Protein AF-0000000085227042 (afdb_homodimer)

Radius of gyration: 48.26 Å; Cα contacts (8 Å, |Δi|>4): 3790; chains: 2; bounding box: 155×136×100 Å

pLDDT: mean 80.33, std 17.33, range [17.67, 96.94]

Secondary structure (DSSP, 8-state):
--------------------------------PPEEEEE-SS--TTEEEEEEEETTEEEEEB-TT--HHHHHHHHHHTTBS-EEEEE-TTTT----S-EEE-S-B--S--SSGGGSB-S-TT-----GGGB-EEEE-S-B-TT---TTBT-----TT----EEEEESSGGGGTSSS--EEEEEEEETTEEEEEB-TT--HHHHHHHHHHTT-SEE----EEEEEE---S--SSGGGS-EEEPPTT-----TT--B-EEEEE--GGG---HHHHHHS-----SEEEEE-SSTTEEEEEEEETTEEEEEB-TT--HHHHHHHHHHTT--SEEEEE-TTTT----S-EEEBS----S--SSGGGS--BPPPTTT--GGGB-EEEE------GGGGEEEEE-SSTTEEEEEEEEE-TTS-EEEEEEB-TT--HHHHHHHHHHHT--EEEEEES--TTS---S---EEE---B--S--SSGGGSB--SS---SS-SGGGB-EEEEES--B-EEE-HHHHHHH-EEEEEEGGG-HHHHHTT-S-GGGGGS-TTSSEEEEEE--EEEEE-SSS-B--SS-GGG-EEETTTTEEE-BS-SEEEEEE-TTS-EEEEEEE--B-----EE-TTPPP---SGGG----B-TTEEEEE-TTSTT-EEE-TTPPSEEEEEEEEESTT--S-BS-STTSEEEEEEEE-SS-EEEEEEEETTSB-HHHHHHHHS--TTS-----/--------------------------------PPEEEEESSS--TTEEEEEEEETTEEEEEB-TT--HHHHHHHHHHTTBS-EEEEE-TTTT----S-EEE-S-B--S--SSGGGSB-S-TT-----GGGB-EEEE-S-B-TT---TTBT-----TT----EEEEESSGGGGTSSS--EEEEEEEETTEEEEEB-TT--HHHHHHHHHHTT-SEE----EEEEEE---S--SSGGGS-EEEPPTT-----TT--B-EEEEE--GGG---HHHHHHS-----SEEEEE-SSTTEEEEEEEETTEEEEEB-TT--HHHHHHHHHHTT--SEEEEE-TTTT----S-EEEBS----S--SSGGGS--BPPPTTT--GGGB-EEEE------GGGGEEEEE-SSTTEEEEEEEEE-TTS-EEEEEEBSTT--HHHHHHHHHHHT--EEEEEES--TTS---S---EEE---B--S--SSGGGSB--SS---SS-SGGGB-EEEEES--B-EEE-HHHHHHH-EEEEEEGGG-HHHHHTT-S-GGGGGS-TTSSEEEEEE--EEEEE-SSS-B--SS-GGG-EEETTTTEEE-BS-SEEEEEE-TTS-EEEEEEE--B-----EE-TTPPP---SGGG----B-TTEEEEE-TTSTT-EEE-TTPPSEEEEEEEEESTT--S-BS-STTSEEEEEEEE-SS-EEEEEEEETTSB-HHHHHHHHS--TTS-----

Foldseek 3Di:
DDCCPDDPDDDDDPVVPPPPPPPPPPPVPPPPDKAWDFDAPPDDRQKHFIWIQDPRDIAFAFCACPDLLLQQLRSVLQFFNGFPWKDWQCPRHFDDDAHFFYPWDHPNPDNHSVPTDTPGGRDDPDHSSTTMMTGGDPHGHQQNCNVVRNSQHPDQFGFDDKDFDAPDPVCVVPPDRQDHFIWTDHDPDIDGDDFQQPFLVNVCVRCVRVPHNHRDFDFDQWQDWDDPQQDQDSVPTDTDGDDPPDSDGNGRGDDDDDDDDFFLVPDPPPVVSVVVPDPPQQWDAFQWLAVLWHFIWGDDPQFIAFEFCALPDQLLQQLRSVLVRFGGFPDKDWQCQSWFDDDDHAWANWDASRPDNHSVPTDTDGDDPVPGDRSGTIITHTHHDDPCQLVQWAADQDPDRQKHFIWGWDQDPVRDTDIAFEALVPWFLLLQSLNCRSNVQAGFFTKDQFAQPGDDDPHWFHDWYDWDHPNPDNHSVPTDTDPGDDHPDRGSRRTMMTGGHNWFWAKFKDQVQQQVFKKKDKAAQLVCPLVVVLVFADPCNVVDDPRGGIFIKIFGKIKMATGIDFWFAAPDDLVPWDQDVVVRFTFRAQFFKKKFKFDLVRDGPWIGTPRGDQAFFPDFPPPDDTDADGPPSTGGTAGHRTIDMDGRPDPRNTIGCRVPAFDKIKIKMFGCVRCRGIHSDRQQRMKIWIWGGHPHIIHTPPIDTGPRGHPVVVVVVSNPPPVPDPVVD/DDDDDDPDDPPDPPCPPPPPPPPPPPPVPPPPDKDWDFDFPPDDRQKHFIWIQDPRDIAFAFCALPDLLLQQLRSVLQFFNGFPWKDWQCPRHFDDDAHFFYNWDHPNPDNHSVPTDTPHTRDDPDHSSTTMMTGGDPHGHQQNCNVVRNSQHPDLFGFDDKDFDAPDPVCVVPPDRQDHFIWTDHDPDIDGDDFVQPFLVNVCVRCVRVPHNHRDFDFDQWQDWDDPQQDQDSVPTDTDGDPPPDSDGNGRGDPDDDDDDFFLVPDPDPVVSVVVPDPPQQWDAFQWLAVLWHFIWGDDPQFIAFEFCALPDQLLLQLRSVLVRFGGFPDKDWQCQSWFDDDDHAWANWDASRPDNHSVPTDTDGDDPVPGDRSGTIITHTHHDDPCQLVQWAADQDPDRQKHFIWGWDQDPVRDTDIAFEALPPWFLLLLSLNCRSNVQAGFFTKDQFAQPGPDDPHWFHDWYDWDHPNPDNHSVPTDTDPGDDHPDRGSRRTMMTGGHNWFWAKFKDQVQQQVFKKKDKAFQLVCPLVVVLVQADPCNVVDDPRGGIFIWIFGKIKMATGIDFWFAAPDDLVPWDDDVVVRFTFRAQFFKKKFKADLVRDGPWIGTPGGDFAFFPDFPPPDDTDADGPPSTGGTAGHRGIDMDGRPDPRNTIGCRVPAFDKIKIKMFGCVRCRGIHSDRQQRMKIWIWGGHPHIIGTDPIDTGPRGHPVVVVVVSNPPVVPDPVVD

Nearest PDB structures (foldseek):
  5ze3-assembly1_A  TM=9.577E-01  e=6.934E-66  Homo sapiens
  1by2-assembly1_A  TM=9.727E-01  e=3.853E-12  Homo sapiens
  7c00-assembly1_A  TM=9.719E-01  e=9.703E-12  Homo sapiens
  8h7j-assembly1_A  TM=2.364E-01  e=8.675E-30  Sus scrofa
  7bzz-assembly2_D  TM=9.547E-01  e=2.724E-11  Mus musculus

InterPro domains:
  IPR001190 SRCR domain [PF00530] (44-137)
  IPR001190 SRCR domain [PF00530] (178-260)
  IPR001190 SRCR domain [PF00530] (287-383)
  IPR001190 SRCR domain [PF00530] (397-501)
  IPR001190 SRCR domain [PR00258] (283-299)
  IPR001190 SRCR domain [PR00258] (302-313)
  IPR001190 SRCR domain [PR00258] (317-327)
  IPR001190 SRCR domain [PR00258] (348-362)
  IPR001190 SRCR domain [PR00258] (371-383)
  IPR001190 SRCR domain [PS00420] (288-325)
  IPR001190 SRCR domain [PS50287] (36-137)
  IPR001190 SRCR domain [PS50287] (162-261)
  IPR001190 SRCR domain [PS50287] (283-383)
  IPR001190 SRCR domain [PS50287] (393-501)
  IPR001190 SRCR domain [SM00202] (36-137)
  IPR001190 SRCR domain [SM00202] (162-261)
  IPR001190 SRCR domain [SM00202] (283-383)
  IPR001190 SRCR domain [SM00202] (393-501)
  IPR001695 Lysyl oxidase [PF01186] (506-703)
  IPR001695 Lysyl oxidase [PR00074] (514-538)

Organism: Amphiprion ocellaris (NCBI:txid80972)

Structure (mmCIF, N/CA/C/O backbone):
data_AF-0000000085227042-model_v1
#
loop_
_entity.id
_entity.type
_entity.pdbx_description
1 polymer 'Lysyl oxidase homolog'
#
loop_
_atom_site.group_PDB
_atom_site.id
_atom_site.type_symbol
_atom_site.label_atom_id
_atom_site.label_alt_id
_atom_site.label_comp_id
_atom_site.label_asym_id
_atom_site.label_entity_id
_atom_site.label_seq_id
_atom_site.pdbx_PDB_ins_code
_atom_site.Cartn_x
_atom_site.Cartn_y
_atom_site.Cartn_z
_atom_site.occupancy
_atom_site.B_iso_or_equiv
_atom_site.auth_seq_id
_atom_site.auth_comp_id
_atom_site.auth_asym_id
_atom_site.auth_atom_id
_atom_site.pdbx_PDB_model_num
ATOM 1 N N . MET A 1 1 ? 121.875 -23.156 -12.312 1 17.67 1 MET A N 1
ATOM 2 C CA . MET A 1 1 ? 121.312 -22.391 -11.203 1 17.67 1 MET A CA 1
ATOM 3 C C . MET A 1 1 ? 120.062 -21.609 -11.625 1 17.67 1 MET A C 1
ATOM 5 O O . MET A 1 1 ? 119.188 -21.422 -10.828 1 17.67 1 MET A O 1
ATOM 9 N N . GLU A 1 2 ? 120.125 -20.781 -12.586 1 20.62 2 GLU A N 1
ATOM 10 C CA . GLU A 1 2 ? 119.438 -19.562 -13.023 1 20.62 2 GLU A CA 1
ATOM 11 C C . GLU A 1 2 ? 117.938 -19.844 -13.375 1 20.62 2 GLU A C 1
ATOM 13 O O . GLU A 1 2 ? 117.625 -20.859 -14.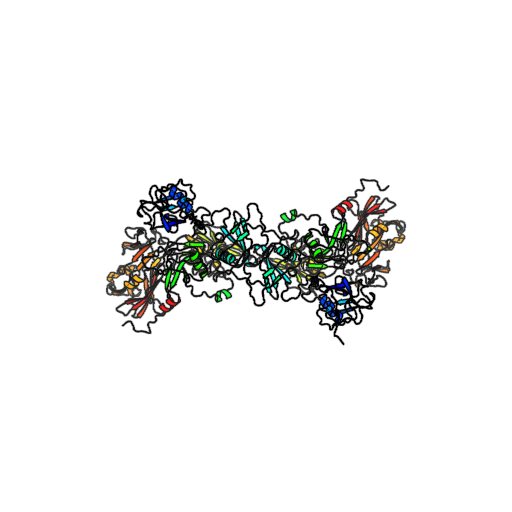008 1 20.62 2 GLU A O 1
ATOM 18 N N . LYS A 1 3 ? 116.938 -18.906 -12.852 1 21.81 3 LYS A N 1
ATOM 19 C CA . LYS A 1 3 ? 115.625 -18.875 -12.227 1 21.81 3 LYS A CA 1
ATOM 20 C C . LYS A 1 3 ? 114.5 -18.812 -13.273 1 21.81 3 LYS A C 1
ATOM 22 O O . LYS A 1 3 ? 113.938 -17.75 -13.508 1 21.81 3 LYS A O 1
ATOM 27 N N . SER A 1 4 ? 114.625 -19.344 -14.336 1 19.94 4 SER A N 1
ATOM 28 C CA . SER A 1 4 ? 113.938 -19.125 -15.594 1 19.94 4 SER A CA 1
ATOM 29 C C . SER A 1 4 ? 112.438 -19.516 -15.484 1 19.94 4 SER A C 1
ATOM 31 O O . SER A 1 4 ? 112.125 -20.688 -15.312 1 19.94 4 SER A O 1
ATOM 33 N N . ARG A 1 5 ? 111.688 -18.547 -14.727 1 24.38 5 ARG A N 1
ATOM 34 C CA . ARG A 1 5 ? 110.375 -18.438 -14.031 1 24.38 5 ARG A CA 1
ATOM 35 C C . ARG A 1 5 ? 109.188 -18.562 -15.008 1 24.38 5 ARG A C 1
ATOM 37 O O . ARG A 1 5 ? 109.062 -17.703 -15.875 1 24.38 5 ARG A O 1
ATOM 44 N N . ARG A 1 6 ? 108.75 -19.656 -15.25 1 20.62 6 ARG A N 1
ATOM 45 C CA . ARG A 1 6 ? 108.062 -20.422 -16.266 1 20.62 6 ARG A CA 1
ATOM 46 C C . ARG A 1 6 ? 106.625 -19.922 -16.406 1 20.62 6 ARG A C 1
ATOM 48 O O . ARG A 1 6 ? 106.062 -19.328 -15.469 1 20.62 6 ARG A O 1
ATOM 55 N N . PRO A 1 7 ? 105.75 -20.375 -17.375 1 21.08 7 PRO A N 1
ATOM 56 C CA . PRO A 1 7 ? 104.812 -19.906 -18.375 1 21.08 7 PRO A CA 1
ATOM 57 C C . PRO A 1 7 ? 103.375 -19.875 -17.844 1 21.08 7 PRO A C 1
ATOM 59 O O . PRO A 1 7 ? 102.438 -19.641 -18.609 1 21.08 7 PRO A O 1
ATOM 62 N N . GLN A 1 8 ? 103.125 -19.609 -16.469 1 20.16 8 GLN A N 1
ATOM 63 C CA . GLN A 1 8 ? 101.875 -20.25 -16.047 1 20.16 8 GLN A CA 1
ATOM 64 C C . GLN A 1 8 ? 100.688 -19.641 -16.75 1 20.16 8 GLN A C 1
ATOM 66 O O . GLN A 1 8 ? 100.375 -18.438 -16.641 1 20.16 8 GLN A O 1
ATOM 71 N N . GLN A 1 9 ? 100 -20.156 -17.797 1 18.94 9 GLN A N 1
ATOM 72 C CA . GLN A 1 9 ? 99.25 -20.031 -19.047 1 18.94 9 GLN A CA 1
ATOM 73 C C . GLN A 1 9 ? 97.812 -19.5 -18.797 1 18.94 9 GLN A C 1
ATOM 75 O O . GLN A 1 9 ? 97.375 -18.531 -19.438 1 18.94 9 GLN A O 1
ATOM 80 N N . LEU A 1 10 ? 96.75 -20.281 -18.344 1 20.2 10 LEU A N 1
ATOM 81 C CA . LEU A 1 10 ? 95.625 -20.703 -19.125 1 20.2 10 LEU A CA 1
ATOM 82 C C . LEU A 1 10 ? 94.438 -19.75 -18.906 1 20.2 10 LEU A C 1
ATOM 84 O O . LEU A 1 10 ? 94.188 -19.281 -17.797 1 20.2 10 LEU A O 1
ATOM 88 N N . ALA A 1 11 ? 93.5 -19.234 -19.922 1 21.64 11 ALA A N 1
ATOM 89 C CA . ALA A 1 11 ? 92.562 -18.359 -20.609 1 21.64 11 ALA A CA 1
ATOM 90 C C . ALA A 1 11 ? 91.188 -18.594 -20.125 1 21.64 11 ALA A C 1
ATOM 92 O O . ALA A 1 11 ? 90.188 -18.047 -20.688 1 21.64 11 ALA A O 1
ATOM 93 N N . PHE A 1 12 ? 90.75 -19.078 -19 1 20.05 12 PHE A N 1
ATOM 94 C CA . PHE A 1 12 ? 89.438 -19.641 -19.062 1 20.05 12 PHE A CA 1
ATOM 95 C C . PHE A 1 12 ? 88.375 -18.562 -19.391 1 20.05 12 PHE A C 1
ATOM 97 O O . PHE A 1 12 ? 88.5 -17.422 -18.953 1 20.05 12 PHE A O 1
ATOM 104 N N . ILE A 1 13 ? 87.5 -18.703 -20.469 1 18.42 13 ILE A N 1
ATOM 105 C CA . ILE A 1 13 ? 86.125 -18.828 -20.922 1 18.42 13 ILE A CA 1
ATOM 106 C C . ILE A 1 13 ? 85.188 -19.078 -19.719 1 18.42 13 ILE A C 1
ATOM 108 O O . ILE A 1 13 ? 85.312 -20.094 -19.031 1 18.42 13 ILE A O 1
ATOM 112 N N . LEU A 1 14 ? 84.75 -18.219 -19.016 1 21.25 14 LEU A N 1
ATOM 113 C CA . LEU A 1 14 ? 83.812 -17.328 -18.344 1 21.25 14 LEU A CA 1
ATOM 114 C C . LEU A 1 14 ? 82.438 -17.438 -18.969 1 21.25 14 LEU A C 1
ATOM 116 O O . LEU A 1 14 ? 82.125 -16.797 -19.984 1 21.25 14 LEU A O 1
ATOM 120 N N . LEU A 1 15 ? 81.875 -18.641 -19.328 1 22.03 15 LEU A N 1
ATOM 121 C CA . LEU A 1 15 ? 80.625 -18.672 -20.016 1 22.03 15 LEU A CA 1
ATOM 122 C C . LEU A 1 15 ? 79.5 -17.953 -19.219 1 22.03 15 LEU A C 1
ATOM 124 O O . LEU A 1 15 ? 79.25 -18.312 -18.078 1 22.03 15 LEU A O 1
ATOM 128 N N . PHE A 1 16 ? 79.438 -16.703 -19.297 1 23.75 16 PHE A N 1
ATOM 129 C CA . PHE A 1 16 ? 78.438 -15.844 -18.656 1 23.75 16 PHE A CA 1
ATOM 130 C C . PHE A 1 16 ? 77 -16.281 -19.047 1 23.75 16 PHE A C 1
ATOM 132 O O . PHE A 1 16 ? 76.625 -16.141 -20.203 1 23.75 16 PHE A O 1
ATOM 139 N N . GLY A 1 17 ? 76.5 -17.438 -18.703 1 22.03 17 GLY A N 1
ATOM 140 C CA . GLY A 1 17 ? 75.188 -17.969 -18.938 1 22.03 17 GLY A CA 1
ATOM 141 C C . GLY A 1 17 ? 74.125 -16.969 -18.594 1 22.03 17 GLY A C 1
ATOM 142 O O . GLY A 1 17 ? 74.188 -16.266 -17.594 1 22.03 17 GLY A O 1
ATOM 143 N N . LEU A 1 18 ? 73.5 -16.312 -19.656 1 25.7 18 LEU A N 1
ATOM 144 C CA . LEU A 1 18 ? 72.312 -15.461 -19.703 1 25.7 18 LEU A CA 1
ATOM 145 C C . LEU A 1 18 ? 71.188 -16.047 -18.875 1 25.7 18 LEU A C 1
ATOM 147 O O . LEU A 1 18 ? 70.688 -17.125 -19.203 1 25.7 18 LEU A O 1
ATOM 151 N N . TRP A 1 19 ? 71.188 -16 -17.578 1 24.97 19 TRP A N 1
ATOM 152 C CA . TRP A 1 19 ? 70.125 -16.453 -16.688 1 24.97 19 TRP A CA 1
ATOM 153 C C . TRP A 1 19 ? 68.812 -15.727 -16.984 1 24.97 19 TRP A C 1
ATOM 155 O O . TRP A 1 19 ? 68.75 -14.5 -16.828 1 24.97 19 TRP A O 1
ATOM 165 N N . LEU A 1 20 ? 68.25 -16.031 -18.203 1 27.14 20 LEU A N 1
ATOM 166 C CA . LEU A 1 20 ? 66.875 -15.5 -18.438 1 27.14 20 LEU A CA 1
ATOM 167 C C . LEU A 1 20 ? 66 -15.727 -17.234 1 27.14 20 LEU A C 1
ATOM 169 O O . LEU A 1 20 ? 65.938 -16.844 -16.719 1 27.14 20 LEU A O 1
ATOM 173 N N . PRO A 1 21 ? 65.75 -14.742 -16.422 1 28.08 21 PRO A N 1
ATOM 174 C CA . PRO A 1 21 ? 64.812 -14.93 -15.305 1 28.08 21 PRO A CA 1
ATOM 175 C C . PRO A 1 21 ? 63.5 -15.516 -15.742 1 28.08 21 PRO A C 1
ATOM 177 O O . PRO A 1 21 ? 62.906 -15.07 -16.734 1 28.08 21 PRO A O 1
ATOM 180 N N . CYS A 1 22 ? 63.344 -16.859 -15.781 1 26.69 22 CYS A N 1
ATOM 181 C CA . CYS A 1 22 ? 62.062 -17.547 -15.93 1 26.69 22 CYS A CA 1
ATOM 182 C C . CYS A 1 22 ? 61 -16.922 -15.031 1 26.69 22 CYS A C 1
ATOM 184 O O . CYS A 1 22 ? 61.125 -16.906 -13.812 1 26.69 22 CYS A O 1
ATOM 186 N N . CYS A 1 23 ? 60.5 -15.742 -15.383 1 29.08 23 CYS A N 1
ATOM 187 C CA . CYS A 1 23 ? 59.281 -15.242 -14.734 1 29.08 23 CYS A CA 1
ATOM 188 C C . CYS A 1 23 ? 58.25 -16.359 -14.547 1 29.08 23 CYS A C 1
ATOM 190 O O . CYS A 1 23 ? 57.688 -16.844 -15.523 1 29.08 23 CYS A O 1
ATOM 192 N N . LEU A 1 24 ? 58.594 -17.359 -13.727 1 27.72 24 LEU A N 1
ATOM 193 C CA . LEU A 1 24 ? 57.594 -18.328 -13.281 1 27.72 24 LEU A CA 1
ATOM 194 C C . LEU A 1 24 ? 56.281 -17.625 -12.906 1 27.72 24 LEU A C 1
ATOM 196 O O . LEU A 1 24 ? 56.25 -16.812 -11.984 1 27.72 24 LEU A O 1
ATOM 200 N N . THR A 1 25 ? 55.531 -17.172 -13.945 1 29.77 25 THR A N 1
ATOM 201 C CA . THR A 1 25 ? 54.125 -16.844 -13.664 1 29.77 25 THR A CA 1
ATOM 202 C C . THR A 1 25 ? 53.5 -17.828 -12.688 1 29.77 25 THR A C 1
ATOM 204 O O . THR A 1 25 ? 53.531 -19.047 -12.93 1 29.77 25 THR A O 1
ATOM 207 N N . GLN A 1 26 ? 53.75 -17.625 -11.391 1 28.27 26 GLN A N 1
ATOM 208 C CA . GLN A 1 26 ? 53 -18.375 -10.383 1 28.27 26 GLN A CA 1
ATOM 209 C C . GLN A 1 26 ? 51.5 -18.453 -10.742 1 28.27 26 GLN A C 1
ATOM 211 O O . GLN A 1 26 ? 50.812 -17.438 -10.812 1 28.27 26 GLN A O 1
ATOM 216 N N . THR A 1 27 ? 51.156 -19.344 -11.68 1 30.56 27 THR A N 1
ATOM 217 C CA . THR A 1 27 ? 49.75 -19.75 -11.758 1 30.56 27 THR A CA 1
ATOM 218 C C . THR A 1 27 ? 49.156 -19.922 -10.359 1 30.56 27 THR A C 1
ATOM 220 O O . THR A 1 27 ? 49.688 -20.719 -9.562 1 30.56 27 THR A O 1
ATOM 223 N N . THR A 1 28 ? 48.812 -18.875 -9.727 1 32.44 28 THR A N 1
ATOM 224 C CA . THR A 1 28 ? 48.031 -19.078 -8.516 1 32.44 28 THR A CA 1
ATOM 225 C C . THR A 1 28 ? 47.094 -20.25 -8.688 1 32.44 28 THR A C 1
ATOM 227 O O . THR A 1 28 ? 46.281 -20.297 -9.625 1 32.44 28 THR A O 1
ATOM 230 N N . PRO A 1 29 ? 47.531 -21.453 -8.258 1 33.75 29 PRO A N 1
ATOM 231 C CA . PRO A 1 29 ? 46.625 -22.578 -8.359 1 33.75 29 PRO A CA 1
ATOM 232 C C . PRO A 1 29 ? 45.188 -22.234 -7.941 1 33.75 29 PRO A C 1
ATOM 234 O O . PRO A 1 29 ? 45 -21.516 -6.953 1 33.75 29 PRO A O 1
ATOM 237 N N . SER A 1 30 ? 44.438 -21.891 -8.836 1 34.25 30 SER A N 1
ATOM 238 C CA . SER A 1 30 ? 43 -21.812 -8.594 1 34.25 30 SER A CA 1
ATOM 239 C C . SER A 1 30 ? 42.562 -22.891 -7.617 1 34.25 30 SER A C 1
ATOM 241 O O . SER A 1 30 ? 42.719 -24.094 -7.879 1 34.25 30 SER A O 1
ATOM 243 N N . ASN A 1 31 ? 42.812 -22.734 -6.352 1 38.19 31 ASN A N 1
ATOM 244 C CA . ASN A 1 31 ? 42.375 -23.641 -5.309 1 38.19 31 ASN A CA 1
ATOM 245 C C . ASN A 1 31 ? 40.969 -24.188 -5.602 1 38.19 31 ASN A C 1
ATOM 247 O O . ASN A 1 31 ? 39.969 -23.469 -5.48 1 38.19 31 ASN A O 1
ATOM 251 N N . SER A 1 32 ? 40.812 -24.906 -6.566 1 44.69 32 SER A N 1
ATOM 252 C CA . SER A 1 32 ? 39.594 -25.609 -6.953 1 44.69 32 SER A CA 1
ATOM 253 C C . SER A 1 32 ? 38.938 -26.297 -5.75 1 44.69 32 SER A C 1
ATOM 255 O O . SER A 1 32 ? 39.531 -27.188 -5.145 1 44.69 32 SER A O 1
ATOM 257 N N . LYS A 1 33 ? 38 -25.781 -5.031 1 59.06 33 LYS A N 1
ATOM 258 C CA . LYS A 1 33 ? 37.25 -26.281 -3.881 1 59.06 33 LYS A CA 1
ATOM 259 C C . LYS A 1 33 ? 36.688 -27.672 -4.152 1 59.06 33 LYS A C 1
ATOM 261 O O . LYS A 1 33 ? 36.125 -27.938 -5.227 1 59.06 33 LYS A O 1
ATOM 266 N N . LEU A 1 34 ? 36.969 -28.609 -3.26 1 72.31 34 LEU A N 1
ATOM 267 C CA . LEU A 1 34 ? 36.5 -29.984 -3.301 1 72.31 34 LEU A CA 1
ATOM 268 C C . LEU A 1 34 ? 34.969 -30.047 -3.336 1 72.31 34 LEU A C 1
ATOM 270 O O . LEU A 1 34 ? 34.312 -29.391 -2.531 1 72.31 34 LEU A O 1
ATOM 274 N N . LYS A 1 35 ? 34.469 -30.562 -4.395 1 76.5 35 LYS A N 1
ATOM 275 C CA . LYS A 1 35 ? 33.031 -30.797 -4.465 1 76.5 35 LYS A CA 1
ATOM 276 C C . LYS A 1 35 ? 32.688 -32.25 -4.141 1 76.5 35 LYS A C 1
ATOM 278 O O . LYS A 1 35 ? 33.469 -33.156 -4.473 1 76.5 35 LYS A O 1
ATOM 283 N N . VAL A 1 36 ? 31.672 -32.438 -3.338 1 81.62 36 VAL A N 1
ATOM 284 C CA . VAL A 1 36 ? 31.188 -33.75 -2.969 1 81.62 36 VAL A CA 1
ATOM 285 C C . VAL A 1 36 ? 29.781 -33.969 -3.527 1 81.62 36 VAL A C 1
ATOM 287 O O . VAL A 1 36 ? 28.953 -33.062 -3.494 1 81.62 36 VAL A O 1
ATOM 290 N N . ARG A 1 37 ? 29.578 -35.125 -4.184 1 80.06 37 ARG A N 1
ATOM 291 C CA . ARG A 1 37 ? 28.234 -35.469 -4.625 1 80.06 37 ARG A CA 1
ATOM 292 C C . ARG A 1 37 ? 27.891 -36.906 -4.355 1 80.06 37 ARG A C 1
ATOM 294 O O . ARG A 1 37 ? 28.797 -37.75 -4.16 1 80.06 37 ARG A O 1
ATOM 301 N N . LEU A 1 38 ? 26.641 -37.156 -4.242 1 80.19 38 LEU A N 1
ATOM 302 C CA . LEU A 1 38 ? 26.141 -38.531 -4.16 1 80.19 38 LEU A CA 1
ATOM 303 C C . LEU A 1 38 ? 25.781 -39.062 -5.543 1 80.19 38 LEU A C 1
ATOM 305 O O . LEU A 1 38 ? 25.25 -38.344 -6.375 1 80.19 38 LEU A O 1
ATOM 309 N N . ALA A 1 39 ? 26.328 -40.344 -5.824 1 74.75 39 ALA A N 1
ATOM 310 C CA . ALA A 1 39 ? 26.078 -40.969 -7.113 1 74.75 39 ALA A CA 1
ATOM 311 C C . ALA A 1 39 ? 25.688 -42.438 -6.938 1 74.75 39 ALA A C 1
ATOM 313 O O . ALA A 1 39 ? 25.812 -42.969 -5.84 1 74.75 39 ALA A O 1
ATOM 314 N N . GLY A 1 40 ? 25.125 -43.125 -7.914 1 68.06 40 GLY A N 1
ATOM 315 C CA . GLY A 1 40 ? 24.859 -44.562 -7.934 1 68.06 40 GLY A CA 1
ATOM 316 C C . GLY A 1 40 ? 23.375 -44.875 -7.961 1 68.06 40 GLY A C 1
ATOM 317 O 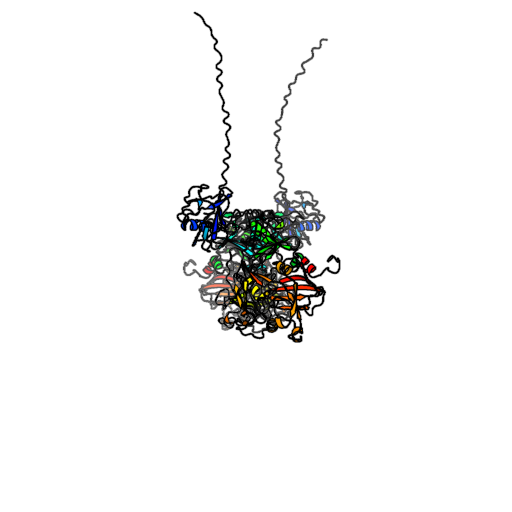O . GLY A 1 40 ? 22.547 -43.969 -7.965 1 68.06 40 GLY A O 1
ATOM 318 N N . TYR A 1 41 ? 22.906 -46.219 -8.25 1 55.44 41 TYR A N 1
ATOM 319 C CA . TYR A 1 41 ? 21.547 -46.688 -8.336 1 55.44 41 TYR A CA 1
ATOM 320 C C . TYR A 1 41 ? 21.312 -47.844 -7.352 1 55.44 41 TYR A C 1
ATOM 322 O O . TYR A 1 41 ? 22.219 -48.625 -7.082 1 55.44 41 TYR A O 1
ATOM 330 N N . PRO A 1 42 ? 19.875 -47.906 -6.664 1 52.34 42 PRO A N 1
ATOM 331 C CA . PRO A 1 42 ? 18.797 -46.906 -6.559 1 52.34 42 PRO A CA 1
ATOM 332 C C . PRO A 1 42 ? 19.094 -45.844 -5.5 1 52.34 42 PRO A C 1
ATOM 334 O O . PRO A 1 42 ? 19.688 -46.156 -4.461 1 52.34 42 PRO A O 1
ATOM 337 N N . ARG A 1 43 ? 19.359 -44.562 -5.746 1 54.06 43 ARG A N 1
ATOM 338 C CA . ARG A 1 43 ? 19.781 -43.531 -4.793 1 54.06 43 ARG A CA 1
ATOM 339 C C . ARG A 1 43 ? 18.594 -42.688 -4.348 1 54.06 43 ARG A C 1
ATOM 341 O O . ARG A 1 43 ? 17.703 -42.375 -5.152 1 54.06 43 ARG A O 1
ATOM 348 N N . LYS A 1 44 ? 18.312 -42.812 -2.992 1 61.47 44 LYS A N 1
ATOM 349 C CA . LYS A 1 44 ? 17.531 -41.719 -2.424 1 61.47 44 LYS A CA 1
ATOM 350 C C . LYS A 1 44 ? 18.344 -40.406 -2.375 1 61.47 44 LYS A C 1
ATOM 352 O O . LYS A 1 44 ? 19.578 -40.438 -2.473 1 61.47 44 LYS A O 1
ATOM 357 N N . HIS A 1 45 ? 17.641 -39.312 -2.271 1 62.19 45 HIS A N 1
ATOM 358 C CA . HIS A 1 45 ? 18.344 -38.031 -2.322 1 62.19 45 HIS A CA 1
ATOM 359 C C . HIS A 1 45 ? 19.344 -37.906 -1.181 1 62.19 45 HIS A C 1
ATOM 361 O O . HIS A 1 45 ? 20.281 -37.125 -1.263 1 62.19 45 HIS A O 1
ATOM 367 N N . ASN A 1 46 ? 19.156 -38.75 -0.293 1 72.44 46 ASN A N 1
ATOM 368 C CA . ASN A 1 46 ? 20.047 -38.625 0.853 1 72.44 46 ASN A CA 1
ATOM 369 C C . ASN A 1 46 ? 20.984 -39.812 0.983 1 72.44 46 ASN A C 1
ATOM 371 O O . ASN A 1 46 ? 21.609 -40 2.029 1 72.44 46 ASN A O 1
ATOM 375 N N . GLU A 1 47 ? 21 -40.656 -0.024 1 79.75 47 GLU A N 1
ATOM 376 C CA . GLU A 1 47 ? 21.938 -41.781 0.044 1 79.75 47 GLU A CA 1
ATOM 377 C C . GLU A 1 47 ? 22.547 -42.062 -1.325 1 79.75 47 GLU A C 1
ATOM 379 O O . GLU A 1 47 ? 21.938 -41.781 -2.355 1 79.75 47 GLU A O 1
ATOM 384 N N . GLY A 1 48 ? 23.75 -42.469 -1.368 1 82.06 48 GLY A N 1
ATOM 385 C CA . GLY A 1 48 ? 24.406 -42.812 -2.619 1 82.06 48 GLY A CA 1
ATOM 386 C C . GLY A 1 48 ? 25.891 -43.031 -2.469 1 82.06 48 GLY A C 1
ATOM 387 O O . GLY A 1 48 ? 26.438 -42.906 -1.366 1 82.06 48 GLY A O 1
ATOM 388 N N . ARG A 1 49 ? 26.453 -43.438 -3.613 1 86.5 49 ARG A N 1
ATOM 389 C CA . ARG A 1 49 ? 27.906 -43.531 -3.711 1 86.5 49 ARG A CA 1
ATOM 390 C C . ARG A 1 49 ? 28.562 -42.156 -3.666 1 86.5 49 ARG A C 1
ATOM 392 O O . ARG A 1 49 ? 28.062 -41.219 -4.301 1 86.5 49 ARG A O 1
ATOM 399 N N . ILE A 1 50 ? 29.609 -42 -2.869 1 88.75 50 ILE A N 1
ATOM 400 C CA . ILE A 1 50 ? 30.281 -40.719 -2.732 1 88.75 50 ILE A CA 1
ATOM 401 C C . ILE A 1 50 ? 31.25 -40.5 -3.898 1 88.75 50 ILE A C 1
ATOM 403 O O . ILE A 1 50 ? 32.062 -41.375 -4.199 1 88.75 50 ILE A O 1
ATOM 407 N N . GLU A 1 51 ? 31.094 -39.344 -4.52 1 87.06 51 GLU A N 1
ATOM 408 C CA . GLU A 1 51 ? 32.062 -38.906 -5.516 1 87.06 51 GLU A CA 1
ATOM 409 C C . GLU A 1 51 ? 32.625 -37.562 -5.164 1 87.06 51 GLU A C 1
ATOM 411 O O . GLU A 1 51 ? 31.922 -36.688 -4.672 1 87.06 51 GLU A O 1
ATOM 416 N N . LEU A 1 52 ? 34 -37.406 -5.375 1 86.25 52 LEU A N 1
ATOM 417 C CA . LEU A 1 52 ? 34.719 -36.188 -5.078 1 86.25 52 LEU A CA 1
ATOM 418 C C . LEU A 1 52 ? 35.281 -35.562 -6.352 1 86.25 52 LEU A C 1
ATOM 420 O O . LEU A 1 52 ? 35.812 -36.281 -7.207 1 86.25 52 LEU A O 1
ATOM 424 N N . PHE A 1 53 ? 35.062 -34.188 -6.492 1 79.81 53 PHE A N 1
ATOM 425 C CA . PHE A 1 53 ? 35.688 -33.438 -7.574 1 79.81 53 PHE A CA 1
ATOM 426 C C . PHE A 1 53 ? 37.031 -32.844 -7.113 1 79.81 53 PHE A C 1
ATOM 428 O O . PHE A 1 53 ? 37.062 -31.891 -6.352 1 79.81 53 PHE A O 1
ATOM 435 N N . TYR A 1 54 ? 38.094 -33.469 -7.516 1 80 54 TYR A N 1
ATOM 436 C CA . TYR A 1 54 ? 39.438 -33.062 -7.113 1 80 54 TYR A CA 1
ATOM 437 C C . TYR A 1 54 ? 40.344 -32.969 -8.328 1 80 54 TYR A C 1
ATOM 439 O O . TYR A 1 54 ? 40.406 -33.875 -9.164 1 80 54 TYR A O 1
ATOM 447 N N . LYS A 1 55 ? 40.969 -31.844 -8.508 1 71.81 55 LYS A N 1
ATOM 448 C CA . LYS A 1 55 ? 41.906 -31.531 -9.578 1 71.81 55 LYS A CA 1
ATOM 449 C C . LYS A 1 55 ? 41.25 -31.719 -10.945 1 71.81 55 LYS A C 1
ATOM 451 O O . LYS A 1 55 ? 41.875 -32.312 -11.844 1 71.81 55 LYS A O 1
ATOM 456 N N . GLY A 1 56 ? 39.875 -31.406 -11.055 1 70.81 56 GLY A N 1
ATOM 457 C CA . GLY A 1 56 ? 39.156 -31.312 -12.312 1 70.81 56 GLY A CA 1
ATOM 458 C C . GLY A 1 56 ? 38.5 -32.594 -12.727 1 70.81 56 GLY A C 1
ATOM 459 O O . GLY A 1 56 ? 37.969 -32.719 -13.828 1 70.81 56 GLY A O 1
ATOM 460 N N . GLU A 1 57 ? 38.562 -33.594 -11.945 1 79.81 57 GLU A N 1
ATOM 461 C CA . GLU A 1 57 ? 38 -34.875 -12.312 1 79.81 57 GLU A CA 1
ATOM 462 C C . GLU A 1 57 ? 37.188 -35.469 -11.156 1 79.81 57 GLU A C 1
ATOM 464 O O . GLU A 1 57 ? 37.625 -35.406 -10 1 79.81 57 GLU A O 1
ATOM 469 N N . TRP A 1 58 ? 36.062 -36.062 -11.602 1 80.62 58 TRP A N 1
ATOM 470 C CA . TRP A 1 58 ? 35.281 -36.781 -10.602 1 80.62 58 TRP A CA 1
ATOM 471 C C . TRP A 1 58 ? 35.906 -38.156 -10.328 1 80.62 58 TRP A C 1
ATOM 473 O O . TRP A 1 58 ? 36.344 -38.844 -11.25 1 80.62 58 TRP A O 1
ATOM 483 N N . GLY A 1 59 ? 35.875 -38.594 -9.07 1 88.38 59 GLY A N 1
ATOM 484 C CA . GLY A 1 59 ? 36.312 -39.906 -8.617 1 88.38 59 GLY A CA 1
ATOM 485 C C . GLY A 1 59 ? 35.594 -40.406 -7.379 1 88.38 59 GLY A C 1
ATOM 486 O O . GLY A 1 59 ? 34.719 -39.688 -6.836 1 88.38 59 GLY A O 1
ATOM 487 N N . THR A 1 60 ? 35.906 -41.594 -6.93 1 92.25 60 THR A N 1
ATOM 488 C CA . THR A 1 60 ? 35.188 -42.219 -5.828 1 92.25 60 THR A CA 1
ATOM 489 C C . THR A 1 60 ? 36.062 -42.312 -4.582 1 92.25 60 THR A C 1
ATOM 491 O O . THR A 1 60 ? 37.219 -41.906 -4.602 1 92.25 60 THR A O 1
ATOM 494 N N . ILE A 1 61 ? 35.406 -42.781 -3.436 1 93.12 61 ILE A N 1
ATOM 495 C CA . ILE A 1 61 ? 36.094 -43.062 -2.18 1 93.12 61 ILE A CA 1
ATOM 496 C C . ILE A 1 61 ? 36 -44.562 -1.874 1 93.12 61 ILE A C 1
ATOM 498 O O . ILE A 1 61 ? 34.906 -45.156 -1.997 1 93.12 61 ILE A O 1
ATOM 502 N N . CYS A 1 62 ? 37.125 -45.156 -1.559 1 92.31 62 CYS A N 1
ATOM 503 C CA . CYS A 1 62 ? 37.188 -46.562 -1.18 1 92.31 62 CYS A CA 1
ATOM 504 C C . CYS A 1 62 ? 36.531 -46.781 0.186 1 92.31 62 CYS A C 1
ATOM 506 O O . CYS A 1 62 ? 36.656 -45.938 1.074 1 92.31 62 CYS A O 1
ATOM 508 N N . ASP A 1 63 ? 35.969 -47.969 0.445 1 90.44 63 ASP A N 1
ATOM 509 C CA . ASP A 1 63 ? 35.25 -48.25 1.686 1 90.44 63 ASP A CA 1
ATOM 510 C C . ASP A 1 63 ? 36.156 -48.875 2.736 1 90.44 63 ASP A C 1
ATOM 512 O O . ASP A 1 63 ? 35.719 -49.188 3.838 1 90.44 63 ASP A O 1
ATOM 516 N N . ASP A 1 64 ? 37.438 -48.938 2.479 1 88.81 64 ASP A N 1
ATOM 517 C CA . ASP A 1 64 ? 38.406 -49.406 3.477 1 88.81 64 ASP A CA 1
ATOM 518 C C . ASP A 1 64 ? 38.438 -48.5 4.691 1 88.81 64 ASP A C 1
ATOM 520 O O . ASP A 1 64 ? 38.656 -47.281 4.555 1 88.81 64 ASP A O 1
ATOM 524 N N . ASP A 1 65 ? 38.219 -49 5.926 1 87.5 65 ASP A N 1
ATOM 525 C CA . ASP A 1 65 ? 38.25 -48.312 7.199 1 87.5 65 ASP A CA 1
ATOM 526 C C . ASP A 1 65 ? 37.219 -47.156 7.223 1 87.5 65 ASP A C 1
ATOM 528 O O . ASP A 1 65 ? 37.406 -46.156 7.926 1 87.5 65 ASP A O 1
ATOM 532 N N . PHE A 1 66 ? 36.25 -47.312 6.324 1 88.06 66 PHE A N 1
ATOM 533 C CA . PHE A 1 66 ? 35.188 -46.281 6.285 1 88.06 66 PHE A CA 1
ATOM 534 C C . PHE A 1 66 ? 34.25 -46.438 7.469 1 88.06 66 PHE A C 1
ATOM 536 O O . PHE A 1 66 ? 33.875 -47.562 7.836 1 88.06 66 PHE A O 1
ATOM 543 N N . SER A 1 67 ? 33.938 -45.438 8.164 1 86.25 67 SER A N 1
ATOM 544 C CA . SER A 1 67 ? 33.125 -45.469 9.375 1 86.25 67 SER A CA 1
ATOM 545 C C . SER A 1 67 ? 32 -44.438 9.312 1 86.25 67 SER A C 1
ATOM 547 O O . SER A 1 67 ? 31.922 -43.656 8.352 1 86.25 67 SER A O 1
ATOM 549 N N . LEU A 1 68 ? 31.234 -44.5 10.414 1 86.88 68 LEU A N 1
ATOM 550 C CA . LEU A 1 68 ? 30.125 -43.531 10.516 1 86.88 68 LEU A CA 1
ATOM 551 C C . LEU A 1 68 ? 30.656 -42.125 10.672 1 86.88 68 LEU A C 1
ATOM 553 O O . LEU A 1 68 ? 30.031 -41.156 10.219 1 86.88 68 LEU A O 1
ATOM 557 N N . ALA A 1 69 ? 31.797 -41.969 11.227 1 87.75 69 ALA A N 1
ATOM 558 C CA . ALA A 1 69 ? 32.406 -40.656 11.359 1 87.75 69 ALA A CA 1
ATOM 559 C C . ALA A 1 69 ? 32.75 -40.062 9.984 1 87.75 69 ALA A C 1
ATOM 561 O O . ALA A 1 69 ? 32.531 -38.875 9.75 1 87.75 69 ALA A O 1
ATOM 562 N N . ASN A 1 70 ? 33.281 -40.906 9.062 1 91.12 70 ASN A N 1
ATOM 563 C CA . ASN A 1 70 ? 33.5 -40.469 7.695 1 91.12 70 ASN A CA 1
ATOM 564 C C . ASN A 1 70 ? 32.219 -40 7.02 1 91.12 70 ASN A C 1
ATOM 566 O O . ASN A 1 70 ? 32.188 -38.938 6.395 1 91.12 70 ASN A O 1
ATOM 570 N N . ALA A 1 71 ? 31.203 -40.812 7.238 1 91 71 ALA A N 1
ATOM 571 C CA . ALA A 1 71 ? 29.922 -40.531 6.629 1 91 71 ALA A CA 1
ATOM 572 C C . ALA A 1 71 ? 29.344 -39.219 7.156 1 91 71 ALA A C 1
ATOM 574 O O . ALA A 1 71 ? 28.766 -38.438 6.398 1 91 71 ALA A O 1
ATOM 575 N N . ASN A 1 72 ? 29.516 -38.969 8.375 1 87.12 72 ASN A N 1
ATOM 576 C CA . ASN A 1 72 ? 29.031 -37.719 8.969 1 87.12 72 ASN A CA 1
ATOM 577 C C . ASN A 1 72 ? 29.656 -36.5 8.305 1 87.12 72 ASN A C 1
ATOM 579 O O . ASN A 1 72 ? 28.953 -35.531 7.996 1 87.12 72 ASN A O 1
ATOM 583 N N . VAL A 1 73 ? 30.938 -36.5 8.133 1 87.25 73 VAL A N 1
ATOM 584 C CA . VAL A 1 73 ? 31.625 -35.375 7.512 1 87.25 73 VAL A CA 1
ATOM 585 C C . VAL A 1 73 ? 31.125 -35.188 6.086 1 87.25 73 VAL A C 1
ATOM 587 O O . VAL A 1 73 ? 30.828 -34.062 5.672 1 87.25 73 VAL A O 1
ATOM 590 N N . LEU A 1 74 ? 30.969 -36.25 5.395 1 87.88 74 LEU A N 1
ATOM 591 C CA . LEU A 1 74 ? 30.531 -36.156 4.004 1 87.88 74 LEU A CA 1
ATOM 592 C C . LEU A 1 74 ? 29.078 -35.688 3.914 1 87.88 74 LEU A C 1
ATOM 594 O O . LEU A 1 74 ? 28.75 -34.844 3.066 1 87.88 74 LEU A O 1
ATOM 598 N N . CYS A 1 75 ? 28.219 -36.25 4.73 1 82.38 75 CYS A N 1
ATOM 599 C CA . CYS A 1 75 ? 26.828 -35.812 4.754 1 82.38 75 CYS A CA 1
ATOM 600 C C . CYS A 1 75 ? 26.734 -34.312 5.086 1 82.38 75 CYS A C 1
ATOM 602 O O . CYS A 1 75 ? 25.953 -33.594 4.48 1 82.38 75 CYS A O 1
ATOM 604 N N . ARG A 1 76 ? 27.547 -33.906 5.957 1 80.19 76 ARG A N 1
ATOM 605 C CA . ARG A 1 76 ? 27.547 -32.469 6.27 1 80.19 76 ARG A CA 1
ATOM 606 C C . ARG A 1 76 ? 28.016 -31.656 5.07 1 80.19 76 ARG A C 1
ATOM 608 O O . ARG A 1 76 ? 27.469 -30.594 4.781 1 80.19 76 ARG A O 1
ATOM 615 N N . GLN A 1 77 ? 29.031 -32.188 4.426 1 80.75 77 GLN A N 1
ATOM 616 C CA . GLN A 1 77 ? 29.516 -31.5 3.236 1 80.75 77 GLN A CA 1
ATOM 617 C C . GLN A 1 77 ? 28.453 -31.484 2.141 1 80.75 77 GLN A C 1
ATOM 619 O O . GLN A 1 77 ? 28.453 -30.609 1.278 1 80.75 77 GLN A O 1
ATOM 624 N N . LEU A 1 78 ? 27.656 -32.438 2.221 1 76.81 78 LEU A N 1
ATOM 625 C CA . LEU A 1 78 ? 26.562 -32.562 1.248 1 76.81 78 LEU A CA 1
ATOM 626 C C . LEU A 1 78 ? 25.344 -31.766 1.698 1 76.81 78 LEU A C 1
ATOM 628 O O . LEU A 1 78 ? 24.328 -31.75 1.01 1 76.81 78 LEU A O 1
ATOM 632 N N . GLY A 1 79 ? 25.453 -31.141 2.83 1 73.94 79 GLY A N 1
ATOM 633 C CA . GLY A 1 79 ? 24.406 -30.266 3.328 1 73.94 79 GLY A CA 1
ATOM 634 C C . GLY A 1 79 ? 23.438 -30.969 4.266 1 73.94 79 GLY A C 1
ATOM 635 O O . GLY A 1 79 ? 22.391 -30.422 4.602 1 73.94 79 GLY A O 1
ATOM 636 N N . PHE A 1 80 ? 23.688 -32.125 4.727 1 74.75 80 PHE A N 1
ATOM 637 C CA . PHE A 1 80 ? 22.859 -32.875 5.672 1 74.75 80 PHE A CA 1
ATOM 638 C C . PHE A 1 80 ? 23.406 -32.719 7.086 1 74.75 80 PHE A C 1
ATOM 640 O O . PHE A 1 80 ? 24.594 -32.5 7.281 1 74.75 80 PHE A O 1
ATOM 647 N N . VAL A 1 81 ? 22.453 -32.781 7.938 1 75.44 81 VAL A N 1
ATOM 648 C CA . VAL A 1 81 ? 22.828 -32.562 9.328 1 75.44 81 VAL A CA 1
ATOM 649 C C . VAL A 1 81 ? 23.781 -33.656 9.789 1 75.44 81 VAL A C 1
ATOM 651 O O . VAL A 1 81 ? 24.75 -33.375 10.508 1 75.44 81 VAL A O 1
ATOM 654 N N . SER A 1 82 ? 23.406 -34.938 9.508 1 79.75 82 SER A N 1
ATOM 655 C CA . SER A 1 82 ? 24.234 -36.031 9.945 1 79.75 82 SER A CA 1
ATOM 656 C C . SER A 1 82 ? 24.016 -37.281 9.062 1 79.75 82 SER A C 1
ATOM 658 O O . SER A 1 82 ? 23.109 -37.312 8.242 1 79.75 82 SER A O 1
ATOM 660 N N . ALA A 1 83 ? 24.938 -38.25 9.266 1 83.94 83 ALA A N 1
ATOM 661 C CA . ALA A 1 83 ? 24.797 -39.531 8.586 1 83.94 83 ALA A CA 1
ATOM 662 C C . ALA A 1 83 ? 24.062 -40.531 9.469 1 83.94 83 ALA A C 1
ATOM 664 O O . ALA A 1 83 ? 24.234 -40.531 10.688 1 83.94 83 ALA A O 1
ATOM 665 N N . THR A 1 84 ? 23.109 -41.156 8.859 1 80.12 84 THR A N 1
ATOM 666 C CA . THR A 1 84 ? 22.438 -42.25 9.578 1 80.12 84 THR A CA 1
ATOM 667 C C . THR A 1 84 ? 23.141 -43.594 9.312 1 80.12 84 THR A C 1
ATOM 669 O O . THR A 1 84 ? 22.922 -44.562 10.039 1 80.12 84 THR A O 1
ATOM 672 N N . GLY A 1 85 ? 23.875 -43.688 8.273 1 83.88 85 GLY A N 1
ATOM 673 C CA . GLY A 1 85 ? 24.609 -44.906 7.953 1 83.88 85 GLY A CA 1
ATOM 674 C C . GLY A 1 85 ? 25.578 -44.719 6.805 1 83.88 85 GLY A C 1
ATOM 675 O O . GLY A 1 85 ? 25.75 -43.625 6.281 1 83.88 85 GLY A O 1
ATOM 676 N N . TRP A 1 86 ? 26.469 -45.812 6.52 1 88.44 86 TRP A N 1
ATOM 677 C CA . TRP A 1 86 ? 27.359 -45.844 5.359 1 88.44 86 TRP A CA 1
ATOM 678 C C . TRP A 1 86 ? 27.297 -47.219 4.695 1 88.44 86 TRP A C 1
ATOM 680 O O . TRP A 1 86 ? 26.828 -48.188 5.297 1 88.44 86 TRP A O 1
ATOM 690 N N . THR A 1 87 ? 27.594 -47.219 3.438 1 85.75 87 THR A N 1
ATOM 691 C CA . THR A 1 87 ? 27.547 -48.5 2.711 1 85.75 87 THR A CA 1
ATOM 692 C C . THR A 1 87 ? 28.906 -48.812 2.109 1 85.75 87 THR A C 1
ATOM 694 O O . THR A 1 87 ? 29.734 -47.938 1.913 1 85.75 87 THR A O 1
ATOM 697 N N . HIS A 1 88 ? 29.062 -50.25 1.9 1 85 88 HIS A N 1
ATOM 698 C CA . HIS A 1 88 ? 30.312 -50.75 1.335 1 85 88 HIS A CA 1
ATOM 699 C C . HIS A 1 88 ? 30.062 -51.594 0.083 1 85 88 HIS A C 1
ATOM 701 O O . HIS A 1 88 ? 28.906 -51.781 -0.312 1 85 88 HIS A O 1
ATOM 707 N N . SER A 1 89 ? 31.062 -52 -0.599 1 82 89 SER A N 1
ATOM 708 C CA . SER A 1 89 ? 31.062 -52.969 -1.712 1 82 89 SER A CA 1
ATOM 709 C C . SER A 1 89 ? 30.234 -52.438 -2.877 1 82 89 SER A C 1
ATOM 711 O O . SER A 1 89 ? 29.453 -53.188 -3.486 1 82 89 SER A O 1
ATOM 713 N N . ALA A 1 90 ? 30.391 -51.156 -3.094 1 82.75 90 ALA A N 1
ATOM 714 C CA . ALA A 1 90 ? 29.719 -50.5 -4.223 1 82.75 90 ALA A CA 1
ATOM 715 C C . ALA A 1 90 ? 28.234 -50.844 -4.242 1 82.75 90 ALA A C 1
ATOM 717 O O . ALA A 1 90 ? 27.688 -51.188 -5.285 1 82.75 90 ALA A O 1
ATOM 718 N N . LYS A 1 91 ? 27.672 -50.75 -3.074 1 80.25 91 LYS A N 1
ATOM 719 C CA . LYS A 1 91 ? 26.25 -51.031 -2.924 1 80.25 91 LYS A CA 1
ATOM 720 C C . LYS A 1 91 ? 25.422 -50.25 -3.932 1 80.25 91 LYS A C 1
ATOM 722 O O . LYS A 1 91 ? 24.406 -50.75 -4.426 1 80.25 91 LYS A O 1
ATOM 727 N N . TYR A 1 92 ? 25.906 -49.062 -4.152 1 78.94 92 TYR A N 1
ATOM 728 C CA . TYR A 1 92 ? 25.141 -48.188 -5.055 1 78.94 92 TYR A CA 1
ATOM 729 C C . TYR A 1 92 ? 25.703 -48.25 -6.465 1 78.94 92 TYR A C 1
ATOM 731 O O . TYR A 1 92 ? 25.469 -47.344 -7.266 1 78.94 92 TYR A O 1
ATOM 739 N N . GLY A 1 93 ? 26.422 -49.188 -6.801 1 78.5 93 GLY A N 1
ATOM 740 C CA . GLY A 1 93 ? 27.062 -49.312 -8.102 1 78.5 93 GLY A CA 1
ATOM 741 C C . GLY A 1 93 ? 28.5 -48.875 -8.109 1 78.5 93 GLY A C 1
ATOM 742 O O . GLY A 1 93 ? 28.906 -48.062 -7.273 1 78.5 93 GLY A O 1
ATOM 743 N N . LYS A 1 94 ? 29.172 -49.406 -9.156 1 80.06 94 LYS A N 1
ATOM 744 C CA . LYS A 1 94 ? 30.578 -49.062 -9.305 1 80.06 94 LYS A CA 1
ATOM 745 C C . LYS A 1 94 ? 30.766 -47.688 -9.93 1 80.06 94 LYS A C 1
ATOM 747 O O . LYS A 1 94 ? 30.016 -47.312 -10.82 1 80.06 94 LYS A O 1
ATOM 752 N N . GLY A 1 95 ? 31.625 -46.875 -9.32 1 80.81 95 GLY A N 1
ATOM 753 C CA . GLY A 1 95 ? 31.969 -45.562 -9.891 1 80.81 95 GLY A CA 1
ATOM 754 C C . GLY A 1 95 ? 32.938 -45.656 -11.031 1 80.81 95 GLY A C 1
ATOM 755 O O . GLY A 1 95 ? 33.312 -46.75 -11.461 1 80.81 95 GLY A O 1
ATOM 756 N N . GLN A 1 96 ? 33.156 -44.5 -11.664 1 77.56 96 GLN A N 1
ATOM 757 C CA . GLN A 1 96 ? 34.156 -44.406 -12.719 1 77.56 96 GLN A CA 1
ATOM 758 C C . GLN A 1 96 ? 35.281 -43.438 -12.328 1 77.56 96 GLN A C 1
ATOM 760 O O . GLN A 1 96 ? 35.125 -42.688 -11.352 1 77.56 96 GLN A O 1
ATOM 765 N N . GLY A 1 97 ? 36.469 -43.562 -13.07 1 80.75 97 GLY A N 1
ATOM 766 C CA . GLY A 1 97 ? 37.562 -42.688 -12.812 1 80.75 97 GLY A CA 1
ATOM 767 C C . GLY A 1 97 ? 38.5 -43.156 -11.719 1 80.75 97 GLY A C 1
ATOM 768 O O . GLY A 1 97 ? 38.562 -44.375 -11.445 1 80.75 97 GLY A O 1
ATOM 769 N N . LYS A 1 98 ? 39.219 -42.219 -11.133 1 87.06 98 LYS A N 1
ATOM 770 C CA . LYS A 1 98 ? 40.188 -42.562 -10.109 1 87.06 98 LYS A CA 1
ATOM 771 C C . LYS A 1 98 ? 39.531 -42.688 -8.742 1 87.06 98 LYS A C 1
ATOM 773 O O . LYS A 1 98 ? 38.5 -42.094 -8.477 1 87.06 98 LYS A O 1
ATOM 778 N N . ILE A 1 99 ? 40 -43.562 -8.008 1 92.81 99 ILE A N 1
ATOM 779 C CA . ILE A 1 99 ? 39.625 -43.594 -6.594 1 92.81 99 ILE A CA 1
ATOM 780 C C . ILE A 1 99 ? 40.5 -42.594 -5.816 1 92.81 99 ILE A C 1
ATOM 782 O O . ILE A 1 99 ? 41.688 -42.844 -5.578 1 92.81 99 ILE A O 1
ATOM 786 N N . TRP A 1 100 ? 39.938 -41.469 -5.445 1 92.81 100 TRP A N 1
ATOM 787 C CA . TRP A 1 100 ? 40.688 -40.344 -4.914 1 92.81 100 TRP A CA 1
ATOM 788 C C . TRP A 1 100 ? 41.156 -40.594 -3.484 1 92.81 100 TRP A C 1
ATOM 790 O O . TRP A 1 100 ? 42.219 -40.156 -3.082 1 92.81 100 TRP A O 1
ATOM 800 N N . LEU A 1 101 ? 40.25 -41.188 -2.719 1 93.44 101 LEU A N 1
ATOM 801 C CA . LEU A 1 101 ? 40.625 -41.375 -1.312 1 93.44 101 LEU A CA 1
ATOM 802 C C . LEU A 1 101 ? 40.469 -42.812 -0.882 1 93.44 101 LEU A C 1
ATOM 804 O O . LEU A 1 101 ? 39.531 -43.5 -1.302 1 93.44 101 LEU A O 1
ATOM 808 N N . ASP A 1 102 ? 41.375 -43.219 -0.134 1 92.12 102 ASP A N 1
ATOM 809 C CA . ASP A 1 102 ? 41.469 -44.531 0.445 1 92.12 102 ASP A CA 1
ATOM 810 C C . ASP A 1 102 ? 41.938 -44.469 1.901 1 92.12 102 ASP A C 1
ATOM 812 O O . ASP A 1 102 ? 42.719 -43.625 2.273 1 92.12 102 ASP A O 1
ATOM 816 N N . ASN A 1 103 ? 41.406 -45.438 2.773 1 90.44 103 ASN A N 1
ATOM 817 C CA . ASN A 1 103 ? 41.75 -45.469 4.195 1 90.44 103 ASN A CA 1
ATOM 818 C C . ASN A 1 103 ? 41.531 -44.125 4.871 1 90.44 103 ASN A C 1
ATOM 820 O O . ASN A 1 103 ? 42.406 -43.656 5.598 1 90.44 103 ASN A O 1
ATOM 824 N N . VAL A 1 104 ? 40.344 -43.562 4.555 1 90.81 104 VAL A N 1
ATOM 825 C CA . VAL A 1 104 ? 40 -42.281 5.125 1 90.81 104 VAL A CA 1
ATOM 826 C C . VAL A 1 104 ? 39.531 -42.438 6.57 1 90.81 104 VAL A C 1
ATOM 828 O O . VAL A 1 104 ? 38.719 -43.312 6.859 1 90.81 104 VAL A O 1
ATOM 831 N N . GLN A 1 105 ? 40.125 -41.625 7.43 1 88.44 105 GLN A N 1
ATOM 832 C CA . GLN A 1 105 ? 39.75 -41.656 8.844 1 88.44 105 GLN A CA 1
ATOM 833 C C . GLN A 1 105 ? 39.438 -40.25 9.344 1 88.44 105 GLN A C 1
ATOM 835 O O . GLN A 1 105 ? 40.312 -39.438 9.539 1 88.44 105 GLN A O 1
ATOM 840 N N . CYS A 1 106 ? 38.156 -40.031 9.539 1 87 106 CYS A N 1
ATOM 841 C CA . CYS A 1 106 ? 37.688 -38.75 10.086 1 87 106 CYS A CA 1
ATOM 842 C C . CYS A 1 106 ? 37.312 -38.875 11.555 1 87 106 CYS A C 1
ATOM 844 O O . CYS A 1 106 ? 36.969 -39.969 12.008 1 87 106 CYS A O 1
ATOM 846 N N . GLY A 1 107 ? 37.375 -37.812 12.312 1 82.25 107 GLY A N 1
ATOM 847 C CA . GLY A 1 107 ? 36.906 -37.75 13.688 1 82.25 107 GLY A CA 1
ATOM 848 C C . GLY A 1 107 ? 35.438 -37.406 13.797 1 82.25 107 GLY A C 1
ATOM 849 O O . GLY A 1 107 ? 34.875 -37.438 14.883 1 82.25 107 GLY A O 1
ATOM 850 N N . GLY A 1 108 ? 34.781 -37 12.828 1 81.38 108 GLY A N 1
ATOM 851 C CA . GLY A 1 108 ? 33.344 -36.688 12.797 1 81.38 108 GLY A CA 1
ATOM 852 C C . GLY A 1 108 ? 33.094 -35.188 12.812 1 81.38 108 GLY A C 1
ATOM 853 O O . GLY A 1 108 ? 32 -34.75 12.391 1 81.38 108 GLY A O 1
ATOM 854 N N . GLY A 1 109 ? 34.062 -34.438 13.273 1 76.88 109 GLY A N 1
ATOM 855 C CA . GLY A 1 109 ? 33.812 -33 13.422 1 76.88 109 GLY A CA 1
ATOM 856 C C . GLY A 1 109 ? 34.5 -32.156 12.352 1 76.88 109 GLY A C 1
ATOM 857 O O . GLY A 1 109 ? 34.406 -30.938 12.336 1 76.88 109 GLY A O 1
ATOM 858 N N . GLU A 1 110 ? 35.188 -32.719 11.445 1 80 110 GLU A N 1
ATOM 859 C CA . GLU A 1 110 ? 35.906 -32 10.398 1 80 110 GLU A CA 1
ATOM 860 C C . GLU A 1 110 ? 34.938 -31.281 9.461 1 80 110 GLU A C 1
ATOM 862 O O . GLU A 1 110 ? 33.812 -31.781 9.211 1 80 110 GLU A O 1
ATOM 867 N N . LYS A 1 111 ? 35.375 -30.094 8.914 1 78.06 111 LYS A N 1
ATOM 868 C CA . LYS A 1 111 ? 34.531 -29.297 8.023 1 78.06 111 LYS A CA 1
ATOM 869 C C . LYS A 1 111 ? 34.5 -29.891 6.613 1 78.06 111 LYS A C 1
ATOM 871 O O . LYS A 1 111 ? 33.531 -29.688 5.875 1 78.06 111 LYS A O 1
ATOM 876 N N . SER A 1 112 ? 35.625 -30.453 6.367 1 84.44 112 SER A N 1
ATOM 877 C CA . SER A 1 112 ? 35.719 -31.031 5.035 1 84.44 112 SER A CA 1
ATOM 878 C C . SER A 1 112 ? 36.5 -32.344 5.066 1 84.44 112 SER A C 1
ATOM 880 O O . SER A 1 112 ? 37.344 -32.562 5.93 1 84.44 112 SER A O 1
ATOM 882 N N . ILE A 1 113 ? 36.188 -33.219 4.07 1 89.12 113 ILE A N 1
ATOM 883 C CA . ILE A 1 113 ? 36.844 -34.5 3.98 1 89.12 113 ILE A CA 1
ATOM 884 C C . ILE A 1 113 ? 38.344 -34.312 3.688 1 89.12 113 ILE A C 1
ATOM 886 O O . ILE A 1 113 ? 39.156 -35.188 3.971 1 89.12 113 ILE A O 1
ATOM 890 N N . GLU A 1 114 ? 38.656 -33.156 3.195 1 83.69 114 GLU A N 1
ATOM 891 C CA . GLU A 1 114 ? 40.031 -32.812 2.896 1 83.69 114 GLU A CA 1
ATOM 892 C C . GLU A 1 114 ? 40.875 -32.781 4.168 1 83.69 114 GLU A C 1
ATOM 894 O O . GLU A 1 114 ? 42.094 -32.969 4.117 1 83.69 114 GLU A O 1
ATOM 899 N N . LEU A 1 115 ? 40.219 -32.562 5.152 1 83.06 115 LEU A N 1
ATOM 900 C CA . LEU A 1 115 ? 40.906 -32.344 6.418 1 83.06 115 LEU A CA 1
ATOM 901 C C . LEU A 1 115 ? 41.031 -33.688 7.168 1 83.06 115 LEU A C 1
ATOM 903 O O . LEU A 1 115 ? 41.656 -33.719 8.234 1 83.06 115 LEU A O 1
ATOM 907 N N . CYS A 1 116 ? 40.469 -34.625 6.684 1 87.94 116 CYS A N 1
ATOM 908 C CA . CYS A 1 116 ? 40.562 -35.938 7.297 1 87.94 116 CYS A CA 1
ATOM 909 C C . CYS A 1 116 ? 41.875 -36.656 6.883 1 87.94 116 CYS A C 1
ATOM 911 O O . CYS A 1 116 ? 42.406 -36.375 5.809 1 87.94 116 CYS A O 1
ATOM 913 N N . LYS A 1 117 ? 42.344 -37.562 7.73 1 88.25 117 LYS A N 1
ATOM 914 C CA . LYS A 1 117 ? 43.531 -38.344 7.41 1 88.25 117 LYS A CA 1
ATOM 915 C C . LYS A 1 117 ? 43.219 -39.406 6.359 1 88.25 117 LYS A C 1
ATOM 917 O O . LYS A 1 117 ? 42.156 -40.031 6.395 1 88.25 117 LYS A O 1
ATOM 922 N N . SER A 1 118 ? 44 -39.531 5.371 1 89.25 118 SER A N 1
ATOM 923 C CA . SER A 1 118 ? 43.844 -40.562 4.336 1 89.25 118 SER A CA 1
ATOM 924 C C . SER A 1 118 ? 45.188 -41.031 3.814 1 89.25 118 SER A C 1
ATOM 926 O O . SER A 1 118 ? 46.25 -40.5 4.223 1 89.25 118 SER A O 1
ATOM 928 N N . ARG A 1 119 ? 45.25 -42.062 2.926 1 88.75 119 ARG A N 1
ATOM 929 C CA . ARG A 1 119 ? 46.469 -42.594 2.307 1 88.75 119 ARG A CA 1
ATOM 930 C C . ARG A 1 119 ? 47 -41.656 1.242 1 88.75 119 ARG A C 1
ATOM 932 O O . ARG A 1 119 ? 47.969 -41.938 0.577 1 88.75 119 ARG A O 1
ATOM 939 N N . GLY A 1 120 ? 46.438 -40.469 1.129 1 87.31 120 GLY A N 1
ATOM 940 C CA . GLY A 1 120 ? 46.812 -39.531 0.103 1 87.31 120 GLY A CA 1
ATOM 941 C C . GLY A 1 120 ? 45.875 -39.5 -1.087 1 87.31 120 GLY A C 1
ATOM 942 O O . GLY A 1 120 ? 45.312 -40.562 -1.442 1 87.31 120 GLY A O 1
ATOM 943 N N . TRP A 1 121 ? 45.781 -38.312 -1.731 1 86.81 121 TRP A N 1
ATOM 944 C CA . TRP A 1 121 ? 44.875 -38.156 -2.863 1 86.81 121 TRP A CA 1
ATOM 945 C C . TRP A 1 121 ? 45.406 -38.938 -4.082 1 86.81 121 TRP A C 1
ATOM 947 O O . TRP A 1 121 ? 46.562 -38.781 -4.477 1 86.81 121 TRP A O 1
ATOM 957 N N . GLY A 1 122 ? 44.562 -39.844 -4.609 1 88.44 122 GLY A N 1
ATOM 958 C CA . GLY A 1 122 ? 44.906 -40.562 -5.82 1 88.44 122 GLY A CA 1
ATOM 959 C C . GLY A 1 122 ? 45.656 -41.875 -5.547 1 88.44 122 GLY A C 1
ATOM 960 O O . GLY A 1 122 ? 45.938 -42.625 -6.469 1 88.44 122 GLY A O 1
ATOM 961 N N . ASN A 1 123 ? 45.969 -42.125 -4.375 1 86.62 123 ASN A N 1
ATOM 962 C CA . ASN A 1 123 ? 46.688 -43.344 -3.996 1 86.62 123 ASN A CA 1
ATOM 963 C C . ASN A 1 123 ? 45.75 -44.375 -3.348 1 86.62 123 ASN A C 1
ATOM 965 O O . ASN A 1 123 ? 45.344 -44.219 -2.195 1 86.62 123 ASN A O 1
ATOM 969 N N . SER A 1 124 ? 45.281 -45.438 -4.168 1 87.06 124 SER A N 1
ATOM 970 C CA . SER A 1 124 ? 44.375 -46.438 -3.641 1 87.06 124 SER A CA 1
ATOM 971 C C . SER A 1 124 ? 44.688 -47.812 -4.184 1 87.06 124 SER A C 1
ATOM 973 O O . SER A 1 124 ? 45.156 -47.969 -5.316 1 87.06 124 SER A O 1
ATOM 975 N N . ASP A 1 125 ? 44.594 -48.906 -3.443 1 85.94 125 ASP A N 1
ATOM 976 C CA . ASP A 1 125 ? 44.688 -50.281 -3.881 1 85.94 125 ASP A CA 1
ATOM 977 C C . ASP A 1 125 ? 43.312 -50.906 -4.07 1 85.94 125 ASP A C 1
ATOM 979 O O . ASP A 1 125 ? 43.188 -52.125 -4.219 1 85.94 125 ASP A O 1
ATOM 983 N N . CYS A 1 126 ? 42.281 -50.125 -4.016 1 89 126 CYS A N 1
ATOM 984 C CA . CYS A 1 126 ? 40.906 -50.594 -4.148 1 89 126 CYS A CA 1
ATOM 985 C C . CYS A 1 126 ? 40.469 -50.625 -5.613 1 89 126 CYS A C 1
ATOM 987 O O . CYS A 1 126 ? 41.125 -50.031 -6.473 1 89 126 CYS A O 1
ATOM 989 N N . THR A 1 127 ? 39.531 -51.531 -5.957 1 87.06 127 THR A N 1
ATOM 990 C CA . THR A 1 127 ? 38.781 -51.469 -7.211 1 87.06 127 THR A CA 1
ATOM 991 C C . THR A 1 127 ? 37.406 -50.875 -7.004 1 87.06 127 THR A C 1
ATOM 993 O O . THR A 1 127 ? 36.938 -50.719 -5.863 1 87.06 127 THR A O 1
ATOM 996 N N . HIS A 1 128 ? 36.781 -50.531 -8.109 1 89.12 128 HIS A N 1
ATOM 997 C CA . HIS A 1 128 ? 35.5 -49.875 -8.016 1 89.12 128 HIS A CA 1
ATOM 998 C C . HIS A 1 128 ? 34.438 -50.812 -7.457 1 89.12 128 HIS A C 1
ATOM 1000 O O . HIS A 1 128 ? 33.312 -50.406 -7.18 1 89.12 128 HIS A O 1
ATOM 1006 N N . ASP A 1 129 ? 34.781 -52.062 -7.211 1 81.56 129 ASP A N 1
ATOM 1007 C CA . ASP A 1 129 ? 33.938 -52.969 -6.477 1 81.56 129 ASP A CA 1
ATOM 1008 C C . ASP A 1 129 ? 33.844 -52.594 -5 1 81.56 129 ASP A C 1
ATOM 1010 O O . ASP A 1 129 ? 32.969 -53.062 -4.273 1 81.56 129 ASP A O 1
ATOM 1014 N N . GLU A 1 130 ? 34.688 -51.719 -4.559 1 89.69 130 GLU A N 1
ATOM 1015 C CA . GLU A 1 130 ? 34.781 -51.344 -3.15 1 89.69 130 GLU A CA 1
ATOM 1016 C C . GLU A 1 130 ? 34.469 -49.844 -2.953 1 89.69 130 GLU A C 1
ATOM 1018 O O . GLU A 1 130 ? 34.938 -49.25 -1.993 1 89.69 130 GLU A O 1
ATOM 1023 N N . ASP A 1 131 ? 33.719 -49.375 -3.775 1 91.25 131 ASP A N 1
ATOM 1024 C CA . ASP A 1 131 ? 33.344 -47.969 -3.621 1 91.25 131 ASP A CA 1
ATOM 1025 C C . ASP A 1 131 ? 32.438 -47.781 -2.408 1 91.25 131 ASP A C 1
ATOM 1027 O O . ASP A 1 131 ? 31.484 -48.562 -2.197 1 91.25 131 ASP A O 1
ATOM 1031 N N . ALA A 1 132 ? 32.656 -46.719 -1.613 1 92.25 132 ALA A N 1
ATOM 1032 C CA . ALA A 1 132 ? 31.875 -46.406 -0.413 1 92.25 132 ALA A CA 1
ATOM 1033 C C . ALA A 1 132 ? 30.625 -45.594 -0.755 1 92.25 132 ALA A C 1
ATOM 1035 O O . ALA A 1 132 ? 30.625 -44.844 -1.732 1 92.25 132 ALA A O 1
ATOM 1036 N N . GLY A 1 133 ? 29.562 -45.719 -0.031 1 89.81 133 GLY A N 1
ATOM 1037 C CA . GLY A 1 133 ? 28.359 -44.906 -0.062 1 89.81 133 GLY A CA 1
ATOM 1038 C C . GLY A 1 133 ? 27.922 -44.438 1.311 1 89.81 133 GLY A C 1
ATOM 1039 O O . GLY A 1 133 ? 28.391 -44.938 2.328 1 89.81 133 GLY A O 1
ATOM 1040 N N . VAL A 1 134 ? 27.094 -43.375 1.338 1 88.56 134 VAL A N 1
ATOM 1041 C CA . VAL A 1 134 ? 26.609 -42.844 2.613 1 88.56 134 VAL A CA 1
ATOM 1042 C C . VAL A 1 134 ? 25.078 -42.812 2.609 1 88.56 134 VAL A C 1
ATOM 1044 O O . VAL A 1 134 ? 24.453 -42.781 1.547 1 88.56 134 VAL A O 1
ATOM 1047 N N . VAL A 1 135 ? 24.516 -42.906 3.73 1 82.19 135 VAL A N 1
ATOM 1048 C CA . VAL A 1 135 ? 23.094 -42.688 4.012 1 82.19 135 VAL A CA 1
ATOM 1049 C C . VAL A 1 135 ? 22.938 -41.531 4.992 1 82.19 135 VAL A C 1
ATOM 1051 O O . VAL A 1 135 ? 23.266 -41.656 6.176 1 82.19 135 VAL A O 1
ATOM 1054 N N . CYS A 1 136 ? 22.562 -40.406 4.383 1 80.5 136 CYS A N 1
ATOM 1055 C CA . CYS A 1 136 ? 22.438 -39.188 5.203 1 80.5 136 CYS A CA 1
ATOM 1056 C C . CYS A 1 136 ? 21.047 -39.094 5.828 1 80.5 136 CYS A C 1
ATOM 1058 O O . CYS A 1 136 ? 20.078 -39.594 5.254 1 80.5 136 CYS A O 1
ATOM 1060 N N . LYS A 1 137 ? 21 -38.531 7.078 1 76.75 137 LYS A N 1
ATOM 1061 C CA . LYS A 1 137 ? 19.719 -38.188 7.656 1 76.75 137 LYS A CA 1
ATOM 1062 C C . LYS A 1 137 ? 19.016 -37.125 6.812 1 76.75 137 LYS A C 1
ATOM 1064 O O . LYS A 1 137 ? 19.609 -36.094 6.449 1 76.75 137 LYS A O 1
ATOM 1069 N N . ASP A 1 138 ? 17.812 -37.469 6.379 1 62.34 138 ASP A N 1
ATOM 1070 C CA . ASP A 1 138 ? 17.062 -36.594 5.488 1 62.34 138 ASP A CA 1
ATOM 1071 C C . ASP A 1 138 ? 16.688 -35.281 6.199 1 62.34 138 ASP A C 1
ATOM 1073 O O . ASP A 1 138 ? 15.5 -35 6.375 1 62.34 138 ASP A O 1
ATOM 1077 N N . GLU A 1 139 ? 17.719 -34.719 6.836 1 66.88 139 GLU A N 1
ATOM 1078 C CA . GLU A 1 139 ? 17.641 -33.406 7.473 1 66.88 139 GLU A CA 1
ATOM 1079 C C . GLU A 1 139 ? 18.797 -32.5 7.02 1 66.88 139 GLU A C 1
ATOM 1081 O O . GLU A 1 139 ? 19.969 -32.875 7.164 1 66.88 139 GLU A O 1
ATOM 1086 N N . ARG A 1 140 ? 18.547 -31.469 6.441 1 60.12 140 ARG A N 1
ATOM 1087 C CA . ARG A 1 140 ? 19.562 -30.594 5.863 1 60.12 140 ARG A CA 1
ATOM 1088 C C . ARG A 1 140 ? 20.078 -29.594 6.895 1 60.12 140 ARG A C 1
ATOM 1090 O O . ARG A 1 140 ? 19.344 -29.203 7.805 1 60.12 140 ARG A O 1
ATOM 1097 N N . ILE A 1 141 ? 21.406 -29.391 6.949 1 60.69 141 ILE A N 1
ATOM 1098 C CA . ILE A 1 141 ? 22 -28.344 7.777 1 60.69 141 ILE A CA 1
ATOM 1099 C C . ILE A 1 141 ? 21.438 -26.984 7.383 1 60.69 141 ILE A C 1
ATOM 1101 O O . ILE A 1 141 ? 21.484 -26.594 6.211 1 60.69 141 ILE A O 1
ATOM 1105 N N . PRO A 1 142 ? 20.969 -26.344 8.25 1 49.19 142 PRO A N 1
ATOM 1106 C CA . PRO A 1 142 ? 20.422 -25.031 7.91 1 49.19 142 PRO A CA 1
ATOM 1107 C C . PRO A 1 142 ? 21.453 -24.109 7.289 1 49.19 142 PRO A C 1
ATOM 1109 O O . PRO A 1 142 ? 22.578 -24 7.793 1 49.19 142 PRO A O 1
ATOM 1112 N N . GLY A 1 143 ? 21.406 -23.641 6.02 1 47.38 143 GLY A N 1
ATOM 1113 C CA . GLY A 1 143 ? 22.328 -22.734 5.336 1 47.38 143 GLY A CA 1
ATOM 1114 C C . GLY A 1 143 ? 23.234 -23.438 4.344 1 47.38 143 GLY A C 1
ATOM 1115 O O . GLY A 1 143 ? 24.094 -22.812 3.725 1 47.38 143 GLY A O 1
ATOM 1116 N N . PHE A 1 144 ? 23.375 -24.766 4.344 1 49.22 144 PHE A N 1
ATOM 1117 C CA . PHE A 1 144 ? 24.219 -25.469 3.385 1 49.22 144 PHE A CA 1
ATOM 1118 C C . PHE A 1 144 ? 23.734 -25.219 1.959 1 49.22 144 PHE A C 1
ATOM 1120 O O . PHE A 1 144 ? 22.547 -25.375 1.665 1 49.22 144 PHE A O 1
ATOM 1127 N N . VAL A 1 145 ? 24.625 -24.656 1.14 1 46.09 145 VAL A N 1
ATOM 1128 C CA . VAL A 1 145 ? 24.297 -24.281 -0.229 1 46.09 145 VAL A CA 1
ATOM 1129 C C . VAL A 1 145 ? 24.562 -25.453 -1.169 1 46.09 145 VAL A C 1
ATOM 1131 O O . VAL A 1 145 ? 25.703 -25.844 -1.368 1 46.09 145 VAL A O 1
ATOM 1134 N N . ASP A 1 146 ? 23.891 -26.547 -1.287 1 48.47 146 ASP A N 1
ATOM 1135 C CA . ASP A 1 146 ? 23.875 -27.484 -2.412 1 48.47 146 ASP A CA 1
ATOM 1136 C C . ASP A 1 146 ? 23.672 -26.75 -3.732 1 48.47 146 ASP A C 1
ATOM 1138 O O . ASP A 1 146 ? 22.797 -25.875 -3.832 1 48.47 146 ASP A O 1
ATOM 1142 N N . SER A 1 147 ? 24.656 -26.781 -4.645 1 48.38 147 SER A N 1
ATOM 1143 C CA . SER A 1 147 ? 24.5 -26.062 -5.902 1 48.38 147 SER A CA 1
ATOM 1144 C C . SER A 1 147 ? 23.109 -26.234 -6.48 1 48.38 147 SER A C 1
ATOM 1146 O O . SER A 1 147 ? 22.641 -25.391 -7.25 1 48.38 147 SER A O 1
ATOM 1148 N N . ASN A 1 148 ? 22.469 -27.344 -6.332 1 50.84 148 ASN A N 1
ATOM 1149 C CA . ASN A 1 148 ? 21.109 -27.578 -6.812 1 50.84 148 ASN A CA 1
ATOM 1150 C C . ASN A 1 148 ? 20.078 -27.047 -5.832 1 50.84 148 ASN A C 1
ATOM 1152 O O . ASN A 1 148 ? 18.875 -27.141 -6.082 1 50.84 148 ASN A O 1
ATOM 1156 N N . VAL A 1 149 ? 20.391 -26.812 -4.676 1 46.81 149 VAL A N 1
ATOM 1157 C CA . VAL A 1 149 ? 19.562 -26.125 -3.697 1 46.81 149 VAL A CA 1
ATOM 1158 C C . VAL A 1 149 ? 20.203 -24.797 -3.32 1 46.81 149 VAL A C 1
ATOM 1160 O O . VAL A 1 149 ? 21.422 -24.703 -3.166 1 46.81 149 VAL A O 1
ATOM 1163 N N . ILE A 1 150 ? 19.594 -23.719 -3.602 1 45.16 150 ILE A N 1
ATOM 1164 C CA . ILE A 1 150 ? 20.109 -22.422 -3.178 1 45.16 150 ILE A CA 1
ATOM 1165 C C . ILE A 1 150 ? 20.516 -22.484 -1.704 1 45.16 150 ILE A C 1
ATOM 1167 O O . ILE A 1 150 ? 19.656 -22.531 -0.823 1 45.16 150 ILE A O 1
ATOM 1171 N N . ASP A 1 151 ? 21.344 -23.406 -1.305 1 39.88 151 ASP A N 1
ATOM 1172 C CA . ASP A 1 151 ? 21.719 -23.359 0.102 1 39.88 151 ASP A CA 1
ATOM 1173 C C . ASP A 1 151 ? 22.438 -22.047 0.432 1 39.88 151 ASP A C 1
ATOM 1175 O O . ASP A 1 151 ? 23.484 -21.75 -0.142 1 39.88 151 ASP A O 1
ATOM 1179 N N . ALA A 1 152 ? 21.719 -20.953 0.79 1 39.56 152 ALA A N 1
ATOM 1180 C CA . ALA A 1 152 ? 22.359 -19.797 1.385 1 39.56 152 ALA A CA 1
ATOM 1181 C C . ALA A 1 152 ? 23.422 -20.219 2.402 1 39.56 152 ALA A C 1
ATOM 1183 O O . ALA A 1 152 ? 23.109 -20.906 3.371 1 39.56 152 ALA A O 1
ATOM 1184 N N . HIS A 1 153 ? 24.531 -20.5 2.129 1 36 153 HIS A N 1
ATOM 1185 C CA . HIS A 1 153 ? 25.625 -20.703 3.072 1 36 153 HIS A CA 1
ATOM 1186 C C . HIS A 1 153 ? 25.391 -19.922 4.355 1 36 153 HIS A C 1
ATOM 1188 O O . HIS A 1 153 ? 24.844 -18.812 4.32 1 36 153 HIS A O 1
ATOM 1194 N N . VAL A 1 154 ? 25.312 -20.547 5.434 1 36.56 154 VAL A N 1
ATOM 1195 C CA . VAL A 1 154 ? 25.266 -20.125 6.828 1 36.56 154 VAL A CA 1
ATOM 1196 C C . VAL A 1 154 ? 26.219 -18.953 7.039 1 36.56 154 VAL A C 1
ATOM 1198 O O . VAL A 1 154 ? 26.969 -18.938 8.016 1 36.56 154 VAL A O 1
ATOM 1201 N N . ASP A 1 155 ? 26.953 -18.531 6.137 1 42.72 155 ASP A N 1
ATOM 1202 C CA . ASP A 1 155 ? 27.703 -17.406 6.707 1 42.72 155 ASP A CA 1
ATOM 1203 C C . ASP A 1 155 ? 26.781 -16.375 7.312 1 42.72 155 ASP A C 1
ATOM 1205 O O . ASP A 1 155 ? 25.625 -16.25 6.898 1 42.72 155 ASP A O 1
ATOM 1209 N N . GLU A 1 156 ? 27.172 -15.867 8.438 1 50.25 156 GLU A N 1
ATOM 1210 C CA . GLU A 1 156 ? 26.547 -14.852 9.273 1 50.25 156 GLU A CA 1
ATOM 1211 C C . GLU A 1 156 ? 25.734 -13.867 8.422 1 50.25 156 GLU A C 1
ATOM 1213 O O . GLU A 1 156 ? 24.703 -13.367 8.859 1 50.25 156 GLU A O 1
ATOM 1218 N N . ASN A 1 157 ? 26.234 -13.656 7.238 1 55.72 157 ASN A N 1
ATOM 1219 C CA . ASN A 1 157 ? 25.578 -12.648 6.414 1 55.72 157 ASN A CA 1
ATOM 1220 C C . ASN A 1 157 ? 24.766 -13.281 5.289 1 55.72 157 ASN A C 1
ATOM 1222 O O . ASN A 1 157 ? 24.859 -12.859 4.137 1 55.72 157 ASN A O 1
ATOM 1226 N N . LYS A 1 158 ? 23.984 -14.367 5.59 1 63.41 158 LYS A N 1
ATOM 1227 C CA . LYS A 1 158 ? 23.25 -15.07 4.543 1 63.41 158 LYS A CA 1
ATOM 1228 C C . LYS A 1 158 ? 21.859 -14.461 4.332 1 63.41 158 LYS A C 1
ATOM 1230 O O . LYS A 1 158 ? 21.156 -14.18 5.297 1 63.41 158 LYS A O 1
ATOM 1235 N N . ILE A 1 159 ? 21.594 -14.055 2.959 1 74.38 159 ILE A N 1
ATOM 1236 C CA . ILE A 1 159 ? 20.25 -13.625 2.557 1 74.38 159 ILE A CA 1
ATOM 1237 C C . ILE A 1 159 ? 19.359 -14.844 2.33 1 74.38 159 ILE A C 1
ATOM 1239 O O . ILE A 1 159 ? 19.656 -15.68 1.467 1 74.38 159 ILE A O 1
ATOM 1243 N N . GLU A 1 160 ? 18.422 -15.078 3.273 1 68.81 160 GLU A N 1
ATOM 1244 C CA . GLU A 1 160 ? 17.562 -16.25 3.199 1 68.81 160 GLU A CA 1
ATOM 1245 C C . GLU A 1 160 ? 16.328 -15.969 2.361 1 68.81 160 GLU A C 1
ATOM 1247 O O . GLU A 1 160 ? 15.906 -16.812 1.555 1 68.81 160 GLU A O 1
ATOM 1252 N N . GLU A 1 161 ? 15.75 -14.82 2.613 1 83.44 161 GLU A N 1
ATOM 1253 C CA . GLU A 1 161 ? 14.461 -14.5 2.01 1 83.44 161 GLU A CA 1
ATOM 1254 C C . GLU A 1 161 ? 14.438 -13.062 1.492 1 83.44 161 GLU A C 1
ATOM 1256 O O . GLU A 1 161 ? 15.125 -12.188 2.035 1 83.44 161 GLU A O 1
ATOM 1261 N N . VAL A 1 162 ? 13.766 -12.992 0.364 1 86.88 162 VAL A N 1
ATOM 1262 C CA . VAL A 1 162 ? 13.578 -11.664 -0.212 1 86.88 162 VAL A CA 1
ATOM 1263 C C . VAL A 1 162 ? 12.094 -11.352 -0.334 1 86.88 162 VAL A C 1
ATOM 1265 O O . VAL A 1 162 ? 11.289 -12.234 -0.639 1 86.88 162 VAL A O 1
ATOM 1268 N N . ARG A 1 163 ? 11.688 -10.211 0.001 1 87.31 163 ARG A N 1
ATOM 1269 C CA . ARG A 1 163 ? 10.312 -9.781 -0.22 1 87.31 163 ARG A CA 1
ATOM 1270 C C . ARG A 1 163 ? 10.258 -8.344 -0.724 1 87.31 163 ARG A C 1
ATOM 1272 O O . ARG A 1 163 ? 11.25 -7.617 -0.654 1 87.31 163 ARG A O 1
ATOM 1279 N N . LEU A 1 164 ? 9.086 -8.094 -1.369 1 84.5 164 LEU A N 1
ATOM 1280 C CA . LEU A 1 164 ? 8.844 -6.727 -1.807 1 84.5 164 LEU A CA 1
ATOM 1281 C C . LEU A 1 164 ? 7.883 -6.016 -0.86 1 84.5 164 LEU A C 1
ATOM 1283 O O . LEU A 1 164 ? 6.777 -6.504 -0.603 1 84.5 164 LEU A O 1
ATOM 1287 N N . ARG A 1 165 ? 8.367 -5.074 -0.28 1 81 165 ARG A N 1
ATOM 1288 C CA . ARG A 1 165 ? 7.453 -4.188 0.437 1 81 165 ARG A CA 1
ATOM 1289 C C . ARG A 1 165 ? 6.766 -3.221 -0.52 1 81 165 ARG A C 1
ATOM 1291 O O . ARG A 1 165 ? 7.422 -2.387 -1.146 1 81 165 ARG A O 1
ATOM 1298 N N . PRO A 1 166 ? 5.391 -3.506 -0.835 1 73.88 166 PRO A N 1
ATOM 1299 C CA . PRO A 1 166 ? 4.695 -2.74 -1.873 1 73.88 166 PRO A CA 1
ATOM 1300 C C . PRO A 1 166 ? 4.809 -1.231 -1.67 1 73.88 166 PRO A C 1
ATOM 1302 O O . PRO A 1 166 ? 4.828 -0.758 -0.531 1 73.88 166 PRO A O 1
ATOM 1305 N N . VAL A 1 167 ? 4.934 -0.536 -2.811 1 59.75 167 VAL A N 1
ATOM 1306 C CA . VAL A 1 167 ? 5.023 0.918 -2.893 1 59.75 167 VAL A CA 1
ATOM 1307 C C . VAL A 1 167 ? 3.621 1.523 -2.832 1 59.75 167 VAL A C 1
ATOM 1309 O O . VAL A 1 167 ? 3.426 2.596 -2.254 1 59.75 167 VAL A O 1
ATOM 1312 N N . VAL A 1 168 ? 2.572 0.922 -3.668 1 51.66 168 VAL A N 1
ATOM 1313 C CA . VAL A 1 168 ? 1.253 1.542 -3.727 1 51.66 168 VAL A CA 1
ATOM 1314 C C . VAL A 1 168 ? 0.293 0.806 -2.795 1 51.66 168 VAL A C 1
ATOM 1316 O O . VAL A 1 168 ? 0.298 -0.426 -2.734 1 51.66 168 VAL A O 1
ATOM 1319 N N . ALA A 1 169 ? -0.471 1.422 -2.006 1 47.28 169 ALA A N 1
ATOM 1320 C CA . ALA A 1 169 ? -1.439 0.941 -1.024 1 47.28 169 ALA A CA 1
ATOM 1321 C C . ALA A 1 169 ? -2.465 0.017 -1.673 1 47.28 169 ALA A C 1
ATOM 1323 O O . ALA A 1 169 ? -2.834 -1.012 -1.101 1 47.28 169 ALA A O 1
ATOM 1324 N N . MET A 1 170 ? -3.104 0.459 -2.684 1 47.91 170 MET A N 1
ATOM 1325 C CA . MET A 1 170 ? -4.168 -0.318 -3.312 1 47.91 170 MET A CA 1
ATOM 1326 C C . MET A 1 170 ? -3.639 -1.656 -3.816 1 47.91 170 MET A C 1
ATOM 1328 O O . MET A 1 170 ? -4.418 -2.557 -4.137 1 47.91 170 MET A O 1
ATOM 1332 N N . ALA A 1 171 ? -2.443 -1.672 -3.912 1 46.78 171 ALA A N 1
ATOM 1333 C CA . ALA A 1 171 ? -1.815 -2.838 -4.527 1 46.78 171 ALA A CA 1
ATOM 1334 C C . ALA A 1 171 ? -1.822 -4.031 -3.572 1 46.78 171 ALA A C 1
ATOM 1336 O O . ALA A 1 171 ? -1.664 -5.176 -4 1 46.78 171 ALA A O 1
ATOM 1337 N N . LYS A 1 172 ? -1.948 -3.799 -2.234 1 48.28 172 LYS A N 1
ATOM 1338 C CA . LYS A 1 172 ? -2.012 -4.91 -1.288 1 48.28 172 LYS A CA 1
ATOM 1339 C C . LYS A 1 172 ? -3.203 -5.816 -1.584 1 48.28 172 LYS A C 1
ATOM 1341 O O . LYS A 1 172 ? -3.15 -7.02 -1.329 1 48.28 172 LYS A O 1
ATOM 1346 N N . LYS A 1 173 ? -4.211 -5.047 -2.123 1 55.84 173 LYS A N 1
ATOM 1347 C CA . LYS A 1 173 ? -5.387 -5.891 -2.301 1 55.84 173 LYS A CA 1
ATOM 1348 C C . LYS A 1 173 ? -5.246 -6.781 -3.533 1 55.84 173 LYS A C 1
ATOM 1350 O O . LYS A 1 173 ? -5.875 -7.836 -3.621 1 55.84 173 LYS A O 1
ATOM 1355 N N . LYS A 1 174 ? -4.207 -6.18 -4.285 1 65.12 174 LYS A N 1
ATOM 1356 C CA . LYS A 1 174 ? -4.141 -6.973 -5.508 1 65.12 174 LYS A CA 1
ATOM 1357 C C . LYS A 1 174 ? -2.904 -7.871 -5.516 1 65.12 174 LYS A C 1
ATOM 1359 O O . LYS A 1 174 ? -1.777 -7.383 -5.402 1 65.12 174 LYS A O 1
ATOM 1364 N N . MET A 1 175 ? -3.098 -8.93 -5.188 1 75.94 175 MET A N 1
ATOM 1365 C CA . MET A 1 175 ? -2.037 -9.93 -5.301 1 75.94 175 MET A CA 1
ATOM 1366 C C . MET A 1 175 ? -1.88 -10.391 -6.746 1 75.94 175 MET A C 1
ATOM 1368 O O . MET A 1 175 ? -2.861 -10.469 -7.488 1 75.94 175 MET A O 1
ATOM 1372 N N . PRO A 1 176 ? -0.5 -10.461 -7.203 1 82.56 176 PRO A N 1
ATOM 1373 C CA . PRO A 1 176 ? 0.759 -10.406 -6.453 1 82.56 176 PRO A CA 1
ATOM 1374 C C . PRO A 1 176 ? 1.367 -9.008 -6.418 1 82.56 176 PRO A C 1
ATOM 1376 O O . PRO A 1 176 ? 1.038 -8.164 -7.258 1 82.56 176 PRO A O 1
ATOM 1379 N N . ILE A 1 177 ? 2.195 -8.727 -5.441 1 80.56 177 ILE A N 1
ATOM 1380 C CA . ILE A 1 177 ? 2.947 -7.477 -5.379 1 80.56 177 ILE A CA 1
ATOM 1381 C C . ILE A 1 177 ? 4.035 -7.477 -6.453 1 80.56 177 ILE A C 1
ATOM 1383 O O . ILE A 1 177 ? 4.973 -8.273 -6.395 1 80.56 177 ILE A O 1
ATOM 1387 N N . THR A 1 178 ? 3.889 -6.609 -7.445 1 84.88 178 THR A N 1
ATOM 1388 C CA . THR A 1 178 ? 4.805 -6.629 -8.578 1 84.88 178 THR A CA 1
ATOM 1389 C C . THR A 1 178 ? 5.844 -5.516 -8.461 1 84.88 178 THR A C 1
ATOM 1391 O O . THR A 1 178 ? 6.805 -5.473 -9.227 1 84.88 178 THR A O 1
ATOM 1394 N N . GLU A 1 179 ? 5.605 -4.641 -7.527 1 82.88 179 GLU A N 1
ATOM 1395 C CA . GLU A 1 179 ? 6.539 -3.531 -7.367 1 82.88 179 GLU A CA 1
ATOM 1396 C C . GLU A 1 179 ? 6.684 -3.137 -5.898 1 82.88 179 GLU A C 1
ATOM 1398 O O . GLU A 1 179 ? 5.695 -3.082 -5.164 1 82.88 179 GLU A O 1
ATOM 1403 N N . GLY A 1 180 ? 7.996 -2.943 -5.441 1 83.12 180 GLY A N 1
ATOM 1404 C CA . GLY A 1 180 ? 8.219 -2.537 -4.062 1 83.12 180 GLY A CA 1
ATOM 1405 C C . GLY A 1 180 ? 9.695 -2.471 -3.693 1 83.12 180 GLY A C 1
ATOM 1406 O O . GLY A 1 180 ? 10.562 -2.74 -4.527 1 83.12 180 GLY A O 1
ATOM 1407 N N . VAL A 1 181 ? 9.969 -1.973 -2.463 1 85.19 181 VAL A N 1
ATOM 1408 C CA . VAL A 1 181 ? 11.32 -1.926 -1.906 1 85.19 181 VAL A CA 1
ATOM 1409 C C . VAL A 1 181 ? 11.789 -3.34 -1.575 1 85.19 181 VAL A C 1
ATOM 1411 O O . VAL A 1 181 ? 11.039 -4.133 -1 1 85.19 181 VAL A O 1
ATOM 1414 N N . VAL A 1 182 ? 13.016 -3.6 -2.016 1 88.06 182 VAL A N 1
ATOM 1415 C CA . VAL A 1 182 ? 13.562 -4.938 -1.8 1 88.06 182 VAL A CA 1
ATOM 1416 C C . VAL A 1 182 ? 14.016 -5.082 -0.35 1 88.06 182 VAL A C 1
ATOM 1418 O O . VAL A 1 182 ? 14.844 -4.297 0.129 1 88.06 182 VAL A O 1
ATOM 1421 N N . GLU A 1 183 ? 13.461 -5.984 0.321 1 87.94 183 GLU A N 1
ATOM 1422 C CA . GLU A 1 183 ? 13.891 -6.328 1.675 1 87.94 183 GLU A CA 1
ATOM 1423 C C . GLU A 1 183 ? 14.391 -7.766 1.748 1 87.94 183 GLU A C 1
ATOM 1425 O O . GLU A 1 183 ? 13.875 -8.648 1.059 1 87.94 183 GLU A O 1
ATOM 1430 N N . VAL A 1 184 ? 15.508 -7.93 2.527 1 87.62 184 VAL A N 1
ATOM 1431 C CA . VAL A 1 184 ? 16.078 -9.258 2.691 1 87.62 184 VAL A CA 1
ATOM 1432 C C . VAL A 1 184 ? 16.094 -9.633 4.172 1 87.62 184 VAL A C 1
ATOM 1434 O O . VAL A 1 184 ? 16.312 -8.781 5.031 1 87.62 184 VAL A O 1
ATOM 1437 N N . LYS A 1 185 ? 15.75 -10.867 4.387 1 82.88 185 LYS A N 1
ATOM 1438 C CA . LYS A 1 185 ? 15.836 -11.359 5.758 1 82.88 185 LYS A CA 1
ATOM 1439 C C . LYS A 1 185 ? 17.297 -11.586 6.172 1 82.88 185 LYS A C 1
ATOM 1441 O O . LYS A 1 185 ? 18.016 -12.344 5.527 1 82.88 185 LYS A O 1
ATOM 1446 N N . TYR A 1 186 ? 17.75 -10.781 7.078 1 74.5 186 TYR A N 1
ATOM 1447 C CA . TYR A 1 186 ? 19.109 -10.859 7.613 1 74.5 186 TYR A CA 1
ATOM 1448 C C . TYR A 1 186 ? 19.078 -11.047 9.125 1 74.5 186 TYR A C 1
ATOM 1450 O O . TYR A 1 186 ? 18.594 -10.18 9.859 1 74.5 186 TYR A O 1
ATOM 1458 N N . LYS A 1 187 ? 19.484 -12.25 9.586 1 70 187 LYS A N 1
ATOM 1459 C CA . LYS A 1 187 ? 19.438 -12.633 10.992 1 70 187 LYS A CA 1
ATOM 1460 C C . LYS A 1 187 ? 18 -12.633 11.508 1 70 187 LYS A C 1
ATOM 1462 O O . LYS A 1 187 ? 17.141 -13.367 11.008 1 70 187 LYS A O 1
ATOM 1467 N N . ASP A 1 188 ? 17.641 -11.875 12.383 1 71.56 188 ASP A N 1
ATOM 1468 C CA . ASP A 1 188 ? 16.297 -11.953 12.969 1 71.56 188 ASP A CA 1
ATOM 1469 C C . ASP A 1 188 ? 15.422 -10.797 12.492 1 71.56 188 ASP A C 1
ATOM 1471 O O . ASP A 1 188 ? 14.398 -10.492 13.102 1 71.56 188 ASP A O 1
ATOM 1475 N N . GLY A 1 189 ? 15.844 -10.156 11.414 1 77.56 189 GLY A N 1
ATOM 1476 C CA . GLY A 1 189 ? 15.023 -9.047 10.961 1 77.56 189 GLY A CA 1
ATOM 1477 C C . GLY A 1 189 ? 15.133 -8.789 9.469 1 77.56 189 GLY A C 1
ATOM 1478 O O . GLY A 1 189 ? 15.906 -9.461 8.781 1 77.56 189 GLY A O 1
ATOM 1479 N N . TRP A 1 190 ? 14.211 -7.984 9.008 1 83 190 TRP A N 1
ATOM 1480 C CA . TRP A 1 190 ? 14.219 -7.598 7.602 1 83 190 TRP A CA 1
ATOM 1481 C C . TRP A 1 190 ? 15.055 -6.34 7.387 1 83 190 TRP A C 1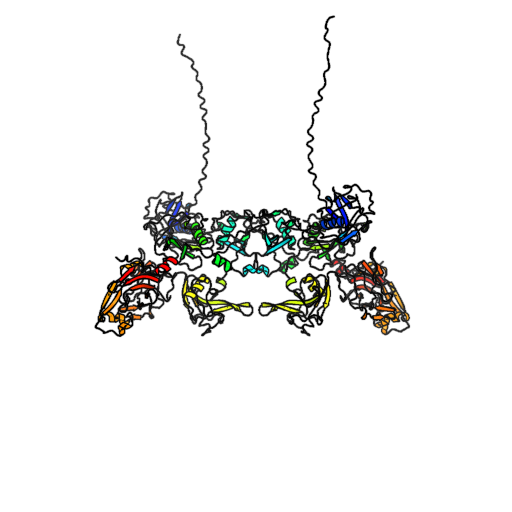
ATOM 1483 O O . TRP A 1 190 ? 14.992 -5.406 8.188 1 83 190 TRP A O 1
ATOM 1493 N N . ALA A 1 191 ? 15.914 -6.34 6.391 1 82.81 191 ALA A N 1
ATOM 1494 C CA . ALA A 1 191 ? 16.766 -5.203 6.07 1 82.81 191 ALA A CA 1
ATOM 1495 C C . ALA A 1 191 ? 16.578 -4.766 4.617 1 82.81 191 ALA A C 1
ATOM 1497 O O . ALA A 1 191 ? 16.281 -5.59 3.752 1 82.81 191 ALA A O 1
ATOM 1498 N N . GLN A 1 192 ? 16.781 -3.525 4.379 1 84.88 192 GLN A N 1
ATOM 1499 C CA . GLN A 1 192 ? 16.688 -2.988 3.025 1 84.88 192 GLN A CA 1
ATOM 1500 C C . GLN A 1 192 ? 18.031 -3.051 2.316 1 84.88 192 GLN A C 1
ATOM 1502 O O . GLN A 1 192 ? 19.078 -3.201 2.961 1 84.88 192 GLN A O 1
ATOM 1507 N N . ILE A 1 193 ? 18.031 -3.047 1.037 1 86.94 193 ILE A N 1
ATOM 1508 C CA . ILE A 1 193 ? 19.234 -3.08 0.213 1 86.94 193 ILE A CA 1
ATOM 1509 C C . ILE A 1 193 ? 19.469 -1.707 -0.41 1 86.94 193 ILE A C 1
ATOM 1511 O O . ILE A 1 193 ? 18.531 -1.086 -0.932 1 86.94 193 ILE A O 1
ATOM 1515 N N . CYS A 1 194 ? 20.797 -1.274 -0.263 1 85.69 194 CYS A N 1
ATOM 1516 C CA . CYS A 1 194 ? 21.188 -0.019 -0.889 1 85.69 194 CYS A CA 1
ATOM 1517 C C . CYS A 1 194 ? 21.219 -0.15 -2.406 1 85.69 194 CYS A C 1
ATOM 1519 O O . CYS A 1 194 ? 21.656 -1.171 -2.938 1 85.69 194 CYS A O 1
ATOM 1521 N N . ASP A 1 195 ? 20.859 0.892 -3.199 1 83.12 195 ASP A N 1
ATOM 1522 C CA . ASP A 1 195 ? 20.734 0.814 -4.652 1 83.12 195 ASP A CA 1
ATOM 1523 C C . ASP A 1 195 ? 22.016 1.263 -5.344 1 83.12 195 ASP A C 1
ATOM 1525 O O . ASP A 1 195 ? 22.031 1.458 -6.562 1 83.12 195 ASP A O 1
ATOM 1529 N N . ILE A 1 196 ? 23.047 1.483 -4.57 1 78.5 196 ILE A N 1
ATOM 1530 C CA . ILE A 1 196 ? 24.297 1.877 -5.207 1 78.5 196 ILE A CA 1
ATOM 1531 C C . ILE A 1 196 ? 24.781 0.754 -6.121 1 78.5 196 ILE A C 1
ATOM 1533 O O . ILE A 1 196 ? 25.078 -0.349 -5.652 1 78.5 196 ILE A O 1
ATOM 1537 N N . GLY A 1 197 ? 24.922 1.031 -7.391 1 79.12 197 GLY A N 1
ATOM 1538 C CA . GLY A 1 197 ? 25.406 0.047 -8.344 1 79.12 197 GLY A CA 1
ATOM 1539 C C . GLY A 1 197 ? 24.344 -0.933 -8.789 1 79.12 197 GLY A C 1
ATOM 1540 O O . GLY A 1 197 ? 24.641 -1.954 -9.406 1 79.12 197 GLY A O 1
ATOM 1541 N N . TRP A 1 198 ? 23.094 -0.594 -8.383 1 86.62 198 TRP A N 1
ATOM 1542 C CA . TRP A 1 198 ? 22 -1.493 -8.742 1 86.62 198 TRP A CA 1
ATOM 1543 C C . TRP A 1 198 ? 21.688 -1.404 -10.227 1 86.62 198 TRP A C 1
ATOM 1545 O O . TRP A 1 198 ? 21.578 -0.307 -10.781 1 86.62 198 TRP A O 1
ATOM 1555 N N . THR A 1 199 ? 21.656 -2.486 -10.93 1 83.69 199 THR A N 1
ATOM 1556 C CA . THR A 1 199 ? 21.375 -2.547 -12.359 1 83.69 199 THR A CA 1
ATOM 1557 C C . THR A 1 199 ? 20.125 -3.381 -12.633 1 83.69 199 THR A C 1
ATOM 1559 O O . THR A 1 199 ? 19.562 -3.988 -11.719 1 83.69 199 THR A O 1
ATOM 1562 N N . ILE A 1 200 ? 19.688 -3.379 -13.891 1 85.75 200 ILE A N 1
ATOM 1563 C CA . ILE A 1 200 ? 18.531 -4.164 -14.297 1 85.75 200 ILE A CA 1
ATOM 1564 C C . ILE A 1 200 ? 18.797 -5.648 -14.086 1 85.75 200 ILE A C 1
ATOM 1566 O O . ILE A 1 200 ? 17.875 -6.441 -13.906 1 85.75 200 ILE A O 1
ATOM 1570 N N . LYS A 1 201 ? 20.125 -6.027 -14.078 1 88.19 201 LYS A N 1
ATOM 1571 C CA . LYS A 1 201 ? 20.5 -7.418 -13.836 1 88.19 201 LYS A CA 1
ATOM 1572 C C . LYS A 1 201 ? 20.172 -7.836 -12.406 1 88.19 201 LYS A C 1
ATOM 1574 O O . LYS A 1 201 ? 19.734 -8.961 -12.172 1 88.19 201 LYS A O 1
ATOM 1579 N N . ASN A 1 202 ? 20.359 -6.883 -11.445 1 89.56 202 ASN A N 1
ATOM 1580 C CA . ASN A 1 202 ? 19.938 -7.152 -10.07 1 89.56 202 ASN A CA 1
ATOM 1581 C C . ASN A 1 202 ? 18.422 -7.375 -9.977 1 89.56 202 ASN A C 1
ATOM 1583 O O . ASN A 1 202 ? 17.969 -8.305 -9.305 1 89.56 202 ASN A O 1
ATOM 1587 N N . THR A 1 203 ? 17.656 -6.547 -10.758 1 89.19 203 THR A N 1
ATOM 1588 C CA . THR A 1 203 ? 16.203 -6.637 -10.766 1 89.19 203 THR A CA 1
ATOM 1589 C C . THR A 1 203 ? 15.75 -7.984 -11.32 1 89.19 203 THR A C 1
ATOM 1591 O O . THR A 1 203 ? 14.828 -8.602 -10.789 1 89.19 203 THR A O 1
ATOM 1594 N N . ARG A 1 204 ? 16.422 -8.375 -12.344 1 90.06 204 ARG A N 1
ATOM 1595 C CA . ARG A 1 204 ? 16.078 -9.656 -12.945 1 90.06 204 ARG A CA 1
ATOM 1596 C C . ARG A 1 204 ? 16.203 -10.789 -11.938 1 90.06 204 ARG A C 1
ATOM 1598 O O . ARG A 1 204 ? 15.344 -11.664 -11.867 1 90.06 204 ARG A O 1
ATOM 1605 N N . VAL A 1 205 ? 17.266 -10.828 -11.156 1 90.69 205 VAL A N 1
ATOM 1606 C CA . VAL A 1 205 ? 17.516 -11.875 -10.18 1 90.69 205 VAL A CA 1
ATOM 1607 C C . VAL A 1 205 ? 16.438 -11.828 -9.094 1 90.69 205 VAL A C 1
ATOM 1609 O O . VAL A 1 205 ? 15.844 -12.859 -8.758 1 90.69 205 VAL A O 1
ATOM 1612 N N . VAL A 1 206 ? 16.141 -10.664 -8.555 1 91.56 206 VAL A N 1
ATOM 1613 C CA . VAL A 1 206 ? 15.164 -10.531 -7.48 1 91.56 206 VAL A CA 1
ATOM 1614 C C . VAL A 1 206 ? 13.781 -10.922 -7.992 1 91.56 206 VAL A C 1
ATOM 1616 O O . VAL A 1 206 ? 13.039 -11.633 -7.309 1 91.56 206 VAL A O 1
ATOM 1619 N N . CYS A 1 207 ? 13.352 -10.414 -9.203 1 91.62 207 CYS A N 1
ATOM 1620 C CA . CYS A 1 207 ? 12.07 -10.789 -9.781 1 91.62 207 CYS A CA 1
ATOM 1621 C C . CYS A 1 207 ? 11.969 -12.305 -9.945 1 91.62 207 CYS A C 1
ATOM 1623 O O . CYS A 1 207 ? 10.914 -12.891 -9.68 1 91.62 207 CYS A O 1
ATOM 1625 N N . GLY A 1 208 ? 13.086 -12.867 -10.398 1 92.62 208 GLY A N 1
ATOM 1626 C CA . GLY A 1 208 ? 13.102 -14.32 -10.508 1 92.62 208 GLY A CA 1
ATOM 1627 C C . GLY A 1 208 ? 12.859 -15.016 -9.18 1 92.62 208 GLY A C 1
ATOM 1628 O O . GLY A 1 208 ? 12.094 -15.977 -9.109 1 92.62 208 GLY A O 1
ATOM 1629 N N . MET A 1 209 ? 13.484 -14.516 -8.109 1 90.31 209 MET A N 1
ATOM 1630 C CA . MET A 1 209 ? 13.328 -15.094 -6.773 1 90.31 209 MET A CA 1
ATOM 1631 C C . MET A 1 209 ? 11.883 -14.953 -6.293 1 90.31 209 MET A C 1
ATOM 1633 O O . MET A 1 209 ? 11.398 -15.797 -5.531 1 90.31 209 MET A O 1
ATOM 1637 N N . LEU A 1 210 ? 11.211 -13.945 -6.809 1 91.31 210 LEU A N 1
ATOM 1638 C CA . LEU A 1 210 ? 9.867 -13.641 -6.32 1 91.31 210 LEU A CA 1
ATOM 1639 C C . LEU A 1 210 ? 8.805 -14.289 -7.207 1 91.31 210 LEU A C 1
ATOM 1641 O O . LEU A 1 210 ? 7.609 -14.086 -6.992 1 91.31 210 LEU A O 1
ATOM 1645 N N . GLY A 1 211 ? 9.188 -14.961 -8.234 1 92.06 211 GLY A N 1
ATOM 1646 C CA . GLY A 1 211 ? 8.266 -15.742 -9.039 1 92.06 211 GLY A CA 1
ATOM 1647 C C . GLY A 1 211 ? 7.883 -15.07 -10.344 1 92.06 211 GLY A C 1
ATOM 1648 O O . GLY A 1 211 ? 6.973 -15.531 -11.039 1 92.06 211 GLY A O 1
ATOM 1649 N N . PHE A 1 212 ? 8.562 -13.961 -10.672 1 91.62 212 PHE A N 1
ATOM 1650 C CA . PHE A 1 212 ? 8.258 -13.242 -11.898 1 91.62 212 PHE A CA 1
ATOM 1651 C C . PHE A 1 212 ? 9.289 -13.547 -12.984 1 91.62 212 PHE A C 1
ATOM 1653 O O . PHE A 1 212 ? 10.492 -13.57 -12.711 1 91.62 212 PHE A O 1
ATOM 1660 N N . PRO A 1 213 ? 8.773 -13.742 -14.195 1 89.56 213 PRO A N 1
ATOM 1661 C CA . PRO A 1 213 ? 9.711 -14.141 -15.25 1 89.56 213 PRO A CA 1
ATOM 1662 C C . PRO A 1 213 ? 10.586 -12.984 -15.734 1 89.56 213 PRO A C 1
ATOM 1664 O O . PRO A 1 213 ? 11.711 -13.203 -16.172 1 89.56 213 PRO A O 1
ATOM 1667 N N . HIS A 1 214 ? 9.922 -11.789 -15.656 1 87 214 HIS A N 1
ATOM 1668 C CA . HIS A 1 214 ? 10.648 -10.664 -16.234 1 87 214 HIS A CA 1
ATOM 1669 C C . HIS A 1 214 ? 10.539 -9.43 -15.344 1 87 214 HIS A C 1
ATOM 1671 O O . HIS A 1 214 ? 9.695 -9.375 -14.445 1 87 214 HIS A O 1
ATOM 1677 N N . GLU A 1 215 ? 11.578 -8.688 -15.492 1 85.12 215 GLU A N 1
ATOM 1678 C CA . GLU A 1 215 ? 11.539 -7.371 -14.852 1 85.12 215 GLU A CA 1
ATOM 1679 C C . GLU A 1 215 ? 10.734 -6.379 -15.695 1 85.12 215 GLU A C 1
ATOM 1681 O O . GLU A 1 215 ? 10.594 -6.555 -16.906 1 85.12 215 GLU A O 1
ATOM 1686 N N . ARG A 1 216 ? 10.047 -5.543 -15.086 1 79.62 216 ARG A N 1
ATOM 1687 C CA . ARG A 1 216 ? 9.336 -4.465 -15.758 1 79.62 216 ARG A CA 1
ATOM 1688 C C . ARG A 1 216 ? 10.258 -3.275 -16.016 1 79.62 216 ARG A C 1
ATOM 1690 O O . ARG A 1 216 ? 11.016 -2.871 -15.133 1 79.62 216 ARG A O 1
ATOM 1697 N N . LYS A 1 217 ? 10.289 -2.939 -17.266 1 73.06 217 LYS A N 1
ATOM 1698 C CA . LYS A 1 217 ? 11.078 -1.762 -17.609 1 73.06 217 LYS A CA 1
ATOM 1699 C C . LYS A 1 217 ? 10.32 -0.477 -17.297 1 73.06 217 LYS A C 1
ATOM 1701 O O . LYS A 1 217 ? 9.195 -0.293 -17.766 1 73.06 217 LYS A O 1
ATOM 1706 N N . ASN A 1 218 ? 10.844 0.22 -16.281 1 71.31 218 ASN A N 1
ATOM 1707 C CA . ASN A 1 218 ? 10.242 1.507 -15.953 1 71.31 218 ASN A CA 1
ATOM 1708 C C . ASN A 1 218 ? 10.836 2.635 -16.797 1 71.31 218 ASN A C 1
ATOM 1710 O O . ASN A 1 218 ? 12.023 2.605 -17.125 1 71.31 218 ASN A O 1
ATOM 1714 N N . TYR A 1 219 ? 9.984 3.387 -17.344 1 73.31 219 TYR A N 1
ATOM 1715 C CA . TYR A 1 219 ? 10.438 4.547 -18.109 1 73.31 219 TYR A CA 1
ATOM 1716 C C . TYR A 1 219 ? 10.609 5.758 -17.203 1 73.31 219 TYR A C 1
ATOM 1718 O O . TYR A 1 219 ? 9.797 5.992 -16.297 1 73.31 219 TYR A O 1
ATOM 1726 N N . PHE A 1 220 ? 11.836 6.309 -17.359 1 80.69 220 PHE A N 1
ATOM 1727 C CA . PHE A 1 220 ? 12.219 7.434 -16.516 1 80.69 220 PHE A CA 1
ATOM 1728 C C . PHE A 1 220 ? 12.391 8.695 -17.359 1 80.69 220 PHE A C 1
ATOM 1730 O O . PHE A 1 220 ? 13.055 8.68 -18.391 1 80.69 220 PHE A O 1
ATOM 1737 N N . HIS A 1 221 ? 11.633 9.695 -17.016 1 78.62 221 HIS A N 1
ATOM 1738 C CA . HIS A 1 221 ? 11.766 10.969 -17.703 1 78.62 221 HIS A CA 1
ATOM 1739 C C . HIS A 1 221 ? 12.922 11.789 -17.141 1 78.62 221 HIS A C 1
ATOM 1741 O O . HIS A 1 221 ? 13.461 12.656 -17.828 1 78.62 221 HIS A O 1
ATOM 1747 N N . ILE A 1 222 ? 13.227 11.586 -15.922 1 82.06 222 ILE A N 1
ATOM 1748 C CA . ILE A 1 222 ? 14.352 12.258 -15.273 1 82.06 222 ILE A CA 1
ATOM 1749 C C . ILE A 1 222 ? 15.438 11.242 -14.938 1 82.06 222 ILE A C 1
ATOM 1751 O O . ILE A 1 222 ? 15.211 10.305 -14.172 1 82.06 222 ILE A O 1
ATOM 1755 N N . HIS A 1 223 ? 16.609 11.414 -15.57 1 80.88 223 HIS A N 1
ATOM 1756 C CA . HIS A 1 223 ? 17.656 10.398 -15.484 1 80.88 223 HIS A CA 1
ATOM 1757 C C . HIS A 1 223 ? 18.594 10.664 -14.312 1 80.88 223 HIS A C 1
ATOM 1759 O O . HIS A 1 223 ? 19.266 9.758 -13.836 1 80.88 223 HIS A O 1
ATOM 1765 N N . SER A 1 224 ? 18.703 11.961 -13.992 1 83.38 224 SER A N 1
ATOM 1766 C CA . SER A 1 224 ? 19.578 12.258 -12.859 1 83.38 224 SER A CA 1
ATOM 1767 C C . SER A 1 224 ? 19.141 13.539 -12.156 1 83.38 224 SER A C 1
ATOM 1769 O O . SER A 1 224 ? 18.641 14.469 -12.797 1 83.38 224 SER A O 1
ATOM 1771 N N . VAL A 1 225 ? 19.203 13.523 -10.852 1 84.56 225 VAL A N 1
ATOM 1772 C CA . VAL A 1 225 ? 18.922 14.672 -10 1 84.56 225 VAL A CA 1
ATOM 1773 C C . VAL A 1 225 ? 20.062 14.875 -9.008 1 84.56 225 VAL A C 1
ATOM 1775 O O . VAL A 1 225 ? 20.5 13.922 -8.359 1 84.56 225 VAL A O 1
ATOM 1778 N N . ALA A 1 226 ? 20.641 16.047 -9.062 1 87 226 ALA A N 1
ATOM 1779 C CA . ALA A 1 226 ? 21.75 16.328 -8.148 1 87 226 ALA A CA 1
ATOM 1780 C C . ALA A 1 226 ? 21.453 17.562 -7.297 1 87 226 ALA A C 1
ATOM 1782 O O . ALA A 1 226 ? 21.875 18.656 -7.621 1 87 226 ALA A O 1
ATOM 1783 N N . CYS A 1 227 ? 20.828 17.328 -6.148 1 85.19 227 CYS A N 1
ATOM 1784 C CA . CYS A 1 227 ? 20.5 18.406 -5.23 1 85.19 227 CYS A CA 1
ATOM 1785 C C . CYS A 1 227 ? 21.641 18.625 -4.238 1 85.19 227 CYS A C 1
ATOM 1787 O O . CYS A 1 227 ? 22.391 17.703 -3.939 1 85.19 227 CYS A O 1
ATOM 1789 N N . LEU A 1 228 ? 21.812 19.766 -3.738 1 81.06 228 LEU A N 1
ATOM 1790 C CA . LEU A 1 228 ? 22.766 20.094 -2.678 1 81.06 228 LEU A CA 1
ATOM 1791 C C . LEU A 1 228 ? 22.109 19.953 -1.305 1 81.06 228 LEU A C 1
ATOM 1793 O O . LEU A 1 228 ? 22.797 19.984 -0.282 1 81.06 228 LEU A O 1
ATOM 1797 N N . GLY A 1 229 ? 20.781 19.719 -1.273 1 84.19 229 GLY A N 1
ATOM 1798 C CA . GLY A 1 229 ? 20.078 19.547 -0.013 1 84.19 229 GLY A CA 1
ATOM 1799 C C . GLY A 1 229 ? 19.438 20.828 0.483 1 84.19 229 GLY A C 1
ATOM 1800 O O . GLY A 1 229 ? 18.594 20.797 1.385 1 84.19 229 GLY A O 1
ATOM 1801 N N . THR A 1 230 ? 19.812 21.969 -0.095 1 81 230 THR A N 1
ATOM 1802 C CA . THR A 1 230 ? 19.297 23.25 0.358 1 81 230 THR A CA 1
ATOM 1803 C C . THR A 1 230 ? 18.172 23.734 -0.56 1 81 230 THR A C 1
ATOM 1805 O O . THR A 1 230 ? 17.422 24.656 -0.209 1 81 230 THR A O 1
ATOM 1808 N N . GLU A 1 231 ? 18.016 23.078 -1.735 1 82.31 231 GLU A N 1
ATOM 1809 C CA . GLU A 1 231 ? 16.938 23.453 -2.646 1 82.31 231 GLU A CA 1
ATOM 1810 C C . GLU A 1 231 ? 15.57 23.25 -2.006 1 82.31 231 GLU A C 1
ATOM 1812 O O . GLU A 1 231 ? 15.383 22.312 -1.23 1 82.31 231 GLU A O 1
ATOM 1817 N N . VAL A 1 232 ? 14.648 24.094 -2.25 1 81.31 232 VAL A N 1
ATOM 1818 C CA . VAL A 1 232 ? 13.312 24.031 -1.655 1 81.31 232 VAL A CA 1
ATOM 1819 C C . VAL A 1 232 ? 12.383 23.219 -2.557 1 81.31 232 VAL A C 1
ATOM 1821 O O . VAL A 1 232 ? 11.312 22.781 -2.129 1 81.31 232 VAL A O 1
ATOM 1824 N N . HIS A 1 233 ? 12.805 23.031 -3.77 1 82.44 233 HIS A N 1
ATOM 1825 C CA . HIS A 1 233 ? 12.016 22.312 -4.773 1 82.44 233 HIS A CA 1
ATOM 1826 C C . HIS A 1 233 ? 12.914 21.5 -5.703 1 82.44 233 HIS A C 1
ATOM 1828 O O . HIS A 1 233 ? 14.016 21.938 -6.039 1 82.44 233 HIS A O 1
ATOM 1834 N N . LEU A 1 234 ? 12.375 20.422 -6.105 1 82.75 234 LEU A N 1
ATOM 1835 C CA . LEU A 1 234 ? 13.133 19.531 -6.961 1 82.75 234 LEU A CA 1
ATOM 1836 C C . LEU A 1 234 ? 13.508 20.203 -8.273 1 82.75 234 LEU A C 1
ATOM 1838 O O . LEU A 1 234 ? 14.562 19.922 -8.844 1 82.75 234 LEU A O 1
ATOM 1842 N N . ALA A 1 235 ? 12.672 21.188 -8.766 1 77.88 235 ALA A N 1
ATOM 1843 C CA . ALA A 1 235 ? 12.898 21.891 -10.023 1 77.88 235 ALA A CA 1
ATOM 1844 C C . ALA A 1 235 ? 14.125 22.797 -9.93 1 77.88 235 ALA A C 1
ATOM 1846 O O . ALA A 1 235 ? 14.672 23.219 -10.945 1 77.88 235 ALA A O 1
ATOM 1847 N N . ALA A 1 236 ? 14.508 23.125 -8.688 1 77.06 236 ALA A N 1
ATOM 1848 C CA . ALA A 1 236 ? 15.672 23.984 -8.477 1 77.06 236 ALA A CA 1
ATOM 1849 C C . ALA A 1 236 ? 16.969 23.172 -8.469 1 77.06 236 ALA A C 1
ATOM 1851 O O . ALA A 1 236 ? 18.062 23.734 -8.422 1 77.06 236 ALA A O 1
ATOM 1852 N N . CYS A 1 237 ? 16.859 21.875 -8.508 1 82.31 237 CYS A N 1
ATOM 1853 C CA . CYS A 1 237 ? 18.016 21 -8.578 1 82.31 237 CYS A CA 1
ATOM 1854 C C . CYS A 1 237 ? 18.469 20.797 -10.023 1 82.31 237 CYS A C 1
ATOM 1856 O O . CYS A 1 237 ? 17.656 20.875 -10.945 1 82.31 237 CYS A O 1
ATOM 1858 N N . PRO A 1 238 ? 19.844 20.656 -10.203 1 80.62 238 PRO A N 1
ATOM 1859 C CA . PRO A 1 238 ? 20.266 20.25 -11.547 1 80.62 238 PRO A CA 1
ATOM 1860 C C . PRO A 1 238 ? 19.625 18.938 -11.984 1 80.62 238 PRO A C 1
ATOM 1862 O O . PRO A 1 238 ? 19.766 17.922 -11.305 1 80.62 238 PRO A O 1
ATOM 1865 N N . LEU A 1 239 ? 18.828 19.078 -13.094 1 80.69 239 LEU A N 1
ATOM 1866 C CA . LEU A 1 239 ? 18.109 17.922 -13.602 1 80.69 239 LEU A CA 1
ATOM 1867 C C . LEU A 1 239 ? 18.594 17.547 -14.992 1 80.69 239 LEU A C 1
ATOM 1869 O O . LEU A 1 239 ? 18.922 18.422 -15.797 1 80.69 239 LEU A O 1
ATOM 1873 N N . GLU A 1 240 ? 18.766 16.297 -15.203 1 82.81 240 GLU A N 1
ATOM 1874 C CA . GLU A 1 240 ? 19 15.773 -16.547 1 82.81 240 GLU A CA 1
ATOM 1875 C C . GLU A 1 240 ? 17.797 14.984 -17.062 1 82.81 240 GLU A C 1
ATOM 1877 O O . GLU A 1 240 ? 17.391 14 -16.438 1 82.81 240 GLU A O 1
ATOM 1882 N N . PHE A 1 241 ? 17.203 15.539 -18.125 1 76.56 241 PHE A N 1
ATOM 1883 C CA . PHE A 1 241 ? 16.031 14.883 -18.703 1 76.56 241 PHE A CA 1
ATOM 1884 C C . PHE A 1 241 ? 16.422 13.945 -19.828 1 76.56 241 PHE A C 1
ATOM 1886 O O . PHE A 1 241 ? 17.484 14.117 -20.453 1 76.56 241 PHE A O 1
ATOM 1893 N N . SER A 1 242 ? 15.562 12.867 -19.891 1 72.69 242 SER A N 1
ATOM 1894 C CA . SER A 1 242 ? 15.758 11.969 -21.031 1 72.69 242 SER A CA 1
ATOM 1895 C C . SER A 1 242 ? 15.508 12.68 -22.359 1 72.69 242 SER A C 1
ATOM 1897 O O . SER A 1 242 ? 14.734 13.633 -22.406 1 72.69 242 SER A O 1
ATOM 1899 N N . LYS A 1 243 ? 16.312 12.25 -23.359 1 66.06 243 LYS A N 1
ATOM 1900 C CA . LYS A 1 243 ? 16.125 12.828 -24.688 1 66.06 243 LYS A CA 1
ATOM 1901 C C . LYS A 1 243 ? 14.719 12.562 -25.203 1 66.06 243 LYS A C 1
ATOM 1903 O O . LYS A 1 243 ? 14.102 11.562 -24.844 1 66.06 243 LYS A O 1
ATOM 1908 N N . PRO A 1 244 ? 14.227 13.648 -25.859 1 56.66 244 PRO A N 1
ATOM 1909 C CA . PRO A 1 244 ? 12.891 13.453 -26.422 1 56.66 244 PRO A CA 1
ATOM 1910 C C . PRO A 1 244 ? 12.773 12.156 -27.219 1 56.66 244 PRO A C 1
ATOM 1912 O O . PRO A 1 244 ? 13.719 11.758 -27.906 1 56.66 244 PRO A O 1
ATOM 1915 N N . ASN A 1 245 ? 11.625 11.461 -27.172 1 56.22 245 ASN A N 1
ATOM 1916 C CA . ASN A 1 245 ? 11.289 10.234 -27.891 1 56.22 245 ASN A CA 1
ATOM 1917 C C . ASN A 1 245 ? 12.117 9.055 -27.406 1 56.22 245 ASN A C 1
ATOM 1919 O O . ASN A 1 245 ? 12.133 7.992 -28.031 1 56.22 245 ASN A O 1
ATOM 1923 N N . ALA A 1 246 ? 13.031 9.414 -26.438 1 56.56 246 ALA A N 1
ATOM 1924 C CA . ALA A 1 246 ? 13.805 8.281 -25.938 1 56.56 246 ALA A CA 1
ATOM 1925 C C . ALA A 1 246 ? 13.117 7.641 -24.734 1 56.56 246 ALA A C 1
ATOM 1927 O O . ALA A 1 246 ? 12.57 8.336 -23.875 1 56.56 246 ALA A O 1
ATOM 1928 N N . THR A 1 247 ? 12.492 6.578 -24.891 1 59.41 247 THR A N 1
ATOM 1929 C CA . THR A 1 247 ? 12.078 5.785 -23.734 1 59.41 247 THR A CA 1
ATOM 1930 C C . THR A 1 247 ? 13.289 5.246 -22.984 1 59.41 247 THR A C 1
ATOM 1932 O O . THR A 1 247 ? 13.93 4.289 -23.422 1 59.41 247 THR A O 1
ATOM 1935 N N . SER A 1 248 ? 13.898 6.238 -22.203 1 63.53 248 SER A N 1
ATOM 1936 C CA . SER A 1 248 ? 15.172 5.82 -21.609 1 63.53 248 SER A CA 1
ATOM 1937 C C . SER A 1 248 ? 14.953 5.012 -20.344 1 63.53 248 SER A C 1
ATOM 1939 O O . SER A 1 248 ? 14.172 5.41 -19.469 1 63.53 248 SER A O 1
ATOM 1941 N N . ALA A 1 249 ? 15.43 3.799 -20.359 1 72.44 249 ALA A N 1
ATOM 1942 C CA . ALA A 1 249 ? 15.555 2.951 -19.172 1 72.44 249 ALA A CA 1
ATOM 1943 C C . ALA A 1 249 ? 16.578 3.527 -18.188 1 72.44 249 ALA A C 1
ATOM 1945 O O . ALA A 1 249 ? 17.359 4.414 -18.547 1 72.44 249 ALA A O 1
ATOM 1946 N N . CYS A 1 250 ? 16.312 3.539 -16.953 1 78.5 250 CYS A N 1
ATOM 1947 C CA . CYS A 1 250 ? 17.281 3.896 -15.922 1 78.5 250 CYS A CA 1
ATOM 1948 C C . CYS A 1 250 ? 18.453 2.916 -15.906 1 78.5 250 CYS A C 1
ATOM 1950 O O . CYS A 1 250 ? 18.531 2.053 -15.031 1 78.5 250 CYS A O 1
ATOM 1952 N N . THR A 1 251 ? 19.328 3.039 -17.047 1 72.62 251 THR A N 1
ATOM 1953 C CA . THR A 1 251 ? 20.422 2.084 -17.172 1 72.62 251 THR A CA 1
ATOM 1954 C C . THR A 1 251 ? 21.344 2.154 -15.953 1 72.62 251 THR A C 1
ATOM 1956 O O . THR A 1 251 ? 21.938 3.199 -15.68 1 72.62 251 THR A O 1
ATOM 1959 N N . GLY A 1 252 ? 21.484 1.159 -15.266 1 71.44 252 GLY A N 1
ATOM 1960 C CA . GLY A 1 252 ? 22.328 1.091 -14.086 1 71.44 252 GLY A CA 1
ATOM 1961 C C . GLY A 1 252 ? 21.672 1.647 -12.844 1 71.44 252 GLY A C 1
ATOM 1962 O O . GLY A 1 252 ? 22.344 1.861 -11.828 1 71.44 252 GLY A O 1
ATOM 1963 N N . GLY A 1 253 ? 20.406 1.932 -13.016 1 76.69 253 GLY A N 1
ATOM 1964 C CA . GLY A 1 253 ? 19.734 2.5 -11.859 1 76.69 253 GLY A CA 1
ATOM 1965 C C . GLY A 1 253 ? 18.328 1.971 -11.664 1 76.69 253 GLY A C 1
ATOM 1966 O O . GLY A 1 253 ? 17.938 0.997 -12.312 1 76.69 253 GLY A O 1
ATOM 1967 N N . MET A 1 254 ? 17.641 2.441 -10.555 1 80.5 254 MET A N 1
ATOM 1968 C CA . MET A 1 254 ? 16.266 2.111 -10.195 1 80.5 254 MET A CA 1
ATOM 1969 C C . MET A 1 254 ? 15.461 3.375 -9.898 1 80.5 254 MET A C 1
ATOM 1971 O O . MET A 1 254 ? 16.016 4.477 -9.867 1 80.5 254 MET A O 1
ATOM 1975 N N . PRO A 1 255 ? 14.141 3.104 -9.859 1 79.62 255 PRO A N 1
ATOM 1976 C CA . PRO A 1 255 ? 13.375 4.273 -9.414 1 79.62 255 PRO A CA 1
ATOM 1977 C C . PRO A 1 255 ? 13.812 4.773 -8.047 1 79.62 255 PRO A C 1
ATOM 1979 O O . PRO A 1 255 ? 14.117 3.973 -7.156 1 79.62 255 PRO A O 1
ATOM 1982 N N . ALA A 1 256 ? 13.859 6.023 -7.879 1 84.38 256 ALA A N 1
ATOM 1983 C CA . ALA A 1 256 ? 14.258 6.625 -6.609 1 84.38 256 ALA A CA 1
ATOM 1984 C C . ALA A 1 256 ? 13.195 6.398 -5.535 1 84.38 256 ALA A C 1
ATOM 1986 O O . ALA A 1 256 ? 12 6.578 -5.789 1 84.38 256 ALA A O 1
ATOM 1987 N N . VAL A 1 257 ? 13.609 5.93 -4.355 1 83.44 257 VAL A N 1
ATOM 1988 C CA . VAL A 1 257 ? 12.734 5.73 -3.205 1 83.44 257 VAL A CA 1
ATOM 1989 C C . VAL A 1 257 ? 13.156 6.648 -2.061 1 83.44 257 VAL A C 1
ATOM 1991 O O . VAL A 1 257 ? 14.352 6.781 -1.777 1 83.44 257 VAL A O 1
ATOM 1994 N N . VAL A 1 258 ? 12.156 7.301 -1.498 1 85.12 258 VAL A N 1
ATOM 1995 C CA . VAL A 1 258 ? 12.5 8.195 -0.396 1 85.12 258 VAL A CA 1
ATOM 1996 C C . VAL A 1 258 ? 11.742 7.785 0.861 1 85.12 258 VAL A C 1
ATOM 1998 O O . VAL A 1 258 ? 10.695 7.133 0.776 1 85.12 258 VAL A O 1
ATOM 2001 N N . SER A 1 259 ? 12.375 7.957 2.02 1 83.06 259 SER A N 1
ATOM 2002 C CA . SER A 1 259 ? 11.773 7.805 3.342 1 83.06 259 SER A CA 1
ATOM 2003 C C . SER A 1 259 ? 11.867 9.102 4.145 1 83.06 259 SER A C 1
ATOM 2005 O O . SER A 1 259 ? 12.953 9.648 4.316 1 83.06 259 SER A O 1
ATOM 2007 N N . CYS A 1 260 ? 10.727 9.562 4.5 1 86.19 260 CYS A N 1
ATOM 2008 C CA . CYS A 1 260 ? 10.656 10.844 5.199 1 86.19 260 CYS A CA 1
ATOM 2009 C C . CYS A 1 260 ? 10.258 10.648 6.656 1 86.19 260 CYS A C 1
ATOM 2011 O O . CYS A 1 260 ? 9.57 9.68 6.988 1 86.19 260 CYS A O 1
ATOM 2013 N N . MET A 1 261 ? 10.789 11.406 7.504 1 84.44 261 MET A N 1
ATOM 2014 C CA . MET A 1 261 ? 10.422 11.414 8.914 1 84.44 261 MET A CA 1
ATOM 2015 C C . MET A 1 261 ? 9.367 12.484 9.195 1 84.44 261 MET A C 1
ATOM 2017 O O . MET A 1 261 ? 9.633 13.672 9.031 1 84.44 261 MET A O 1
ATOM 2021 N N . PRO A 1 262 ? 8.188 12.008 9.609 1 85.44 262 PRO A N 1
ATOM 2022 C CA . PRO A 1 262 ? 7.148 13.008 9.883 1 85.44 262 PRO A CA 1
ATOM 2023 C C . PRO A 1 262 ? 7.461 13.859 11.109 1 85.44 262 PRO A C 1
ATOM 2025 O O . PRO A 1 262 ? 8.148 13.406 12.023 1 85.44 262 PRO A O 1
ATOM 2028 N N . GLY A 1 263 ? 7.047 15.062 11.094 1 84.38 263 GLY A N 1
ATOM 2029 C CA . GLY A 1 263 ? 7.125 15.906 12.281 1 84.38 263 GLY A CA 1
ATOM 2030 C C . GLY A 1 263 ? 6.227 15.438 13.406 1 84.38 263 GLY A C 1
ATOM 2031 O O . GLY A 1 263 ? 5.348 14.594 13.195 1 84.38 263 GLY A O 1
ATOM 2032 N N . PRO A 1 264 ? 6.41 15.938 14.555 1 80.62 264 PRO A N 1
ATOM 2033 C CA . PRO A 1 264 ? 5.684 15.477 15.742 1 80.62 264 PRO A CA 1
ATOM 2034 C C . PRO A 1 264 ? 4.168 15.531 15.562 1 80.62 264 PRO A C 1
ATOM 2036 O O . PRO A 1 264 ? 3.459 14.641 16.031 1 80.62 264 PRO A O 1
ATOM 2039 N N . LEU A 1 265 ? 3.727 16.578 14.828 1 81.94 265 LEU A N 1
ATOM 2040 C CA . LEU A 1 265 ? 2.289 16.766 14.656 1 81.94 265 LEU A CA 1
ATOM 2041 C C . LEU A 1 265 ? 1.705 15.648 13.797 1 81.94 265 LEU A C 1
ATOM 2043 O O . LEU A 1 265 ? 0.502 15.383 13.852 1 81.94 265 LEU A O 1
ATOM 2047 N N . PHE A 1 266 ? 2.525 14.984 13.016 1 83.75 266 PHE A N 1
ATOM 2048 C CA . PHE A 1 266 ? 2.027 14.031 12.023 1 83.75 266 PHE A CA 1
ATOM 2049 C C . PHE A 1 266 ? 2.439 12.609 12.383 1 83.75 266 PHE A C 1
ATOM 2051 O O . PHE A 1 266 ? 2.209 11.68 11.609 1 83.75 266 PHE A O 1
ATOM 2058 N N . MET A 1 267 ? 3.008 12.453 13.531 1 79.31 267 MET A N 1
ATOM 2059 C CA . MET A 1 267 ? 3.43 11.125 13.969 1 79.31 267 MET A CA 1
ATOM 2060 C C . MET A 1 267 ? 2.248 10.336 14.523 1 79.31 267 MET A C 1
ATOM 2062 O O . MET A 1 267 ? 1.407 10.883 15.234 1 79.31 267 MET A O 1
ATOM 2066 N N . GLN A 1 268 ? 1.996 9.102 14.18 1 65.19 268 GLN A N 1
ATOM 2067 C CA . GLN A 1 268 ? 0.881 8.258 14.594 1 65.19 268 GLN A CA 1
ATOM 2068 C C . GLN A 1 268 ? 1.142 7.637 15.969 1 65.19 268 GLN A C 1
ATOM 2070 O O . GLN A 1 268 ? 0.211 7.438 16.75 1 65.19 268 GLN A O 1
ATOM 2075 N N . ASN A 1 269 ? 2.393 7.207 16.172 1 59.06 269 ASN A N 1
ATOM 2076 C CA . ASN A 1 269 ? 2.709 6.543 17.438 1 59.06 269 ASN A CA 1
ATOM 2077 C C . ASN A 1 269 ? 2.76 7.535 18.594 1 59.06 269 ASN A C 1
ATOM 2079 O O . ASN A 1 269 ? 3.596 8.438 18.594 1 59.06 269 ASN A O 1
ATOM 2083 N N . SER A 1 270 ? 1.764 7.469 19.422 1 59.19 270 SER A N 1
ATOM 2084 C CA . SER A 1 270 ? 1.611 8.344 20.578 1 59.19 270 SER A CA 1
ATOM 2085 C C . SER A 1 270 ? 2.846 8.297 21.484 1 59.19 270 SER A C 1
ATOM 2087 O O . SER A 1 270 ? 3.215 9.305 22.094 1 59.19 270 SER A O 1
ATOM 2089 N N . GLY A 1 271 ? 3.502 7.145 21.484 1 52.5 271 GLY A N 1
ATOM 2090 C CA . GLY A 1 271 ? 4.664 7.055 22.344 1 52.5 271 GLY A CA 1
ATOM 2091 C C . GLY A 1 271 ? 5.832 7.898 21.875 1 52.5 271 GLY A C 1
ATOM 2092 O O . GLY A 1 271 ? 6.477 8.586 22.672 1 52.5 271 GLY A O 1
ATOM 2093 N N . LEU A 1 272 ? 6.02 7.84 20.641 1 55.84 272 LEU A N 1
ATOM 2094 C CA . LEU A 1 272 ? 7.121 8.625 20.094 1 55.84 272 LEU A CA 1
ATOM 2095 C C . LEU A 1 272 ? 6.785 10.109 20.109 1 55.84 272 LEU A C 1
ATOM 2097 O O . LEU A 1 272 ? 7.676 10.953 20.266 1 55.84 272 LEU A O 1
ATOM 2101 N N . LYS A 1 273 ? 5.504 10.398 20.016 1 58.41 273 LYS A N 1
ATOM 2102 C CA . LYS A 1 273 ? 5.059 11.789 20.062 1 58.41 273 LYS A CA 1
ATOM 2103 C C . LYS A 1 273 ? 5.41 12.438 21.391 1 58.41 273 LYS A C 1
ATOM 2105 O O . LYS A 1 273 ? 5.84 13.594 21.438 1 58.41 273 LYS A O 1
ATOM 2110 N N . LYS A 1 274 ? 5.234 11.633 22.469 1 54.5 274 LYS A N 1
ATOM 2111 C CA . LYS A 1 274 ? 5.508 12.164 23.797 1 54.5 274 LYS A CA 1
ATOM 2112 C C . LYS A 1 274 ? 6.992 12.453 23.984 1 54.5 274 LYS A C 1
ATOM 2114 O O . LYS A 1 274 ? 7.363 13.43 24.641 1 54.5 274 LYS A O 1
ATOM 2119 N N . LYS A 1 275 ? 7.715 11.531 23.438 1 52.16 275 LYS A N 1
ATOM 2120 C CA . LYS A 1 275 ? 9.148 11.727 23.625 1 52.16 275 LYS A CA 1
ATOM 2121 C C . LYS A 1 275 ? 9.641 12.969 22.875 1 52.1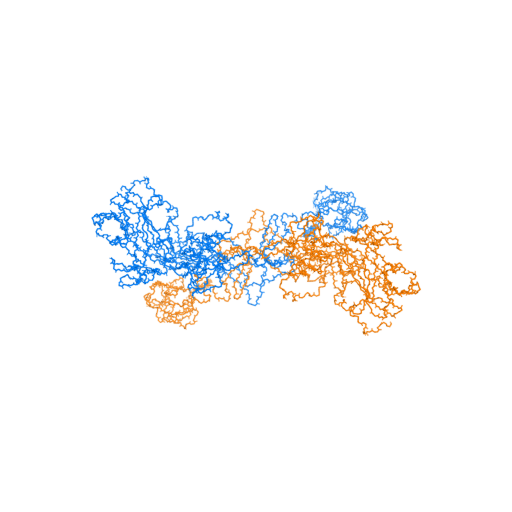6 275 LYS A C 1
ATOM 2123 O O . LYS A 1 275 ? 10.57 13.641 23.328 1 52.16 275 LYS A O 1
ATOM 2128 N N . LEU A 1 276 ? 9.109 13.008 21.766 1 53.5 276 LEU A N 1
ATOM 2129 C CA . LEU A 1 276 ? 9.555 14.164 21 1 53.5 276 LEU A CA 1
ATOM 2130 C C . LEU A 1 276 ? 8.914 15.445 21.516 1 53.5 276 LEU A C 1
ATOM 2132 O O . LEU A 1 276 ? 7.938 15.93 20.938 1 53.5 276 LEU A O 1
ATOM 2136 N N . LYS A 1 277 ? 8.578 15.281 22.891 1 50.38 277 LYS A N 1
ATOM 2137 C CA . LYS A 1 277 ? 8.078 16.484 23.562 1 50.38 277 LYS A CA 1
ATOM 2138 C C . LYS A 1 277 ? 8.672 17.734 22.922 1 50.38 277 LYS A C 1
ATOM 2140 O O . LYS A 1 277 ? 9.883 17.812 22.688 1 50.38 277 LYS A O 1
ATOM 2145 N N . ILE A 1 278 ? 7.875 18.406 22.359 1 49.66 278 ILE A N 1
ATOM 2146 C CA . ILE A 1 278 ? 7.973 19.719 21.75 1 49.66 278 ILE A CA 1
ATOM 2147 C C . ILE A 1 278 ? 8.859 20.625 22.594 1 49.66 278 ILE A C 1
ATOM 2149 O O . ILE A 1 278 ? 8.508 20.969 23.719 1 49.66 278 ILE A O 1
ATOM 2153 N N . SER A 1 279 ? 10.055 20.453 22.641 1 50.22 279 SER A N 1
ATOM 2154 C CA . SER A 1 279 ? 10.906 21.547 23.094 1 50.22 279 SER A CA 1
ATOM 2155 C C . SER A 1 279 ? 10.242 22.906 22.844 1 50.22 279 SER A C 1
ATOM 2157 O O . SER A 1 279 ? 9.367 23.016 21.984 1 50.22 279 SER A O 1
ATOM 2159 N N . VAL A 1 280 ? 10.445 23.812 23.75 1 56.38 280 VAL A N 1
ATOM 2160 C CA . VAL A 1 280 ? 10.109 25.234 23.734 1 56.38 280 VAL A CA 1
ATOM 2161 C C . VAL A 1 280 ? 10.391 25.812 22.344 1 56.38 280 VAL A C 1
ATOM 2163 O O . VAL A 1 280 ? 11.547 25.859 21.922 1 56.38 280 VAL A O 1
ATOM 2166 N N . ASN A 1 281 ? 9.344 25.828 21.422 1 73.56 281 ASN A N 1
ATOM 2167 C CA . ASN A 1 281 ? 9.555 26.406 20.094 1 73.56 281 ASN A CA 1
ATOM 2168 C C . ASN A 1 281 ? 9.852 27.906 20.156 1 73.56 281 ASN A C 1
ATOM 2170 O O . ASN A 1 281 ? 9.086 28.656 20.766 1 73.56 281 ASN A O 1
ATOM 2174 N N . ASN A 1 282 ? 11.047 28.281 19.828 1 88.88 282 ASN A N 1
ATOM 2175 C CA . ASN A 1 282 ? 11.461 29.672 19.766 1 88.88 282 ASN A CA 1
ATOM 2176 C C . ASN A 1 282 ? 10.875 30.375 18.547 1 88.88 282 ASN A C 1
ATOM 2178 O O . ASN A 1 282 ? 11.219 31.531 18.266 1 88.88 282 ASN A O 1
ATOM 2182 N N . VAL A 1 283 ? 10.055 29.594 17.828 1 94.19 283 VAL A N 1
ATOM 2183 C CA . VAL A 1 283 ? 9.391 30.172 16.672 1 94.19 283 VAL A CA 1
ATOM 2184 C C . VAL A 1 283 ? 7.945 29.688 16.609 1 94.19 283 VAL A C 1
ATOM 2186 O O . VAL A 1 283 ? 7.641 28.547 16.969 1 94.19 283 VAL A O 1
ATOM 2189 N N . ARG A 1 284 ? 7.074 30.562 16.203 1 93.5 284 ARG A N 1
ATOM 2190 C CA . ARG A 1 284 ? 5.676 30.188 16.016 1 93.5 284 ARG A CA 1
ATOM 2191 C C . ARG A 1 284 ? 5.051 30.953 14.852 1 93.5 284 ARG A C 1
ATOM 2193 O O . ARG A 1 284 ? 5.629 31.906 14.352 1 93.5 284 ARG A O 1
ATOM 2200 N N . LEU A 1 285 ? 3.926 30.422 14.398 1 93.5 285 LEU A N 1
ATOM 2201 C CA . LEU A 1 285 ? 3.176 31.062 13.312 1 93.5 285 LEU A CA 1
ATOM 2202 C C . LEU A 1 285 ? 1.818 31.547 13.805 1 93.5 285 LEU A C 1
ATOM 2204 O O . LEU A 1 285 ? 1.156 30.859 14.594 1 93.5 285 LEU A O 1
ATOM 2208 N N . LYS A 1 286 ? 1.487 32.781 13.367 1 92.31 286 LYS A N 1
ATOM 2209 C CA . LYS A 1 286 ? 0.203 33.375 13.758 1 92.31 286 LYS A CA 1
ATOM 2210 C C . LYS A 1 286 ? -0.523 33.938 12.547 1 92.31 286 LYS A C 1
ATOM 2212 O O . LYS A 1 286 ? 0.112 34.438 11.609 1 92.31 286 LYS A O 1
ATOM 2217 N N . GLY A 1 287 ? -1.845 33.875 12.602 1 90.5 287 GLY A N 1
ATOM 2218 C CA . GLY A 1 287 ? -2.654 34.594 11.633 1 90.5 287 GLY A CA 1
ATOM 2219 C C . GLY A 1 287 ? -2.953 33.781 10.391 1 90.5 287 GLY A C 1
ATOM 2220 O O . GLY A 1 287 ? -3.633 34.25 9.477 1 90.5 287 GLY A O 1
ATOM 2221 N N . GLY A 1 288 ? -2.475 32.625 10.32 1 91 288 GLY A N 1
ATOM 2222 C CA . GLY A 1 288 ? -2.736 31.781 9.164 1 91 288 GLY A CA 1
ATOM 2223 C C . GLY A 1 288 ? -4.035 31 9.281 1 91 288 GLY A C 1
ATOM 2224 O O . GLY A 1 288 ? -4.539 30.781 10.383 1 91 288 GLY A O 1
ATOM 2225 N N . SER A 1 289 ? -4.543 30.609 8.07 1 90 289 SER A N 1
ATOM 2226 C CA . SER A 1 289 ? -5.801 29.875 8.055 1 90 289 SER A CA 1
ATOM 2227 C C . SER A 1 289 ? -5.555 28.359 7.965 1 90 289 SER A C 1
ATOM 2229 O O . SER A 1 289 ? -6.461 27.562 8.227 1 90 289 SER A O 1
ATOM 2231 N N . ARG A 1 290 ? -4.355 28.031 7.594 1 89.75 290 ARG A N 1
ATOM 2232 C CA . ARG A 1 290 ? -4.027 26.625 7.441 1 89.75 290 ARG A CA 1
ATOM 2233 C C . ARG A 1 290 ? -2.879 26.219 8.359 1 89.75 290 ARG A C 1
ATOM 2235 O O . ARG A 1 290 ? -2.131 27.078 8.836 1 89.75 290 ARG A O 1
ATOM 2242 N N . VAL A 1 291 ? -2.832 24.859 8.523 1 90.94 291 VAL A N 1
ATOM 2243 C CA . VAL A 1 291 ? -1.714 24.344 9.305 1 90.94 291 VAL A CA 1
ATOM 2244 C C . VAL A 1 291 ? -0.399 24.656 8.594 1 90.94 291 VAL A C 1
ATOM 2246 O O . VAL A 1 291 ? -0.28 24.469 7.383 1 90.94 291 VAL A O 1
ATOM 2249 N N . GLY A 1 292 ? 0.516 25.266 9.305 1 93.75 292 GLY A N 1
ATOM 2250 C CA . GLY A 1 292 ? 1.824 25.578 8.758 1 93.75 292 GLY A CA 1
ATOM 2251 C C . GLY A 1 292 ? 1.87 26.906 8.047 1 93.75 292 GLY A C 1
ATOM 2252 O O . GLY A 1 292 ? 2.814 27.203 7.309 1 93.75 292 GLY A O 1
ATOM 2253 N N . GLU A 1 293 ? 0.866 27.641 8.172 1 94.25 293 GLU A N 1
ATOM 2254 C CA . GLU A 1 293 ? 0.786 28.969 7.57 1 94.25 293 GLU A CA 1
ATOM 2255 C C . GLU A 1 293 ? 0.651 30.047 8.641 1 94.25 293 GLU A C 1
ATOM 2257 O O . GLU A 1 293 ? -0.062 29.859 9.625 1 94.25 293 GLU A O 1
ATOM 2262 N N . GLY A 1 294 ? 1.484 31.234 8.43 1 95.06 294 GLY A N 1
ATOM 2263 C CA . GLY A 1 294 ? 1.281 32.344 9.359 1 95.06 294 GLY A CA 1
ATOM 2264 C C . GLY A 1 294 ? 2.436 33.312 9.375 1 95.06 294 GLY A C 1
ATOM 2265 O O . GLY A 1 294 ? 3.453 33.094 8.719 1 95.06 294 GLY A O 1
ATOM 2266 N N . ARG A 1 295 ? 2.199 34.406 10.008 1 95.06 295 ARG A N 1
ATOM 2267 C CA . ARG A 1 295 ? 3.252 35.375 10.297 1 95.06 295 ARG A CA 1
ATOM 2268 C C . ARG A 1 295 ? 4.309 34.781 11.219 1 95.06 295 ARG A C 1
ATOM 2270 O O . ARG A 1 295 ? 3.979 34.062 12.18 1 95.06 295 ARG A O 1
ATOM 2277 N N . VAL A 1 296 ? 5.559 35.094 10.93 1 96.94 296 VAL A N 1
ATOM 2278 C CA . VAL A 1 296 ? 6.656 34.5 11.68 1 96.94 296 VAL A CA 1
ATOM 2279 C C . VAL A 1 296 ? 6.926 35.312 12.938 1 96.94 296 VAL A C 1
ATOM 2281 O O . VAL A 1 296 ? 7.184 36.531 12.867 1 96.94 296 VAL A O 1
ATOM 2284 N N . GLU A 1 297 ? 6.855 34.656 14.102 1 95.5 297 GLU A N 1
ATOM 2285 C CA . GLU A 1 297 ? 7.219 35.25 15.383 1 95.5 297 GLU A CA 1
ATOM 2286 C C . GLU A 1 297 ? 8.297 34.469 16.094 1 95.5 297 GLU A C 1
ATOM 2288 O O . GLU A 1 297 ? 8.32 33.219 16 1 95.5 297 GLU A O 1
ATOM 2293 N N . VAL A 1 298 ? 9.164 35.188 16.719 1 95.81 298 VAL A N 1
ATOM 2294 C CA . VAL A 1 298 ? 10.273 34.531 17.406 1 95.81 298 VAL A CA 1
ATOM 2295 C C . VAL A 1 298 ? 10.289 34.969 18.875 1 95.81 298 VAL A C 1
ATOM 2297 O O . VAL A 1 298 ? 9.828 36.062 19.219 1 95.81 298 VAL A O 1
ATOM 2300 N N . LEU A 1 299 ? 10.812 34.031 19.703 1 93.12 299 LEU A N 1
ATOM 2301 C CA . LEU A 1 299 ? 10.844 34.281 21.156 1 93.12 299 LEU A CA 1
ATOM 2302 C C . LEU A 1 299 ? 12.219 34.75 21.594 1 93.12 299 LEU A C 1
ATOM 2304 O O . LEU A 1 299 ? 13.234 34.125 21.281 1 93.12 299 LEU A O 1
ATOM 2308 N N . LYS A 1 300 ? 12.289 35.969 22.156 1 90.88 300 LYS A N 1
ATOM 2309 C CA . LYS A 1 300 ? 13.508 36.5 22.75 1 90.88 300 LYS A CA 1
ATOM 2310 C C . LYS A 1 300 ? 13.25 37 24.172 1 90.88 300 LYS A C 1
ATOM 2312 O O . LYS A 1 300 ? 12.359 37.812 24.391 1 90.88 300 LYS A O 1
ATOM 2317 N N . ASP A 1 301 ? 13.984 36.5 25.188 1 88.88 301 ASP A N 1
ATOM 2318 C CA . ASP A 1 301 ? 13.867 36.906 26.578 1 88.88 301 ASP A CA 1
ATOM 2319 C C . ASP A 1 301 ? 12.422 36.812 27.062 1 88.88 301 ASP A C 1
ATOM 2321 O O . ASP A 1 301 ? 11.883 37.75 27.625 1 88.88 301 ASP A O 1
ATOM 2325 N N . ASN A 1 302 ? 11.703 35.781 26.688 1 87.81 302 ASN A N 1
ATOM 2326 C CA . ASN A 1 302 ? 10.375 35.406 27.125 1 87.81 302 ASN A CA 1
ATOM 2327 C C . ASN A 1 302 ? 9.289 36.281 26.531 1 87.81 302 ASN A C 1
ATOM 2329 O O . ASN A 1 302 ? 8.164 36.312 27.016 1 87.81 302 ASN A O 1
ATOM 2333 N N . GLU A 1 303 ? 9.648 37.031 25.562 1 89.56 303 GLU A N 1
ATOM 2334 C CA . GLU A 1 303 ? 8.68 37.875 24.859 1 89.56 303 GLU A CA 1
ATOM 2335 C C . GLU A 1 303 ? 8.68 37.562 23.359 1 89.56 303 GLU A C 1
ATOM 2337 O O . GLU A 1 303 ? 9.742 37.438 22.75 1 89.56 303 GLU A O 1
ATOM 2342 N N . TRP A 1 304 ? 7.496 37.469 22.859 1 91.19 304 TRP A N 1
ATOM 2343 C CA . TRP A 1 304 ? 7.371 37.156 21.438 1 91.19 304 TRP A CA 1
ATOM 2344 C C . TRP A 1 304 ? 7.477 38.438 20.609 1 91.19 304 TRP A C 1
ATOM 2346 O O . TRP A 1 304 ? 6.992 39.5 21.016 1 91.19 304 TRP A O 1
ATOM 2356 N N . GLY A 1 305 ? 8.078 38.375 19.438 1 92.31 305 GLY A N 1
ATOM 2357 C CA . GLY A 1 305 ? 8.195 39.469 18.469 1 92.31 305 GLY A CA 1
ATOM 2358 C C . GLY A 1 305 ? 8.195 38.969 17.031 1 92.31 305 GLY A C 1
ATOM 2359 O O . GLY A 1 305 ? 8.188 37.75 16.781 1 92.31 305 GLY A O 1
ATOM 2360 N N . THR A 1 306 ? 8.203 39.969 16.062 1 94.19 306 THR A N 1
ATOM 2361 C CA . THR A 1 306 ? 8.062 39.594 14.656 1 94.19 306 THR A CA 1
ATOM 2362 C C . THR A 1 306 ? 9.406 39.656 13.938 1 94.19 306 THR A C 1
ATOM 2364 O O . THR A 1 306 ? 10.422 40.031 14.539 1 94.19 306 THR A O 1
ATOM 2367 N N . VAL A 1 307 ? 9.445 39.188 12.664 1 95.25 307 VAL A N 1
ATOM 2368 C CA . VAL A 1 307 ? 10.594 39.219 11.766 1 95.25 307 VAL A CA 1
ATOM 2369 C C . VAL A 1 307 ? 10.273 40.125 10.57 1 95.25 307 VAL A C 1
ATOM 2371 O O . VAL A 1 307 ? 9.211 40 9.953 1 95.25 307 VAL A O 1
ATOM 2374 N N . CYS A 1 308 ? 11.234 41.094 10.305 1 92.62 308 CYS A N 1
ATOM 2375 C CA . CYS A 1 308 ? 11.078 42 9.164 1 92.62 308 CYS A CA 1
ATOM 2376 C C . CYS A 1 308 ? 11.266 41.25 7.855 1 92.62 308 CYS A C 1
ATOM 2378 O O . CYS A 1 308 ? 12.094 40.344 7.766 1 92.62 308 CYS A O 1
ATOM 2380 N N . ASP A 1 309 ? 10.555 41.656 6.777 1 89.5 309 ASP A N 1
ATOM 2381 C CA . ASP A 1 309 ? 10.578 40.906 5.531 1 89.5 309 ASP A CA 1
ATOM 2382 C C . ASP A 1 309 ? 11.68 41.406 4.605 1 89.5 309 ASP A C 1
ATOM 2384 O O . ASP A 1 309 ? 11.75 41 3.439 1 89.5 309 ASP A O 1
ATOM 2388 N N . ASP A 1 310 ? 12.586 42.344 5.109 1 83.5 310 ASP A N 1
ATOM 2389 C CA . ASP A 1 310 ? 13.719 42.75 4.293 1 83.5 310 ASP A CA 1
ATOM 2390 C C . ASP A 1 310 ? 14.586 41.531 3.908 1 83.5 310 ASP A C 1
ATOM 2392 O O . ASP A 1 310 ? 15.117 40.844 4.781 1 83.5 310 ASP A O 1
ATOM 2396 N N . ARG A 1 311 ? 14.711 41.219 2.617 1 80.12 311 ARG A N 1
ATOM 2397 C CA . ARG A 1 311 ? 15.516 40.156 2.053 1 80.12 311 ARG A CA 1
ATOM 2398 C C . ARG A 1 311 ? 14.938 38.781 2.406 1 80.12 311 ARG A C 1
ATOM 2400 O O . ARG A 1 311 ? 15.656 37.781 2.412 1 80.12 311 ARG A O 1
ATOM 2407 N N . TRP A 1 312 ? 13.609 38.812 2.84 1 88.31 312 TRP A N 1
ATOM 2408 C CA . TRP A 1 312 ? 12.914 37.562 3.162 1 88.31 312 TRP A CA 1
ATOM 2409 C C . TRP A 1 312 ? 12.719 36.719 1.913 1 88.31 312 TRP A C 1
ATOM 2411 O O . TRP A 1 312 ? 12.258 37.188 0.881 1 88.31 312 TRP A O 1
ATOM 2421 N N . ASN A 1 313 ? 13.164 35.438 1.971 1 84.94 313 ASN A N 1
ATOM 2422 C CA . ASN A 1 313 ? 13.102 34.594 0.789 1 84.94 313 ASN A CA 1
ATOM 2423 C C . ASN A 1 313 ? 12.727 33.156 1.151 1 84.94 313 ASN A C 1
ATOM 2425 O O . ASN A 1 313 ? 12.484 32.844 2.32 1 84.94 313 ASN A O 1
ATOM 2429 N N . LEU A 1 314 ? 12.695 32.25 0.174 1 86.88 314 LEU A N 1
ATOM 2430 C CA . LEU A 1 314 ? 12.242 30.875 0.351 1 86.88 314 LEU A CA 1
ATOM 2431 C C . LEU A 1 314 ? 13.219 30.094 1.216 1 86.88 314 LEU A C 1
ATOM 2433 O O . LEU A 1 314 ? 12.812 29.203 1.975 1 86.88 314 LEU A O 1
ATOM 2437 N N . GLN A 1 315 ? 14.477 30.422 1.167 1 87.81 315 GLN A N 1
ATOM 2438 C CA . GLN A 1 315 ? 15.477 29.703 1.951 1 87.81 315 GLN A CA 1
ATOM 2439 C C . GLN A 1 315 ? 15.281 29.953 3.445 1 87.81 315 GLN A C 1
ATOM 2441 O O . GLN A 1 315 ? 15.242 29 4.234 1 87.81 315 GLN A O 1
ATOM 2446 N N . SER A 1 316 ? 15.148 31.203 3.75 1 93.62 316 SER A N 1
ATOM 2447 C CA . SER A 1 316 ? 14.93 31.547 5.152 1 93.62 316 SER A CA 1
ATOM 2448 C C . SER A 1 316 ? 13.586 31.016 5.648 1 93.62 316 SER A C 1
ATOM 2450 O O . SER A 1 316 ? 13.492 30.484 6.758 1 93.62 316 SER A O 1
ATOM 2452 N N . ALA A 1 317 ? 12.578 31.125 4.777 1 95.56 317 ALA A N 1
ATOM 2453 C CA . ALA A 1 317 ? 11.258 30.609 5.121 1 95.56 317 ALA A CA 1
ATOM 2454 C C . ALA A 1 317 ? 11.305 29.109 5.359 1 95.56 317 ALA A C 1
ATOM 2456 O O . ALA A 1 317 ? 10.625 28.594 6.254 1 95.56 317 ALA A O 1
ATOM 2457 N N . SER A 1 318 ? 12.086 28.375 4.578 1 93.62 318 SER A N 1
ATOM 2458 C CA . SER A 1 318 ? 12.18 26.938 4.707 1 93.62 318 SER A CA 1
ATOM 2459 C C . SER A 1 318 ? 12.812 26.531 6.031 1 93.62 318 SER A C 1
ATOM 2461 O O . SER A 1 318 ? 12.453 25.516 6.617 1 93.62 318 SER A O 1
ATOM 2463 N N . VAL A 1 319 ? 13.789 27.281 6.492 1 94.81 319 VAL A N 1
ATOM 2464 C CA . VAL A 1 319 ? 14.398 27.016 7.793 1 94.81 319 VAL A CA 1
ATOM 2465 C C . VAL A 1 319 ? 13.336 27.109 8.891 1 94.81 319 VAL A C 1
ATOM 2467 O O . VAL A 1 319 ? 13.273 26.25 9.773 1 94.81 319 VAL A O 1
ATOM 2470 N N . VAL A 1 320 ? 12.461 28.078 8.789 1 96.25 320 VAL A N 1
ATOM 2471 C CA . VAL A 1 320 ? 11.391 28.25 9.766 1 96.25 320 VAL A CA 1
ATOM 2472 C C . VAL A 1 320 ? 10.43 27.078 9.703 1 96.25 320 VAL A C 1
ATOM 2474 O O . VAL A 1 320 ? 10.062 26.516 10.734 1 96.25 320 VAL A O 1
ATOM 2477 N N . CYS A 1 321 ? 9.977 26.688 8.484 1 95.62 321 CYS A N 1
ATOM 2478 C CA . CYS A 1 321 ? 9.047 25.578 8.305 1 95.62 321 CYS A CA 1
ATOM 2479 C C . CYS A 1 321 ? 9.609 24.297 8.914 1 95.62 321 CYS A C 1
ATOM 2481 O O . CYS A 1 321 ? 8.922 23.609 9.672 1 95.62 321 CYS A O 1
ATOM 2483 N N . ARG A 1 322 ? 10.844 23.953 8.648 1 93.62 322 ARG A N 1
ATOM 2484 C CA . ARG A 1 322 ? 11.453 22.734 9.156 1 93.62 322 ARG A CA 1
ATOM 2485 C C . ARG A 1 322 ? 11.586 22.766 10.672 1 93.62 322 ARG A C 1
ATOM 2487 O O . ARG A 1 322 ? 11.406 21.75 11.352 1 93.62 322 ARG A O 1
ATOM 2494 N N . GLU A 1 323 ? 12 23.953 11.211 1 92.88 323 GLU A N 1
ATOM 2495 C CA . GLU A 1 323 ? 12.102 24.109 12.656 1 92.88 323 GLU A CA 1
ATOM 2496 C C . GLU A 1 323 ? 10.781 23.781 13.344 1 92.88 323 GLU A C 1
ATOM 2498 O O . GLU A 1 323 ? 10.773 23.266 14.461 1 92.88 323 GLU A O 1
ATOM 2503 N N . LEU A 1 324 ? 9.703 24.031 12.68 1 93.69 324 LEU A N 1
ATOM 2504 C CA . LEU A 1 324 ? 8.375 23.828 13.25 1 93.69 324 LEU A CA 1
ATOM 2505 C C . LEU A 1 324 ? 7.898 22.406 12.992 1 93.69 324 LEU A C 1
ATOM 2507 O O . LEU A 1 324 ? 6.781 22.031 13.367 1 93.69 324 LEU A O 1
ATOM 2511 N N . GLY A 1 325 ? 8.672 21.609 12.281 1 90.25 325 GLY A N 1
ATOM 2512 C CA . GLY A 1 325 ? 8.344 20.219 12.062 1 90.25 325 GLY A CA 1
ATOM 2513 C C . GLY A 1 325 ? 7.656 19.969 10.734 1 90.25 325 GLY A C 1
ATOM 2514 O O . GLY A 1 325 ? 7.074 18.891 10.523 1 90.25 325 GLY A O 1
ATOM 2515 N N . PHE A 1 326 ? 7.609 20.938 9.828 1 94.06 326 PHE A N 1
ATOM 2516 C CA . PHE A 1 326 ? 7.027 20.797 8.5 1 94.06 326 PHE A CA 1
ATOM 2517 C C . PHE A 1 326 ? 8.109 20.625 7.445 1 94.06 326 PHE A C 1
ATOM 2519 O O . PHE A 1 326 ? 9.289 20.453 7.777 1 94.06 326 PHE A O 1
ATOM 2526 N N . GLY A 1 327 ? 7.676 20.547 6.156 1 93.31 327 GLY A N 1
ATOM 2527 C CA . GLY A 1 327 ? 8.625 20.453 5.062 1 93.31 327 GLY A CA 1
ATOM 2528 C C . GLY A 1 327 ? 9.219 21.797 4.672 1 93.31 327 GLY A C 1
ATOM 2529 O O . GLY A 1 327 ? 9.391 22.672 5.516 1 93.31 327 GLY A O 1
ATOM 2530 N N . SER A 1 328 ? 9.641 21.953 3.455 1 91.12 328 SER A N 1
ATOM 2531 C CA . SER A 1 328 ? 10.148 23.219 2.955 1 91.12 328 SER A CA 1
ATOM 2532 C C . SER A 1 328 ? 9.016 24.234 2.768 1 91.12 328 SER A C 1
ATOM 2534 O O . SER A 1 328 ? 7.84 23.891 2.877 1 91.12 328 SER A O 1
ATOM 2536 N N . ALA A 1 329 ? 9.391 25.453 2.559 1 93.44 329 ALA A N 1
ATOM 2537 C CA . ALA A 1 329 ? 8.398 26.5 2.375 1 93.44 329 ALA A CA 1
ATOM 2538 C C . ALA A 1 329 ? 7.828 26.484 0.958 1 93.44 329 ALA A C 1
ATOM 2540 O O . ALA A 1 329 ? 8.578 26.406 -0.017 1 93.44 329 ALA A O 1
ATOM 2541 N N . LYS A 1 330 ? 6.566 26.469 0.926 1 87 330 LYS A N 1
ATOM 2542 C CA . LYS A 1 330 ? 5.898 26.625 -0.364 1 87 330 LYS A CA 1
ATOM 2543 C C . LYS A 1 330 ? 5.969 28.078 -0.848 1 87 330 LYS A C 1
ATOM 2545 O O . LYS A 1 330 ? 6.152 28.328 -2.041 1 87 330 LYS A O 1
ATOM 2550 N N . GLU A 1 331 ? 5.773 29.016 0.132 1 86.44 331 GLU A N 1
ATOM 2551 C CA . GLU A 1 331 ? 5.809 30.453 -0.158 1 86.44 331 GLU A CA 1
ATOM 2552 C C . GLU A 1 331 ? 6.449 31.234 0.986 1 86.44 331 GLU A C 1
ATOM 2554 O O . GLU A 1 331 ? 6.277 30.875 2.154 1 86.44 331 GLU A O 1
ATOM 2559 N N . ALA A 1 332 ? 7.227 32.281 0.609 1 90.62 332 ALA A N 1
ATOM 2560 C CA . ALA A 1 332 ? 7.699 33.312 1.528 1 90.62 332 ALA A CA 1
ATOM 2561 C C . ALA A 1 332 ? 6.957 34.625 1.298 1 90.62 332 ALA A C 1
ATOM 2563 O O . ALA A 1 332 ? 7.184 35.312 0.293 1 90.62 332 ALA A O 1
ATOM 2564 N N . LEU A 1 333 ? 6.125 34.938 2.285 1 87.25 333 LEU A N 1
ATOM 2565 C CA . LEU A 1 333 ? 5.242 36.062 2.094 1 87.25 333 LEU A CA 1
ATOM 2566 C C . LEU A 1 333 ? 5.828 37.312 2.74 1 87.25 333 LEU A C 1
ATOM 2568 O O . LEU A 1 333 ? 6.426 37.25 3.814 1 87.25 333 LEU A O 1
ATOM 2572 N N . THR A 1 334 ? 5.625 38.469 2.08 1 82.25 334 THR A N 1
ATOM 2573 C CA . THR A 1 334 ? 6.109 39.75 2.564 1 82.25 334 THR A CA 1
ATOM 2574 C C . THR A 1 334 ? 4.957 40.75 2.699 1 82.25 334 THR A C 1
ATOM 2576 O O . THR A 1 334 ? 3.828 40.438 2.307 1 82.25 334 THR A O 1
ATOM 2579 N N . GLY A 1 335 ? 5.211 41.812 3.412 1 77.5 335 GLY A N 1
ATOM 2580 C CA . GLY A 1 335 ? 4.246 42.906 3.471 1 77.5 335 GLY A CA 1
ATOM 2581 C C . GLY A 1 335 ? 3.143 42.656 4.484 1 77.5 335 GLY A C 1
ATOM 2582 O O . GLY A 1 335 ? 2.006 43.094 4.285 1 77.5 335 GLY A O 1
ATOM 2583 N N . GLY A 1 336 ? 3.416 41.875 5.422 1 83.75 336 GLY A N 1
ATOM 2584 C CA . GLY A 1 336 ? 2.395 41.625 6.422 1 83.75 336 GLY A CA 1
ATOM 2585 C C . GLY A 1 336 ? 1.139 41 5.848 1 83.75 336 GLY A C 1
ATOM 2586 O O . GLY A 1 336 ? 0.029 41.281 6.301 1 83.75 336 GLY A O 1
ATOM 2587 N N . ARG A 1 337 ? 1.266 40.125 4.906 1 80.56 337 ARG A N 1
ATOM 2588 C CA . ARG A 1 337 ? 0.158 39.562 4.133 1 80.56 337 ARG A CA 1
ATOM 2589 C C . ARG A 1 337 ? -0.725 38.688 5.004 1 80.56 337 ARG A C 1
ATOM 2591 O O . ARG A 1 337 ? -1.86 38.375 4.633 1 80.56 337 ARG A O 1
ATOM 2598 N N . LEU A 1 338 ? -0.181 38.25 6.082 1 87.5 338 LEU A N 1
ATOM 2599 C CA . LEU A 1 338 ? -1 37.406 6.965 1 87.5 338 LEU A CA 1
ATOM 2600 C C . LEU A 1 338 ? -1.265 38.125 8.289 1 87.5 338 LEU A C 1
ATOM 2602 O O . LEU A 1 338 ? -1.373 37.5 9.336 1 87.5 338 LEU A O 1
ATOM 2606 N N . GLY A 1 339 ? -1.295 39.469 8.195 1 84.38 339 GLY A N 1
ATOM 2607 C CA . GLY A 1 339 ? -1.575 40.25 9.367 1 84.38 339 GLY A CA 1
ATOM 2608 C C . GLY A 1 339 ? -0.332 40.875 9.977 1 84.38 339 GLY A C 1
ATOM 2609 O O . GLY A 1 339 ? 0.757 40.312 9.898 1 84.38 339 GLY A O 1
ATOM 2610 N N . GLN A 1 340 ? -0.598 41.969 10.648 1 85.62 340 GLN A N 1
ATOM 2611 C CA . GLN A 1 340 ? 0.49 42.656 11.312 1 85.62 340 GLN A CA 1
ATOM 2612 C C . GLN A 1 340 ? 0.667 42.188 12.75 1 85.62 340 GLN A C 1
ATOM 2614 O O . GLN A 1 340 ? -0.299 41.75 13.391 1 85.62 340 GLN A O 1
ATOM 2619 N N . GLY A 1 341 ? 1.938 42.188 13.109 1 84.81 341 GLY A N 1
ATOM 2620 C CA . GLY A 1 341 ? 2.182 41.844 14.5 1 84.81 341 GLY A CA 1
ATOM 2621 C C . GLY A 1 341 ? 2.186 43.031 15.445 1 84.81 341 GLY A C 1
ATOM 2622 O O . GLY A 1 341 ? 1.834 44.125 15.047 1 84.81 341 GLY A O 1
ATOM 2623 N N . MET A 1 342 ? 2.322 42.625 16.688 1 76.94 342 MET A N 1
ATOM 2624 C CA . MET A 1 342 ? 2.475 43.625 17.75 1 76.94 342 MET A CA 1
ATOM 2625 C C . MET A 1 342 ? 3.754 43.375 18.547 1 76.94 342 MET A C 1
ATOM 2627 O O . MET A 1 342 ? 4.336 42.281 18.484 1 76.94 342 MET A O 1
ATOM 2631 N N . GLY A 1 343 ? 4.137 44.438 19.172 1 80.44 343 GLY A N 1
ATOM 2632 C CA . GLY A 1 343 ? 5.344 44.281 19.969 1 80.44 343 GLY A CA 1
ATOM 2633 C C . GLY A 1 343 ? 6.613 44.594 19.203 1 80.44 343 GLY A C 1
ATOM 2634 O O . GLY A 1 343 ? 6.574 45.281 18.188 1 80.44 343 GLY A O 1
ATOM 2635 N N . PRO A 1 344 ? 7.648 44.031 19.672 1 88.12 344 PRO A N 1
ATOM 2636 C CA . PRO A 1 344 ? 8.922 44.375 19.047 1 88.12 344 PRO A CA 1
ATOM 2637 C C . PRO A 1 344 ? 9.172 43.594 17.766 1 88.12 344 PRO A C 1
ATOM 2639 O O . PRO A 1 344 ? 8.562 42.531 17.562 1 88.12 344 PRO A O 1
ATOM 2642 N N . ILE A 1 345 ? 9.953 44.188 16.875 1 92.69 345 ILE A N 1
ATOM 2643 C CA . ILE A 1 345 ? 10.531 43.469 15.734 1 92.69 345 ILE A CA 1
ATOM 2644 C C . ILE A 1 345 ? 11.977 43.062 16.062 1 92.69 345 ILE A C 1
ATOM 2646 O O . ILE A 1 345 ? 12.828 43.938 16.281 1 92.69 345 ILE A O 1
ATOM 2650 N N . TYR A 1 346 ? 12.336 41.844 16.047 1 93.19 346 TYR A N 1
ATOM 2651 C CA . TYR A 1 346 ? 13.602 41.375 16.609 1 93.19 346 TYR A CA 1
ATOM 2652 C C . TYR A 1 346 ? 14.641 41.188 15.516 1 93.19 346 TYR A C 1
ATOM 2654 O O . TYR A 1 346 ? 15.844 41.281 15.766 1 93.19 346 TYR A O 1
ATOM 2662 N N . MET A 1 347 ? 14.203 40.812 14.305 1 94.56 347 MET A N 1
ATOM 2663 C CA . MET A 1 347 ? 15.164 40.438 13.273 1 94.56 347 MET A CA 1
ATOM 2664 C C . MET A 1 347 ? 14.914 41.219 11.984 1 94.56 347 MET A C 1
ATOM 2666 O O . MET A 1 347 ? 13.766 41.438 11.602 1 94.56 347 MET A O 1
ATOM 2670 N N . ASN A 1 348 ? 16.016 41.656 11.391 1 92.06 348 ASN A N 1
ATOM 2671 C CA . ASN A 1 348 ? 16.016 42.312 10.086 1 92.06 348 ASN A CA 1
ATOM 2672 C C . ASN A 1 348 ? 17.062 41.719 9.148 1 92.06 348 ASN A C 1
ATOM 2674 O O . ASN A 1 348 ? 18.109 41.281 9.602 1 92.06 348 ASN A O 1
ATOM 2678 N N . GLU A 1 349 ? 16.719 41.594 7.848 1 88.19 349 GLU A N 1
ATOM 2679 C CA . GLU A 1 349 ? 17.625 41.125 6.805 1 88.19 349 GLU A CA 1
ATOM 2680 C C . GLU A 1 349 ? 18.141 39.719 7.129 1 88.19 349 GLU A C 1
ATOM 2682 O O . GLU A 1 349 ? 19.359 39.5 7.125 1 88.19 349 GLU A O 1
ATOM 2687 N N . VAL A 1 350 ? 17.188 38.875 7.395 1 93.5 350 VAL A N 1
ATOM 2688 C CA . VAL A 1 350 ? 17.547 37.5 7.691 1 93.5 350 VAL A CA 1
ATOM 2689 C C . VAL A 1 350 ? 18.016 36.781 6.414 1 93.5 350 VAL A C 1
ATOM 2691 O O . VAL A 1 350 ? 17.328 36.844 5.391 1 93.5 350 VAL A O 1
ATOM 2694 N N . LYS A 1 351 ? 19.172 36.188 6.5 1 89.81 351 LYS A N 1
ATOM 2695 C CA . LYS A 1 351 ? 19.734 35.5 5.352 1 89.81 351 LYS A CA 1
ATOM 2696 C C . LYS A 1 351 ? 20.234 34.094 5.742 1 89.81 351 LYS A C 1
ATOM 2698 O O . LYS A 1 351 ? 21.422 33.906 6.055 1 89.81 351 LYS A O 1
ATOM 2703 N N . CYS A 1 352 ? 19.375 33.094 5.547 1 92.25 352 CYS A N 1
ATOM 2704 C CA . CYS A 1 352 ? 19.75 31.734 5.855 1 92.25 352 CYS A CA 1
ATOM 2705 C C . CYS A 1 352 ? 20.328 31.031 4.629 1 92.25 352 CYS A C 1
ATOM 2707 O O . CYS A 1 352 ? 20 31.391 3.496 1 92.25 352 CYS A O 1
ATOM 2709 N N . VAL A 1 353 ? 21.141 30 4.836 1 86.19 353 VAL A N 1
ATOM 2710 C CA . VAL A 1 353 ? 21.688 29.172 3.77 1 86.19 353 VAL A CA 1
ATOM 2711 C C . VAL A 1 353 ? 20.75 28 3.49 1 86.19 353 VAL A C 1
ATOM 2713 O O . VAL A 1 353 ? 20.703 27.484 2.365 1 86.19 353 VAL A O 1
ATOM 2716 N N . GLY A 1 354 ? 20 27.594 4.434 1 87.25 354 GLY A N 1
ATOM 2717 C CA . GLY A 1 354 ? 19.031 26.531 4.219 1 87.25 354 GLY A CA 1
ATOM 2718 C C . GLY A 1 354 ? 19.297 25.312 5.074 1 87.25 354 GLY A C 1
ATOM 2719 O O . GLY A 1 354 ? 18.453 24.406 5.156 1 87.25 354 GLY A O 1
ATOM 2720 N N . GLN A 1 355 ? 20.391 25.203 5.816 1 88.56 355 GLN A N 1
ATOM 2721 C CA . GLN A 1 355 ? 20.734 24.016 6.598 1 88.56 355 GLN A CA 1
ATOM 2722 C C . GLN A 1 355 ? 20.625 24.297 8.094 1 88.56 355 GLN A C 1
ATOM 2724 O O . GLN A 1 355 ? 20.75 23.391 8.914 1 88.56 355 GLN A O 1
ATOM 2729 N N . GLU A 1 356 ? 20.391 25.516 8.469 1 91.5 356 GLU A N 1
ATOM 2730 C CA . GLU A 1 356 ? 20.281 25.875 9.875 1 91.5 356 GLU A CA 1
ATOM 2731 C C . GLU A 1 356 ? 19.125 25.156 10.555 1 91.5 356 GLU A C 1
ATOM 2733 O O . GLU A 1 356 ? 18.094 24.906 9.93 1 91.5 356 GLU A O 1
ATOM 2738 N N . ARG A 1 357 ? 19.297 24.859 11.883 1 87.5 357 ARG A N 1
ATOM 2739 C CA . ARG A 1 357 ? 18.281 24.156 12.648 1 87.5 357 ARG A CA 1
ATOM 2740 C C . ARG A 1 357 ? 17.219 25.125 13.18 1 87.5 357 ARG A C 1
ATOM 2742 O O . ARG A 1 357 ? 16.094 24.719 13.477 1 87.5 357 ARG A O 1
ATOM 2749 N N . SER A 1 358 ? 17.734 26.344 13.312 1 93 358 SER A N 1
ATOM 2750 C CA . SER A 1 358 ? 16.828 27.375 13.82 1 93 358 SER A CA 1
ATOM 2751 C C . SER A 1 358 ? 17.078 28.719 13.125 1 93 358 SER A C 1
ATOM 2753 O O . SER A 1 358 ? 18.203 28.984 12.688 1 93 358 SER A O 1
ATOM 2755 N N . ILE A 1 359 ? 16.062 29.5 13.031 1 95.81 359 ILE A N 1
ATOM 2756 C CA . ILE A 1 359 ? 16.188 30.828 12.43 1 95.81 359 ILE A CA 1
ATOM 2757 C C . ILE A 1 359 ? 17.172 31.672 13.234 1 95.81 359 ILE A C 1
ATOM 2759 O O . ILE A 1 359 ? 17.828 32.562 12.695 1 95.81 359 ILE A O 1
ATOM 2763 N N . TRP A 1 360 ? 17.375 31.359 14.516 1 94.88 360 TRP A N 1
ATOM 2764 C CA . TRP A 1 360 ? 18.297 32.094 15.391 1 94.88 360 TRP A CA 1
ATOM 2765 C C . TRP A 1 360 ? 19.75 31.781 15.016 1 94.88 360 TRP A C 1
ATOM 2767 O O . TRP A 1 360 ? 20.672 32.5 15.438 1 94.88 360 TRP A O 1
ATOM 2777 N N . ASN A 1 361 ? 19.953 30.766 14.234 1 93.69 361 ASN A N 1
ATOM 2778 C CA . ASN A 1 361 ? 21.297 30.391 13.797 1 93.69 361 ASN A CA 1
ATOM 2779 C C . ASN A 1 361 ? 21.625 31.016 12.445 1 93.69 361 ASN A C 1
ATOM 2781 O O . ASN A 1 361 ? 22.734 30.844 11.93 1 93.69 361 ASN A O 1
ATOM 2785 N N . CYS A 1 362 ? 20.688 31.781 11.875 1 94.75 362 CYS A N 1
ATOM 2786 C CA . CYS A 1 362 ? 20.906 32.469 10.617 1 94.75 362 CYS A CA 1
ATOM 2787 C C . CYS A 1 362 ? 21.484 33.875 10.852 1 94.75 362 CYS A C 1
ATOM 2789 O O . CYS A 1 362 ? 21.219 34.5 11.883 1 94.75 362 CYS A O 1
ATOM 2791 N N . PRO A 1 363 ? 22.344 34.375 9.875 1 93.25 363 PRO A N 1
ATOM 2792 C CA . PRO A 1 363 ? 22.766 35.781 9.977 1 93.25 363 PRO A CA 1
ATOM 2793 C C . PRO A 1 363 ? 21.609 36.75 9.844 1 93.25 363 PRO A C 1
ATOM 2795 O O . PRO A 1 363 ? 20.75 36.594 8.969 1 93.25 363 PRO A O 1
ATOM 2798 N N . PHE A 1 364 ? 21.547 37.656 10.789 1 93.38 364 PHE A N 1
ATOM 2799 C CA . PHE A 1 364 ? 20.531 38.719 10.711 1 93.38 364 PHE A CA 1
ATOM 2800 C C . PHE A 1 364 ? 21.047 40 11.32 1 93.38 364 PHE A C 1
ATOM 2802 O O . PHE A 1 364 ? 22.062 40 12.016 1 93.38 364 PHE A O 1
ATOM 2809 N N . LYS A 1 365 ? 20.375 41.156 10.992 1 89.81 365 LYS A N 1
ATOM 2810 C CA . LYS A 1 365 ? 20.719 42.469 11.547 1 89.81 365 LYS A CA 1
ATOM 2811 C C . LYS A 1 365 ? 19.719 42.875 12.617 1 89.81 365 LYS A C 1
ATOM 2813 O O . LYS A 1 365 ? 18.531 42.625 12.492 1 89.81 365 LYS A O 1
ATOM 2818 N N . ASN A 1 366 ? 20.297 43.531 13.633 1 83.56 366 ASN A N 1
ATOM 2819 C CA . ASN A 1 366 ? 19.406 44.094 14.641 1 83.56 366 ASN A CA 1
ATOM 2820 C C . ASN A 1 366 ? 18.641 45.312 14.117 1 83.56 366 ASN A C 1
ATOM 2822 O O . ASN A 1 366 ? 19.156 46.031 13.25 1 83.56 366 ASN A O 1
ATOM 2826 N N . ILE A 1 367 ? 17.406 45.438 14.555 1 76.06 367 ILE A N 1
ATOM 2827 C CA . ILE A 1 367 ? 16.516 46.438 13.992 1 76.06 367 ILE A CA 1
ATOM 2828 C C . ILE A 1 367 ? 16.641 47.75 14.797 1 76.06 367 ILE A C 1
ATOM 2830 O O . ILE A 1 367 ? 16.844 47.719 16.016 1 76.06 367 ILE A O 1
ATOM 2834 N N . THR A 1 368 ? 16.812 48.844 14.062 1 65.38 368 THR A N 1
ATOM 2835 C CA . THR A 1 368 ? 16.438 50.125 14.625 1 65.38 368 THR A CA 1
ATOM 2836 C C . THR A 1 368 ? 15.055 50.562 14.141 1 65.38 368 THR A C 1
ATOM 2838 O O . THR A 1 368 ? 14.555 50.031 13.133 1 65.38 368 THR A O 1
ATOM 2841 N N . MET A 1 369 ? 14.109 51.156 14.992 1 58.62 369 MET A N 1
ATOM 2842 C CA . MET A 1 369 ? 12.734 51.531 14.688 1 58.62 369 MET A CA 1
ATOM 2843 C C . MET A 1 369 ? 12.625 52.094 13.281 1 58.62 369 MET A C 1
ATOM 2845 O O . MET A 1 369 ? 11.602 51.938 12.617 1 58.62 369 MET A O 1
ATOM 2849 N N . GLU A 1 370 ? 13.617 52.75 12.766 1 61.34 370 GLU A N 1
ATOM 2850 C CA . GLU A 1 370 ? 13.547 53.438 11.492 1 61.34 370 GLU A CA 1
ATOM 2851 C C . GLU A 1 370 ? 13.68 52.469 10.312 1 61.34 370 GLU A C 1
ATOM 2853 O O . GLU A 1 370 ? 13.227 52.781 9.203 1 61.34 370 GLU A O 1
ATOM 2858 N N . ASP A 1 371 ? 13.93 51.219 10.625 1 73.81 371 ASP A N 1
ATOM 2859 C CA . ASP A 1 371 ? 14.336 50.375 9.523 1 73.81 371 ASP A CA 1
ATOM 2860 C C . ASP A 1 371 ? 13.188 49.469 9.07 1 73.81 371 ASP A C 1
ATOM 2862 O O . ASP A 1 371 ? 13.102 49.125 7.891 1 73.81 371 ASP A O 1
ATOM 2866 N N . CYS A 1 372 ? 12.219 49.125 9.93 1 81.06 372 CYS A N 1
ATOM 2867 C CA . CYS A 1 372 ? 11.188 48.156 9.594 1 81.06 372 CYS A CA 1
ATOM 2868 C C . CYS A 1 372 ? 9.922 48.406 10.398 1 81.06 372 CYS A C 1
ATOM 2870 O O . CYS A 1 372 ? 9.992 48.688 11.602 1 81.06 372 CYS A O 1
ATOM 2872 N N . GLN A 1 373 ? 8.727 48.406 9.742 1 80.5 373 GLN A N 1
ATOM 2873 C CA . GLN A 1 373 ? 7.434 48.5 10.414 1 80.5 373 GLN A CA 1
ATOM 2874 C C . GLN A 1 373 ? 6.641 47.219 10.297 1 80.5 373 GLN A C 1
ATOM 2876 O O . GLN A 1 373 ? 6.988 46.344 9.5 1 80.5 373 GLN A O 1
ATOM 2881 N N . HIS A 1 374 ? 5.629 47.094 11.102 1 85.56 374 HIS A N 1
ATOM 2882 C CA . HIS A 1 374 ? 4.852 45.844 11.148 1 85.56 374 HIS A CA 1
ATOM 2883 C C . HIS A 1 374 ? 4.125 45.594 9.828 1 85.56 374 HIS A C 1
ATOM 2885 O O . HIS A 1 374 ? 3.703 44.5 9.547 1 85.56 374 HIS A O 1
ATOM 2891 N N . MET A 1 375 ? 3.988 46.562 9.039 1 78 375 MET A N 1
ATOM 2892 C CA . MET A 1 375 ? 3.441 46.375 7.699 1 78 375 MET A CA 1
ATOM 2893 C C . MET A 1 375 ? 4.383 45.562 6.832 1 78 375 MET A C 1
ATOM 2895 O O . MET A 1 375 ? 3.998 45.094 5.762 1 78 375 MET A O 1
ATOM 2899 N N . GLU A 1 376 ? 5.629 45.375 7.375 1 83.75 376 GLU A N 1
ATOM 2900 C CA . GLU A 1 376 ? 6.648 44.594 6.672 1 83.75 376 GLU A CA 1
ATOM 2901 C C . GLU A 1 376 ? 6.965 43.312 7.41 1 83.75 376 GLU A C 1
ATOM 2903 O O . GLU A 1 376 ? 8.102 42.844 7.387 1 83.75 376 GLU A O 1
ATOM 2908 N N . ASP A 1 377 ? 6.02 42.812 8.062 1 91.38 377 ASP A N 1
ATOM 2909 C CA . ASP A 1 377 ? 6.238 41.562 8.773 1 91.38 377 ASP A CA 1
ATOM 2910 C C . ASP A 1 377 ? 6.328 40.406 7.805 1 91.38 377 ASP A C 1
ATOM 2912 O O . ASP A 1 377 ? 5.547 40.312 6.855 1 91.38 377 ASP A O 1
ATOM 2916 N N . ALA A 1 378 ? 7.238 39.469 8.055 1 94.44 378 ALA A N 1
ATOM 2917 C CA . ALA A 1 378 ? 7.43 38.281 7.23 1 94.44 378 ALA A CA 1
ATOM 2918 C C . ALA A 1 378 ? 6.43 37.188 7.598 1 94.44 378 ALA A C 1
ATOM 2920 O O . ALA A 1 378 ? 6.016 37.062 8.75 1 94.44 378 ALA A O 1
ATOM 2921 N N . ALA A 1 379 ? 6.023 36.375 6.578 1 94.75 379 ALA A N 1
ATOM 2922 C CA . ALA A 1 379 ? 5.141 35.219 6.777 1 94.75 379 ALA A CA 1
ATOM 2923 C C . ALA A 1 379 ? 5.555 34.031 5.898 1 94.75 379 ALA A C 1
ATOM 2925 O O . ALA A 1 379 ? 6.391 34.188 5 1 94.75 379 ALA A O 1
ATOM 2926 N N . VAL A 1 380 ? 4.996 32.812 6.281 1 95.5 380 VAL A N 1
ATOM 2927 C CA . VAL A 1 380 ? 5.375 31.625 5.52 1 95.5 380 VAL A CA 1
ATOM 2928 C C . VAL A 1 380 ? 4.148 30.75 5.281 1 95.5 380 VAL A C 1
ATOM 2930 O O . VAL A 1 380 ? 3.172 30.828 6.031 1 95.5 380 VAL A O 1
ATOM 2933 N N . ARG A 1 381 ? 4.172 30.031 4.148 1 92.94 381 ARG A N 1
ATOM 2934 C CA . ARG A 1 381 ? 3.348 28.859 3.889 1 92.94 381 ARG A CA 1
ATOM 2935 C C . ARG A 1 381 ? 4.207 27.625 3.703 1 92.94 381 ARG A C 1
ATOM 2937 O O . ARG A 1 381 ? 4.965 27.516 2.734 1 92.94 381 ARG A O 1
ATOM 2944 N N . CYS A 1 382 ? 4.047 26.656 4.633 1 94.5 382 CYS A N 1
ATOM 2945 C CA . CYS A 1 382 ? 4.895 25.469 4.625 1 94.5 382 CYS A CA 1
ATOM 2946 C C . CYS A 1 382 ? 4.238 24.328 3.846 1 94.5 382 CYS A C 1
ATOM 2948 O O . CYS A 1 382 ? 3.01 24.266 3.758 1 94.5 382 CYS A O 1
ATOM 2950 N N . ASN A 1 383 ? 5.105 23.484 3.225 1 90.81 383 ASN A N 1
ATOM 2951 C CA . ASN A 1 383 ? 4.629 22.188 2.758 1 90.81 383 ASN A CA 1
ATOM 2952 C C . ASN A 1 383 ? 4.297 21.266 3.922 1 90.81 383 ASN A C 1
ATOM 2954 O O . ASN A 1 383 ? 5.113 21.078 4.828 1 90.81 383 ASN A O 1
ATOM 2958 N N . ILE A 1 384 ? 3.1 20.75 3.926 1 91.31 384 ILE A N 1
ATOM 2959 C CA . ILE A 1 384 ? 2.674 19.797 4.953 1 91.31 384 ILE A CA 1
ATOM 2960 C C . ILE A 1 384 ? 2.357 18.453 4.32 1 91.31 384 ILE A C 1
ATOM 2962 O O . ILE A 1 384 ? 1.946 18.391 3.158 1 91.31 384 ILE A O 1
ATOM 2966 N N . PRO A 1 385 ? 2.615 17.406 5.113 1 89.06 385 PRO A N 1
ATOM 2967 C CA . PRO A 1 385 ? 2.273 16.109 4.551 1 89.06 385 PRO A CA 1
ATOM 2968 C C . PRO A 1 385 ? 0.79 15.977 4.207 1 89.06 385 PRO A C 1
ATOM 2970 O O . PRO A 1 385 ? -0.06 16.516 4.926 1 89.06 385 PRO A O 1
ATOM 2973 N N . TYR A 1 386 ? 0.527 15.336 3.098 1 85.06 386 TYR A N 1
ATOM 2974 C CA . TYR A 1 386 ? -0.86 15.094 2.719 1 85.06 386 TYR A CA 1
ATOM 2975 C C . TYR A 1 386 ? -1.52 14.102 3.662 1 85.06 386 TYR A C 1
ATOM 2977 O O . TYR A 1 386 ? -1.075 12.953 3.775 1 85.06 386 TYR A O 1
ATOM 2985 N N . MET A 1 387 ? -2.541 14.414 4.32 1 82.44 387 MET A N 1
ATOM 2986 C CA . MET A 1 387 ? -3.234 13.555 5.277 1 82.44 387 MET A CA 1
ATOM 2987 C C . MET A 1 387 ? -4.594 13.125 4.738 1 82.44 387 MET A C 1
ATOM 2989 O O . MET A 1 387 ? -5.227 12.219 5.289 1 82.44 387 MET A O 1
ATOM 2993 N N . GLY A 1 388 ? -5.113 13.766 3.645 1 80.88 388 GLY A N 1
ATOM 2994 C CA . GLY A 1 388 ? -6.41 13.469 3.051 1 80.88 388 GLY A CA 1
ATOM 2995 C C . GLY A 1 388 ? -7.574 13.875 3.932 1 80.88 388 GLY A C 1
ATOM 2996 O O . GLY A 1 388 ? -8.68 13.336 3.795 1 80.88 388 GLY A O 1
ATOM 2997 N N . LEU A 1 389 ? -7.348 14.695 4.859 1 85.88 389 LEU A N 1
ATOM 2998 C CA . LEU A 1 389 ? -8.383 15.109 5.801 1 85.88 389 LEU A CA 1
ATOM 2999 C C . LEU A 1 389 ? -9.469 15.914 5.094 1 85.88 389 LEU A C 1
ATOM 3001 O O . LEU A 1 389 ? -10.617 15.938 5.535 1 85.88 389 LEU A O 1
ATOM 3005 N N . GLU A 1 390 ? -9.109 16.562 3.988 1 88.31 390 GLU A N 1
ATOM 3006 C CA . GLU A 1 390 ? -10.055 17.391 3.24 1 88.31 390 GLU A CA 1
ATOM 3007 C C . GLU A 1 390 ? -11.117 16.531 2.561 1 88.31 390 GLU A C 1
ATOM 3009 O O . GLU A 1 390 ? -12.195 17.031 2.232 1 88.31 390 GLU A O 1
ATOM 3014 N N . ASN A 1 391 ? -10.797 15.258 2.4 1 84.88 391 ASN A N 1
ATOM 3015 C CA . ASN A 1 391 ? -11.727 14.375 1.708 1 84.88 391 ASN A CA 1
ATOM 3016 C C . ASN A 1 391 ? -12.727 13.742 2.676 1 84.88 391 ASN A C 1
ATOM 3018 O O . ASN A 1 391 ? -13.656 13.055 2.252 1 84.88 391 ASN A O 1
ATOM 3022 N N . THR A 1 392 ? -12.523 14.016 3.945 1 89.94 392 THR A N 1
ATOM 3023 C CA . THR A 1 392 ? -13.375 13.375 4.938 1 89.94 392 THR A CA 1
ATOM 3024 C C . THR A 1 392 ? -14.586 14.242 5.254 1 89.94 392 THR A C 1
ATOM 3026 O O . THR A 1 392 ? -15.516 13.805 5.945 1 89.94 392 THR A O 1
ATOM 3029 N N . ILE A 1 393 ? -14.594 15.484 4.797 1 94.31 393 ILE A N 1
ATOM 3030 C CA . ILE A 1 393 ? -15.75 16.359 4.992 1 94.31 393 ILE A CA 1
ATOM 3031 C C . ILE A 1 393 ? -16.047 17.125 3.705 1 94.31 393 ILE A C 1
ATOM 3033 O O . ILE A 1 393 ? -15.195 17.188 2.811 1 94.31 393 ILE A O 1
ATOM 3037 N N . ARG A 1 394 ? -17.188 17.594 3.541 1 93.31 394 ARG A N 1
ATOM 3038 C CA . ARG A 1 394 ? -17.578 18.484 2.441 1 93.31 394 ARG A CA 1
ATOM 3039 C C . ARG A 1 394 ? -18.734 19.391 2.842 1 93.31 394 ARG A C 1
ATOM 3041 O O . ARG A 1 394 ? -19.359 19.172 3.881 1 93.31 394 ARG A O 1
ATOM 3048 N N . ILE A 1 395 ? -18.891 20.469 2.111 1 92.75 395 ILE A N 1
ATOM 3049 C CA . ILE A 1 395 ? -20.016 21.359 2.381 1 92.75 395 ILE A CA 1
ATOM 3050 C C . ILE A 1 395 ? -20.938 21.406 1.169 1 92.75 395 ILE A C 1
ATOM 3052 O O . ILE A 1 395 ? -20.469 21.438 0.026 1 92.75 395 ILE A O 1
ATOM 3056 N N . THR A 1 396 ? -22.141 21.281 1.498 1 90.38 396 THR A N 1
ATOM 3057 C CA . THR A 1 396 ? -23.125 21.25 0.425 1 90.38 396 THR A CA 1
ATOM 3058 C C . THR A 1 396 ? -24.297 22.188 0.732 1 90.38 396 THR A C 1
ATOM 3060 O O . THR A 1 396 ? -24.531 22.531 1.891 1 90.38 396 THR A O 1
ATOM 3063 N N . GLY A 1 397 ? -25 22.672 -0.39 1 86.31 397 GLY A N 1
ATOM 3064 C CA . GLY A 1 397 ? -26.234 23.406 -0.231 1 86.31 397 GLY A CA 1
ATOM 3065 C C . GLY A 1 397 ? -26.031 24.922 -0.238 1 86.31 397 GLY A C 1
ATOM 3066 O O . GLY A 1 397 ? -27 25.672 -0.353 1 86.31 397 GLY A O 1
ATOM 3067 N N . GLY A 1 398 ? -24.766 25.312 -0.098 1 84.31 398 GLY A N 1
ATOM 3068 C CA . GLY A 1 398 ? -24.516 26.734 -0.052 1 84.31 398 GLY A CA 1
ATOM 3069 C C . GLY A 1 398 ? -24.625 27.406 -1.409 1 84.31 398 GLY A C 1
ATOM 3070 O O . GLY A 1 398 ? -24.688 26.734 -2.438 1 84.31 398 GLY A O 1
ATOM 3071 N N . ARG A 1 399 ? -24.688 28.75 -1.396 1 79.31 399 ARG A N 1
ATOM 3072 C CA . ARG A 1 399 ? -24.812 29.547 -2.615 1 79.31 399 ARG A CA 1
ATOM 3073 C C . ARG A 1 399 ? -23.469 29.641 -3.334 1 79.31 399 ARG A C 1
ATOM 3075 O O . ARG A 1 399 ? -23.422 29.812 -4.555 1 79.31 399 ARG A O 1
ATOM 3082 N N . THR A 1 400 ? -22.453 29.562 -2.484 1 82.38 400 THR A N 1
ATOM 3083 C CA . THR A 1 400 ? -21.078 29.578 -2.996 1 82.38 400 THR A CA 1
ATOM 3084 C C . THR A 1 400 ? -20.281 28.391 -2.463 1 82.38 400 THR A C 1
ATOM 3086 O O . THR A 1 400 ? -20.781 27.641 -1.607 1 82.38 400 THR A O 1
ATOM 3089 N N . ARG A 1 401 ? -19.062 28.297 -2.951 1 86.31 401 ARG A N 1
ATOM 3090 C CA . ARG A 1 401 ? -18.219 27.188 -2.504 1 86.31 401 ARG A CA 1
ATOM 3091 C C . ARG A 1 401 ? -17.734 27.422 -1.074 1 86.31 401 ARG A C 1
ATOM 3093 O O . ARG A 1 401 ? -17.219 26.5 -0.438 1 86.31 401 ARG A O 1
ATOM 3100 N N . TYR A 1 402 ? -18.031 28.625 -0.567 1 90.06 402 TYR A N 1
ATOM 3101 C CA . TYR A 1 402 ? -17.5 28.969 0.746 1 90.06 402 TYR A CA 1
ATOM 3102 C C . TYR A 1 402 ? -18.547 28.766 1.831 1 90.06 402 TYR A C 1
ATOM 3104 O O . TYR A 1 402 ? -18.312 29.094 2.996 1 90.06 402 TYR A O 1
ATOM 3112 N N . GLU A 1 403 ? -19.75 28.344 1.426 1 93.5 403 GLU A N 1
ATOM 3113 C CA . GLU A 1 403 ? -20.781 28.172 2.447 1 93.5 403 GLU A CA 1
ATOM 3114 C C . GLU A 1 403 ? -21.625 26.938 2.172 1 93.5 403 GLU A C 1
ATOM 3116 O O . GLU A 1 403 ? -21.797 26.531 1.02 1 93.5 403 GLU A O 1
ATOM 3121 N N . GLY A 1 404 ? -22.078 26.281 3.338 1 93.44 404 GLY A N 1
ATOM 3122 C CA . GLY A 1 404 ? -22.953 25.141 3.211 1 93.44 404 GLY A CA 1
ATOM 3123 C C . GLY A 1 404 ? -23.047 24.312 4.48 1 93.44 404 GLY A C 1
ATOM 3124 O O . GLY A 1 404 ? -22.453 24.672 5.5 1 93.44 404 GLY A O 1
ATOM 3125 N N . ARG A 1 405 ? -23.891 23.25 4.367 1 93.94 405 ARG A N 1
ATOM 3126 C CA . ARG A 1 405 ? -24 22.281 5.445 1 93.94 405 ARG A CA 1
ATOM 3127 C C . ARG A 1 405 ? -22.781 21.359 5.492 1 93.94 405 ARG A C 1
ATOM 3129 O O . ARG A 1 405 ? -22.297 20.922 4.453 1 93.94 405 ARG A O 1
ATOM 3136 N N . VAL A 1 406 ? -22.359 21.109 6.699 1 95.38 406 VAL A N 1
ATOM 3137 C CA . VAL A 1 406 ? -21.172 20.281 6.844 1 95.38 406 VAL A CA 1
ATOM 3138 C C . VAL A 1 406 ? -21.562 18.812 6.84 1 95.38 406 VAL A C 1
ATOM 3140 O O . VAL A 1 406 ? -22.391 18.375 7.637 1 95.38 406 VAL A O 1
ATOM 3143 N N . GLU A 1 407 ? -21.016 18.109 5.949 1 94.75 407 GLU A N 1
ATOM 3144 C CA . GLU A 1 407 ? -21.188 16.672 5.875 1 94.75 407 GLU A CA 1
ATOM 3145 C C . GLU A 1 407 ? -19.891 15.938 6.176 1 94.75 407 GLU A C 1
ATOM 3147 O O . GLU A 1 407 ? -18.812 16.375 5.762 1 94.75 407 GLU A O 1
ATOM 3152 N N . VAL A 1 408 ? -20.016 14.82 6.867 1 94.56 408 VAL A N 1
ATOM 3153 C CA . VAL A 1 408 ? -18.828 14.047 7.25 1 94.56 408 VAL A CA 1
ATOM 3154 C C . VAL A 1 408 ? -18.969 12.609 6.754 1 94.56 408 VAL A C 1
ATOM 3156 O O . VAL A 1 408 ? -20.078 12.07 6.715 1 94.56 408 VAL A O 1
ATOM 3159 N N . LEU A 1 409 ? -17.812 12.117 6.324 1 89.69 409 LEU A N 1
ATOM 3160 C CA . LEU A 1 409 ? -17.766 10.727 5.895 1 89.69 409 LEU A CA 1
ATOM 3161 C C . LEU A 1 409 ? -17.75 9.789 7.098 1 89.69 409 LEU A C 1
ATOM 3163 O O . LEU A 1 409 ? -16.906 9.938 7.984 1 89.69 409 LEU A O 1
ATOM 3167 N N . SER A 1 410 ? -18.719 8.883 7.172 1 85.38 410 SER A N 1
ATOM 3168 C CA . SER A 1 410 ? -18.812 7.945 8.289 1 85.38 410 SER A CA 1
ATOM 3169 C C . SER A 1 410 ? -18.891 6.504 7.801 1 85.38 410 SER A C 1
ATOM 3171 O O . SER A 1 410 ? -19.359 6.246 6.688 1 85.38 410 SER A O 1
ATOM 3173 N N . LEU A 1 411 ? -18.203 5.691 8.547 1 76.38 411 LEU A N 1
ATOM 3174 C CA . LEU A 1 411 ? -18.297 4.262 8.273 1 76.38 411 LEU A CA 1
ATOM 3175 C C . LEU A 1 411 ? -19.562 3.672 8.891 1 76.38 411 LEU A C 1
ATOM 3177 O O . LEU A 1 411 ? -19.812 3.84 10.086 1 76.38 411 LEU A O 1
ATOM 3181 N N . ASP A 1 412 ? -20.406 3.191 8.008 1 71.12 412 ASP A N 1
ATOM 3182 C CA . ASP A 1 412 ? -21.609 2.561 8.539 1 71.12 412 ASP A CA 1
ATOM 3183 C C . ASP A 1 412 ? -21.297 1.205 9.164 1 71.12 412 ASP A C 1
ATOM 3185 O O . ASP A 1 412 ? -20.141 0.763 9.148 1 71.12 412 ASP A O 1
ATOM 3189 N N . SER A 1 413 ? -22.266 0.665 9.859 1 65.5 413 SER A N 1
ATOM 3190 C CA . SER A 1 413 ? -22.125 -0.618 10.539 1 65.5 413 SER A CA 1
ATOM 3191 C C . SER A 1 413 ? -21.641 -1.701 9.586 1 65.5 413 SER A C 1
ATOM 3193 O O . SER A 1 413 ? -20.953 -2.643 10 1 65.5 413 SER A O 1
ATOM 3195 N N . ASN A 1 414 ? -21.859 -1.507 8.328 1 64.94 414 ASN A N 1
ATOM 3196 C CA . ASN A 1 414 ? -21.484 -2.5 7.324 1 64.94 414 ASN A CA 1
ATOM 3197 C C . ASN A 1 414 ? -20.125 -2.188 6.711 1 64.94 414 ASN A C 1
ATOM 3199 O O . ASN A 1 414 ? -19.672 -2.885 5.801 1 64.94 414 ASN A O 1
ATOM 3203 N N . GLY A 1 415 ? -19.438 -1.1 7.242 1 66.81 415 GLY A N 1
ATOM 3204 C CA . GLY A 1 415 ? -18.125 -0.717 6.754 1 66.81 415 GLY A CA 1
ATOM 3205 C C . GLY A 1 415 ? -18.172 0.154 5.516 1 66.81 415 GLY A C 1
ATOM 3206 O O . GLY A 1 415 ? -17.156 0.418 4.891 1 66.81 415 GLY A O 1
ATOM 3207 N N . THR A 1 416 ? -19.312 0.395 5.016 1 73.69 416 THR A N 1
ATOM 3208 C CA . THR A 1 416 ? -19.469 1.264 3.852 1 73.69 416 THR A CA 1
ATOM 3209 C C . THR A 1 416 ? -19.391 2.732 4.262 1 73.69 416 THR A C 1
ATOM 3211 O O . THR A 1 416 ? -19.984 3.137 5.262 1 73.69 416 THR A O 1
ATOM 3214 N N . GLN A 1 417 ? -18.562 3.457 3.422 1 80.62 417 GLN A N 1
ATOM 3215 C CA . GLN A 1 417 ? -18.422 4.883 3.693 1 80.62 417 GLN A CA 1
ATOM 3216 C C . GLN A 1 417 ? -19.609 5.668 3.154 1 80.62 417 GLN A C 1
ATOM 3218 O O . GLN A 1 417 ? -20.031 5.449 2.018 1 80.62 417 GLN A O 1
ATOM 3223 N N . SER A 1 418 ? -20.344 6.363 4.055 1 86.06 418 SER A N 1
ATOM 3224 C CA . SER A 1 418 ? -21.453 7.215 3.633 1 86.06 418 SER A CA 1
ATOM 3225 C C . SER A 1 418 ? -21.328 8.609 4.242 1 86.06 418 SER A C 1
ATOM 3227 O O . SER A 1 418 ? -20.734 8.781 5.309 1 86.06 418 SER A O 1
ATOM 3229 N N . TRP A 1 419 ? -21.906 9.57 3.469 1 90.06 419 TRP A N 1
ATOM 3230 C CA . TRP A 1 419 ? -21.906 10.945 3.947 1 90.06 419 TRP A CA 1
ATOM 3231 C C . TRP A 1 419 ? -23.062 11.188 4.918 1 90.06 419 TRP A C 1
ATOM 3233 O O . TRP A 1 419 ? -24.172 10.688 4.707 1 90.06 419 TRP A O 1
ATOM 3243 N N . GLY A 1 420 ? -22.828 11.883 5.98 1 92.44 420 GLY A N 1
ATOM 3244 C CA . GLY A 1 420 ? -23.828 12.25 6.969 1 92.44 420 GLY A CA 1
ATOM 3245 C C . GLY A 1 420 ? -23.672 13.672 7.477 1 92.44 420 GLY A C 1
ATOM 3246 O O . GLY A 1 420 ? -22.688 14.344 7.156 1 92.44 420 GLY A O 1
ATOM 3247 N N . LEU A 1 421 ? -24.719 14.109 8.258 1 93.31 421 LEU A N 1
ATOM 3248 C CA . LEU A 1 421 ? -24.75 15.484 8.75 1 93.31 421 LEU A CA 1
ATOM 3249 C C . LEU A 1 421 ? -24.297 15.555 10.203 1 93.31 421 LEU A C 1
ATOM 3251 O O . LEU A 1 421 ? -24.188 14.523 10.875 1 93.31 421 LEU A O 1
ATOM 3255 N N . ILE A 1 422 ? -23.953 16.734 10.664 1 95.12 422 ILE A N 1
ATOM 3256 C CA . ILE A 1 422 ? -23.594 17.016 12.055 1 95.12 422 ILE A CA 1
ATOM 3257 C C . ILE A 1 422 ? -24.703 17.812 12.734 1 95.12 422 ILE A C 1
ATOM 3259 O O . ILE A 1 422 ? -25.219 18.781 12.172 1 95.12 422 ILE A O 1
ATOM 3263 N N . CYS A 1 423 ? -24.969 17.375 14.008 1 94.56 423 CYS A N 1
ATOM 3264 C CA . CYS A 1 423 ? -25.984 18.094 14.758 1 94.56 423 CYS A CA 1
ATOM 3265 C C . CYS A 1 423 ? -25.562 19.531 15.023 1 94.56 423 CYS A C 1
ATOM 3267 O O . CYS A 1 423 ? -24.438 19.766 15.453 1 94.56 423 CYS A O 1
ATOM 3269 N N . GLY A 1 424 ? -26.453 20.438 14.828 1 93.81 424 GLY A N 1
ATOM 3270 C CA . GLY A 1 424 ? -26.141 21.844 14.977 1 93.81 424 GLY A CA 1
ATOM 3271 C C . GLY A 1 424 ? -26.172 22.312 16.422 1 93.81 424 GLY A C 1
ATOM 3272 O O . GLY A 1 424 ? -25.703 23.422 16.734 1 93.81 424 GLY A O 1
ATOM 3273 N N . GLU A 1 425 ? -26.531 21.281 17.234 1 87.44 425 GLU A N 1
ATOM 3274 C CA . GLU A 1 425 ? -26.594 21.641 18.641 1 87.44 425 GLU A CA 1
ATOM 3275 C C . GLU A 1 425 ? -25.203 21.906 19.203 1 87.44 425 GLU A C 1
ATOM 3277 O O . GLU A 1 425 ? -24.266 21.156 18.938 1 87.44 425 GLU A O 1
ATOM 3282 N N . SER A 1 426 ? -24.75 23 19.719 1 87.5 426 SER A N 1
ATOM 3283 C CA . SER A 1 426 ? -23.516 23.391 20.391 1 87.5 426 SER A CA 1
ATOM 3284 C C . SER A 1 426 ? -22.469 23.859 19.391 1 87.5 426 SER A C 1
ATOM 3286 O O . SER A 1 426 ? -21.328 24.125 19.766 1 87.5 426 SER A O 1
ATOM 3288 N N . TRP A 1 427 ? -22.875 23.75 18.109 1 93.56 427 TRP A N 1
ATOM 3289 C CA . TRP A 1 427 ? -21.984 24.188 17.047 1 93.56 427 TRP A CA 1
ATOM 3290 C C . TRP A 1 427 ? -21.672 25.672 17.156 1 93.56 427 TRP A C 1
ATOM 3292 O O . TRP A 1 427 ? -22.578 26.5 17.234 1 93.56 427 TRP A O 1
ATOM 3302 N N . THR A 1 428 ? -20.328 26 17.312 1 92.44 428 THR A N 1
ATOM 3303 C CA . THR A 1 428 ? -19.906 27.391 17.484 1 92.44 428 THR A CA 1
ATOM 3304 C C . THR A 1 428 ? -18.891 27.781 16.422 1 92.44 428 THR A C 1
ATOM 3306 O O . THR A 1 428 ? -18.641 27.016 15.477 1 92.44 428 THR A O 1
ATOM 3309 N N . THR A 1 429 ? -18.297 28.938 16.578 1 91.81 429 THR A N 1
ATOM 3310 C CA . THR A 1 429 ? -17.281 29.469 15.664 1 91.81 429 THR A CA 1
ATOM 3311 C C . THR A 1 429 ? -16.016 28.625 15.719 1 91.81 429 THR A C 1
ATOM 3313 O O . THR A 1 429 ? -15.336 28.469 14.703 1 91.81 429 THR A O 1
ATOM 3316 N N . LYS A 1 430 ? -15.719 28.047 16.828 1 91.56 430 LYS A N 1
ATOM 3317 C CA . LYS A 1 430 ? -14.508 27.234 16.969 1 91.56 430 LYS A CA 1
ATOM 3318 C C . LYS A 1 430 ? -14.562 26 16.062 1 91.56 430 LYS A C 1
ATOM 3320 O O . LYS A 1 430 ? -13.586 25.672 15.398 1 91.56 430 LYS A O 1
ATOM 3325 N N . GLU A 1 431 ? -15.766 25.375 16.078 1 95.62 431 GLU A N 1
ATOM 3326 C CA . GLU A 1 431 ? -15.938 24.219 15.188 1 95.62 431 GLU A CA 1
ATOM 3327 C C . GLU A 1 431 ? -15.883 24.641 13.727 1 95.62 431 GLU A C 1
ATOM 3329 O O . GLU A 1 431 ? -15.312 23.938 12.891 1 95.62 431 GLU A O 1
ATOM 3334 N N . ALA A 1 432 ? -16.469 25.781 13.469 1 96.12 432 ALA A N 1
ATOM 3335 C CA . ALA A 1 432 ? -16.453 26.297 12.109 1 96.12 432 ALA A CA 1
ATOM 3336 C C . ALA A 1 432 ? -15.023 26.578 11.641 1 96.12 432 ALA A C 1
ATOM 3338 O O . ALA A 1 432 ? -14.688 26.359 10.477 1 96.12 432 ALA A O 1
ATOM 3339 N N . MET A 1 433 ? -14.203 27.078 12.555 1 94.75 433 MET A N 1
ATOM 3340 C CA . MET A 1 433 ? -12.797 27.344 12.234 1 94.75 433 MET A CA 1
ATOM 3341 C C . MET A 1 433 ? -12.102 26.062 11.789 1 94.75 433 MET A C 1
ATOM 3343 O O . MET A 1 433 ? -11.383 26.047 10.789 1 94.75 433 MET A O 1
ATOM 3347 N N . VAL A 1 434 ? -12.352 25 12.492 1 95.25 434 VAL A N 1
ATOM 3348 C CA . VAL A 1 434 ? -11.727 23.719 12.18 1 95.25 434 VAL A CA 1
ATOM 3349 C C . VAL A 1 434 ? -12.234 23.219 10.836 1 95.25 434 VAL A C 1
ATOM 3351 O O . VAL A 1 434 ? -11.445 22.75 10 1 95.25 434 VAL A O 1
ATOM 3354 N N . ALA A 1 435 ? -13.492 23.344 10.562 1 96.69 435 ALA A N 1
ATOM 3355 C CA . ALA A 1 435 ? -14.086 22.859 9.312 1 96.69 435 ALA A CA 1
ATOM 3356 C C . ALA A 1 435 ? -13.531 23.641 8.117 1 96.69 435 ALA A C 1
ATOM 3358 O O . ALA A 1 435 ? -13.133 23.047 7.113 1 96.69 435 ALA A O 1
ATOM 3359 N N . CYS A 1 436 ? -13.492 24.969 8.211 1 96.06 436 CYS A N 1
ATOM 3360 C CA . CYS A 1 436 ? -13 25.812 7.117 1 96.06 436 CYS A CA 1
ATOM 3361 C C . CYS A 1 436 ? -11.523 25.531 6.848 1 96.06 436 CYS A C 1
ATOM 3363 O O . CYS A 1 436 ? -11.109 25.453 5.691 1 96.06 436 CYS A O 1
ATOM 3365 N N . ARG A 1 437 ? -10.812 25.391 7.934 1 93.88 437 ARG A N 1
ATOM 3366 C CA . ARG A 1 437 ? -9.398 25.078 7.801 1 93.88 437 ARG A CA 1
ATOM 3367 C C . ARG A 1 437 ? -9.211 23.719 7.133 1 93.88 437 ARG A C 1
ATOM 3369 O O . ARG A 1 437 ? -8.398 23.578 6.211 1 93.88 437 ARG A O 1
ATOM 3376 N N . GLN A 1 438 ? -9.961 22.734 7.594 1 93.94 438 GLN A N 1
ATOM 3377 C CA . GLN A 1 438 ? -9.867 21.375 7.059 1 93.94 438 GLN A CA 1
ATOM 3378 C C . GLN A 1 438 ? -10.211 21.344 5.574 1 93.94 438 GLN A C 1
ATOM 3380 O O . GLN A 1 438 ? -9.594 20.594 4.805 1 93.94 438 GLN A O 1
ATOM 3385 N N . LEU A 1 439 ? -11.094 22.188 5.129 1 93.31 439 LEU A N 1
ATOM 3386 C CA . LEU A 1 439 ? -11.539 22.219 3.74 1 93.31 439 LEU A CA 1
ATOM 3387 C C . LEU A 1 439 ? -10.633 23.109 2.9 1 93.31 439 LEU A C 1
ATOM 3389 O O . LEU A 1 439 ? -10.75 23.141 1.674 1 93.31 439 LEU A O 1
ATOM 3393 N N . GLY A 1 440 ? -9.789 23.859 3.564 1 90.06 440 GLY A N 1
ATOM 3394 C CA . GLY A 1 440 ? -8.93 24.797 2.854 1 90.06 440 GLY A CA 1
ATOM 3395 C C . GLY A 1 440 ? -9.656 26.016 2.33 1 90.06 440 GLY A C 1
ATOM 3396 O O . GLY A 1 440 ? -9.328 26.531 1.261 1 90.06 440 GLY A O 1
ATOM 3397 N N . LEU A 1 441 ? -10.656 26.422 3.061 1 91.88 441 LEU A N 1
ATOM 3398 C CA . LEU A 1 441 ? -11.484 27.531 2.596 1 91.88 441 LEU A CA 1
ATOM 3399 C C . LEU A 1 441 ? -11.227 28.781 3.42 1 91.88 441 LEU A C 1
ATOM 3401 O O . LEU A 1 441 ? -12.086 29.656 3.51 1 91.88 441 LEU A O 1
ATOM 3405 N N . GLY A 1 442 ? -10.109 28.828 4.117 1 91.62 442 GLY A N 1
ATOM 3406 C CA . GLY A 1 442 ? -9.711 30.047 4.816 1 91.62 442 GLY A CA 1
ATOM 3407 C C . GLY A 1 442 ? -10.203 30.094 6.25 1 91.62 442 GLY A C 1
ATOM 3408 O O . GLY A 1 442 ? -10.031 29.125 7.004 1 91.62 442 GLY A O 1
ATOM 3409 N N . TYR A 1 443 ? -10.742 31.281 6.656 1 92.44 443 TYR A N 1
ATOM 3410 C CA . TYR A 1 443 ? -11.18 31.516 8.023 1 92.44 443 TYR A CA 1
ATOM 3411 C C . TYR A 1 443 ? -12.672 31.281 8.172 1 92.44 443 TYR A C 1
ATOM 3413 O O . TYR A 1 443 ? -13.406 31.25 7.18 1 92.44 443 TYR A O 1
ATOM 3421 N N . ALA A 1 444 ? -13.047 31.031 9.461 1 93.81 444 ALA A N 1
ATOM 3422 C CA . ALA A 1 444 ? -14.477 30.891 9.727 1 93.81 444 ALA A CA 1
ATOM 3423 C C . ALA A 1 444 ? -15.141 32.25 9.898 1 93.81 444 ALA A C 1
ATOM 3425 O O . ALA A 1 444 ? -14.758 33.031 10.773 1 93.81 444 ALA A O 1
ATOM 3426 N N . ASN A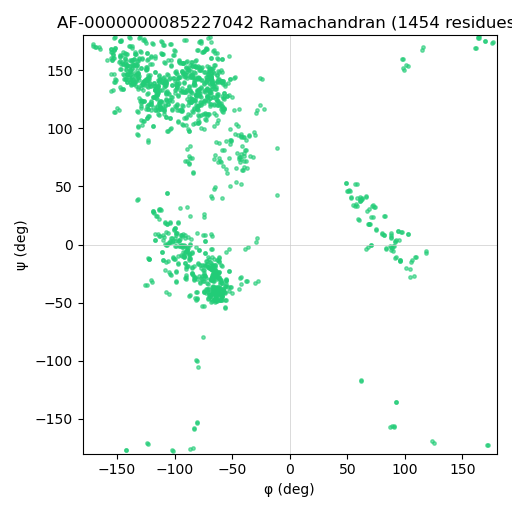 1 445 ? -16.031 32.5 8.977 1 91.88 445 ASN A N 1
ATOM 3427 C CA . ASN A 1 445 ? -16.828 33.719 9.125 1 91.88 445 ASN A CA 1
ATOM 3428 C C . ASN A 1 445 ? -17.984 33.531 10.109 1 91.88 445 ASN A C 1
ATOM 3430 O O . ASN A 1 445 ? -18.188 34.344 11.008 1 91.88 445 ASN A O 1
ATOM 3434 N N . GLN A 1 446 ? -18.688 32.375 9.891 1 90.69 446 GLN A N 1
ATOM 3435 C CA . GLN A 1 446 ? -19.797 32.094 10.789 1 90.69 446 GLN A CA 1
ATOM 3436 C C . GLN A 1 446 ? -20.031 30.594 10.914 1 90.69 446 GLN A C 1
ATOM 3438 O O . GLN A 1 446 ? -19.844 29.859 9.945 1 90.69 446 GLN A O 1
ATOM 3443 N N . GLY A 1 447 ? -20.375 30.234 12.172 1 92.56 447 GLY A N 1
ATOM 3444 C CA . GLY A 1 447 ? -20.906 28.906 12.422 1 92.56 447 GLY A CA 1
ATOM 3445 C C . GLY A 1 447 ? -22.422 28.906 12.609 1 92.56 447 GLY A C 1
ATOM 3446 O O . GLY A 1 447 ? -22.953 29.688 13.406 1 92.56 447 GLY A O 1
ATOM 3447 N N . LEU A 1 448 ? -23.094 28.031 11.797 1 92.75 448 LEU A N 1
ATOM 3448 C CA . LEU A 1 448 ? -24.547 28.047 11.797 1 92.75 448 LEU A CA 1
ATOM 3449 C C . LEU A 1 448 ? -25.109 26.812 12.5 1 92.75 448 LEU A C 1
ATOM 3451 O O . LEU A 1 448 ? -24.703 25.688 12.203 1 92.75 448 LEU A O 1
ATOM 3455 N N . GLN A 1 449 ? -26 27.094 13.398 1 92.81 449 GLN A N 1
ATOM 3456 C CA . GLN A 1 449 ? -26.625 25.984 14.125 1 92.81 449 GLN A CA 1
ATOM 3457 C C . GLN A 1 449 ? -27.859 25.469 13.406 1 92.81 449 GLN A C 1
ATOM 3459 O O . GLN A 1 449 ? -28.344 24.375 13.688 1 92.81 449 GLN A O 1
ATOM 3464 N N . GLU A 1 450 ? -28.375 26.312 12.5 1 90.25 450 GLU A N 1
ATOM 3465 C CA . GLU A 1 450 ? -29.516 25.938 11.672 1 90.25 450 GLU A CA 1
ATOM 3466 C C . GLU A 1 450 ? -29.281 26.297 10.211 1 90.25 450 GLU A C 1
ATOM 3468 O O . GLU A 1 450 ? -28.656 27.328 9.906 1 90.25 450 GLU A O 1
ATOM 3473 N N . THR A 1 451 ? -29.781 25.359 9.297 1 89.38 451 THR A N 1
ATOM 3474 C CA . THR A 1 451 ? -29.484 25.562 7.883 1 89.38 451 THR A CA 1
ATOM 3475 C C . THR A 1 451 ? -30.75 25.406 7.043 1 89.38 451 THR A C 1
ATOM 3477 O O . THR A 1 451 ? -30.703 24.844 5.945 1 89.38 451 THR A O 1
ATOM 3480 N N . TRP A 1 452 ? -31.859 25.875 7.523 1 80.44 452 TRP A N 1
ATOM 3481 C CA . TRP A 1 452 ? -33.156 25.688 6.871 1 80.44 452 TRP A CA 1
ATOM 3482 C C . TRP A 1 452 ? -33.219 26.453 5.547 1 80.44 452 TRP A C 1
ATOM 3484 O O . TRP A 1 452 ? -34 26.094 4.656 1 80.44 452 TRP A O 1
ATOM 3494 N N . TYR A 1 453 ? -32.438 27.422 5.336 1 79 453 TYR A N 1
ATOM 3495 C CA . TYR A 1 453 ? -32.531 28.281 4.16 1 79 453 TYR A CA 1
ATOM 3496 C C . TYR A 1 453 ? -31.719 27.688 2.996 1 79 453 TYR A C 1
ATOM 3498 O O . TYR A 1 453 ? -31.75 28.234 1.888 1 79 453 TYR A O 1
ATOM 3506 N N . TRP A 1 454 ? -30.984 26.688 3.205 1 81.31 454 TRP A N 1
ATOM 3507 C CA . TRP A 1 454 ? -30.281 26.031 2.113 1 81.31 454 TRP A CA 1
ATOM 3508 C C . TRP A 1 454 ? -31.062 24.828 1.602 1 81.31 454 TRP A C 1
ATOM 3510 O O . TRP A 1 454 ? -31.812 24.203 2.355 1 81.31 454 TRP A O 1
ATOM 3520 N N . ASP A 1 455 ? -30.953 24.641 0.165 1 67.38 455 ASP A N 1
ATOM 3521 C CA . ASP A 1 455 ? -31.719 23.578 -0.51 1 67.38 455 ASP A CA 1
ATOM 3522 C C . ASP A 1 455 ? -31.375 22.203 0.051 1 67.38 455 ASP A C 1
ATOM 3524 O O . ASP A 1 455 ? -30.25 21.984 0.527 1 67.38 455 ASP A O 1
ATOM 3528 N N . SER A 1 456 ? -32.406 21.422 0.194 1 62.25 456 SER A N 1
ATOM 3529 C CA . SER A 1 456 ? -32.344 20.109 0.837 1 62.25 456 SER A CA 1
ATOM 3530 C C . SER A 1 456 ? -31.422 19.156 0.062 1 62.25 456 SER A C 1
ATOM 3532 O O . SER A 1 456 ? -31.516 19.062 -1.164 1 62.25 456 SER A O 1
ATOM 3534 N N . SER A 1 457 ? -30.203 18.844 0.608 1 65.44 457 SER A N 1
ATOM 3535 C CA . SER A 1 457 ? -29.297 17.812 0.108 1 65.44 457 SER A CA 1
ATOM 3536 C C . SER A 1 457 ? -29.875 16.422 0.339 1 65.44 457 SER A C 1
ATOM 3538 O O . SER A 1 457 ? -30.766 16.25 1.158 1 65.44 457 SER A O 1
ATOM 3540 N N . ASN A 1 458 ? -29.516 15.445 -0.527 1 74.69 458 ASN A N 1
ATOM 3541 C CA . ASN A 1 458 ? -29.906 14.039 -0.416 1 74.69 458 ASN A CA 1
ATOM 3542 C C . ASN A 1 458 ? -29.375 13.422 0.878 1 74.69 458 ASN A C 1
ATOM 3544 O O . ASN A 1 458 ? -29.812 12.344 1.273 1 74.69 458 ASN A O 1
ATOM 3548 N N . VAL A 1 459 ? -28.516 14.109 1.528 1 78.06 459 VAL A N 1
ATOM 3549 C CA . VAL A 1 459 ? -28 13.594 2.793 1 78.06 459 VAL A CA 1
ATOM 3550 C C . VAL A 1 459 ? -28.828 14.141 3.951 1 78.06 459 VAL A C 1
ATOM 3552 O O . VAL A 1 459 ? -28.891 15.352 4.156 1 78.06 459 VAL A O 1
ATOM 3555 N N . THR A 1 460 ? -29.562 13.211 4.711 1 80.75 460 THR A N 1
ATOM 3556 C CA . THR A 1 460 ? -30.469 13.688 5.75 1 80.75 460 THR A CA 1
ATOM 3557 C C . THR A 1 460 ? -30.094 13.094 7.105 1 80.75 460 THR A C 1
ATOM 3559 O O . THR A 1 460 ? -30.516 13.594 8.148 1 80.75 460 THR A O 1
ATOM 3562 N N . GLU A 1 461 ? -29.219 12.086 7.117 1 87.56 461 GLU A N 1
ATOM 3563 C CA . GLU A 1 461 ? -28.938 11.391 8.367 1 87.56 461 GLU A CA 1
ATOM 3564 C C . GLU A 1 461 ? -27.844 12.078 9.156 1 87.56 461 GLU A C 1
ATOM 3566 O O . GLU A 1 461 ? -26.828 12.484 8.594 1 87.56 461 GLU A O 1
ATOM 3571 N N . MET A 1 462 ? -28.188 12.242 10.539 1 91.75 462 MET A N 1
ATOM 3572 C CA . MET A 1 462 ? -27.156 12.766 11.445 1 91.75 462 MET A CA 1
ATOM 3573 C C . MET A 1 462 ? -26.203 11.664 11.891 1 91.75 462 MET A C 1
ATOM 3575 O O . MET A 1 462 ? -26.641 10.625 12.383 1 91.75 462 MET A O 1
ATOM 3579 N N . VAL A 1 463 ? -24.875 11.961 11.742 1 92.19 463 VAL A N 1
ATOM 3580 C CA . VAL A 1 463 ? -23.938 10.891 12.062 1 92.19 463 VAL A CA 1
ATOM 3581 C C . VAL A 1 463 ? -22.984 11.359 13.156 1 92.19 463 VAL A C 1
ATOM 3583 O O . VAL A 1 463 ? -22.234 10.547 13.727 1 92.19 463 VAL A O 1
ATOM 3586 N N . MET A 1 464 ? -22.922 12.594 13.484 1 92.69 464 MET A N 1
ATOM 3587 C CA . MET A 1 464 ? -22.047 13.141 14.523 1 92.69 464 MET A CA 1
ATOM 3588 C C . MET A 1 464 ? -22.797 14.164 15.375 1 92.69 464 MET A C 1
ATOM 3590 O O . MET A 1 464 ? -23.609 14.938 14.859 1 92.69 464 MET A O 1
ATOM 3594 N N . SER A 1 465 ? -22.562 14.117 16.719 1 93.88 465 SER A N 1
ATOM 3595 C CA . SER A 1 465 ? -23.203 15.055 17.641 1 93.88 465 SER A CA 1
ATOM 3596 C C . SER A 1 465 ? -22.281 15.422 18.781 1 93.88 465 SER A C 1
ATOM 3598 O O . SER A 1 465 ? -21.281 14.75 19.016 1 93.88 465 SER A O 1
ATOM 3600 N N . GLY A 1 466 ? -22.578 16.641 19.359 1 94 466 GLY A N 1
ATOM 3601 C CA . GLY A 1 466 ? -21.797 17.078 20.516 1 94 466 GLY A CA 1
ATOM 3602 C C . GLY A 1 466 ? -20.375 17.484 20.172 1 94 466 GLY A C 1
ATOM 3603 O O . GLY A 1 466 ? -19.453 17.25 20.953 1 94 466 GLY A O 1
ATOM 3604 N N . VAL A 1 467 ? -20.188 18.016 19.031 1 94.44 467 VAL A N 1
ATOM 3605 C CA . VAL A 1 467 ? -18.844 18.359 18.594 1 94.44 467 VAL A CA 1
ATOM 3606 C C . VAL A 1 467 ? -18.359 19.609 19.344 1 94.44 467 VAL A C 1
ATOM 3608 O O . VAL A 1 467 ? -19.047 20.625 19.344 1 94.44 467 VAL A O 1
ATOM 3611 N N . LYS A 1 468 ? -17.203 19.5 20.031 1 94.31 468 LYS A N 1
ATOM 3612 C CA . LYS A 1 468 ? -16.578 20.609 20.734 1 94.31 468 LYS A CA 1
ATOM 3613 C C . LYS A 1 468 ? -15.086 20.688 20.406 1 94.31 468 LYS A C 1
ATOM 3615 O O . LYS A 1 468 ? -14.312 19.812 20.781 1 94.31 468 LYS A O 1
ATOM 3620 N N . CYS A 1 469 ? -14.805 21.797 19.75 1 93.44 469 CYS A N 1
ATOM 3621 C CA . CYS A 1 469 ? -13.422 22 19.344 1 93.44 469 CYS A CA 1
ATOM 3622 C C . CYS A 1 469 ? -12.766 23.094 20.172 1 93.44 469 CYS A C 1
ATOM 3624 O O . CYS A 1 469 ? -13.453 23.953 20.734 1 93.44 469 CYS A O 1
ATOM 3626 N N . THR A 1 470 ? -11.406 23.078 20.281 1 88.12 470 THR A N 1
ATOM 3627 C CA . THR A 1 470 ? -10.625 24.172 20.828 1 88.12 470 THR A CA 1
ATOM 3628 C C . THR A 1 470 ? -10.328 25.234 19.766 1 88.12 470 THR A C 1
ATOM 3630 O O . THR A 1 470 ? -10.023 26.375 20.078 1 88.12 470 THR A O 1
ATOM 3633 N N . GLY A 1 471 ? -10.352 24.766 18.516 1 89.44 471 GLY A N 1
ATOM 3634 C CA . GLY A 1 471 ? -10.109 25.672 17.406 1 89.44 471 GLY A CA 1
ATOM 3635 C C . GLY A 1 471 ? -8.773 25.438 16.719 1 89.44 471 GLY A C 1
ATOM 3636 O O . GLY A 1 471 ? -8.516 25.953 15.641 1 89.44 471 GLY A O 1
ATOM 3637 N N . SER A 1 472 ? -7.918 24.594 17.359 1 86.62 472 SER A N 1
ATOM 3638 C CA . SER A 1 472 ? -6.578 24.391 16.812 1 86.62 472 SER A CA 1
ATOM 3639 C C . SER A 1 472 ? -6.438 23.016 16.172 1 86.62 472 SER A C 1
ATOM 3641 O O . SER A 1 472 ? -5.406 22.703 15.578 1 86.62 472 SER A O 1
ATOM 3643 N N . GLU A 1 473 ? -7.555 22.188 16.203 1 90.12 473 GLU A N 1
ATOM 3644 C CA . GLU A 1 473 ? -7.5 20.844 15.625 1 90.12 473 GLU A CA 1
ATOM 3645 C C . GLU A 1 473 ? -7.297 20.906 14.117 1 90.12 473 GLU A C 1
ATOM 3647 O O . GLU A 1 473 ? -7.715 21.859 13.461 1 90.12 473 GLU A O 1
ATOM 3652 N N . MET A 1 474 ? -6.727 19.875 13.57 1 88.19 474 MET A N 1
ATOM 3653 C CA . MET A 1 474 ? -6.512 19.797 12.133 1 88.19 474 MET A CA 1
ATOM 3654 C C . MET A 1 474 ? -7.766 19.297 11.422 1 88.19 474 MET A C 1
ATOM 3656 O O . MET A 1 474 ? -7.961 19.562 10.234 1 88.19 474 MET A O 1
ATOM 3660 N N . SER A 1 475 ? -8.508 18.484 12.148 1 92.12 475 SER A N 1
ATOM 3661 C CA . SER A 1 475 ? -9.719 17.922 11.57 1 92.12 475 SER A CA 1
ATOM 3662 C C . SER A 1 475 ? -10.836 17.812 12.609 1 92.12 475 SER A C 1
ATOM 3664 O O . SER A 1 475 ? -10.57 17.781 13.812 1 92.12 475 SER A O 1
ATOM 3666 N N . LEU A 1 476 ? -12.062 17.703 12.117 1 94.31 476 LEU A N 1
ATOM 3667 C CA . LEU A 1 476 ? -13.219 17.594 13 1 94.31 476 LEU A CA 1
ATOM 3668 C C . LEU A 1 476 ? -13.18 16.281 13.789 1 94.31 476 LEU A C 1
ATOM 3670 O O . LEU A 1 476 ? -13.68 16.219 14.914 1 94.31 476 LEU A O 1
ATOM 3674 N N . SER A 1 477 ? -12.516 15.359 13.266 1 89.31 477 SER A N 1
ATOM 3675 C CA . SER A 1 477 ? -12.438 14.062 13.938 1 89.31 477 SER A CA 1
ATOM 3676 C C . SER A 1 477 ? -11.594 14.141 15.195 1 89.31 477 SER A C 1
ATOM 3678 O O . SER A 1 477 ? -11.688 13.273 16.078 1 89.31 477 SER A O 1
ATOM 3680 N N . GLN A 1 478 ? -10.773 15.141 15.305 1 88.19 478 GLN A N 1
ATOM 3681 C CA . GLN A 1 478 ? -9.883 15.312 16.453 1 88.19 478 GLN A CA 1
ATOM 3682 C C . GLN A 1 478 ? -10.57 16.094 17.562 1 88.19 478 GLN A C 1
ATOM 3684 O O . GLN A 1 478 ? -10.023 16.25 18.656 1 88.19 478 GLN A O 1
ATOM 3689 N N . CYS A 1 479 ? -11.75 16.578 17.234 1 93.12 479 CYS A N 1
ATOM 3690 C CA . CYS A 1 479 ? -12.523 17.297 18.234 1 93.12 479 CYS A CA 1
ATOM 3691 C C . CYS A 1 479 ? -13.273 16.328 19.156 1 93.12 479 CYS A C 1
ATOM 3693 O O . CYS A 1 479 ? -13.516 15.18 18.781 1 93.12 479 CYS A O 1
ATOM 3695 N N . GLN A 1 480 ? -13.617 16.859 20.328 1 93.25 480 GLN A N 1
ATOM 3696 C CA . GLN A 1 480 ? -14.477 16.062 21.203 1 93.25 480 GLN A CA 1
ATOM 3697 C C . GLN A 1 480 ? -15.867 15.898 20.594 1 93.25 480 GLN A C 1
ATOM 3699 O O . GLN A 1 480 ? -16.406 16.828 19.984 1 93.25 480 GLN A O 1
ATOM 3704 N N . HIS A 1 481 ? -16.375 14.609 20.688 1 92 481 HIS A N 1
ATOM 3705 C CA . HIS A 1 481 ? -17.734 14.367 20.203 1 92 481 HIS A CA 1
ATOM 3706 C C . HIS A 1 481 ? -18.359 13.172 20.906 1 92 481 HIS A C 1
ATOM 3708 O O . HIS A 1 481 ? -17.672 12.398 21.578 1 92 481 HIS A O 1
ATOM 3714 N N . HIS A 1 482 ? -19.609 13.086 20.75 1 91.94 482 HIS A N 1
ATOM 3715 C CA . HIS A 1 482 ? -20.328 11.984 21.391 1 91.94 482 HIS A CA 1
ATOM 3716 C C . HIS A 1 482 ? -19.969 10.648 20.75 1 91.94 482 HIS A C 1
ATOM 3718 O O . HIS A 1 482 ? -19.797 10.562 19.531 1 91.94 482 HIS A O 1
ATOM 3724 N N . LYS A 1 483 ? -19.906 9.688 21.578 1 86 483 LYS A N 1
ATOM 3725 C CA . LYS A 1 483 ? -19.656 8.344 21.062 1 86 483 LYS A CA 1
ATOM 3726 C C . LYS A 1 483 ? -20.844 7.824 20.266 1 86 483 LYS A C 1
ATOM 3728 O O . LYS A 1 483 ? -20.672 7.23 19.188 1 86 483 LYS A O 1
ATOM 3733 N N . THR A 1 484 ? -22 8.062 20.844 1 87.06 484 THR A N 1
ATOM 3734 C CA . THR A 1 484 ? -23.234 7.758 20.125 1 87.06 484 THR A CA 1
ATOM 3735 C C . THR A 1 484 ? -23.969 9.039 19.75 1 87.06 484 THR A C 1
ATOM 3737 O O . THR A 1 484 ? -24.062 9.977 20.547 1 87.06 484 THR A O 1
ATOM 3740 N N . VAL A 1 485 ? -24.469 8.969 18.562 1 89.25 485 VAL A N 1
ATOM 3741 C CA . VAL A 1 485 ? -25.109 10.164 18.016 1 89.25 485 VAL A CA 1
ATOM 3742 C C . VAL A 1 485 ? -26.359 10.5 18.828 1 89.25 485 VAL A C 1
ATOM 3744 O O . VAL A 1 485 ? -27.219 9.641 19.047 1 89.25 485 VAL A O 1
ATOM 3747 N N . SER A 1 486 ? -26.422 11.68 19.438 1 90.81 486 SER A N 1
ATOM 3748 C CA . SER A 1 486 ? -27.547 12.18 20.203 1 90.81 486 SER A CA 1
ATOM 3749 C C . SER A 1 486 ? -27.906 13.609 19.797 1 90.81 486 SER A C 1
ATOM 3751 O O . SER A 1 486 ? -27.25 14.562 20.219 1 90.81 486 SER A O 1
ATOM 3753 N N . CYS A 1 487 ? -28.969 13.719 18.969 1 90.69 487 CYS A N 1
ATOM 3754 C CA . CYS A 1 487 ? -29.422 15.023 18.516 1 90.69 487 CYS A CA 1
ATOM 3755 C C . CYS A 1 487 ? -30.828 15.328 19.047 1 90.69 487 CYS A C 1
ATOM 3757 O O . CYS A 1 487 ? -31.734 14.516 18.906 1 90.69 487 CYS A O 1
ATOM 3759 N N . GLN A 1 488 ? -31.031 16.375 19.688 1 86.88 488 GLN A N 1
ATOM 3760 C CA . GLN A 1 488 ? -32.375 16.781 20.141 1 86.88 488 GLN A CA 1
ATOM 3761 C C . GLN A 1 488 ? -33.281 17.047 18.953 1 86.88 488 GLN A C 1
ATOM 3763 O O . GLN A 1 488 ? -34.438 16.641 18.953 1 86.88 488 GLN A O 1
ATOM 3768 N N . LYS A 1 489 ? -32.75 17.75 18 1 87.44 489 LYS A N 1
ATOM 3769 C CA . LYS A 1 489 ? -33.406 18 16.719 1 87.44 489 LYS A CA 1
ATOM 3770 C C . LYS A 1 489 ? -32.656 17.328 15.57 1 87.44 489 LYS A C 1
ATOM 3772 O O . LYS A 1 489 ? -31.578 17.781 15.172 1 87.44 489 LYS A O 1
ATOM 3777 N N . ALA A 1 490 ? -33.25 16.312 14.961 1 86.12 490 ALA A N 1
ATOM 3778 C CA . ALA A 1 490 ? -32.5 15.477 14.047 1 86.12 490 ALA A CA 1
ATOM 3779 C C . ALA A 1 490 ? -32.844 15.797 12.594 1 86.12 490 ALA A C 1
ATOM 3781 O O . ALA A 1 490 ? -32.281 15.203 11.672 1 86.12 490 ALA A O 1
ATOM 3782 N N . ALA A 1 491 ? -33.688 16.75 12.406 1 86.12 491 ALA A N 1
ATOM 3783 C CA . ALA A 1 491 ? -34.031 17.109 11.023 1 86.12 491 ALA A CA 1
ATOM 3784 C C . ALA A 1 491 ? -32.844 17.797 10.336 1 86.12 491 ALA A C 1
ATOM 3786 O O . ALA A 1 491 ? -32.062 18.484 10.984 1 86.12 491 ALA A O 1
ATOM 3787 N N . ALA A 1 492 ? -32.75 17.703 9.023 1 87.38 492 ALA A N 1
ATOM 3788 C CA . ALA A 1 492 ? -31.656 18.234 8.227 1 87.38 492 ALA A CA 1
ATOM 3789 C C . ALA A 1 492 ? -31.562 19.75 8.367 1 87.38 492 ALA A C 1
ATOM 3791 O O . ALA A 1 492 ? -30.469 20.312 8.281 1 87.38 492 ALA A O 1
ATOM 3792 N N . LYS A 1 493 ? -32.656 20.359 8.625 1 88.75 493 LYS A N 1
ATOM 3793 C CA . LYS A 1 493 ? -32.688 21.812 8.742 1 88.75 493 LYS A CA 1
ATOM 3794 C C . LYS A 1 493 ? -31.922 22.281 9.984 1 88.75 493 LYS A C 1
ATOM 3796 O O . LYS A 1 493 ? -31.531 23.438 10.086 1 88.75 493 LYS A O 1
ATOM 3801 N N . PHE A 1 494 ? -31.672 21.344 10.938 1 91.31 494 PHE A N 1
ATOM 3802 C CA . PHE A 1 494 ? -30.969 21.672 12.172 1 91.31 494 PHE A CA 1
ATOM 3803 C C . PHE A 1 494 ? -29.531 21.172 12.125 1 91.31 494 PHE A C 1
ATOM 3805 O O . PHE A 1 494 ? -28.875 21.031 13.164 1 91.31 494 PHE A O 1
ATOM 3812 N N . ALA A 1 495 ? -29.062 20.906 10.938 1 93.56 495 ALA A N 1
ATOM 3813 C CA . ALA A 1 495 ? -27.672 20.453 10.773 1 93.56 495 ALA A CA 1
ATOM 3814 C C . ALA A 1 495 ? -26.703 21.625 10.852 1 93.56 495 ALA A C 1
ATOM 3816 O O . ALA A 1 495 ? -27.062 22.766 10.555 1 93.56 495 ALA A O 1
ATOM 3817 N N . ALA A 1 496 ? -25.484 21.297 11.273 1 95.5 496 ALA A N 1
ATOM 3818 C CA . ALA A 1 496 ? -24.422 22.312 11.367 1 95.5 496 ALA A CA 1
ATOM 3819 C C . ALA A 1 496 ? -24.016 22.812 9.977 1 95.5 496 ALA A C 1
ATOM 3821 O O . ALA A 1 496 ? -23.969 22.031 9.023 1 95.5 496 ALA A O 1
ATOM 3822 N N . GLY A 1 497 ? -23.766 24.109 9.891 1 95.44 497 GLY A N 1
ATOM 3823 C CA . GLY A 1 497 ? -23.297 24.75 8.672 1 95.44 497 GLY A CA 1
ATOM 3824 C C . GLY A 1 497 ? -22.156 25.719 8.898 1 95.44 497 GLY A C 1
ATOM 3825 O O . GLY A 1 497 ? -21.859 26.078 10.039 1 95.44 497 GLY A O 1
ATOM 3826 N N . VAL A 1 498 ? -21.5 26.062 7.797 1 96.38 498 VAL A N 1
ATOM 3827 C CA . VAL A 1 498 ? -20.375 27 7.934 1 96.38 498 VAL A CA 1
ATOM 3828 C C . VAL A 1 498 ? -20.406 28 6.781 1 96.38 498 VAL A C 1
ATOM 3830 O O . VAL A 1 498 ? -20.938 27.719 5.711 1 96.38 498 VAL A O 1
ATOM 3833 N N . ILE A 1 499 ? -19.953 29.188 7.027 1 93.38 499 ILE A N 1
ATOM 3834 C CA . ILE A 1 499 ? -19.578 30.188 6.043 1 93.38 499 ILE A CA 1
ATOM 3835 C C . ILE A 1 499 ? -18.094 30.531 6.195 1 93.38 499 ILE A C 1
ATOM 3837 O O . ILE A 1 499 ? -17.672 31 7.254 1 93.38 499 ILE A O 1
ATOM 3841 N N . CYS A 1 500 ? -17.344 30.281 5.199 1 93.62 500 CYS A N 1
ATOM 3842 C CA . CYS A 1 500 ? -15.891 30.5 5.234 1 93.62 500 CYS A CA 1
ATOM 3843 C C . CYS A 1 500 ? -15.5 31.734 4.438 1 93.62 500 CYS A C 1
ATOM 3845 O O . CYS A 1 500 ? -16.281 32.219 3.629 1 93.62 500 CYS A O 1
ATOM 3847 N N . SER A 1 501 ? -14.328 32.25 4.773 1 89.44 501 SER A N 1
ATOM 3848 C CA . SER A 1 501 ? -13.812 33.438 4.082 1 89.44 501 SER A CA 1
ATOM 3849 C C . SER A 1 501 ? -12.297 33.344 3.9 1 89.44 501 SER A C 1
ATOM 3851 O O . SER A 1 501 ? -11.602 32.719 4.711 1 89.44 501 SER A O 1
ATOM 3853 N N . GLU A 1 502 ? -11.844 34.062 2.926 1 81.44 502 GLU A N 1
ATOM 3854 C CA . GLU A 1 502 ? -10.414 34.062 2.629 1 81.44 502 GLU A CA 1
ATOM 3855 C C . GLU A 1 502 ? -9.648 34.969 3.561 1 81.44 502 GLU A C 1
ATOM 3857 O O . GLU A 1 502 ? -8.453 34.781 3.807 1 81.44 502 GLU A O 1
ATOM 3862 N N . THR A 1 503 ? -10.312 36 4.008 1 84.38 503 THR A N 1
ATOM 3863 C CA . THR A 1 503 ? -9.688 36.969 4.91 1 84.38 503 THR A CA 1
ATOM 3864 C C . THR A 1 503 ? -10.555 37.188 6.145 1 84.38 503 THR A C 1
ATOM 3866 O O . THR A 1 503 ? -11.75 36.875 6.133 1 84.38 503 THR A O 1
ATOM 3869 N N . ALA A 1 504 ? -9.906 37.688 7.188 1 89.62 504 ALA A N 1
ATOM 3870 C CA . ALA A 1 504 ? -10.617 37.969 8.43 1 89.62 504 ALA A CA 1
ATOM 3871 C C . ALA A 1 504 ? -10.008 39.156 9.156 1 89.62 504 ALA A C 1
ATOM 3873 O O . ALA A 1 504 ? -8.852 39.531 8.906 1 89.62 504 ALA A O 1
ATOM 3874 N N . SER A 1 505 ? -10.828 39.75 9.977 1 91.81 505 SER A N 1
ATOM 3875 C CA . SER A 1 505 ? -10.312 40.812 10.859 1 91.81 505 SER A CA 1
ATOM 3876 C C . SER A 1 505 ? -9.5 40.219 12 1 91.81 505 SER A C 1
ATOM 3878 O O . SER A 1 505 ? -9.445 39 12.172 1 91.81 505 SER A O 1
ATOM 3880 N N . ASP A 1 506 ? -8.781 41.094 12.672 1 92.94 506 ASP A N 1
ATOM 3881 C CA . ASP A 1 506 ? -8.023 40.75 13.875 1 92.94 506 ASP A CA 1
ATOM 3882 C C . ASP A 1 506 ? -7.875 41.969 14.789 1 92.94 506 ASP A C 1
ATOM 3884 O O . ASP A 1 506 ? -7.141 42.906 14.477 1 92.94 506 ASP A O 1
ATOM 3888 N N . LEU A 1 507 ? -8.508 41.844 15.93 1 94.12 507 LEU A N 1
ATOM 3889 C CA . LEU A 1 507 ? -8.516 43 16.828 1 94.12 507 LEU A CA 1
ATOM 3890 C C . LEU A 1 507 ? -7.492 42.812 17.938 1 94.12 507 LEU A C 1
ATOM 3892 O O . LEU A 1 507 ? -7.316 41.719 18.453 1 94.12 507 LEU A O 1
ATOM 3896 N N . VAL A 1 508 ? -6.891 43.938 18.281 1 92.44 508 VAL A N 1
ATOM 3897 C CA . VAL A 1 508 ? -5.93 43.969 19.375 1 92.44 508 VAL A CA 1
ATOM 3898 C C . VAL A 1 508 ? -6.09 45.25 20.188 1 92.44 508 VAL A C 1
ATOM 3900 O O . VAL A 1 508 ? -6.293 46.312 19.625 1 92.44 508 VAL A O 1
ATOM 3903 N N . LEU A 1 509 ? -5.973 45.062 21.531 1 93.75 509 LEU A N 1
ATOM 3904 C CA . LEU A 1 509 ? -6.074 46.219 22.422 1 93.75 509 LEU A CA 1
ATOM 3905 C C . LEU A 1 509 ? -4.699 46.812 22.703 1 93.75 509 LEU A C 1
ATOM 3907 O O . LEU A 1 509 ? -3.721 46.094 22.859 1 93.75 509 LEU A O 1
ATOM 3911 N N . ASN A 1 510 ? -4.652 48.125 22.734 1 89.94 510 ASN A N 1
ATOM 3912 C CA . ASN A 1 510 ? -3.428 48.812 23.125 1 89.94 510 ASN A CA 1
ATOM 3913 C C . ASN A 1 510 ? -3.213 48.781 24.625 1 89.94 510 ASN A C 1
ATOM 3915 O O . ASN A 1 510 ? -3.695 49.625 25.359 1 89.94 510 ASN A O 1
ATOM 3919 N N . ALA A 1 511 ? -2.381 47.906 25.078 1 91.31 511 ALA A N 1
ATOM 3920 C CA . ALA A 1 511 ? -2.191 47.656 26.5 1 91.31 511 ALA A CA 1
ATOM 3921 C C . ALA A 1 511 ? -1.486 48.844 27.188 1 91.31 511 ALA A C 1
ATOM 3923 O O . ALA A 1 511 ? -1.794 49.188 28.328 1 91.31 511 ALA A O 1
ATOM 3924 N N . SER A 1 512 ? -0.571 49.438 26.547 1 87.81 512 SER A N 1
ATOM 3925 C CA . SER A 1 512 ? 0.18 50.562 27.125 1 87.81 512 SER A CA 1
ATOM 3926 C C . SER A 1 512 ? -0.734 51.75 27.438 1 87.81 512 SER A C 1
ATOM 3928 O O . SER A 1 512 ? -0.538 52.438 28.438 1 87.81 512 SER A O 1
ATOM 3930 N N . LEU A 1 513 ? -1.606 51.969 26.547 1 91.38 513 LEU A N 1
ATOM 3931 C CA . LEU A 1 513 ? -2.531 53.062 26.75 1 91.38 513 LEU A CA 1
ATOM 3932 C C . LEU A 1 513 ? -3.4 52.812 27.984 1 91.38 513 LEU A C 1
ATOM 3934 O O . LEU A 1 513 ? -3.689 53.75 28.734 1 91.38 513 LEU A O 1
ATOM 3938 N N . VAL A 1 514 ? -3.83 51.625 28.219 1 93.75 514 VAL A N 1
ATOM 3939 C CA . VAL A 1 514 ? -4.625 51.25 29.391 1 93.75 514 VAL A CA 1
ATOM 3940 C C . VAL A 1 514 ? -3.822 51.531 30.656 1 93.75 514 VAL A C 1
ATOM 3942 O O . VAL A 1 514 ? -4.328 52.156 31.594 1 93.75 514 VAL A O 1
ATOM 3945 N N . GLN A 1 515 ? -2.672 51.125 30.641 1 91.94 515 GLN A N 1
ATOM 3946 C CA . GLN A 1 515 ? -1.79 51.281 31.781 1 91.94 515 GLN A CA 1
ATOM 3947 C C . GLN A 1 515 ? -1.575 52.75 32.125 1 91.94 515 GLN A C 1
ATOM 3949 O O . GLN A 1 515 ? -1.561 53.156 33.281 1 91.94 515 GLN A O 1
ATOM 3954 N N . GLN A 1 516 ? -1.484 53.594 31.156 1 91.12 516 GLN A N 1
ATOM 3955 C CA . GLN A 1 516 ? -1.11 55 31.328 1 91.12 516 GLN A CA 1
ATOM 3956 C C . GLN A 1 516 ? -2.32 55.844 31.688 1 91.12 516 GLN A C 1
ATOM 3958 O O . GLN A 1 516 ? -2.172 56.938 32.25 1 91.12 516 GLN A O 1
ATOM 3963 N N . THR A 1 517 ? -3.449 55.375 31.422 1 92.56 517 THR A N 1
ATOM 3964 C CA . THR A 1 517 ? -4.605 56.25 31.547 1 92.56 517 THR A CA 1
ATOM 3965 C C . THR A 1 517 ? -5.477 55.844 32.719 1 92.56 517 THR A C 1
ATOM 3967 O O . THR A 1 517 ? -6.516 56.469 32.969 1 92.56 517 THR A O 1
ATOM 3970 N N . VAL A 1 518 ? -5.105 54.969 33.531 1 94.56 518 VAL A N 1
ATOM 3971 C CA . VAL A 1 518 ? -5.949 54.438 34.594 1 94.56 518 VAL A CA 1
ATOM 3972 C C . VAL A 1 518 ? -6.035 55.438 35.75 1 94.56 518 VAL A C 1
ATOM 3974 O O . VAL A 1 518 ? -5.055 56.094 36.094 1 94.56 518 VAL A O 1
ATOM 3977 N N . TYR A 1 519 ? -7.262 55.562 36.375 1 93.69 519 TYR A N 1
ATOM 3978 C CA . TYR A 1 519 ? -7.445 56.312 37.594 1 93.69 519 TYR A CA 1
ATOM 3979 C C . TYR A 1 519 ? -8.781 56 38.25 1 93.69 519 TYR A C 1
ATOM 3981 O O . TYR A 1 519 ? -9.617 55.312 37.656 1 93.69 519 TYR A O 1
ATOM 3989 N N . ILE A 1 520 ? -8.945 56.5 39.5 1 94.62 520 ILE A N 1
ATOM 3990 C CA . ILE A 1 520 ? -10.188 56.281 40.25 1 94.62 520 ILE A CA 1
ATOM 3991 C C . ILE A 1 520 ? -10.969 57.594 40.344 1 94.62 520 ILE A C 1
ATOM 3993 O O . ILE A 1 520 ? -10.375 58.656 40.531 1 94.62 520 ILE A O 1
ATOM 3997 N N . GLU A 1 521 ? -12.266 57.438 40.094 1 93.62 521 GLU A N 1
ATOM 3998 C CA . GLU A 1 521 ? -13.141 58.594 40.219 1 93.62 521 GLU A CA 1
ATOM 3999 C C . GLU A 1 521 ? -14.383 58.25 41.031 1 93.62 521 GLU A C 1
ATOM 4001 O O . GLU A 1 521 ? -15 57.219 40.844 1 93.62 521 GLU A O 1
ATOM 4006 N N . ASP A 1 522 ? -14.688 59.188 41.938 1 93.06 522 ASP A N 1
ATOM 4007 C CA . ASP A 1 522 ? -15.969 59.125 42.625 1 93.06 522 ASP A CA 1
ATOM 4008 C C . ASP A 1 522 ? -17.031 59.969 41.938 1 93.06 522 ASP A C 1
ATOM 4010 O O . ASP A 1 522 ? -16.875 61.188 41.844 1 93.06 522 ASP A O 1
ATOM 4014 N N . ARG A 1 523 ? -18.016 59.344 41.469 1 93.75 523 ARG A N 1
ATOM 4015 C CA . ARG A 1 523 ? -19.062 60.031 40.688 1 93.75 523 ARG A CA 1
ATOM 4016 C C . ARG A 1 523 ? -20.391 60 41.438 1 93.75 523 ARG A C 1
ATOM 4018 O O . ARG A 1 523 ? -20.812 58.938 41.906 1 93.75 523 ARG A O 1
ATOM 4025 N N . PRO A 1 524 ? -21.016 61.188 41.469 1 93.44 524 PRO A N 1
ATOM 4026 C CA . PRO A 1 524 ? -22.328 61.219 42.125 1 93.44 524 PRO A CA 1
ATOM 4027 C C . PRO A 1 524 ? -23.375 60.406 41.344 1 93.44 524 PRO A C 1
ATOM 4029 O O . PRO A 1 524 ? -23.391 60.438 40.125 1 93.44 524 PRO A O 1
ATOM 4032 N N . LEU A 1 525 ? -24.328 59.906 42.031 1 93.38 525 LEU A N 1
ATOM 4033 C CA . LEU A 1 525 ? -25.359 59.031 41.469 1 93.38 525 LEU A CA 1
ATOM 4034 C C . LEU A 1 525 ? -26.234 59.781 40.469 1 93.38 525 LEU A C 1
ATOM 4036 O O . LEU A 1 525 ? -26.703 59.219 39.5 1 93.38 525 LEU A O 1
ATOM 4040 N N . HIS A 1 526 ? -26.406 61 40.688 1 90.25 526 HIS A N 1
ATOM 4041 C CA . HIS A 1 526 ? -27.312 61.781 39.812 1 90.25 526 HIS A CA 1
ATOM 4042 C C . HIS A 1 526 ? -26.719 61.938 38.438 1 90.25 526 HIS A C 1
ATOM 4044 O O . HIS A 1 526 ? -27.438 62.25 37.469 1 90.25 526 HIS A O 1
ATOM 4050 N N . MET A 1 527 ? -25.484 61.688 38.281 1 91.31 527 MET A N 1
ATOM 4051 C CA . MET A 1 527 ? -24.812 61.781 36.969 1 91.31 527 MET A CA 1
ATOM 4052 C C . MET A 1 527 ? -24.734 60.438 36.312 1 91.31 527 MET A C 1
ATOM 4054 O O . MET A 1 527 ? -24.172 60.312 35.219 1 91.31 527 MET A O 1
ATOM 4058 N N . LEU A 1 528 ? -25.297 59.375 36.906 1 91.69 528 LEU A N 1
ATOM 4059 C CA . LEU A 1 528 ? -25.078 58 36.438 1 91.69 528 LEU A CA 1
ATOM 4060 C C . LEU A 1 528 ? -26.391 57.375 36 1 91.69 528 LEU A C 1
ATOM 4062 O O . LEU A 1 528 ? -26.531 56.156 36.031 1 91.69 528 LEU A O 1
ATOM 4066 N N . TYR A 1 529 ? -27.281 58.188 35.594 1 86.94 529 TYR A N 1
ATOM 4067 C CA . TYR A 1 529 ? -28.594 57.656 35.219 1 86.94 529 TYR A CA 1
ATOM 4068 C C . TYR A 1 529 ? -28.5 56.844 33.938 1 86.94 529 TYR A C 1
ATOM 4070 O O . TYR A 1 529 ? -29.109 55.781 33.812 1 86.94 529 TYR A O 1
ATOM 4078 N N . CYS A 1 530 ? -27.797 57.312 32.938 1 83.69 530 CYS A N 1
ATOM 4079 C CA . CYS A 1 530 ? -27.641 56.594 31.688 1 83.69 530 CYS A CA 1
ATOM 4080 C C . CYS A 1 530 ? -26.938 55.25 31.922 1 83.69 530 CYS A C 1
ATOM 4082 O O . CYS A 1 530 ? -27.281 54.25 31.297 1 83.69 530 CYS A O 1
ATOM 4084 N N . ALA A 1 531 ? -25.938 55.281 32.75 1 87.31 531 ALA A N 1
ATOM 4085 C CA . ALA A 1 531 ? -25.188 54.062 33.062 1 87.31 531 ALA A CA 1
ATOM 4086 C C . ALA A 1 531 ? -26.062 53.031 33.75 1 87.31 531 ALA A C 1
ATOM 4088 O O . ALA A 1 531 ? -25.891 51.812 33.562 1 87.31 531 ALA A O 1
ATOM 4089 N N . ALA A 1 532 ? -26.875 53.5 34.531 1 85.69 532 ALA A N 1
ATOM 4090 C CA . ALA A 1 532 ? -27.812 52.594 35.219 1 85.69 532 ALA A CA 1
ATOM 4091 C C . ALA A 1 532 ? -28.781 51.969 34.25 1 85.69 532 ALA A C 1
ATOM 4093 O O . ALA A 1 532 ? -29.109 50.781 34.375 1 85.69 532 ALA A O 1
ATOM 4094 N N . GLU A 1 533 ? -29.141 52.75 33.281 1 79 533 GLU A N 1
ATOM 4095 C CA . GLU A 1 533 ? -30.062 52.25 32.281 1 79 533 GLU A CA 1
ATOM 4096 C C . GLU A 1 533 ? -29.391 51.156 31.422 1 79 533 GLU A C 1
ATOM 4098 O O . GLU A 1 533 ? -30.047 50.219 30.984 1 79 533 GLU A O 1
ATOM 4103 N N . GLU A 1 534 ? -28.141 51.25 31.25 1 79.12 534 GLU A N 1
ATOM 4104 C CA . GLU A 1 534 ? -27.391 50.344 30.406 1 79.12 534 GLU A CA 1
ATOM 4105 C C . GLU A 1 534 ? -26.828 49.188 31.219 1 79.12 534 GLU A C 1
ATOM 4107 O O . GLU A 1 534 ? -26.109 48.344 30.688 1 79.12 534 GLU A O 1
ATOM 4112 N N . ASP A 1 535 ? -27.078 49.25 32.5 1 81.38 535 ASP A N 1
ATOM 4113 C CA . ASP A 1 535 ? -26.688 48.156 33.438 1 81.38 535 ASP A CA 1
ATOM 4114 C C . ASP A 1 535 ? -25.156 48.062 33.531 1 81.38 535 ASP A C 1
ATOM 4116 O O . ASP A 1 535 ? -24.609 46.938 33.5 1 81.38 535 ASP A O 1
ATOM 4120 N N . CYS A 1 536 ? -24.469 49.156 33.594 1 85.31 536 CYS A N 1
ATOM 4121 C CA . CYS A 1 536 ? -23.016 49.156 33.719 1 85.31 536 CYS A CA 1
ATOM 4122 C C . CYS A 1 536 ? -22.578 49.188 35.156 1 85.31 536 CYS A C 1
ATOM 4124 O O . CYS A 1 536 ? -21.406 48.969 35.469 1 85.31 536 CYS A O 1
ATOM 4126 N N . LEU A 1 537 ? -23.547 49.406 36 1 89.5 537 LEU A N 1
ATOM 4127 C CA . LEU A 1 537 ? -23.219 49.531 37.406 1 89.5 537 LEU A CA 1
ATOM 4128 C C . LEU A 1 537 ? -23.328 48.188 38.125 1 89.5 537 LEU A C 1
ATOM 4130 O O . LEU A 1 537 ? -23.984 47.25 37.625 1 89.5 537 LEU A O 1
ATOM 4134 N N . SER A 1 538 ? -22.594 48.094 39.25 1 88.38 538 SER A N 1
ATOM 4135 C CA . SER A 1 538 ? -22.688 46.875 40.062 1 88.38 538 SER A CA 1
ATOM 4136 C C . SER A 1 538 ? -24.094 46.688 40.625 1 88.38 538 SER A C 1
ATOM 4138 O O . SER A 1 538 ? -24.891 47.625 40.625 1 88.38 538 SER A O 1
ATOM 4140 N N . LYS A 1 539 ? -24.297 45.5 41.062 1 86.25 539 LYS A N 1
ATOM 4141 C CA . LYS A 1 539 ? -25.625 45.156 41.562 1 86.25 539 LYS A CA 1
ATOM 4142 C C . LYS A 1 539 ? -25.969 46 42.781 1 86.25 539 LYS A C 1
ATOM 4144 O O . LYS A 1 539 ? -27.141 46.312 43 1 86.25 539 LYS A O 1
ATOM 4149 N N . SER A 1 540 ? -25.047 46.406 43.531 1 89.06 540 SER A N 1
ATOM 4150 C CA . SER A 1 540 ? -25.281 47.125 44.781 1 89.06 540 SER A CA 1
ATOM 4151 C C . SER A 1 540 ? -25.766 48.531 44.5 1 89.06 540 SER A C 1
ATOM 4153 O O . SER A 1 540 ? -26.328 49.188 45.375 1 89.06 540 SER A O 1
ATOM 4155 N N . ALA A 1 541 ? -25.578 48.969 43.281 1 90.38 541 ALA A N 1
ATOM 4156 C CA . ALA A 1 541 ? -26 50.312 42.938 1 90.38 541 ALA A CA 1
ATOM 4157 C C . ALA A 1 541 ? -27.516 50.469 42.969 1 90.38 541 ALA A C 1
ATOM 4159 O O . ALA A 1 541 ? -28.047 51.531 43.188 1 90.38 541 ALA A O 1
ATOM 4160 N N . ALA A 1 542 ? -28.188 49.375 42.719 1 87.5 542 ALA A N 1
ATOM 4161 C CA . ALA A 1 542 ? -29.656 49.406 42.688 1 87.5 542 ALA A CA 1
ATOM 4162 C C . ALA A 1 542 ? -30.203 49.781 44.062 1 87.5 542 ALA A C 1
ATOM 4164 O O . ALA A 1 542 ? -31.281 50.375 44.156 1 87.5 542 ALA A O 1
ATOM 4165 N N . LYS A 1 543 ? -29.5 49.5 45.125 1 89.12 543 LYS A N 1
ATOM 4166 C CA . LYS A 1 543 ? -29.953 49.75 46.469 1 89.12 543 LYS A CA 1
ATOM 4167 C C . LYS A 1 543 ? -29.328 51.031 47.031 1 89.12 543 LYS A C 1
ATOM 4169 O O . LYS A 1 543 ? -29.453 51.312 48.219 1 89.12 543 LYS A O 1
ATOM 4174 N N . ALA A 1 544 ? -28.781 51.719 46.219 1 90.56 544 ALA A N 1
ATOM 4175 C CA . ALA A 1 544 ? -28.109 52.938 46.688 1 90.56 544 ALA A CA 1
ATOM 4176 C C . ALA A 1 544 ? -29.125 54.062 46.906 1 90.56 544 ALA A C 1
ATOM 4178 O O . ALA A 1 544 ? -30.297 53.906 46.562 1 90.56 544 ALA A O 1
ATOM 4179 N N . ASN A 1 545 ? -28.625 55.125 47.594 1 89.69 545 ASN A N 1
ATOM 4180 C CA . ASN A 1 545 ? -29.5 56.219 47.938 1 89.69 545 ASN A CA 1
ATOM 4181 C C . ASN A 1 545 ? -29.594 57.25 46.812 1 89.69 545 ASN A C 1
ATOM 4183 O O . ASN A 1 545 ? -29.078 58.344 46.906 1 89.69 545 ASN A O 1
ATOM 4187 N N . TRP A 1 546 ? -30.328 56.812 45.812 1 90.06 546 TRP A N 1
ATOM 4188 C CA . TRP A 1 546 ? -30.5 57.688 44.656 1 90.06 546 TRP A CA 1
ATOM 4189 C C . TRP A 1 546 ? -31.344 58.906 45.031 1 90.06 546 TRP A C 1
ATOM 4191 O O . TRP A 1 546 ? -32.312 58.812 45.781 1 90.06 546 TRP A O 1
ATOM 4201 N N . PRO A 1 547 ? -31.109 60.094 44.5 1 86.94 547 PRO A N 1
ATOM 4202 C CA . PRO A 1 547 ? -29.984 60.406 43.625 1 86.94 547 PRO A CA 1
ATOM 4203 C C . PRO A 1 547 ? -28.734 60.844 44.375 1 86.94 547 PRO A C 1
ATOM 4205 O O . PRO A 1 547 ? -27.844 61.469 43.781 1 86.94 547 PRO A O 1
ATOM 4208 N N . TYR A 1 548 ? -28.969 60.688 45.844 1 86.25 548 TYR A N 1
ATOM 4209 C CA . TYR A 1 548 ? -27.906 61.156 46.719 1 86.25 548 TYR A CA 1
ATOM 4210 C C . TYR A 1 548 ? -26.828 60.062 46.875 1 86.25 548 TYR A C 1
ATOM 4212 O O . TYR A 1 548 ? -27.078 58.906 46.562 1 86.25 548 TYR A O 1
ATOM 4220 N N . GLY A 1 549 ? -25.516 60.375 46.844 1 90.88 549 GLY A N 1
ATOM 4221 C CA . GLY A 1 549 ? -24.406 59.438 47.031 1 90.88 549 GLY A CA 1
ATOM 4222 C C . GLY A 1 549 ? -23.422 59.469 45.875 1 90.88 549 GLY A C 1
ATOM 4223 O O . GLY A 1 549 ? -23.469 60.375 45.031 1 90.88 549 GLY A O 1
ATOM 4224 N N . HIS A 1 550 ? -22.516 58.438 46 1 92.75 550 HIS A N 1
ATOM 4225 C CA . HIS A 1 550 ? -21.484 58.375 45 1 92.75 550 HIS A CA 1
ATOM 4226 C C . HIS A 1 550 ? -21.078 56.938 44.688 1 92.75 550 HIS A C 1
ATOM 4228 O O . HIS A 1 550 ? -21.344 56.031 45.5 1 92.75 550 HIS A O 1
ATOM 4234 N N . ARG A 1 551 ? -20.656 56.719 43.531 1 94.62 551 ARG A N 1
ATOM 4235 C CA . ARG A 1 551 ? -20.031 55.438 43.156 1 94.62 551 ARG A CA 1
ATOM 4236 C C . ARG A 1 551 ? -18.547 55.656 42.812 1 94.62 551 ARG A C 1
ATOM 4238 O O . ARG A 1 551 ? -18.172 56.688 42.25 1 94.62 551 ARG A O 1
ATOM 4245 N N . ARG A 1 552 ? -17.672 54.594 43.281 1 95.38 552 ARG A N 1
ATOM 4246 C CA . ARG A 1 552 ? -16.25 54.625 42.938 1 95.38 552 ARG A CA 1
ATOM 4247 C C . ARG A 1 552 ? -15.969 53.844 41.656 1 95.38 552 ARG A C 1
ATOM 4249 O O . ARG A 1 552 ? -16.172 52.625 41.594 1 95.38 552 ARG A O 1
ATOM 4256 N N . LEU A 1 553 ? -15.438 54.594 40.656 1 94.69 553 LEU A N 1
ATOM 4257 C CA . LEU A 1 553 ? -15.258 54.031 39.344 1 94.69 553 LEU A CA 1
ATOM 4258 C C . LEU A 1 553 ? -13.773 53.938 39 1 94.69 553 LEU A C 1
ATOM 4260 O O . LEU A 1 553 ? -13.016 54.875 39.219 1 94.69 553 LEU A O 1
ATOM 4264 N N . LEU A 1 554 ? -13.383 52.719 38.531 1 95.25 554 LEU A N 1
ATOM 4265 C CA . LEU A 1 554 ? -12.062 52.562 37.938 1 95.25 554 LEU A CA 1
ATOM 4266 C C . LEU A 1 554 ? -12.102 52.875 36.438 1 95.25 554 LEU A C 1
ATOM 4268 O O . LEU A 1 554 ? -12.648 52.094 35.656 1 95.25 554 LEU A O 1
ATOM 4272 N N . ARG A 1 555 ? -11.445 53.969 36.031 1 94.06 555 ARG A N 1
ATOM 4273 C CA . ARG A 1 555 ? -11.531 54.469 34.688 1 94.06 555 ARG A CA 1
ATOM 4274 C C . ARG A 1 555 ? -10.234 54.219 33.906 1 94.06 555 ARG A C 1
ATOM 4276 O O . ARG A 1 555 ? -9.148 54.281 34.5 1 94.06 555 ARG A O 1
ATOM 4283 N N . PHE A 1 556 ? -10.328 53.875 32.656 1 94.38 556 PHE A N 1
ATOM 4284 C CA . PHE A 1 556 ? -9.195 53.719 31.75 1 94.38 556 PHE A CA 1
ATOM 4285 C C . PHE A 1 556 ? -9.641 53.906 30.297 1 94.38 556 PHE A C 1
ATOM 4287 O O . PHE A 1 556 ? -10.828 53.812 29.984 1 94.38 556 PHE A O 1
ATOM 4294 N N . SER A 1 557 ? -8.703 54.188 29.375 1 93.19 557 SER A N 1
ATOM 4295 C CA . SER A 1 557 ? -8.992 54.281 27.938 1 93.19 557 SER A CA 1
ATOM 4296 C C . SER A 1 557 ? -8.758 52.938 27.234 1 93.19 557 SER A C 1
ATOM 4298 O O . SER A 1 557 ? -7.914 52.156 27.672 1 93.19 557 SER A O 1
ATOM 4300 N N . SER A 1 558 ? -9.562 52.719 26.234 1 92.69 558 SER A N 1
ATOM 4301 C CA . SER A 1 558 ? -9.398 51.531 25.391 1 92.69 558 SER A CA 1
ATOM 4302 C C . SER A 1 558 ? -9.227 51.906 23.922 1 92.69 558 SER A C 1
ATOM 4304 O O . SER A 1 558 ? -10.062 52.625 23.359 1 92.69 558 SER A O 1
ATOM 4306 N N . GLN A 1 559 ? -8.117 51.594 23.375 1 93.38 559 GLN A N 1
ATOM 4307 C CA . GLN A 1 559 ? -7.844 51.75 21.938 1 93.38 559 GLN A CA 1
ATOM 4308 C C . GLN A 1 559 ? -7.762 50.375 21.234 1 93.38 559 GLN A C 1
ATOM 4310 O O . GLN A 1 559 ? -6.84 49.594 21.484 1 93.38 559 GLN A O 1
ATOM 4315 N N . ILE A 1 560 ? -8.648 50.094 20.312 1 93.81 560 ILE A N 1
ATOM 4316 C CA . ILE A 1 560 ? -8.766 48.812 19.672 1 93.81 560 ILE A CA 1
ATOM 4317 C C . ILE A 1 560 ? -8.352 48.906 18.203 1 93.81 560 ILE A C 1
ATOM 4319 O O . ILE A 1 560 ? -9.016 49.562 17.422 1 93.81 560 ILE A O 1
ATOM 4323 N N . HIS A 1 561 ? -7.312 48.188 17.828 1 91.81 561 HIS A N 1
ATOM 4324 C CA . HIS A 1 561 ? -6.762 48.188 16.484 1 91.81 561 HIS A CA 1
ATOM 4325 C C . HIS A 1 561 ? -7.258 47 15.664 1 91.81 561 HIS A C 1
ATOM 4327 O O . HIS A 1 561 ? -7.367 45.906 16.188 1 91.81 561 HIS A O 1
ATOM 4333 N N . ASN A 1 562 ? -7.547 47.219 14.398 1 92.81 562 ASN A N 1
ATOM 4334 C CA . ASN A 1 562 ? -7.75 46.156 13.453 1 92.81 562 ASN A CA 1
ATOM 4335 C C . ASN A 1 562 ? -6.488 45.875 12.641 1 92.81 562 ASN A C 1
ATOM 4337 O O . ASN A 1 562 ? -6.199 46.562 11.672 1 92.81 562 ASN A O 1
ATOM 4341 N N . ILE A 1 563 ? -5.828 44.781 12.945 1 88.88 563 ILE A N 1
ATOM 4342 C CA . ILE A 1 563 ? -4.559 44.469 12.297 1 88.88 563 ILE A CA 1
ATOM 4343 C C . ILE A 1 563 ? -4.746 43.312 11.32 1 88.88 563 ILE A C 1
ATOM 4345 O O . ILE A 1 563 ? -3.771 42.719 10.852 1 88.88 563 ILE A O 1
ATOM 4349 N N . GLY A 1 564 ? -5.953 42.938 11.055 1 88.38 564 GLY A N 1
ATOM 4350 C CA . GLY A 1 564 ? -6.254 41.844 10.141 1 88.38 564 GLY A CA 1
ATOM 4351 C C . GLY A 1 564 ? -6.262 42.281 8.68 1 88.38 564 GLY A C 1
ATOM 4352 O O . GLY A 1 564 ? -5.543 43.188 8.297 1 88.38 564 GLY A O 1
ATOM 4353 N N . ARG A 1 565 ? -6.973 41.438 7.891 1 80.62 565 ARG A N 1
ATOM 4354 C CA . ARG A 1 565 ? -7 41.688 6.457 1 80.62 565 ARG A CA 1
ATOM 4355 C C . ARG A 1 565 ? -8.414 42 5.98 1 80.62 565 ARG A C 1
ATOM 4357 O O . ARG A 1 565 ? -8.672 42.062 4.773 1 80.62 565 ARG A O 1
ATOM 4364 N N . ALA A 1 566 ? -9.281 42.062 6.895 1 83.38 566 ALA A N 1
ATOM 4365 C CA . ALA A 1 566 ? -10.656 42.438 6.594 1 83.38 566 ALA A CA 1
ATOM 4366 C C . ALA A 1 566 ? -11.18 43.438 7.613 1 83.38 566 ALA A C 1
ATOM 4368 O O . ALA A 1 566 ? -10.719 43.469 8.758 1 83.38 566 ALA A O 1
ATOM 4369 N N . ASP A 1 567 ? -12.125 44.188 7.168 1 88.56 567 ASP A N 1
ATOM 4370 C CA . ASP A 1 567 ? -12.75 45.094 8.102 1 88.56 567 ASP A CA 1
ATOM 4371 C C . ASP A 1 567 ? -13.57 44.344 9.156 1 88.56 567 ASP A C 1
ATOM 4373 O O . ASP A 1 567 ? -14.148 43.312 8.859 1 88.56 567 ASP A O 1
ATOM 4377 N N . PHE A 1 568 ? -13.516 44.875 10.367 1 93.81 568 PHE A N 1
ATOM 4378 C CA . PHE A 1 568 ? -14.367 44.375 11.43 1 93.81 568 PHE A CA 1
ATOM 4379 C C . PHE A 1 568 ? -15.75 45 11.383 1 93.81 568 PHE A C 1
ATOM 4381 O O . PHE A 1 568 ? -15.891 46.188 11.641 1 93.81 568 PHE A O 1
ATOM 4388 N N . LYS A 1 569 ? -16.766 44.219 11.102 1 88.56 569 LYS A N 1
ATOM 4389 C CA . LYS A 1 569 ? -18.141 44.688 11 1 88.56 569 LYS A CA 1
ATOM 4390 C C . LYS A 1 569 ? -19.047 43.906 11.961 1 88.56 569 LYS A C 1
ATOM 4392 O O . LYS A 1 569 ? -18.891 42.719 12.133 1 88.56 569 LYS A O 1
ATOM 4397 N N . PRO A 1 570 ? -19.953 44.656 12.531 1 87.06 570 PRO A N 1
ATOM 4398 C CA . PRO A 1 570 ? -20.875 43.969 13.43 1 87.06 570 PRO A CA 1
ATOM 4399 C C . PRO A 1 570 ? -21.656 42.875 12.727 1 87.06 570 PRO A C 1
ATOM 4401 O O . PRO A 1 570 ? -21.969 43 11.539 1 87.06 570 PRO A O 1
ATOM 4404 N N . LYS A 1 571 ? -21.984 41.875 13.523 1 81 571 LYS A N 1
ATOM 4405 C CA . LYS A 1 571 ? -22.734 40.719 13.016 1 81 571 LYS A CA 1
ATOM 4406 C C . LYS A 1 571 ? -24.141 41.125 12.602 1 81 571 LYS A C 1
ATOM 4408 O O . LYS A 1 571 ? -24.641 40.688 11.562 1 81 571 LYS A O 1
ATOM 4413 N N . ALA A 1 572 ? -24.703 41.969 13.43 1 77.69 572 ALA A N 1
ATOM 4414 C CA . ALA A 1 572 ? -26.078 42.406 13.188 1 77.69 572 ALA A CA 1
ATOM 4415 C C . ALA A 1 572 ? -26.141 43.469 12.125 1 77.69 572 ALA A C 1
ATOM 4417 O O . ALA A 1 572 ? -25.281 44.344 12.07 1 77.69 572 ALA A O 1
ATOM 4418 N N . GLY A 1 573 ? -27.203 43.406 11.32 1 77.88 573 GLY A N 1
ATOM 4419 C CA . GLY A 1 573 ? -27.406 44.438 10.336 1 77.88 573 GLY A CA 1
ATOM 4420 C C . GLY A 1 573 ? -27.984 45.719 10.938 1 77.88 573 GLY A C 1
ATOM 4421 O O . GLY A 1 573 ? -28.406 45.719 12.094 1 77.88 573 GLY A O 1
ATOM 4422 N N . ARG A 1 574 ? -28.094 46.719 10.125 1 78.38 574 ARG A N 1
ATOM 4423 C CA . ARG A 1 574 ? -28.531 48.031 10.547 1 78.38 574 ARG A CA 1
ATOM 4424 C C . ARG A 1 574 ? -29.922 47.969 11.164 1 78.38 574 ARG A C 1
ATOM 4426 O O . ARG A 1 574 ? -30.203 48.688 12.125 1 78.38 574 ARG A O 1
ATOM 4433 N N . HIS A 1 575 ? -30.703 47.125 10.695 1 74.69 575 HIS A N 1
ATOM 4434 C CA . HIS A 1 575 ? -32.094 47.031 11.148 1 74.69 575 HIS A CA 1
ATOM 4435 C C . HIS A 1 575 ? -32.156 46.531 12.578 1 74.69 575 HIS A C 1
ATOM 4437 O O . HIS A 1 575 ? -33.156 46.719 13.258 1 74.69 575 HIS A O 1
ATOM 4443 N N . SER A 1 576 ? -31.141 45.906 13.039 1 79.88 576 SER A N 1
ATOM 4444 C CA . SER A 1 576 ? -31.156 45.312 14.367 1 79.88 576 SER A CA 1
ATOM 4445 C C . SER A 1 576 ? -30.406 46.156 15.383 1 79.88 576 SER A C 1
ATOM 4447 O O . SER A 1 576 ? -30.234 45.75 16.531 1 79.88 576 SER A O 1
ATOM 4449 N N . TRP A 1 577 ? -30.031 47.25 14.852 1 82.69 577 TRP A N 1
ATOM 4450 C CA . TRP A 1 577 ? -29.297 48.125 15.766 1 82.69 577 TRP A CA 1
ATOM 4451 C C . TRP A 1 577 ? -30.25 48.75 16.766 1 82.69 577 TRP A C 1
ATOM 4453 O O . TRP A 1 577 ? -31.438 48.938 16.484 1 82.69 577 TRP A O 1
ATOM 4463 N N . VAL A 1 578 ? -29.75 49 17.953 1 79.25 578 VAL A N 1
ATOM 4464 C CA . VAL A 1 578 ? -30.594 49.531 19.031 1 79.25 578 VAL A CA 1
ATOM 4465 C C . VAL A 1 578 ? -30.266 51 19.281 1 79.25 578 VAL A C 1
ATOM 4467 O O . VAL A 1 578 ? -29.094 51.344 19.5 1 79.25 578 VAL A O 1
ATOM 4470 N N . TRP A 1 579 ? -31.344 51.781 19.203 1 79.75 579 TRP A N 1
ATOM 4471 C CA . TRP A 1 579 ? -31.172 53.219 19.484 1 79.75 579 TRP A CA 1
ATOM 4472 C C . TRP A 1 579 ? -31.078 53.469 20.984 1 79.75 579 TRP A C 1
ATOM 4474 O O . TRP A 1 579 ? -31.906 52.969 21.75 1 79.75 579 TRP A O 1
ATOM 4484 N N . HIS A 1 580 ? -30.047 54.156 21.344 1 76.94 580 HIS A N 1
ATOM 4485 C CA . HIS A 1 580 ? -29.906 54.562 22.734 1 76.94 580 HIS A CA 1
ATOM 4486 C C . HIS A 1 580 ? -30.031 56.094 22.875 1 76.94 580 HIS A C 1
ATOM 4488 O O . HIS A 1 580 ? -29.109 56.812 22.5 1 76.94 580 HIS A O 1
ATOM 4494 N N . ALA A 1 581 ? -30.953 56.531 23.562 1 77.81 581 ALA A N 1
ATOM 4495 C CA . ALA A 1 581 ? -31.297 57.938 23.656 1 77.81 581 ALA A CA 1
ATOM 4496 C C . ALA A 1 581 ? -30.25 58.719 24.453 1 77.81 581 ALA A C 1
ATOM 4498 O O . ALA A 1 581 ? -29.922 59.844 24.109 1 77.81 581 ALA A O 1
ATOM 4499 N N . CYS A 1 582 ? -29.734 58.062 25.359 1 76.69 582 CYS A N 1
ATOM 4500 C CA . CYS A 1 582 ? -28.781 58.75 26.219 1 76.69 582 CYS A CA 1
ATOM 4501 C C . CYS A 1 582 ? -27.516 59.125 25.453 1 76.69 582 CYS A C 1
ATOM 4503 O O . CYS A 1 582 ? -26.859 60.125 25.781 1 76.69 582 CYS A O 1
ATOM 4505 N N . HIS A 1 583 ? -27.25 58.375 24.5 1 75 583 HIS A N 1
ATOM 4506 C CA . HIS A 1 583 ? -26.031 58.625 23.75 1 75 583 HIS A CA 1
ATOM 4507 C C . HIS A 1 583 ? -26.328 59.25 22.391 1 75 583 HIS A C 1
ATOM 4509 O O . HIS A 1 583 ? -25.453 59.844 21.766 1 75 583 HIS A O 1
ATOM 4515 N N . GLY A 1 584 ? -27.625 59.156 22.062 1 75.38 584 GLY A N 1
ATOM 4516 C CA . GLY A 1 584 ? -28.062 59.781 20.828 1 75.38 584 GLY A CA 1
ATOM 4517 C C . GLY A 1 584 ? -27.562 59.062 19.594 1 75.38 584 GLY A C 1
ATOM 4518 O O . GLY A 1 584 ? -27.219 59.719 18.594 1 75.38 584 GLY A O 1
ATOM 4519 N N . HIS A 1 585 ? -27.234 57.812 19.656 1 77.81 585 HIS A N 1
ATOM 4520 C CA . HIS A 1 585 ? -26.828 57.062 18.469 1 77.81 585 HIS A CA 1
ATOM 4521 C C . HIS A 1 585 ? -27.172 55.562 18.625 1 77.81 585 HIS A C 1
ATOM 4523 O O . HIS A 1 585 ? -27.625 55.156 19.688 1 77.81 585 HIS A O 1
ATOM 4529 N N . TYR A 1 586 ? -27.031 54.844 17.438 1 80 586 TYR A N 1
ATOM 4530 C CA . TYR A 1 586 ? -27.344 53.438 17.391 1 80 586 TYR A CA 1
ATOM 4531 C C . TYR A 1 586 ? -26.172 52.594 17.906 1 80 586 TYR A C 1
ATOM 4533 O O . TYR A 1 586 ? -25.016 52.906 17.625 1 80 586 TYR A O 1
ATOM 4541 N N . HIS A 1 587 ? -26.531 51.5 18.656 1 77.75 587 HIS A N 1
ATOM 4542 C CA . HIS A 1 587 ? -25.562 50.5 19.047 1 77.75 587 HIS A CA 1
ATOM 4543 C C . HIS A 1 587 ? -25.719 49.219 18.234 1 77.75 587 HIS A C 1
ATOM 4545 O O . HIS A 1 587 ? -26.828 48.75 18.047 1 77.75 587 HIS A O 1
ATOM 4551 N N . SER A 1 588 ? -24.562 48.844 17.75 1 80.75 588 SER A N 1
ATOM 4552 C CA . SER A 1 588 ? -24.625 47.719 16.812 1 80.75 588 SER A CA 1
ATOM 4553 C C . SER A 1 588 ? -24.281 46.406 17.5 1 80.75 588 SER A C 1
ATOM 4555 O O . SER A 1 588 ? -24.578 45.344 16.984 1 80.75 588 SER A O 1
ATOM 4557 N N . MET A 1 589 ? -23.578 46.406 18.594 1 81.12 589 MET A N 1
ATOM 4558 C CA . MET A 1 589 ? -23.203 45.188 19.281 1 81.12 589 MET A CA 1
ATOM 4559 C C . MET A 1 589 ? -23.609 45.25 20.75 1 81.12 589 MET A C 1
ATOM 4561 O O . MET A 1 589 ? -23.422 46.25 21.422 1 81.12 589 MET A O 1
ATOM 4565 N N . ASP A 1 590 ? -24.094 44.156 21.234 1 74.19 590 ASP A N 1
ATOM 4566 C CA . ASP A 1 590 ? -24.516 44.062 22.641 1 74.19 590 ASP A CA 1
ATOM 4567 C C . ASP A 1 590 ? -23.312 43.938 23.562 1 74.19 590 ASP A C 1
ATOM 4569 O O . ASP A 1 590 ? -23.219 44.625 24.578 1 74.19 590 ASP A O 1
ATOM 4573 N N . ILE A 1 591 ? -22.5 42.969 23.219 1 77.88 591 ILE A N 1
ATOM 4574 C CA . ILE A 1 591 ? -21.312 42.75 24.031 1 77.88 591 ILE A CA 1
ATOM 4575 C C . ILE A 1 591 ? -20.062 42.812 23.141 1 77.88 591 ILE A C 1
ATOM 4577 O O . ILE A 1 591 ? -19.828 41.875 22.359 1 77.88 591 ILE A O 1
ATOM 4581 N N . PHE A 1 592 ? -19.359 43.812 23.297 1 86.5 592 PHE A N 1
ATOM 4582 C CA . PHE A 1 592 ? -18.141 43.969 22.516 1 86.5 592 PHE A CA 1
ATOM 4583 C C . PHE A 1 592 ? -16.906 43.688 23.359 1 86.5 592 PHE A C 1
ATOM 4585 O O . PHE A 1 592 ? -15.922 43.125 22.891 1 86.5 592 PHE A O 1
ATOM 4592 N N . THR A 1 593 ? -16.969 44.219 24.578 1 90 593 THR A N 1
ATOM 4593 C CA . THR A 1 593 ? -15.836 44.031 25.484 1 90 593 THR A CA 1
ATOM 4594 C C . THR A 1 593 ? -16.312 43.625 26.875 1 90 593 THR A C 1
ATOM 4596 O O . THR A 1 593 ? -17.406 44 27.297 1 90 593 THR A O 1
ATOM 4599 N N . HIS A 1 594 ? -15.531 42.812 27.516 1 87.81 594 HIS A N 1
ATOM 4600 C CA . HIS A 1 594 ? -15.672 42.5 28.938 1 87.81 594 HIS A CA 1
ATOM 4601 C C . HIS A 1 594 ? -14.516 43.094 29.734 1 87.81 594 HIS A C 1
ATOM 4603 O O . HIS A 1 594 ? -13.359 43.062 29.297 1 87.81 594 HIS A O 1
ATOM 4609 N N . TYR A 1 595 ? -14.891 43.781 30.875 1 91.44 595 TYR A N 1
ATOM 4610 C CA . TYR A 1 595 ? -13.914 44.25 31.844 1 91.44 595 TYR A CA 1
ATOM 4611 C C . TYR A 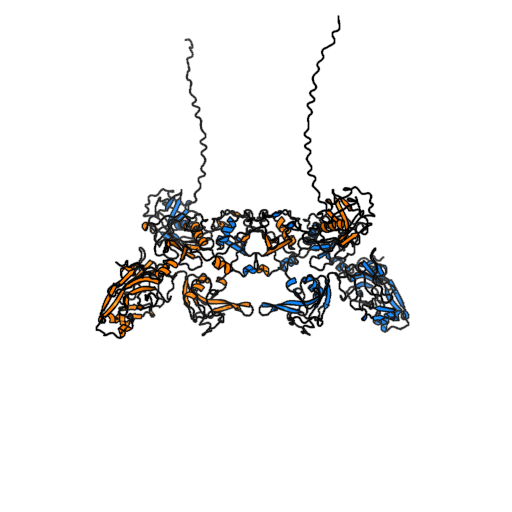1 595 ? -14.031 43.5 33.156 1 91.44 595 TYR A C 1
ATOM 4613 O O . TYR A 1 595 ? -15.086 43.5 33.812 1 91.44 595 TYR A O 1
ATOM 4621 N N . ASP A 1 596 ? -12.898 42.906 33.531 1 90.44 596 ASP A N 1
ATOM 4622 C CA . ASP A 1 596 ? -12.945 42.094 34.75 1 90.44 596 ASP A CA 1
ATOM 4623 C C . ASP A 1 596 ? -11.812 42.5 35.719 1 90.44 596 ASP A C 1
ATOM 4625 O O . ASP A 1 596 ? -10.711 42.812 35.25 1 90.44 596 ASP A O 1
ATOM 4629 N N . LEU A 1 597 ? -12.203 42.562 36.906 1 92.69 597 LEU A N 1
ATOM 4630 C CA . LEU A 1 597 ? -11.211 42.625 37.969 1 92.69 597 LEU A CA 1
ATOM 4631 C C . LEU A 1 597 ? -11.164 41.312 38.75 1 92.69 597 LEU A C 1
ATOM 4633 O O . LEU A 1 597 ? -12.156 40.938 39.375 1 92.69 597 LEU A O 1
ATOM 4637 N N . LEU A 1 598 ? -9.977 40.719 38.719 1 90.44 598 LEU A N 1
ATOM 4638 C CA . LEU A 1 598 ? -9.836 39.406 39.312 1 90.44 598 LEU A CA 1
ATOM 4639 C C . LEU A 1 598 ? -8.93 39.438 40.531 1 90.44 598 LEU A C 1
ATOM 4641 O O . LEU A 1 598 ? -7.949 40.188 40.562 1 90.44 598 LEU A O 1
ATOM 4645 N N . ASN A 1 599 ? -9.258 38.625 41.438 1 87.62 599 ASN A N 1
ATOM 4646 C CA . ASN A 1 599 ? -8.352 38.469 42.594 1 87.62 599 ASN A CA 1
ATOM 4647 C C . ASN A 1 599 ? -7.27 37.438 42.312 1 87.62 599 ASN A C 1
ATOM 4649 O O . ASN A 1 599 ? -7.164 36.938 41.188 1 87.62 599 ASN A O 1
ATOM 4653 N N . ALA A 1 600 ? -6.496 37.188 43.312 1 78.25 600 ALA A N 1
ATOM 4654 C CA . ALA A 1 600 ? -5.34 36.312 43.125 1 78.25 600 ALA A CA 1
ATOM 4655 C C . ALA A 1 600 ? -5.773 34.906 42.781 1 78.25 600 ALA A C 1
ATOM 4657 O O . ALA A 1 600 ? -5.043 34.156 42.094 1 78.25 600 ALA A O 1
ATOM 4658 N N . ASN A 1 601 ? -7 34.562 43.125 1 77.69 601 ASN A N 1
ATOM 4659 C CA . ASN A 1 601 ? -7.5 33.25 42.844 1 77.69 601 ASN A CA 1
ATOM 4660 C C . ASN A 1 601 ? -8.203 33.156 41.5 1 77.69 601 ASN A C 1
ATOM 4662 O O . ASN A 1 601 ? -8.648 32.094 41.062 1 77.69 601 ASN A O 1
ATOM 4666 N N . GLY A 1 602 ? -8.258 34.25 40.844 1 81.69 602 GLY A N 1
ATOM 4667 C CA . GLY A 1 602 ? -8.891 34.25 39.531 1 81.69 602 GLY A CA 1
ATOM 4668 C C . GLY A 1 602 ? -10.383 34.5 39.594 1 81.69 602 GLY A C 1
ATOM 4669 O O . GLY A 1 602 ? -11.078 34.438 38.594 1 81.69 602 GLY A O 1
ATOM 4670 N N . THR A 1 603 ? -10.766 34.781 40.75 1 81.88 603 THR A N 1
ATOM 4671 C CA . THR A 1 603 ? -12.195 35.062 40.906 1 81.88 603 THR A CA 1
ATOM 4672 C C . THR A 1 603 ? -12.523 36.5 40.562 1 81.88 603 THR A C 1
ATOM 4674 O O . THR A 1 603 ? -11.789 37.406 40.938 1 81.88 603 THR A O 1
ATOM 4677 N N . LYS A 1 604 ? -13.609 36.625 39.906 1 86.62 604 LYS A N 1
ATOM 4678 C CA . LYS A 1 604 ? -14.062 37.969 39.531 1 86.62 604 LYS A CA 1
ATOM 4679 C C . LYS A 1 604 ? -14.609 38.719 40.75 1 86.62 604 LYS A C 1
ATOM 4681 O O . LYS A 1 604 ? -15.523 38.25 41.438 1 86.62 604 LYS A O 1
ATOM 4686 N N . VAL A 1 605 ? -14.125 39.844 41.062 1 86.56 605 VAL A N 1
ATOM 4687 C CA . VAL A 1 605 ? -14.57 40.625 42.219 1 86.56 605 VAL A CA 1
ATOM 4688 C C . VAL A 1 605 ? -15.375 41.844 41.75 1 86.56 605 VAL A C 1
ATOM 4690 O O . VAL A 1 605 ? -16.125 42.438 42.531 1 86.56 605 VAL A O 1
ATOM 4693 N N . ALA A 1 606 ? -15.125 42.156 40.562 1 85.25 606 ALA A N 1
ATOM 4694 C CA . ALA A 1 606 ? -15.898 43.219 39.938 1 85.25 606 ALA A CA 1
ATOM 4695 C C . ALA A 1 606 ? -15.922 43.062 38.406 1 85.25 606 ALA A C 1
ATOM 4697 O O . ALA A 1 606 ? -15.031 42.406 37.844 1 85.25 606 ALA A O 1
ATOM 4698 N N . GLU A 1 607 ? -17.062 43.469 37.875 1 79.19 607 GLU A N 1
ATOM 4699 C CA . GLU A 1 607 ? -17.188 43.312 36.438 1 79.19 607 GLU A CA 1
ATOM 4700 C C . GLU A 1 607 ? -17.828 44.562 35.781 1 79.19 607 GLU A C 1
ATOM 4702 O O . GLU A 1 607 ? -18.594 45.281 36.438 1 79.19 607 GLU A O 1
ATOM 4707 N N . GLY A 1 608 ? -17.312 44.844 34.781 1 76.75 608 GLY A N 1
ATOM 4708 C CA . GLY A 1 608 ? -17.906 45.875 33.938 1 76.75 608 GLY A CA 1
ATOM 4709 C C . GLY A 1 608 ? -18 45.469 32.469 1 76.75 608 GLY A C 1
ATOM 4710 O O . GLY A 1 608 ? -17.422 44.438 32.062 1 76.75 608 GLY A O 1
ATOM 4711 N N . HIS A 1 609 ? -18.969 46 31.891 1 72.56 609 HIS A N 1
ATOM 4712 C CA . HIS A 1 609 ? -19.047 45.844 30.453 1 72.56 609 HIS A CA 1
ATOM 4713 C C . HIS A 1 609 ? -19.484 47.125 29.75 1 72.56 609 HIS A C 1
ATOM 4715 O O . HIS A 1 609 ? -20.109 47.969 30.375 1 72.56 609 HIS A O 1
ATOM 4721 N N . LYS A 1 610 ? -18.781 47.219 28.688 1 63.75 610 LYS A N 1
ATOM 4722 C CA . LYS A 1 610 ? -19.344 48.281 27.844 1 63.75 610 LYS A CA 1
ATOM 4723 C C . LYS A 1 610 ? -20.406 47.719 26.906 1 63.75 610 LYS A C 1
ATOM 4725 O O . LYS A 1 610 ? -20.094 46.906 26.031 1 63.75 610 LYS A O 1
ATOM 4730 N N . ALA A 1 611 ? -21.688 47.531 27.359 1 56.72 611 ALA A N 1
ATOM 4731 C CA . ALA A 1 611 ? -22.812 46.875 26.703 1 56.72 611 ALA A CA 1
ATOM 4732 C C . ALA A 1 611 ? -23.016 47.406 25.281 1 56.72 611 ALA A C 1
ATOM 4734 O O . ALA A 1 611 ? -23.359 46.625 24.375 1 56.72 611 ALA A O 1
ATOM 4735 N N . SER A 1 612 ? -22.906 48.812 24.953 1 61.38 612 SER A N 1
ATOM 4736 C CA . SER A 1 612 ? -23.406 49.281 23.656 1 61.38 612 SER A CA 1
ATOM 4737 C C . SER A 1 612 ? -22.344 50.094 22.922 1 61.38 612 SER A C 1
ATOM 4739 O O . SER A 1 612 ? -21.938 51.156 23.391 1 61.38 612 SER A O 1
ATOM 4741 N N . PHE A 1 613 ? -21.734 49.312 21.875 1 73.62 613 PHE A N 1
ATOM 4742 C CA . PHE A 1 613 ? -20.625 49.938 21.172 1 73.62 613 PHE A CA 1
ATOM 4743 C C . PHE A 1 613 ? -21.078 50.469 19.812 1 73.62 613 PHE A C 1
ATOM 4745 O O . PHE A 1 613 ? -21.828 49.781 19.094 1 73.62 613 PHE A O 1
ATOM 4752 N N . CYS A 1 614 ? -20.859 51.75 19.625 1 83.94 614 CYS A N 1
ATOM 4753 C CA . CYS A 1 614 ? -20.812 52.25 18.25 1 83.94 614 CYS A CA 1
ATOM 4754 C C . CYS A 1 614 ? -19.391 52.188 17.703 1 83.94 614 CYS A C 1
ATOM 4756 O O . CYS A 1 614 ? -18.531 52.969 18.125 1 83.94 614 CYS A O 1
ATOM 4758 N N . LEU A 1 615 ? -19.125 51.312 16.781 1 89.94 615 LEU A N 1
ATOM 4759 C CA . LEU A 1 615 ? -17.781 51.094 16.25 1 89.94 615 LEU A CA 1
ATOM 4760 C C . LEU A 1 615 ? -17.453 52.125 15.164 1 89.94 615 LEU A C 1
ATOM 4762 O O . LEU A 1 615 ? -18.25 52.312 14.234 1 89.94 615 LEU A O 1
ATOM 4766 N N . GLU A 1 616 ? -16.391 52.844 15.32 1 90.69 616 GLU A N 1
ATOM 4767 C CA . GLU A 1 616 ? -15.992 53.844 14.328 1 90.69 616 GLU A CA 1
ATOM 4768 C C . GLU A 1 616 ? -14.477 53.906 14.172 1 90.69 616 GLU A C 1
ATOM 4770 O O . GLU A 1 616 ? -13.742 53.406 15.023 1 90.69 616 GLU A O 1
ATOM 4775 N N . ASP A 1 617 ? -14.008 54.562 13.07 1 92.38 617 ASP A N 1
ATOM 4776 C CA . ASP A 1 617 ? -12.594 54.844 12.859 1 92.38 617 ASP A CA 1
ATOM 4777 C C . ASP A 1 617 ? -12.195 56.156 13.508 1 92.38 617 ASP A C 1
ATOM 4779 O O . ASP A 1 617 ? -12.359 57.219 12.906 1 92.38 617 ASP A O 1
ATOM 4783 N N . THR A 1 618 ? -11.625 56.031 14.703 1 93.38 618 THR A N 1
ATOM 4784 C CA . THR A 1 618 ? -11.172 57.25 15.359 1 93.38 618 THR A CA 1
ATOM 4785 C C . THR A 1 618 ? -9.953 57.812 14.648 1 93.38 618 THR A C 1
ATOM 4787 O O . THR A 1 618 ? -9.859 59.031 14.43 1 93.38 618 THR A O 1
ATOM 4790 N N . ASP A 1 619 ? -9.039 57 14.367 1 93.19 619 ASP A N 1
ATOM 4791 C CA . ASP A 1 619 ? -7.84 57.375 13.617 1 93.19 619 ASP A CA 1
ATOM 4792 C C . ASP A 1 619 ? -7.281 56.156 12.883 1 93.19 619 ASP A C 1
ATOM 4794 O O . ASP A 1 619 ? -7.73 55.031 13.102 1 93.19 619 ASP A O 1
ATOM 4798 N N . CYS A 1 620 ? -6.422 56.438 11.938 1 87.38 620 CYS A N 1
ATOM 4799 C CA . CYS A 1 620 ? -5.848 55.406 11.109 1 87.38 620 CYS A CA 1
ATOM 4800 C C . CYS A 1 620 ? -4.348 55.594 10.938 1 87.38 620 CYS A C 1
ATOM 4802 O O . CYS A 1 620 ? -3.818 56.656 11.242 1 87.38 620 CYS A O 1
ATOM 4804 N N . GLN A 1 621 ? -3.719 54.562 10.594 1 78.56 621 GLN A N 1
ATOM 4805 C CA . GLN A 1 621 ? -2.316 54.656 10.203 1 78.56 621 GLN A CA 1
ATOM 4806 C C . GLN A 1 621 ? -2.133 55.594 9.016 1 78.56 621 GLN A C 1
ATOM 4808 O O . GLN A 1 621 ? -3.088 55.875 8.289 1 78.56 621 GLN A O 1
ATOM 4813 N N . GLU A 1 622 ? -0.93 56.031 8.914 1 73.62 622 GLU A N 1
ATOM 4814 C CA . GLU A 1 622 ? -0.636 56.938 7.816 1 73.62 622 GLU A CA 1
ATOM 4815 C C . GLU A 1 622 ? -0.979 56.312 6.465 1 73.62 622 GLU A C 1
ATOM 4817 O O . GLU A 1 622 ? -0.623 55.156 6.199 1 73.62 622 GLU A O 1
ATOM 4822 N N . GLY A 1 623 ? -1.679 57 5.664 1 63.5 623 GLY A N 1
ATOM 4823 C CA . GLY A 1 623 ? -2.012 56.562 4.324 1 63.5 623 GLY A CA 1
ATOM 4824 C C . GLY A 1 623 ? -3.33 55.812 4.254 1 63.5 623 GLY A C 1
ATOM 4825 O O . GLY A 1 623 ? -3.793 55.438 3.168 1 63.5 623 GLY A O 1
ATOM 4826 N N . VAL A 1 624 ? -3.877 55.469 5.387 1 74.19 624 VAL A N 1
ATOM 4827 C CA . VAL A 1 624 ? -5.16 54.75 5.414 1 74.19 624 VAL A CA 1
ATOM 4828 C C . VAL A 1 624 ? -6.281 55.75 5.688 1 74.19 624 VAL A C 1
ATOM 4830 O O . VAL A 1 624 ? -6.156 56.625 6.562 1 74.19 624 VAL A O 1
ATOM 4833 N N . SER A 1 625 ? -7.406 55.625 4.961 1 76.19 625 SER A N 1
ATOM 4834 C CA . SER A 1 625 ? -8.523 56.562 5.117 1 76.19 625 SER A CA 1
ATOM 4835 C C . SER A 1 625 ? -9.602 55.969 6.023 1 76.19 625 SER A C 1
ATOM 4837 O O . SER A 1 625 ? -9.891 54.781 5.961 1 76.19 625 SER A O 1
ATOM 4839 N N . LYS A 1 626 ? -10.227 56.812 6.719 1 86.88 626 LYS A N 1
ATOM 4840 C CA . LYS A 1 626 ? -11.352 56.438 7.562 1 86.88 626 LYS A CA 1
ATOM 4841 C C . LYS A 1 626 ? -12.586 56.094 6.723 1 86.88 626 LYS A C 1
ATOM 4843 O O . LYS A 1 626 ? -12.844 56.75 5.711 1 86.88 626 LYS A O 1
ATOM 4848 N N . ARG A 1 627 ? -13.305 55.094 7.191 1 82.12 627 ARG A N 1
ATOM 4849 C CA . ARG A 1 627 ? -14.492 54.688 6.434 1 82.12 627 ARG A CA 1
ATOM 4850 C C . ARG A 1 627 ? -15.734 54.688 7.316 1 82.12 627 ARG A C 1
ATOM 4852 O O . ARG A 1 627 ? -16.844 54.938 6.84 1 82.12 627 ARG A O 1
ATOM 4859 N N . TYR A 1 628 ? -15.617 54.344 8.562 1 89.44 628 TYR A N 1
ATOM 4860 C CA . TYR A 1 628 ? -16.766 54.156 9.43 1 89.44 628 TYR A CA 1
ATOM 4861 C C . TYR A 1 628 ? -16.906 55.281 10.438 1 89.44 628 TYR A C 1
ATOM 4863 O O . TYR A 1 628 ? -15.914 55.719 11.016 1 89.44 628 TYR A O 1
ATOM 4871 N N . GLU A 1 629 ? -18.156 55.688 10.625 1 86.69 629 GLU A N 1
ATOM 4872 C CA . GLU A 1 629 ? -18.469 56.781 11.547 1 86.69 629 GLU A CA 1
ATOM 4873 C C . GLU A 1 629 ? -19.828 56.562 12.219 1 86.69 629 GLU A C 1
ATOM 4875 O O . GLU A 1 629 ? -20.781 56.156 11.57 1 86.69 629 GLU A O 1
ATOM 4880 N N . CYS A 1 630 ? -19.891 56.75 13.539 1 82.81 630 CYS A N 1
ATOM 4881 C CA . CYS A 1 630 ? -21.125 56.562 14.305 1 82.81 630 CYS A CA 1
ATOM 4882 C C . CYS A 1 630 ? -22.078 57.75 14.102 1 82.81 630 CYS A C 1
ATOM 4884 O O . CYS A 1 630 ? -23.297 57.594 14.117 1 82.81 630 CYS A O 1
ATOM 4886 N N . ALA A 1 631 ? -21.469 58.844 13.812 1 75.5 631 ALA A N 1
ATOM 4887 C CA . ALA A 1 631 ? -22.281 60.062 13.688 1 75.5 631 ALA A CA 1
ATOM 4888 C C . ALA A 1 631 ? -23.156 60 12.438 1 75.5 631 ALA A C 1
ATOM 4890 O O . ALA A 1 631 ? -22.766 59.438 11.422 1 75.5 631 ALA A O 1
ATOM 4891 N N . ASN A 1 632 ? -24.312 60.656 12.539 1 69.56 632 ASN A N 1
ATOM 4892 C CA . ASN A 1 632 ? -25.234 60.875 11.43 1 69.56 632 ASN A CA 1
ATOM 4893 C C . ASN A 1 632 ? -25.656 59.562 10.797 1 69.56 632 ASN A C 1
ATOM 4895 O O . ASN A 1 632 ? -25.734 59.438 9.57 1 69.56 632 ASN A O 1
ATOM 4899 N N . PHE A 1 633 ? -25.75 58.562 11.539 1 68.94 633 PHE A N 1
ATOM 4900 C CA . PHE A 1 633 ? -26.312 57.281 11.125 1 68.94 633 PHE A CA 1
ATOM 4901 C C . PHE A 1 633 ? -25.391 56.625 10.109 1 68.94 633 PHE A C 1
ATOM 4903 O O . PHE A 1 633 ? -25.875 56 9.141 1 68.94 633 PHE A O 1
ATOM 4910 N N . GLY A 1 634 ? -24.188 56.875 10.219 1 74.44 634 GLY A N 1
ATOM 4911 C CA . GLY A 1 634 ? -23.266 56.219 9.305 1 74.44 634 GLY A CA 1
ATOM 4912 C C . GLY A 1 634 ? -23.125 54.719 9.594 1 74.44 634 GLY A C 1
ATOM 4913 O O . GLY A 1 634 ? -23.766 54.219 10.5 1 74.44 634 GLY A O 1
ATOM 4914 N N . ASP A 1 635 ? -22.281 54 8.727 1 83.25 635 ASP A N 1
ATOM 4915 C CA . ASP A 1 635 ? -22.016 52.594 8.922 1 83.25 635 ASP A CA 1
ATOM 4916 C C . ASP A 1 635 ? -20.984 52.375 10.031 1 83.25 635 ASP A C 1
ATOM 4918 O O . ASP A 1 635 ? -20.203 53.281 10.344 1 83.25 635 ASP A O 1
ATOM 4922 N N . GLN A 1 636 ? -21.094 51.25 10.695 1 89 636 GLN A N 1
ATOM 4923 C CA . GLN A 1 636 ? -20.234 50.969 11.852 1 89 636 GLN A CA 1
ATOM 4924 C C . GLN A 1 636 ? -19.297 49.812 11.578 1 89 636 GLN A C 1
ATOM 4926 O O . GLN A 1 636 ? -19.672 48.844 10.922 1 89 636 GLN A O 1
ATOM 4931 N N . GLY A 1 637 ? -18.094 50 12.047 1 91.44 637 GLY A N 1
ATOM 4932 C CA . GLY A 1 637 ? -17.016 49.031 11.883 1 91.44 637 GLY A CA 1
ATOM 4933 C C . GLY A 1 637 ? -15.648 49.594 12.156 1 91.44 637 GLY A C 1
ATOM 4934 O O . GLY A 1 637 ? -15.531 50.75 12.609 1 91.44 637 GLY A O 1
ATOM 4935 N N . ILE A 1 638 ? -14.625 48.75 12.062 1 93 638 ILE A N 1
ATOM 4936 C CA . ILE A 1 638 ? -13.234 49.188 12.18 1 93 638 ILE A CA 1
ATOM 4937 C C . ILE A 1 638 ? -12.461 48.781 10.93 1 93 638 ILE A C 1
ATOM 4939 O O . ILE A 1 638 ? -12.273 47.562 10.688 1 93 638 ILE A O 1
ATOM 4943 N N . THR A 1 639 ? -11.977 49.781 10.195 1 89.56 639 THR A N 1
ATOM 4944 C CA . THR A 1 639 ? -11.25 49.562 8.961 1 89.56 639 THR A CA 1
ATOM 4945 C C . THR A 1 639 ? -9.875 48.969 9.25 1 89.56 639 THR A C 1
ATOM 4947 O O . THR A 1 639 ? -9.25 49.281 10.266 1 89.56 639 THR A O 1
ATOM 4950 N N . VAL A 1 640 ? -9.43 48.094 8.289 1 85.5 640 VAL A N 1
ATOM 4951 C CA . VAL A 1 640 ? -8.07 47.562 8.398 1 85.5 640 VAL A CA 1
ATOM 4952 C C . VAL A 1 640 ? -7.074 48.688 8.5 1 85.5 640 VAL A C 1
ATOM 4954 O O . VAL A 1 640 ? -7.102 49.625 7.691 1 85.5 640 VAL A O 1
ATOM 4957 N N . GLY A 1 641 ? -6.176 48.656 9.539 1 84 641 GLY A N 1
ATOM 4958 C CA . GLY A 1 641 ? -5.172 49.688 9.703 1 84 641 GLY A CA 1
ATOM 4959 C C . GLY A 1 641 ? -5.668 50.875 10.516 1 84 641 GLY A C 1
ATOM 4960 O O . GLY A 1 641 ? -4.926 51.844 10.742 1 84 641 GLY A O 1
ATOM 4961 N N . CYS A 1 642 ? -6.906 50.844 10.914 1 90.25 642 CYS A N 1
ATOM 4962 C CA . CYS A 1 642 ? -7.469 51.906 11.766 1 90.25 642 CYS A CA 1
ATOM 4963 C C . CYS A 1 642 ? -7.723 51.375 13.172 1 90.25 642 CYS A C 1
ATOM 4965 O O . CYS A 1 642 ? -7.434 50.219 13.477 1 90.25 642 CYS A O 1
ATOM 4967 N N . TRP A 1 643 ? -8.078 52.281 14.102 1 94 643 TRP A N 1
ATOM 4968 C CA . TRP A 1 643 ? -8.445 51.875 15.445 1 94 643 TRP A CA 1
ATOM 4969 C C . TRP A 1 643 ? -9.617 52.719 15.977 1 94 643 TRP A C 1
ATOM 4971 O O . TRP A 1 643 ? -9.898 53.781 15.453 1 94 643 TRP A O 1
ATOM 4981 N N . ASP A 1 644 ? -10.305 52.094 16.875 1 93.5 644 ASP A N 1
ATOM 4982 C CA . ASP A 1 644 ? -11.383 52.75 17.609 1 93.5 644 ASP A CA 1
ATOM 4983 C C . ASP A 1 644 ? -10.945 53.094 19.031 1 93.5 644 ASP A C 1
ATOM 4985 O O . ASP A 1 644 ? -10.539 52.188 19.797 1 93.5 644 ASP A O 1
ATOM 4989 N N . LEU A 1 645 ? -11.062 54.312 19.375 1 92.81 645 LEU A N 1
ATOM 4990 C CA . LEU A 1 645 ? -10.625 54.812 20.688 1 92.81 645 LEU A CA 1
ATOM 4991 C C . LEU A 1 645 ? -11.828 55.094 21.594 1 92.81 645 LEU A C 1
ATOM 4993 O O . LEU A 1 645 ? -12.703 55.875 21.219 1 92.81 645 LEU A O 1
ATOM 4997 N N . TYR A 1 646 ? -11.93 54.469 22.719 1 89.94 646 TYR A N 1
ATOM 4998 C CA . TYR A 1 646 ? -12.844 54.781 23.812 1 89.94 646 TYR A CA 1
ATOM 4999 C C . TYR A 1 646 ? -12.102 55.469 24.953 1 89.94 646 TYR A C 1
ATOM 5001 O O . TYR A 1 646 ? -11.438 54.812 25.75 1 89.94 646 TYR A O 1
ATOM 5009 N N . ARG A 1 647 ? -12.367 56.719 25.094 1 90.38 647 ARG A N 1
ATOM 5010 C CA . ARG A 1 647 ? -11.633 57.5 26.062 1 90.38 647 ARG A CA 1
ATOM 5011 C C . ARG A 1 647 ? -12.125 57.25 27.484 1 90.38 647 ARG A C 1
ATOM 5013 O O . ARG A 1 647 ? -13.305 56.969 27.688 1 90.38 647 ARG A O 1
ATOM 5020 N N . HIS A 1 648 ? -11.297 57.406 28.453 1 90.44 648 HIS A N 1
ATOM 5021 C CA . HIS A 1 648 ? -11.531 57.094 29.875 1 90.44 648 HIS A CA 1
ATOM 5022 C C . HIS A 1 648 ? -12.672 57.938 30.422 1 90.44 648 HIS A C 1
ATOM 5024 O O . HIS A 1 648 ? -13.242 57.625 31.469 1 90.44 648 HIS A O 1
ATOM 5030 N N . ASP A 1 649 ? -13.117 58.969 29.766 1 86.62 649 ASP A N 1
ATOM 5031 C CA . ASP A 1 649 ? -14.117 59.844 30.344 1 86.62 649 ASP A CA 1
ATOM 5032 C C . ASP A 1 649 ? -15.5 59.562 29.781 1 86.62 649 ASP A C 1
ATOM 5034 O O . ASP A 1 649 ? -16.469 60.281 30.062 1 86.62 649 ASP A O 1
ATOM 5038 N N . ILE A 1 650 ? -15.617 58.594 28.953 1 83.38 650 ILE A N 1
ATOM 5039 C CA . ILE A 1 650 ? -16.906 58.219 28.375 1 83.38 650 ILE A CA 1
ATOM 5040 C C . ILE A 1 650 ? -17.656 57.312 29.344 1 83.38 650 ILE A C 1
ATOM 5042 O O . ILE A 1 650 ? -17.047 56.594 30.125 1 83.38 650 ILE A O 1
ATOM 5046 N N . ASP A 1 651 ? -18.953 57.375 29.203 1 81.88 651 ASP A N 1
ATOM 5047 C CA . ASP A 1 651 ? -19.781 56.594 30.094 1 81.88 651 ASP A CA 1
ATOM 5048 C C . ASP A 1 651 ? -19.609 55.094 29.812 1 81.88 651 ASP A C 1
ATOM 5050 O O . ASP A 1 651 ? -19.516 54.688 28.656 1 81.88 651 ASP A O 1
ATOM 5054 N N . CYS A 1 652 ? -19.594 54.312 30.844 1 86.38 652 CYS A N 1
ATOM 5055 C CA . CYS A 1 652 ? -19.484 52.844 30.891 1 86.38 652 CYS A CA 1
ATOM 5056 C C . CYS A 1 652 ? -18.094 52.375 30.5 1 86.38 652 CYS A C 1
ATOM 5058 O O . CYS A 1 652 ? -17.844 51.188 30.375 1 86.38 652 CYS A O 1
ATOM 5060 N N . GLN A 1 653 ? -17.203 53.219 30.172 1 88.81 653 GLN A N 1
ATOM 5061 C CA . GLN A 1 653 ? -15.789 52.875 30.016 1 88.81 653 GLN A CA 1
ATOM 5062 C C . GLN A 1 653 ? -15.062 52.906 31.359 1 88.81 653 GLN A C 1
ATOM 5064 O O . GLN A 1 653 ? -14.156 53.688 31.562 1 88.81 653 GLN A O 1
ATOM 5069 N N . TRP A 1 654 ? -15.57 52 32.25 1 91.75 654 TRP A N 1
ATOM 5070 C CA . TRP A 1 654 ? -15.055 51.906 33.594 1 91.75 654 TRP A CA 1
ATOM 5071 C C . TRP A 1 654 ? -15.594 50.625 34.281 1 91.75 654 TRP A C 1
ATOM 5073 O O . TRP A 1 654 ? -16.469 49.969 33.75 1 91.75 654 TRP A O 1
ATOM 5083 N N . ILE A 1 655 ? -15 50.344 35.469 1 93.38 655 ILE A N 1
ATOM 5084 C CA . ILE A 1 655 ? -15.492 49.281 36.344 1 93.38 655 ILE A CA 1
ATOM 5085 C C . ILE A 1 655 ? -15.938 49.906 37.688 1 93.38 655 ILE A C 1
ATOM 5087 O O . ILE A 1 655 ? -15.195 50.688 38.281 1 93.38 655 ILE A O 1
ATOM 5091 N N . ASP A 1 656 ? -17.188 49.562 38 1 94.12 656 ASP A N 1
ATOM 5092 C CA . ASP A 1 656 ? -17.656 50 39.312 1 94.12 656 ASP A CA 1
ATOM 5093 C C . ASP A 1 656 ? -16.984 49.188 40.406 1 94.12 656 ASP A C 1
ATOM 5095 O O . ASP A 1 656 ? -17.312 48 40.625 1 94.12 656 ASP A O 1
ATOM 5099 N N . ILE A 1 657 ? -16.094 49.875 41.219 1 94.38 657 ILE A N 1
ATOM 5100 C CA . ILE A 1 657 ? -15.336 49.125 42.219 1 94.38 657 ILE A CA 1
ATOM 5101 C C . ILE A 1 657 ? -15.727 49.594 43.625 1 94.38 657 ILE A C 1
ATOM 5103 O O . ILE A 1 657 ? -14.914 49.562 44.531 1 94.38 657 ILE A O 1
ATOM 5107 N N . THR A 1 658 ? -16.844 50.094 43.719 1 93.44 658 THR A N 1
ATOM 5108 C CA . THR A 1 658 ? -17.328 50.625 45 1 93.44 658 THR A CA 1
ATOM 5109 C C . THR A 1 658 ? -17.25 49.562 46.094 1 93.44 658 THR A C 1
ATOM 5111 O O . THR A 1 658 ? -16.953 49.875 47.25 1 93.44 658 THR A O 1
ATOM 5114 N N . ASP A 1 659 ? -17.469 48.344 45.719 1 91.62 659 ASP A N 1
ATOM 5115 C CA . ASP A 1 659 ? -17.547 47.281 46.719 1 91.62 659 ASP A CA 1
ATOM 5116 C C . ASP A 1 659 ? -16.219 46.531 46.812 1 91.62 659 ASP A C 1
ATOM 5118 O O . ASP A 1 659 ? -16.141 45.469 47.469 1 91.62 659 ASP A O 1
ATOM 5122 N N . VAL A 1 660 ? -15.219 47.031 46.156 1 93.69 660 VAL A N 1
ATOM 5123 C CA . VAL A 1 660 ? -13.945 46.312 46.125 1 93.69 660 VAL A CA 1
ATOM 5124 C C . VAL A 1 660 ? -13.031 46.812 47.25 1 93.69 660 VAL A C 1
ATOM 5126 O O . VAL A 1 660 ? -12.883 48 47.438 1 93.69 660 VAL A O 1
ATOM 5129 N N . LYS A 1 661 ? -12.406 45.906 47.969 1 92.75 661 LYS A N 1
ATOM 5130 C CA . LYS A 1 661 ? -11.484 46.25 49.031 1 92.75 661 LYS A CA 1
ATOM 5131 C C . LYS A 1 661 ? -10.07 46.469 48.5 1 92.75 661 LYS A C 1
ATOM 5133 O O . LYS A 1 661 ? -9.719 46 47.438 1 92.75 661 LYS A O 1
ATOM 5138 N N . PRO A 1 662 ? -9.336 47.312 49.312 1 92.19 662 PRO A N 1
ATOM 5139 C CA . PRO A 1 662 ? -7.945 47.469 48.875 1 92.19 662 PRO A CA 1
ATOM 5140 C C . PRO A 1 662 ? -7.199 46.125 48.812 1 92.19 662 PRO A C 1
ATOM 5142 O O . PRO A 1 662 ? -7.414 45.25 49.656 1 92.19 662 PRO A O 1
ATOM 5145 N N . GLY A 1 663 ? -6.441 46 47.75 1 90.94 663 GLY A N 1
ATOM 5146 C CA . GLY A 1 663 ? -5.695 44.781 47.562 1 90.94 663 GLY A CA 1
ATOM 5147 C C . GLY A 1 663 ? -5.027 44.688 46.188 1 90.94 663 GLY A C 1
ATOM 5148 O O . GLY A 1 663 ? -4.871 45.719 45.531 1 90.94 663 GLY A O 1
ATOM 5149 N N . ASN A 1 664 ? -4.469 43.5 45.969 1 88.75 664 ASN A N 1
ATOM 5150 C CA . ASN A 1 664 ? -3.855 43.188 44.656 1 88.75 664 ASN A CA 1
ATOM 5151 C C . ASN A 1 664 ? -4.801 42.406 43.75 1 88.75 664 ASN A C 1
ATOM 5153 O O . ASN A 1 664 ? -5.398 41.438 44.188 1 88.75 664 ASN A O 1
ATOM 5157 N N . TYR A 1 665 ? -4.938 42.938 42.531 1 92.38 665 TYR A N 1
ATOM 5158 C CA . TYR A 1 665 ? -5.879 42.344 41.594 1 92.38 665 TYR A CA 1
ATOM 5159 C C . TYR A 1 665 ? -5.266 42.25 40.188 1 92.38 665 TYR A C 1
ATOM 5161 O O . TYR A 1 665 ? -4.141 42.688 39.969 1 92.38 665 TYR A O 1
ATOM 5169 N N . ILE A 1 666 ? -6 41.531 39.312 1 90.75 666 ILE A N 1
ATOM 5170 C CA . ILE A 1 666 ? -5.688 41.469 37.875 1 90.75 666 ILE A CA 1
ATOM 5171 C C . ILE A 1 666 ? -6.816 42.094 37.062 1 90.75 666 ILE A C 1
ATOM 5173 O O . ILE A 1 666 ? -7.973 41.688 37.188 1 90.75 666 ILE A O 1
ATOM 5177 N N . LEU A 1 667 ? -6.422 43.094 36.406 1 93.25 667 LEU A N 1
ATOM 5178 C CA . LEU A 1 667 ? -7.383 43.656 35.438 1 93.25 667 LEU A CA 1
ATOM 5179 C C . LEU A 1 667 ? -7.332 42.938 34.125 1 93.25 667 LEU A C 1
ATOM 5181 O O . LEU A 1 667 ? -6.258 42.781 33.531 1 93.25 667 LEU A O 1
ATOM 5185 N N . GLN A 1 668 ? -8.445 42.438 33.656 1 92.62 668 GLN A N 1
ATOM 5186 C CA . GLN A 1 668 ? -8.539 41.75 32.375 1 92.62 668 GLN A CA 1
ATOM 5187 C C . GLN A 1 668 ? -9.578 42.406 31.469 1 92.62 668 GLN A C 1
ATOM 5189 O O . GLN A 1 668 ? -10.68 42.719 31.906 1 92.62 668 GLN A O 1
ATOM 5194 N N . VAL A 1 669 ? -9.156 42.656 30.297 1 93 669 VAL A N 1
ATOM 5195 C CA . VAL A 1 669 ? -10.062 43.156 29.266 1 93 669 VAL A CA 1
ATOM 5196 C C . VAL A 1 669 ? -10.117 42.156 28.109 1 93 669 VAL A C 1
ATOM 5198 O O . VAL A 1 669 ? -9.078 41.75 27.578 1 93 669 VAL A O 1
ATOM 5201 N N . VAL A 1 670 ? -11.32 41.719 27.703 1 92.75 670 VAL A N 1
ATOM 5202 C CA . VAL A 1 670 ? -11.469 40.781 26.609 1 92.75 670 VAL A CA 1
ATOM 5203 C C . VAL A 1 670 ? -12.367 41.375 25.531 1 92.75 670 VAL A C 1
ATOM 5205 O O . VAL A 1 670 ? -13.5 41.781 25.797 1 92.75 670 VAL A O 1
ATOM 5208 N N . ILE A 1 671 ? -11.781 41.5 24.344 1 92.44 671 ILE A N 1
ATOM 5209 C CA . ILE A 1 671 ? -12.531 42 23.188 1 92.44 671 ILE A CA 1
ATOM 5210 C C . ILE A 1 671 ? -13.195 40.844 22.453 1 92.44 671 ILE A C 1
ATOM 5212 O O . ILE A 1 671 ? -12.602 39.781 22.297 1 92.44 671 ILE A O 1
ATOM 5216 N N . ASN A 1 672 ? -14.414 41 21.906 1 90.25 672 ASN A N 1
ATOM 5217 C CA . ASN A 1 672 ? -15.148 39.969 21.172 1 90.25 672 ASN A CA 1
ATOM 5218 C C . ASN A 1 672 ? -15.18 38.656 21.938 1 90.25 672 ASN A C 1
ATOM 5220 O O . ASN A 1 672 ? -14.789 37.625 21.391 1 90.25 672 ASN A O 1
ATOM 5224 N N . PRO A 1 673 ? -15.602 38.688 23.172 1 88.62 673 PRO A N 1
ATOM 5225 C CA . PRO A 1 673 ? -15.477 37.531 24.062 1 88.62 673 PRO A CA 1
ATOM 5226 C C . PRO A 1 673 ? -16.312 36.344 23.609 1 88.62 673 PRO A C 1
ATOM 5228 O O . PRO A 1 673 ? -15.969 35.188 23.906 1 88.62 673 PRO A O 1
ATOM 5231 N N . ASN A 1 674 ? -17.328 36.562 22.875 1 82.94 674 ASN A N 1
ATOM 5232 C CA . ASN A 1 674 ? -18.203 35.469 22.469 1 82.94 674 ASN A CA 1
ATOM 5233 C C . ASN A 1 674 ? -17.891 35 21.047 1 82.94 674 ASN A C 1
ATOM 5235 O O . ASN A 1 674 ? -18.672 34.25 20.453 1 82.94 674 ASN A O 1
ATOM 5239 N N . TYR A 1 675 ? -16.922 35.531 20.438 1 87.25 675 TYR A N 1
ATOM 5240 C CA . TYR A 1 675 ? -16.484 35.125 19.109 1 87.25 675 TYR A CA 1
ATOM 5241 C C . TYR A 1 675 ? -17.578 35.375 18.078 1 87.25 675 TYR A C 1
ATOM 5243 O O . TYR A 1 675 ? -17.812 34.531 17.203 1 87.25 675 TYR A O 1
ATOM 5251 N N . GLU A 1 676 ? -18.234 36.469 18.25 1 84.38 676 GLU A N 1
ATOM 5252 C CA . GLU A 1 676 ? -19.359 36.781 17.375 1 84.38 676 GLU A CA 1
ATOM 5253 C C . GLU A 1 676 ? -18.906 37.156 15.977 1 84.38 676 GLU A C 1
ATOM 5255 O O . GLU A 1 676 ? -19.594 36.906 14.992 1 84.38 676 GLU A O 1
ATOM 5260 N N . VAL A 1 677 ? -17.812 37.875 15.93 1 89.25 677 VAL A N 1
ATOM 5261 C CA . VAL A 1 677 ? -17.25 38.312 14.641 1 89.25 677 VAL A CA 1
ATOM 5262 C C . VAL A 1 677 ? -15.945 37.562 14.383 1 89.25 677 VAL A C 1
ATOM 5264 O O . VAL A 1 677 ? -15.109 37.438 15.273 1 89.25 677 VAL A O 1
ATOM 5267 N N . ALA A 1 678 ? -15.805 37.188 13.156 1 89.94 678 ALA A N 1
ATOM 5268 C CA . ALA A 1 678 ? -14.68 36.344 12.75 1 89.94 678 ALA A CA 1
ATOM 5269 C C . ALA A 1 678 ? -13.359 37.125 12.867 1 89.94 678 ALA A C 1
ATOM 5271 O O . ALA A 1 678 ? -13.281 38.312 12.539 1 89.94 678 ALA A O 1
ATOM 5272 N N . GLU A 1 679 ? -12.383 36.375 13.359 1 92.25 679 GLU A N 1
ATOM 5273 C CA . GLU A 1 679 ? -11.023 36.906 13.445 1 92.25 679 GLU A CA 1
ATOM 5274 C C . GLU A 1 679 ? -9.992 35.844 13.047 1 92.25 679 GLU A C 1
ATOM 5276 O O . GLU A 1 679 ? -10.258 34.656 13.148 1 92.25 679 GLU A O 1
ATOM 5281 N N . SER A 1 680 ? -8.875 36.375 12.586 1 88.88 680 SER A N 1
ATOM 5282 C CA . SER A 1 680 ? -7.801 35.469 12.211 1 88.88 680 SER A CA 1
ATOM 5283 C C . SER A 1 680 ? -7.117 34.875 13.438 1 88.88 680 SER A C 1
ATOM 5285 O O . SER A 1 680 ? -6.527 33.781 13.367 1 88.88 680 SER A O 1
ATOM 5287 N N . ASP A 1 681 ? -7.16 35.594 14.539 1 88.75 681 ASP A N 1
ATOM 5288 C CA . ASP A 1 681 ? -6.516 35.156 15.781 1 88.75 681 ASP A CA 1
ATOM 5289 C C . ASP A 1 681 ? -7.277 35.688 17 1 88.75 681 ASP A C 1
ATOM 5291 O O . ASP A 1 681 ? -7.289 36.875 17.281 1 88.75 681 ASP A O 1
ATOM 5295 N N . PHE A 1 682 ? -7.82 34.75 17.812 1 89.25 682 PHE A N 1
ATOM 5296 C CA . PHE A 1 682 ? -8.586 35.156 18.984 1 89.25 682 PHE A CA 1
ATOM 5297 C C . PHE A 1 682 ? -7.695 35.188 20.219 1 89.25 682 PHE A C 1
ATOM 5299 O O . PHE A 1 682 ? -8.086 35.719 21.25 1 89.25 682 PHE A O 1
ATOM 5306 N N . THR A 1 683 ? -6.539 34.719 20.125 1 85.81 683 THR A N 1
ATOM 5307 C CA . THR A 1 683 ? -5.68 34.594 21.297 1 85.81 683 THR A CA 1
ATOM 5308 C C . THR A 1 683 ? -5.16 35.969 21.734 1 85.81 683 THR A C 1
ATOM 5310 O O . THR A 1 683 ? -4.695 36.125 22.859 1 85.81 683 THR A O 1
ATOM 5313 N N . ASN A 1 684 ? -5.215 36.906 20.875 1 89.44 684 ASN A N 1
ATOM 5314 C CA . ASN A 1 684 ? -4.723 38.25 21.203 1 89.44 684 ASN A CA 1
ATOM 5315 C C . ASN A 1 684 ? -5.863 39.188 21.578 1 89.44 684 ASN A C 1
ATOM 5317 O O . ASN A 1 684 ? -5.676 40.406 21.625 1 89.44 684 ASN A O 1
ATOM 5321 N N . ASN A 1 685 ? -7 38.594 21.828 1 92.38 685 ASN A N 1
ATOM 5322 C CA . ASN A 1 685 ? -8.164 39.375 22.172 1 92.38 685 ASN A CA 1
ATOM 5323 C C . ASN A 1 685 ? -8.141 39.812 23.641 1 92.38 685 ASN A C 1
ATOM 5325 O O . ASN A 1 685 ? -8.867 40.719 24.031 1 92.38 685 ASN A O 1
ATOM 5329 N N . ALA A 1 686 ? -7.34 39.219 24.422 1 91.62 686 ALA A N 1
ATOM 5330 C CA . ALA A 1 686 ? -7.324 39.5 25.844 1 91.62 686 ALA A CA 1
ATOM 5331 C C . ALA A 1 686 ? -6.098 40.312 26.234 1 91.62 686 ALA A C 1
ATOM 5333 O O . ALA A 1 686 ? -5.039 40.188 25.609 1 91.62 686 ALA A O 1
ATOM 5334 N N . MET A 1 687 ? -6.309 41.125 27.188 1 93.06 687 MET A N 1
ATOM 5335 C CA . MET A 1 687 ? -5.234 41.906 27.797 1 93.06 687 MET A CA 1
ATOM 5336 C C . MET A 1 687 ? -5.297 41.812 29.312 1 93.06 687 MET A C 1
ATOM 5338 O O . MET A 1 687 ? -6.387 41.781 29.906 1 93.06 687 MET A O 1
ATOM 5342 N N . LYS A 1 688 ? -4.121 41.781 29.969 1 91.25 688 LYS A N 1
ATOM 5343 C CA . LYS A 1 688 ? -4.055 41.688 31.422 1 91.25 688 LYS A CA 1
ATOM 5344 C C . LYS A 1 688 ? -3.076 42.719 31.984 1 91.25 688 LYS A C 1
ATOM 5346 O O . LYS A 1 688 ? -2.09 43.062 31.344 1 91.25 688 LYS A O 1
ATOM 5351 N N . CYS A 1 689 ? -3.438 43.188 33.188 1 92.75 689 CYS A N 1
ATOM 5352 C CA . CYS A 1 689 ? -2.578 44.062 33.969 1 92.75 689 CYS A CA 1
ATOM 5353 C C . CYS A 1 689 ? -2.561 43.688 35.438 1 92.75 689 CYS A C 1
ATOM 5355 O O . CYS A 1 689 ? -3.586 43.281 36 1 92.75 689 CYS A O 1
ATOM 5357 N N . ASN A 1 690 ? -1.378 43.812 36 1 90.19 690 ASN A N 1
ATOM 5358 C CA . ASN A 1 690 ? -1.372 43.812 37.469 1 90.19 690 ASN A CA 1
ATOM 5359 C C . ASN A 1 690 ? -1.964 45.125 38.031 1 90.19 690 ASN A C 1
ATOM 5361 O O . ASN A 1 690 ? -1.711 46.188 37.5 1 90.19 690 ASN A O 1
ATOM 5365 N N . CYS A 1 691 ? -2.805 44.938 39 1 92.06 691 CYS A N 1
ATOM 5366 C CA . CYS A 1 691 ? -3.52 46.062 39.562 1 92.06 691 CYS A CA 1
ATOM 5367 C C . CYS A 1 691 ? -3.342 46.125 41.062 1 92.06 691 CYS A C 1
ATOM 5369 O O . CYS A 1 691 ? -3.621 45.156 41.781 1 92.06 691 CYS A O 1
ATOM 5371 N N . LYS A 1 692 ? -2.848 47.25 41.5 1 91 692 LYS A N 1
ATOM 5372 C CA . LYS A 1 692 ? -2.736 47.5 42.938 1 91 692 LYS A CA 1
ATOM 5373 C C . LYS A 1 692 ? -3.68 48.625 43.375 1 91 692 LYS A C 1
ATOM 5375 O O . LYS A 1 692 ? -3.631 49.75 42.844 1 91 692 LYS A O 1
ATOM 5380 N N . TYR A 1 693 ? -4.562 48.312 44.344 1 92.44 693 TYR A N 1
ATOM 5381 C CA . TYR A 1 693 ? -5.547 49.25 44.875 1 92.44 693 TYR A CA 1
ATOM 5382 C C . TYR A 1 693 ? -5.371 49.469 46.375 1 92.44 693 TYR A C 1
ATOM 5384 O O . TYR A 1 693 ? -5.422 48.5 47.156 1 92.44 693 TYR A O 1
ATOM 5392 N N . ASP A 1 694 ? -5.199 50.688 46.812 1 91.12 694 ASP A N 1
ATOM 5393 C CA . ASP A 1 694 ? -4.953 50.938 48.219 1 91.12 694 ASP A CA 1
ATOM 5394 C C . ASP A 1 694 ? -6.156 51.625 48.875 1 91.12 694 ASP A C 1
ATOM 5396 O O . ASP A 1 694 ? -6.094 52 50.062 1 91.12 694 ASP A O 1
ATOM 5400 N N . GLY A 1 695 ? -7.16 51.812 48.219 1 90.62 695 GLY A N 1
ATOM 5401 C CA . GLY A 1 695 ? -8.344 52.469 48.75 1 90.62 695 GLY A CA 1
ATOM 5402 C C . GLY A 1 695 ? -8.508 53.906 48.25 1 90.62 695 GLY A C 1
ATOM 5403 O O . GLY A 1 695 ? -9.617 54.438 48.25 1 90.62 695 GLY A O 1
ATOM 5404 N N . HIS A 1 696 ? -7.348 54.5 47.938 1 89.25 696 HIS A N 1
ATOM 5405 C CA . HIS A 1 696 ? -7.395 55.875 47.5 1 89.25 696 HIS A CA 1
ATOM 5406 C C . HIS A 1 696 ? -6.832 56 46.094 1 89.25 696 HIS A C 1
ATOM 5408 O O . HIS A 1 696 ? -7.227 56.906 45.344 1 89.25 696 HIS A O 1
ATOM 5414 N N . ARG A 1 697 ? -5.891 55.125 45.875 1 91.06 697 ARG A N 1
ATOM 5415 C CA . ARG A 1 697 ? -5.254 55.156 44.562 1 91.06 697 ARG A CA 1
ATOM 5416 C C . ARG A 1 697 ? -5.172 53.75 43.969 1 91.06 697 ARG A C 1
ATOM 5418 O O . ARG A 1 697 ? -5.242 52.75 44.688 1 91.06 697 ARG A O 1
ATOM 5425 N N . ILE A 1 698 ? -5.047 53.812 42.594 1 92.69 698 ILE A N 1
ATOM 5426 C CA . ILE A 1 698 ? -4.941 52.531 41.875 1 92.69 698 ILE A CA 1
ATOM 5427 C C . ILE A 1 698 ? -3.803 52.594 40.844 1 92.69 698 ILE A C 1
ATOM 5429 O O . ILE A 1 698 ? -3.562 53.656 40.25 1 92.69 698 ILE A O 1
ATOM 5433 N N . TRP A 1 699 ? -3.02 51.531 40.781 1 91.75 699 TRP A N 1
ATOM 5434 C CA . TRP A 1 699 ? -1.897 51.438 39.875 1 91.75 699 TRP A CA 1
ATOM 5435 C C . TRP A 1 699 ? -1.975 50.156 39.031 1 91.75 699 TRP A C 1
ATOM 5437 O O . TRP A 1 699 ? -2.316 49.094 39.531 1 91.75 699 TRP A O 1
ATOM 5447 N N . LEU A 1 700 ? -1.747 50.406 37.688 1 93.25 700 LEU A N 1
ATOM 5448 C CA . LEU A 1 700 ? -1.603 49.25 36.781 1 93.25 700 LEU A CA 1
ATOM 5449 C C . LEU A 1 700 ? -0.154 49.125 36.344 1 93.25 700 LEU A C 1
ATOM 5451 O O . LEU A 1 700 ? 0.539 50.094 36.125 1 93.25 700 LEU A O 1
ATOM 5455 N N . HIS A 1 701 ? 0.312 47.906 36.281 1 88.75 701 HIS A N 1
ATOM 5456 C CA . HIS A 1 701 ? 1.651 47.625 35.75 1 88.75 701 HIS A CA 1
ATOM 5457 C C . HIS A 1 701 ? 1.711 46.312 35.031 1 88.75 701 HIS A C 1
ATOM 5459 O O . HIS A 1 701 ? 0.807 45.469 35.156 1 88.75 701 HIS A O 1
ATOM 5465 N N . ASN A 1 702 ? 2.66 46.156 34.094 1 87.5 702 ASN A N 1
ATOM 5466 C CA . ASN A 1 702 ? 2.916 44.969 33.312 1 87.5 702 ASN A CA 1
ATOM 5467 C C . ASN A 1 702 ? 1.727 44.594 32.438 1 87.5 702 ASN A C 1
ATOM 5469 O O . ASN A 1 702 ? 1.291 43.469 32.406 1 87.5 702 ASN A O 1
ATOM 5473 N N . CYS A 1 703 ? 1.128 45.625 31.938 1 91.44 703 CYS A N 1
ATOM 5474 C CA . CYS A 1 703 ? 0.021 45.406 31.016 1 91.44 703 CYS A CA 1
ATOM 5475 C C . CYS A 1 703 ? 0.521 44.812 29.703 1 91.44 703 CYS A C 1
ATOM 5477 O O . CYS A 1 703 ? 1.525 45.25 29.156 1 91.44 703 CYS A O 1
ATOM 5479 N N . HIS A 1 704 ? -0.098 43.75 29.25 1 89.62 704 HIS A N 1
ATOM 5480 C CA . HIS A 1 704 ? 0.309 43.062 28.031 1 89.62 704 HIS A CA 1
ATOM 5481 C C . HIS A 1 704 ? -0.856 42.312 27.406 1 89.62 704 HIS A C 1
ATOM 5483 O O . HIS A 1 704 ? -1.86 42.031 28.078 1 89.62 704 HIS A O 1
ATOM 5489 N N . ILE A 1 705 ? -0.741 42.031 26.109 1 89.12 705 ILE A N 1
ATOM 5490 C CA . ILE A 1 705 ? -1.748 41.25 25.391 1 89.12 705 ILE A CA 1
ATOM 5491 C C . ILE A 1 705 ? -1.582 39.781 25.719 1 89.12 705 ILE A C 1
ATOM 5493 O O . ILE A 1 705 ? -0.475 39.312 26.016 1 89.12 705 ILE A O 1
ATOM 5497 N N . GLY A 1 706 ? -2.752 39.188 25.641 1 82.06 706 GLY A N 1
ATOM 5498 C CA . GLY A 1 706 ? -2.697 37.75 25.828 1 82.06 706 GLY A CA 1
ATOM 5499 C C . GLY A 1 706 ? -1.781 37.031 24.844 1 82.06 706 GLY A C 1
ATOM 5500 O O . GLY A 1 706 ? -1.727 37.406 23.672 1 82.06 706 GLY A O 1
ATOM 5501 N N . ASP A 1 707 ? -0.914 36.281 25.188 1 81.5 707 ASP A N 1
ATOM 5502 C CA . ASP A 1 707 ? -0.06 35.469 24.344 1 81.5 707 ASP A CA 1
ATOM 5503 C C . ASP A 1 707 ? 1.223 36.188 23.969 1 81.5 707 ASP A C 1
ATOM 5505 O O . ASP A 1 707 ? 1.943 35.781 23.062 1 81.5 707 ASP A O 1
ATOM 5509 N N . ALA A 1 708 ? 1.403 37.406 24.484 1 86.19 708 ALA A N 1
ATOM 5510 C CA . ALA A 1 708 ? 2.609 38.188 24.203 1 86.19 708 ALA A CA 1
ATOM 5511 C C . ALA A 1 708 ? 3.838 37.531 24.828 1 86.19 708 ALA A C 1
ATOM 5513 O O . ALA A 1 708 ? 4.953 37.688 24.328 1 86.19 708 ALA A O 1
ATOM 5514 N N . PHE A 1 709 ? 3.602 36.875 25.922 1 84.31 709 PHE A N 1
ATOM 5515 C CA . PHE A 1 709 ? 4.707 36.281 26.656 1 84.31 709 PHE A CA 1
ATOM 5516 C C . PHE A 1 709 ? 4.668 34.75 26.547 1 84.31 709 PHE A C 1
ATOM 5518 O O . PHE A 1 709 ? 3.664 34.188 26.125 1 84.31 709 PHE A O 1
ATOM 5525 N N . SER A 1 710 ? 5.793 34.156 26.891 1 81.75 710 SER A N 1
ATOM 5526 C CA . SER A 1 710 ? 5.848 32.719 26.922 1 81.75 710 SER A CA 1
ATOM 5527 C C . SER A 1 710 ? 4.883 32.156 27.969 1 81.75 710 SER A C 1
ATOM 5529 O O . SER A 1 710 ? 4.418 32.875 28.844 1 81.75 710 SER A O 1
ATOM 5531 N N . GLU A 1 711 ? 4.574 30.906 27.797 1 75.38 711 GLU A N 1
ATOM 5532 C CA . GLU A 1 711 ? 3.668 30.266 28.75 1 75.38 711 GLU A CA 1
ATOM 5533 C C . GLU A 1 711 ? 4.215 30.344 30.172 1 75.38 711 GLU A C 1
ATOM 5535 O O . GLU A 1 711 ? 3.467 30.594 31.125 1 75.38 711 GLU A O 1
ATOM 5540 N N . GLU A 1 712 ? 5.484 30.188 30.297 1 73.75 712 GLU A N 1
ATOM 5541 C CA . GLU A 1 712 ? 6.117 30.25 31.625 1 73.75 712 GLU A CA 1
ATOM 5542 C C . GLU A 1 712 ? 6.023 31.641 32.219 1 73.75 712 GLU A C 1
ATOM 5544 O O . GLU A 1 712 ? 5.707 31.781 33.406 1 73.75 712 GLU A O 1
ATOM 5549 N N . ALA A 1 713 ? 6.266 32.594 31.406 1 77.62 713 ALA A N 1
ATOM 5550 C CA . ALA A 1 713 ? 6.207 33.969 31.891 1 77.62 713 ALA A CA 1
ATOM 5551 C C . ALA A 1 713 ? 4.781 34.344 32.281 1 77.62 713 ALA A C 1
ATOM 5553 O O . ALA A 1 713 ? 4.57 35.062 33.25 1 77.62 713 ALA A O 1
ATOM 5554 N N . GLU A 1 714 ? 3.85 33.906 31.547 1 78 714 GLU A N 1
ATOM 5555 C CA . GLU A 1 714 ? 2.449 34.188 31.828 1 78 714 GLU A CA 1
ATOM 5556 C C . GLU A 1 714 ? 2.004 33.531 33.125 1 78 714 GLU A C 1
ATOM 5558 O O . GLU A 1 714 ? 1.25 34.125 33.906 1 78 714 GLU A O 1
ATOM 5563 N N . ARG A 1 715 ? 2.484 32.375 33.375 1 73.5 715 ARG A N 1
ATOM 5564 C CA . ARG A 1 715 ? 2.168 31.688 34.625 1 73.5 715 ARG A CA 1
ATOM 5565 C C . ARG A 1 715 ? 2.748 32.438 35.812 1 73.5 715 ARG A C 1
ATOM 5567 O O . ARG A 1 715 ? 2.094 32.562 36.844 1 73.5 715 ARG A O 1
ATOM 5574 N N . ARG A 1 716 ? 3.941 32.906 35.656 1 74 716 ARG A N 1
ATOM 5575 C CA . ARG A 1 716 ? 4.578 33.688 36.719 1 74 716 ARG A CA 1
ATOM 5576 C C . ARG A 1 716 ? 3.826 34.969 36.969 1 74 716 ARG A C 1
ATOM 5578 O O . ARG A 1 716 ? 3.707 35.406 38.125 1 74 716 ARG A O 1
ATOM 5585 N N . PHE A 1 717 ? 3.383 35.531 35.969 1 74.5 717 PHE A N 1
ATOM 5586 C CA . PHE A 1 717 ? 2.617 36.781 36.062 1 74.5 717 PHE A CA 1
ATOM 5587 C C . PHE A 1 717 ? 1.355 36.562 36.875 1 74.5 717 PHE A C 1
ATOM 5589 O O . PHE A 1 717 ? 0.979 37.438 37.656 1 74.5 717 PHE A O 1
ATOM 5596 N N . GLU A 1 718 ? 0.814 35.438 36.656 1 68.75 718 GLU A N 1
ATOM 5597 C CA . GLU A 1 718 ? -0.452 35.156 37.344 1 68.75 718 GLU A CA 1
ATOM 5598 C C . GLU A 1 718 ? -0.235 34.844 38.812 1 68.75 718 GLU A C 1
ATOM 5600 O O . GLU A 1 718 ? -1.145 35 39.625 1 68.75 718 GLU A O 1
ATOM 5605 N N . LYS A 1 719 ? 1.099 34.344 39.094 1 62.75 719 LYS A N 1
ATOM 5606 C CA . LYS A 1 719 ? 1.403 34.062 40.5 1 62.75 719 LYS A CA 1
ATOM 5607 C C . LYS A 1 719 ? 1.93 35.312 41.188 1 62.75 719 LYS A C 1
ATOM 5609 O O . LYS A 1 719 ? 2.842 35.969 40.688 1 62.75 719 LYS A O 1
ATOM 5614 N N . TYR A 1 720 ? 1.35 36.25 41.438 1 50.31 720 TYR A N 1
ATOM 5615 C CA . TYR A 1 720 ? 1.722 37.531 42.062 1 50.31 720 TYR A CA 1
ATOM 5616 C C . TYR A 1 720 ? 2.854 37.344 43.062 1 50.31 720 TYR A C 1
ATOM 5618 O O . TYR A 1 720 ? 2.711 36.594 44.031 1 50.31 720 TYR A O 1
ATOM 5626 N N . PRO A 1 721 ? 4.207 37.531 42.719 1 42.97 721 PRO A N 1
ATOM 5627 C CA . PRO A 1 721 ? 5.191 37.594 43.781 1 42.97 721 PRO A CA 1
ATOM 5628 C C . PRO A 1 721 ? 4.844 38.625 44.844 1 42.97 721 PRO A C 1
ATOM 5630 O O . PRO A 1 721 ? 5.699 39.031 45.656 1 42.97 721 PRO A O 1
ATOM 5633 N N . GLY A 1 722 ? 3.965 39.344 44.844 1 35.59 722 GLY A N 1
ATOM 5634 C CA . GLY A 1 722 ? 4.012 40.406 45.844 1 35.59 722 GLY A CA 1
ATOM 5635 C C . GLY A 1 722 ? 4.473 39.906 47.219 1 35.59 722 GLY A C 1
ATOM 5636 O O . GLY A 1 722 ? 4.531 40.688 48.156 1 35.59 722 GLY A O 1
ATOM 5637 N N . GLN A 1 723 ? 4.34 38.75 47.75 1 31.69 723 GLN A N 1
ATOM 5638 C CA . GLN A 1 723 ? 4.691 38.781 49.156 1 31.69 723 GLN A CA 1
ATOM 5639 C C . GLN A 1 723 ? 6.168 39.125 49.344 1 31.69 723 GLN A C 1
ATOM 5641 O O . GLN A 1 723 ? 6.629 39.312 50.469 1 31.69 723 GLN A O 1
ATOM 5646 N N . LEU A 1 724 ? 7.078 38.938 48.406 1 29.23 724 LEU A N 1
ATOM 5647 C CA . LEU A 1 724 ? 8.398 39.188 48.969 1 29.23 724 LEU A CA 1
ATOM 5648 C C . LEU A 1 724 ? 8.688 40.688 49 1 29.23 724 LEU A C 1
ATOM 5650 O O . LEU A 1 724 ? 9.094 41.219 50.031 1 29.23 724 LEU A O 1
ATOM 5654 N N . ASN A 1 725 ? 9.555 41.438 47.938 1 26.7 725 ASN A N 1
ATOM 5655 C CA . ASN A 1 725 ? 10.211 42.719 48.219 1 26.7 725 ASN A CA 1
ATOM 5656 C C . ASN A 1 725 ? 9.242 43.875 48.125 1 26.7 725 ASN A C 1
ATOM 5658 O O . ASN A 1 725 ? 8.328 43.875 47.312 1 26.7 725 ASN A O 1
ATOM 5662 N N . ASN A 1 726 ? 8.883 44.688 49.219 1 26.59 726 ASN A N 1
ATOM 5663 C CA . ASN A 1 726 ? 8.375 46 49.594 1 26.59 726 ASN A CA 1
ATOM 5664 C C . ASN A 1 726 ? 8.758 47.062 48.562 1 26.59 726 ASN A C 1
ATOM 5666 O O . ASN A 1 726 ? 8.758 48.25 48.875 1 26.59 726 ASN A O 1
ATOM 5670 N N . ARG A 1 727 ? 9.359 46.781 47.438 1 27.83 727 ARG A N 1
ATOM 5671 C CA . ARG A 1 727 ? 9.945 47.938 46.781 1 27.83 727 ARG A CA 1
ATOM 5672 C C . ARG A 1 727 ? 8.859 48.906 46.281 1 27.83 727 ARG A C 1
ATOM 5674 O O . ARG A 1 727 ? 9.078 49.656 45.344 1 27.83 727 ARG A O 1
ATOM 5681 N N . ILE A 1 728 ? 7.57 48.75 46.562 1 25.17 728 ILE A N 1
ATOM 5682 C CA . ILE A 1 728 ? 6.879 50 46.344 1 25.17 728 ILE A CA 1
ATOM 5683 C C . ILE A 1 728 ? 7.328 51.031 47.375 1 25.17 728 ILE A C 1
ATOM 5685 O O . ILE A 1 728 ? 6.93 50.969 48.531 1 25.17 728 ILE A O 1
ATOM 5689 N N . SER A 1 729 ? 8.695 51.281 47.906 1 20.91 729 SER A N 1
ATOM 5690 C CA . SER A 1 729 ? 8.898 52.562 48.562 1 20.91 729 SER A CA 1
ATOM 5691 C C . SER A 1 729 ? 8.648 53.719 47.594 1 20.91 729 SER A C 1
ATOM 5693 O O . SER A 1 729 ? 8.891 53.625 46.406 1 20.91 729 SER A O 1
ATOM 5695 N N . MET B 1 1 ? 95.938 62.938 -48.031 1 19.17 1 MET B N 1
ATOM 5696 C CA . MET B 1 1 ? 95 63.688 -47.188 1 19.17 1 MET B CA 1
ATOM 5697 C C . MET B 1 1 ? 94.312 62.781 -46.188 1 19.17 1 MET B C 1
ATOM 5699 O O . MET B 1 1 ? 94.062 61.594 -46.438 1 19.17 1 MET B O 1
ATOM 5703 N N . GLU B 1 2 ? 93.812 63.312 -44.906 1 17.91 2 GLU B N 1
ATOM 5704 C CA . GLU B 1 2 ? 93.938 62.938 -43.5 1 17.91 2 GLU B CA 1
ATOM 5705 C C . GLU B 1 2 ? 93 61.781 -43.125 1 17.91 2 GLU B C 1
ATOM 5707 O O . GLU B 1 2 ? 93.438 60.75 -42.594 1 17.91 2 GLU B O 1
ATOM 5712 N N . LYS B 1 3 ? 91.875 62.156 -42.375 1 20.19 3 LYS B N 1
ATOM 5713 C CA . LYS B 1 3 ? 91.562 62.031 -40.969 1 20.19 3 LYS B CA 1
ATOM 5714 C C . LYS B 1 3 ? 90.688 60.781 -40.688 1 20.19 3 LYS B C 1
ATOM 5716 O O . LYS B 1 3 ? 89.75 60.5 -41.406 1 20.19 3 LYS B O 1
ATOM 5721 N N . SER B 1 4 ? 91 59.844 -39.75 1 19.03 4 SER B N 1
ATOM 5722 C CA . SER B 1 4 ? 91.188 58.438 -39.469 1 19.03 4 SER B CA 1
ATOM 5723 C C . SER B 1 4 ? 89.938 57.812 -38.844 1 19.03 4 SER B C 1
ATOM 5725 O O . SER B 1 4 ? 90 56.656 -38.375 1 19.03 4 SER B O 1
ATOM 5727 N N . ARG B 1 5 ? 88.875 58.75 -38.438 1 22.78 5 ARG B N 1
ATOM 5728 C CA . ARG B 1 5 ? 88 58.594 -37.281 1 22.78 5 ARG B CA 1
ATOM 5729 C C . ARG B 1 5 ? 87.188 57.312 -37.375 1 22.78 5 ARG B C 1
ATOM 5731 O O . ARG B 1 5 ? 86.625 57.031 -38.438 1 22.78 5 ARG B O 1
ATOM 5738 N N . ARG B 1 6 ? 87 56.531 -36.156 1 21.25 6 ARG B N 1
ATOM 5739 C CA . ARG B 1 6 ? 87 55.156 -35.656 1 21.25 6 ARG B CA 1
ATOM 5740 C C . ARG B 1 6 ? 85.625 54.469 -35.938 1 21.25 6 ARG B C 1
ATOM 5742 O O . ARG B 1 6 ? 84.625 55.156 -36 1 21.25 6 ARG B O 1
ATOM 5749 N N . PRO B 1 7 ? 85.562 53.125 -36.281 1 22.53 7 PRO B N 1
ATOM 5750 C CA . PRO B 1 7 ? 84.688 52.156 -37 1 22.53 7 PRO B CA 1
ATOM 5751 C C . PRO B 1 7 ? 83.5 51.656 -36.125 1 22.53 7 PRO B C 1
ATOM 5753 O O . PRO B 1 7 ? 82.812 50.75 -36.531 1 22.53 7 PRO B O 1
ATOM 5756 N N . GLN B 1 8 ? 83.312 52.375 -34.844 1 21.34 8 GLN B N 1
ATOM 5757 C CA . GLN B 1 8 ? 82.812 51.531 -33.75 1 21.34 8 GLN B CA 1
ATOM 5758 C C . GLN B 1 8 ? 81.562 50.812 -34.188 1 21.34 8 GLN B C 1
ATOM 5760 O O . GLN B 1 8 ? 80.812 51.281 -35.094 1 21.34 8 GLN B O 1
ATOM 5765 N N . GLN B 1 9 ? 81.188 49.688 -33.406 1 20.73 9 GLN B N 1
ATOM 5766 C CA . GLN B 1 9 ? 80.625 48.344 -33.25 1 20.73 9 GLN B CA 1
ATOM 5767 C C . GLN B 1 9 ? 79.125 48.406 -33.062 1 20.73 9 GLN B C 1
ATOM 5769 O O . GLN B 1 9 ? 78.625 49 -32.094 1 20.73 9 GLN B O 1
ATOM 5774 N N . LEU B 1 10 ? 78.375 48.625 -34.062 1 21.44 10 LEU B N 1
ATOM 5775 C CA . LEU B 1 10 ? 76.938 48.844 -34.219 1 21.44 10 LEU B CA 1
ATOM 5776 C C . LEU B 1 10 ? 76.125 47.656 -33.688 1 21.44 10 LEU B C 1
ATOM 5778 O O . LEU B 1 10 ? 76 46.625 -34.406 1 21.44 10 LEU B O 1
ATOM 5782 N N . ALA B 1 11 ? 76.625 47.094 -32.5 1 23.27 11 ALA B N 1
ATOM 5783 C CA . ALA B 1 11 ? 76 45.875 -31.969 1 23.27 11 ALA B CA 1
ATOM 5784 C C . ALA B 1 11 ? 74.5 46.062 -31.859 1 23.27 11 ALA B C 1
ATOM 5786 O O . ALA B 1 11 ? 74 47 -31.234 1 23.27 11 ALA B O 1
ATOM 5787 N N . PHE B 1 12 ? 73.812 45.531 -32.844 1 21.22 12 PHE B N 1
ATOM 5788 C CA . PHE B 1 12 ? 72.375 45.406 -33.219 1 21.22 12 PHE B CA 1
ATOM 5789 C C . PHE B 1 12 ? 71.625 44.844 -32.062 1 21.22 12 PHE B C 1
ATOM 5791 O O . PHE B 1 12 ? 71.938 43.75 -31.547 1 21.22 12 PHE B O 1
ATOM 5798 N N . ILE B 1 13 ? 71.062 45.625 -31.109 1 20.42 13 ILE B N 1
ATOM 5799 C CA . ILE B 1 13 ? 70.25 45.594 -29.891 1 20.42 13 ILE B CA 1
ATOM 5800 C C . ILE B 1 13 ? 69 44.812 -30.125 1 20.42 13 ILE B C 1
ATOM 5802 O O . ILE B 1 13 ? 68.062 45.281 -30.812 1 20.42 13 ILE B O 1
ATOM 5806 N N . LEU B 1 14 ? 69.125 43.531 -30.703 1 22.36 14 LEU B N 1
ATOM 5807 C CA . LEU B 1 14 ? 67.875 42.812 -31.062 1 22.36 14 LEU B CA 1
ATOM 5808 C C . LEU B 1 14 ? 66.938 42.688 -29.844 1 22.36 14 LEU B C 1
ATOM 5810 O O . LEU B 1 14 ? 67.312 42.156 -28.828 1 22.36 14 LEU B O 1
ATOM 5814 N N . LEU B 1 15 ? 66.062 43.625 -29.594 1 21.7 15 LEU B N 1
ATOM 5815 C CA . LEU B 1 15 ? 65 43.875 -28.594 1 21.7 15 LEU B CA 1
ATOM 5816 C C . LEU B 1 15 ? 64 42.719 -28.531 1 21.7 15 LEU B C 1
ATOM 5818 O O . LEU B 1 15 ? 63.281 42.5 -29.469 1 21.7 15 LEU B O 1
ATOM 5822 N N . PHE B 1 16 ? 64.438 41.5 -28.172 1 24.22 16 PHE B N 1
ATOM 5823 C CA . PHE B 1 16 ? 63.625 40.344 -28.062 1 24.22 16 PHE B CA 1
ATOM 5824 C C . PHE B 1 16 ? 62.406 40.594 -27.156 1 24.22 16 PHE B C 1
ATOM 5826 O O . PHE B 1 16 ? 62.594 40.844 -25.969 1 24.22 16 PHE B O 1
ATOM 5833 N N . GLY B 1 17 ? 61.406 41.312 -27.625 1 22.31 17 GLY B N 1
ATOM 5834 C CA . GLY B 1 17 ? 60.156 41.688 -26.953 1 22.31 17 GLY B CA 1
ATOM 5835 C C . GLY B 1 17 ? 59.406 40.531 -26.359 1 22.31 17 GLY B C 1
ATOM 5836 O O . GLY B 1 17 ? 59.25 39.5 -27.031 1 22.31 17 GLY B O 1
ATOM 5837 N N . LEU B 1 18 ? 59.75 40.156 -25.125 1 25.2 18 LEU B N 1
ATOM 5838 C CA . LEU B 1 18 ? 59.094 39.188 -24.234 1 25.2 18 LEU B CA 1
ATOM 5839 C C . LEU B 1 18 ? 57.594 39.344 -24.25 1 25.2 18 LEU B C 1
ATOM 5841 O O . LEU B 1 18 ? 57.062 40.344 -23.781 1 25.2 18 LEU B O 1
ATOM 5845 N N . TRP B 1 19 ? 56.906 38.969 -25.375 1 25.88 19 TRP B N 1
ATOM 5846 C CA . TRP B 1 19 ? 55.438 39.031 -25.484 1 25.88 19 TRP B CA 1
ATOM 5847 C C . TRP B 1 19 ? 54.781 38.156 -24.422 1 25.88 19 TRP B C 1
ATOM 5849 O O . TRP B 1 19 ? 55 36.938 -24.406 1 25.88 19 TRP B O 1
ATOM 5859 N N . LEU B 1 20 ? 54.844 38.562 -23.172 1 26.5 20 LEU B N 1
ATOM 5860 C CA . LEU B 1 20 ? 54.125 37.906 -22.109 1 26.5 20 LEU B CA 1
ATOM 5861 C C . LEU B 1 20 ? 52.688 37.656 -22.5 1 26.5 20 LEU B C 1
ATOM 5863 O O . LEU B 1 20 ? 51.969 38.594 -22.906 1 26.5 20 LEU B O 1
ATOM 5867 N N . PRO B 1 21 ? 52.375 36.469 -23 1 28.03 21 PRO B N 1
ATOM 5868 C CA . PRO B 1 21 ? 51 36.219 -23.344 1 28.03 21 PRO B CA 1
ATOM 5869 C C . PRO B 1 21 ? 50.031 36.562 -22.219 1 28.03 21 PRO B C 1
ATOM 5871 O O . PRO B 1 21 ? 50.281 36.188 -21.062 1 28.03 21 PRO B O 1
ATOM 5874 N N . CYS B 1 22 ? 49.531 37.781 -22.141 1 26.77 22 CYS B N 1
ATOM 5875 C CA . CYS B 1 22 ? 48.438 38.188 -21.266 1 26.77 22 CYS B CA 1
ATOM 5876 C C . CYS B 1 22 ? 47.281 37.219 -21.328 1 26.77 22 CYS B C 1
ATOM 5878 O O . CYS B 1 22 ? 46.656 37.031 -22.391 1 26.77 22 CYS B O 1
ATOM 5880 N N . CYS B 1 23 ? 47.5 36 -20.875 1 29.08 23 CYS B N 1
ATOM 5881 C CA . CYS B 1 23 ? 46.375 35.125 -20.719 1 29.08 23 CYS B CA 1
ATOM 5882 C C . CYS B 1 23 ? 45.156 35.844 -20.141 1 29.08 23 CYS B C 1
ATOM 5884 O O . CYS B 1 23 ? 45.188 36.25 -18.984 1 29.08 23 CYS B O 1
ATOM 5886 N N . LEU B 1 24 ? 44.656 36.812 -20.938 1 27.42 24 LEU B N 1
ATOM 5887 C CA . LEU B 1 24 ? 43.344 37.406 -20.594 1 27.42 24 LEU B CA 1
ATOM 5888 C C . LEU B 1 24 ? 42.375 36.312 -20.188 1 27.42 24 LEU B C 1
ATOM 5890 O O . LEU B 1 24 ? 42.062 35.406 -20.969 1 27.42 24 LEU B O 1
ATOM 5894 N N . THR B 1 25 ? 42.562 35.781 -18.953 1 29.45 25 THR B N 1
ATOM 5895 C CA . THR B 1 25 ? 41.5 35 -18.344 1 29.45 25 THR B CA 1
ATOM 5896 C C . THR B 1 25 ? 40.125 35.656 -18.672 1 29.45 25 THR B C 1
ATOM 5898 O O . THR B 1 25 ? 39.906 36.812 -18.375 1 29.45 25 THR B O 1
ATOM 5901 N N . GLN B 1 26 ? 39.656 35.344 -19.875 1 27.38 26 GLN B N 1
ATOM 5902 C CA . GLN B 1 26 ? 38.281 35.75 -20.188 1 27.38 26 GLN B CA 1
ATOM 5903 C C . GLN B 1 26 ? 37.344 35.406 -19.016 1 27.38 26 GLN B C 1
ATOM 5905 O O . GLN B 1 26 ? 37.188 34.219 -18.656 1 27.38 26 GLN B O 1
ATOM 5910 N N . THR B 1 27 ? 37.344 36.219 -17.969 1 30.08 27 THR B N 1
ATOM 5911 C CA . THR B 1 27 ? 36.219 36.188 -17.031 1 30.08 27 THR B CA 1
ATOM 5912 C C . THR B 1 27 ? 34.906 36.031 -17.781 1 30.08 27 THR B C 1
ATOM 5914 O O . THR B 1 27 ? 34.562 36.875 -18.625 1 30.08 27 THR B O 1
ATOM 5917 N N . THR B 1 28 ? 34.625 34.906 -18.219 1 31.7 28 THR B N 1
ATOM 5918 C CA . THR B 1 28 ? 33.25 34.75 -18.703 1 31.7 28 THR B CA 1
ATOM 5919 C C . THR B 1 28 ? 32.281 35.562 -17.844 1 31.7 28 THR B C 1
ATOM 5921 O O . THR B 1 28 ? 32.25 35.375 -16.625 1 31.7 28 THR B O 1
ATOM 5924 N N . PRO B 1 29 ? 32 36.812 -18.281 1 33.03 29 PRO B N 1
ATOM 5925 C CA . PRO B 1 29 ? 31.031 37.594 -17.516 1 33.03 29 PRO B CA 1
ATOM 5926 C C . PRO B 1 29 ? 29.812 36.75 -17.094 1 33.03 29 PRO B C 1
ATOM 5928 O O . PRO B 1 29 ? 29.312 35.938 -17.875 1 33.03 29 PRO B O 1
ATOM 5931 N N . SER B 1 30 ? 29.875 36.219 -16.016 1 33.72 30 SER B N 1
ATOM 5932 C CA . SER B 1 30 ? 28.688 35.656 -15.383 1 33.72 30 SER B CA 1
ATOM 5933 C C . SER B 1 30 ? 27.438 36.469 -15.766 1 33.72 30 SER B C 1
ATOM 5935 O O . SER B 1 30 ? 27.344 37.656 -15.461 1 33.72 30 SER B O 1
ATOM 5937 N N . ASN B 1 31 ? 26.953 36.312 -16.953 1 37.38 31 ASN B N 1
ATOM 5938 C CA . ASN B 1 31 ? 25.75 36.969 -17.438 1 37.38 31 ASN B CA 1
ATOM 5939 C C . ASN B 1 31 ? 24.656 37.031 -16.359 1 37.38 31 ASN B C 1
ATOM 5941 O O . ASN B 1 31 ? 24.062 36 -16.031 1 37.38 31 ASN B O 1
ATOM 5945 N N . SER B 1 32 ? 24.781 37.688 -15.383 1 44.28 32 SER B N 1
ATOM 5946 C CA . SER B 1 32 ? 23.844 37.969 -14.297 1 44.28 32 SER B CA 1
ATOM 5947 C C . SER B 1 32 ? 22.453 38.25 -14.836 1 44.28 32 SER B C 1
ATOM 5949 O O . SER B 1 32 ? 22.25 39.25 -15.555 1 44.28 32 SER B O 1
ATOM 5951 N N . LYS B 1 33 ? 21.516 37.438 -14.953 1 58.56 33 LYS B N 1
ATOM 5952 C CA . LYS B 1 33 ? 20.141 37.531 -15.43 1 58.56 33 LYS B CA 1
ATOM 5953 C C . LYS B 1 33 ? 19.391 38.656 -14.719 1 58.56 33 LYS B C 1
ATOM 5955 O O . LYS B 1 33 ? 19.484 38.781 -13.5 1 58.56 33 LYS B O 1
ATOM 5960 N N . LEU B 1 34 ? 18.781 39.5 -15.477 1 71.75 34 LEU B N 1
ATOM 5961 C CA . LEU B 1 34 ? 17.984 40.625 -15.016 1 71.75 34 LEU B CA 1
ATOM 5962 C C . LEU B 1 34 ? 16.828 40.156 -14.133 1 71.75 34 LEU B C 1
ATOM 5964 O O . LEU B 1 34 ? 16.109 39.219 -14.5 1 71.75 34 LEU B O 1
ATOM 5968 N N . LYS B 1 35 ? 16.844 40.562 -12.922 1 75.69 35 LYS B N 1
ATOM 5969 C CA . LYS B 1 35 ? 15.719 40.312 -12.039 1 75.69 35 LYS B CA 1
ATOM 5970 C C . LYS B 1 35 ? 14.789 41.5 -11.945 1 75.69 35 LYS B C 1
ATOM 5972 O O . LYS B 1 35 ? 15.25 42.656 -11.984 1 75.69 35 LYS B O 1
ATOM 5977 N N . VAL B 1 36 ? 13.508 41.219 -12.016 1 81.44 36 VAL B N 1
ATOM 5978 C CA . VAL B 1 36 ? 12.484 42.281 -11.891 1 81.44 36 VAL B CA 1
ATOM 5979 C C . VAL B 1 36 ? 11.664 42.031 -10.625 1 81.44 36 VAL B C 1
ATOM 5981 O O . VAL B 1 36 ? 11.328 40.906 -10.297 1 81.44 36 VAL B O 1
ATOM 5984 N N . ARG B 1 37 ? 11.477 43.125 -9.82 1 79.62 37 ARG B N 1
ATOM 5985 C CA . ARG B 1 37 ? 10.586 43 -8.664 1 79.62 37 ARG B CA 1
ATOM 5986 C C . ARG B 1 37 ? 9.688 44.219 -8.523 1 79.62 37 ARG B C 1
ATOM 5988 O O . ARG B 1 37 ? 9.984 45.281 -9.094 1 79.62 37 ARG B O 1
ATOM 5995 N N . LEU B 1 38 ? 8.586 44 -7.906 1 79.62 38 LEU B N 1
ATOM 5996 C CA . LEU B 1 38 ? 7.715 45.125 -7.535 1 79.62 38 LEU B CA 1
ATOM 5997 C C . LEU B 1 38 ? 8.039 45.625 -6.133 1 79.62 38 LEU B C 1
ATOM 5999 O O . LEU B 1 38 ? 8.344 44.812 -5.242 1 79.62 38 LEU B O 1
ATOM 6003 N N . ALA B 1 39 ? 8.188 47 -6.059 1 73.75 39 ALA B N 1
ATOM 6004 C CA . ALA B 1 39 ? 8.508 47.625 -4.781 1 73.75 39 ALA B CA 1
ATOM 6005 C C . ALA B 1 39 ? 7.613 48.844 -4.535 1 73.75 39 ALA B C 1
ATOM 6007 O O . ALA B 1 39 ? 6.898 49.281 -5.438 1 73.75 39 ALA B O 1
ATOM 6008 N N . GLY B 1 40 ? 7.469 49.406 -3.35 1 66.88 40 GLY B N 1
ATOM 6009 C CA . GLY B 1 40 ? 6.797 50.656 -3.021 1 66.88 40 GLY B CA 1
ATOM 6010 C C . GLY B 1 40 ? 5.574 50.438 -2.143 1 66.88 40 GLY B C 1
ATOM 6011 O O . GLY B 1 40 ? 5.25 49.312 -1.763 1 66.88 40 GLY B O 1
ATOM 6012 N N . TYR B 1 41 ? 4.883 51.562 -1.522 1 54.06 41 TYR B N 1
ATOM 6013 C CA . TYR B 1 41 ? 3.721 51.562 -0.643 1 54.06 41 TYR B CA 1
ATOM 6014 C C . TYR B 1 41 ? 2.598 52.406 -1.229 1 54.06 41 TYR B C 1
ATOM 6016 O O . TYR B 1 41 ? 2.852 53.438 -1.873 1 54.06 41 TYR B O 1
ATOM 6024 N N . PRO B 1 42 ? 1.032 51.844 -0.949 1 52.47 42 PRO B N 1
ATOM 6025 C CA . PRO B 1 42 ? 0.592 50.531 -0.519 1 52.47 42 PRO B CA 1
ATOM 6026 C C . PRO B 1 42 ? 0.662 49.5 -1.639 1 52.47 42 PRO B C 1
ATOM 6028 O O . PRO B 1 42 ? 0.449 49.812 -2.807 1 52.47 42 PRO B O 1
ATOM 6031 N N . ARG B 1 43 ? 1.46 48.469 -1.708 1 52.94 43 ARG B N 1
ATOM 6032 C CA . ARG B 1 43 ? 1.673 47.5 -2.789 1 52.94 43 ARG B CA 1
ATOM 6033 C C . ARG B 1 43 ? 0.765 46.281 -2.631 1 52.94 43 ARG B C 1
ATOM 6035 O O . ARG B 1 43 ? 0.608 45.75 -1.527 1 52.94 43 ARG B O 1
ATOM 6042 N N . LYS B 1 44 ? -0.257 46.219 -3.566 1 60.09 44 LYS B N 1
ATOM 6043 C CA . LYS B 1 44 ? -0.813 44.906 -3.752 1 60.09 44 LYS B CA 1
ATOM 6044 C C . LYS B 1 44 ? 0.199 43.969 -4.414 1 60.09 44 LYS B C 1
ATOM 6046 O O . LYS B 1 44 ? 1.173 44.438 -5.016 1 60.09 44 LYS B O 1
ATOM 6051 N N . HIS B 1 45 ? -0.031 42.688 -4.27 1 61.06 45 HIS B N 1
ATOM 6052 C CA . HIS B 1 45 ? 0.948 41.719 -4.785 1 61.06 45 HIS B CA 1
ATOM 6053 C C . HIS B 1 45 ? 1.099 41.844 -6.297 1 61.06 45 HIS B C 1
ATOM 6055 O O . HIS B 1 45 ? 2.115 41.438 -6.859 1 61.06 45 HIS B O 1
ATOM 6061 N N . ASN B 1 46 ? 0.194 42.531 -6.812 1 71.75 46 ASN B N 1
ATOM 6062 C CA . ASN B 1 46 ? 0.261 42.594 -8.266 1 71.75 46 ASN B CA 1
ATOM 6063 C C . ASN B 1 46 ? 0.5 44.031 -8.742 1 71.75 46 ASN B C 1
ATOM 6065 O O . ASN B 1 46 ? 0.304 44.344 -9.922 1 71.75 46 ASN B O 1
ATOM 6069 N N . GLU B 1 47 ? 0.786 44.906 -7.812 1 79.25 47 GLU B N 1
ATOM 6070 C CA . GLU B 1 47 ? 1.089 46.281 -8.258 1 79.25 47 GLU B CA 1
ATOM 6071 C C . GLU B 1 47 ? 2.217 46.875 -7.43 1 79.25 47 GLU B C 1
ATOM 6073 O O . GLU B 1 47 ? 2.43 46.5 -6.281 1 79.25 47 GLU B O 1
ATOM 6078 N N . GLY B 1 48 ? 3.025 47.688 -7.992 1 80.94 48 GLY B N 1
ATOM 6079 C CA . GLY B 1 48 ? 4.105 48.344 -7.285 1 80.94 48 GLY B CA 1
ATOM 6080 C C . GLY B 1 48 ? 5.082 49.062 -8.211 1 80.94 48 GLY B C 1
ATOM 6081 O O . GLY B 1 48 ? 4.902 49.031 -9.43 1 80.94 48 GLY B O 1
ATOM 6082 N N . ARG B 1 49 ? 6.016 49.75 -7.551 1 85.75 49 ARG B N 1
ATOM 6083 C CA . ARG B 1 49 ? 7.141 50.344 -8.266 1 85.75 49 ARG B CA 1
ATOM 6084 C C . ARG B 1 49 ? 8.062 49.281 -8.836 1 85.75 49 ARG B C 1
ATOM 6086 O O . ARG B 1 49 ? 8.359 48.281 -8.156 1 85.75 49 ARG B O 1
ATOM 6093 N N . ILE B 1 50 ? 8.469 49.406 -10.086 1 88.06 50 ILE B N 1
ATOM 6094 C CA . ILE B 1 50 ? 9.328 48.438 -10.727 1 88.06 50 ILE B CA 1
ATOM 6095 C C . ILE B 1 50 ? 10.781 48.688 -10.328 1 88.06 50 ILE B C 1
ATOM 6097 O O . ILE B 1 50 ? 11.273 49.812 -10.43 1 88.06 50 ILE B O 1
ATOM 6101 N N . GLU B 1 51 ? 11.406 47.594 -9.875 1 86.38 51 GLU B N 1
ATOM 6102 C CA . GLU B 1 51 ? 12.852 47.625 -9.656 1 86.38 51 GLU B CA 1
ATOM 6103 C C . GLU B 1 51 ? 13.539 46.5 -10.43 1 86.38 51 GLU B C 1
ATOM 6105 O O . GLU B 1 51 ? 13.008 45.406 -10.539 1 86.38 51 GLU B O 1
ATOM 6110 N N . LEU B 1 52 ? 14.727 46.844 -11.016 1 85.62 52 LEU B N 1
ATOM 6111 C CA . LEU B 1 52 ? 15.523 45.906 -11.82 1 85.62 52 LEU B CA 1
ATOM 6112 C C . LEU B 1 52 ? 16.875 45.656 -11.156 1 85.62 52 LEU B C 1
ATOM 6114 O O . LEU B 1 52 ? 17.516 46.594 -10.672 1 85.62 52 LEU B O 1
ATOM 6118 N N . PHE B 1 53 ? 17.234 44.281 -11.086 1 78.94 53 PHE B N 1
ATOM 6119 C CA . PHE B 1 53 ? 18.562 43.938 -10.641 1 78.94 53 PHE B CA 1
ATOM 6120 C C . PHE B 1 53 ? 19.516 43.781 -11.828 1 78.94 53 PHE B C 1
ATOM 6122 O O . PHE B 1 53 ? 19.422 42.812 -12.586 1 78.94 53 PHE B O 1
ATOM 6129 N N . TYR B 1 54 ? 20.328 44.75 -12.016 1 79.31 54 TYR B N 1
ATOM 6130 C CA . TYR B 1 54 ? 21.25 44.812 -13.141 1 79.31 54 TYR B CA 1
ATOM 6131 C C . TYR B 1 54 ? 22.672 45.125 -12.664 1 79.31 54 TYR B C 1
ATOM 6133 O O . TYR B 1 54 ? 22.875 46.062 -11.891 1 79.31 54 TYR B O 1
ATOM 6141 N N . LYS B 1 55 ? 23.625 44.281 -12.992 1 70.44 55 LYS B N 1
ATOM 6142 C CA . LYS B 1 55 ? 25.031 44.406 -12.672 1 70.44 55 LYS B CA 1
ATOM 6143 C C . LYS B 1 55 ? 25.25 44.5 -11.164 1 70.44 55 LYS B C 1
ATOM 6145 O O . LYS B 1 55 ? 26 45.344 -10.68 1 70.44 55 LYS B O 1
ATOM 6150 N N . GLY B 1 56 ? 24.359 43.781 -10.336 1 68.69 56 GLY B N 1
ATOM 6151 C CA . GLY B 1 56 ? 24.562 43.531 -8.914 1 68.69 56 GLY B CA 1
ATOM 6152 C C . GLY B 1 56 ? 23.859 44.562 -8.047 1 68.69 56 GLY B C 1
ATOM 6153 O O . GLY B 1 56 ? 24.047 44.594 -6.828 1 68.69 56 GLY B O 1
ATOM 6154 N N . GLU B 1 57 ? 23.141 45.438 -8.625 1 78.88 57 GLU B N 1
ATOM 6155 C CA . GLU B 1 57 ? 22.484 46.469 -7.844 1 78.88 57 GLU B CA 1
ATOM 6156 C C . GLU B 1 57 ? 21.031 46.656 -8.281 1 78.88 57 GLU B C 1
ATOM 6158 O O . GLU B 1 57 ? 20.734 46.625 -9.477 1 78.88 57 GLU B O 1
ATOM 6163 N N . TRP B 1 58 ? 20.25 46.844 -7.215 1 79.56 58 TRP B N 1
ATOM 6164 C CA . TRP B 1 58 ? 18.859 47.156 -7.516 1 79.56 58 TRP B CA 1
ATOM 6165 C C . TRP B 1 58 ? 18.703 48.625 -7.906 1 79.56 58 TRP B C 1
ATOM 6167 O O . TRP B 1 58 ? 19.344 49.5 -7.324 1 79.56 58 TRP B O 1
ATOM 6177 N N . GLY B 1 59 ? 17.812 48.938 -8.867 1 87.94 59 GLY B N 1
ATOM 6178 C CA . GLY B 1 59 ? 17.469 50.25 -9.328 1 87.94 59 GLY B CA 1
ATOM 6179 C C . GLY B 1 59 ? 16.047 50.344 -9.883 1 87.94 59 GLY B C 1
ATOM 6180 O O . GLY B 1 59 ? 15.336 49.344 -9.938 1 87.94 59 GLY B O 1
ATOM 6181 N N . THR B 1 60 ? 15.672 51.531 -10.281 1 91.75 60 THR B N 1
ATOM 6182 C CA . THR B 1 60 ? 14.289 51.75 -10.711 1 91.75 60 THR B CA 1
ATOM 6183 C C 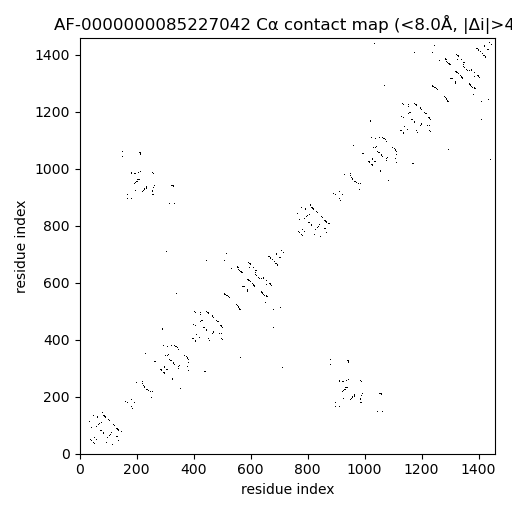. THR B 1 60 ? 14.227 52.031 -12.203 1 91.75 60 THR B C 1
ATOM 6185 O O . THR B 1 60 ? 15.258 52.062 -12.891 1 91.75 60 THR B O 1
ATOM 6188 N N . ILE B 1 61 ? 12.938 52.156 -12.727 1 93.12 61 ILE B N 1
ATOM 6189 C CA . ILE B 1 61 ? 12.656 52.531 -14.109 1 93.12 61 ILE B CA 1
ATOM 6190 C C . ILE B 1 61 ? 11.914 53.875 -14.133 1 93.12 61 ILE B C 1
ATOM 6192 O O . ILE B 1 61 ? 10.969 54.062 -13.367 1 93.12 61 ILE B O 1
ATOM 6196 N N . CYS B 1 62 ? 12.406 54.812 -14.945 1 92 62 CYS B N 1
ATOM 6197 C CA . CYS B 1 62 ? 11.766 56.094 -15.117 1 92 62 CYS B CA 1
ATOM 6198 C C . CYS B 1 62 ? 10.445 55.969 -15.859 1 92 62 CYS B C 1
ATOM 6200 O O . CYS B 1 62 ? 10.32 55.125 -16.766 1 92 62 CYS B O 1
ATOM 6202 N N . ASP B 1 63 ? 9.461 56.844 -15.609 1 90.19 63 ASP B N 1
ATOM 6203 C CA . ASP B 1 63 ? 8.133 56.75 -16.203 1 90.19 63 ASP B CA 1
ATOM 6204 C C . ASP B 1 63 ? 8.047 57.531 -17.516 1 90.19 63 ASP B C 1
ATOM 6206 O O . ASP B 1 63 ? 6.984 57.594 -18.125 1 90.19 63 ASP B O 1
ATOM 6210 N N . ASP B 1 64 ? 9.141 58.062 -18 1 88.44 64 ASP B N 1
ATOM 6211 C CA . ASP B 1 64 ? 9.141 58.75 -19.297 1 88.44 64 ASP B CA 1
ATOM 6212 C C . ASP B 1 64 ? 8.797 57.781 -20.422 1 88.44 64 ASP B C 1
ATOM 6214 O O . ASP B 1 64 ? 9.445 56.75 -20.594 1 88.44 64 ASP B O 1
ATOM 6218 N N . ASP B 1 65 ? 7.773 58.062 -21.234 1 87 65 ASP B N 1
ATOM 6219 C CA . ASP B 1 65 ? 7.316 57.312 -22.391 1 87 65 ASP B CA 1
ATOM 6220 C C . ASP B 1 65 ? 6.906 55.875 -21.984 1 87 65 ASP B C 1
ATOM 6222 O O . ASP B 1 65 ? 6.996 54.938 -22.781 1 87 65 ASP B O 1
ATOM 6226 N N . PHE B 1 66 ? 6.625 55.75 -20.688 1 87.94 66 PHE B N 1
ATOM 6227 C CA . PHE B 1 66 ? 6.18 54.469 -20.188 1 87.94 66 PHE B CA 1
ATOM 6228 C C . PHE B 1 66 ? 4.746 54.188 -20.625 1 87.94 66 PHE B C 1
ATOM 6230 O O . PHE B 1 66 ? 3.896 55.062 -20.594 1 87.94 66 PHE B O 1
ATOM 6237 N N . SER B 1 67 ? 4.453 53.062 -21.141 1 85.88 67 SER B N 1
ATOM 6238 C CA . SER B 1 67 ? 3.152 52.719 -21.688 1 85.88 67 SER B CA 1
ATOM 6239 C C . SER B 1 67 ? 2.674 51.375 -21.141 1 85.88 67 SER B C 1
ATOM 6241 O O . SER B 1 67 ? 3.396 50.719 -20.391 1 85.88 67 SER B O 1
ATOM 6243 N N . LEU B 1 68 ? 1.465 51.062 -21.594 1 86.06 68 LEU B N 1
ATOM 6244 C CA . LEU B 1 68 ? 0.888 49.781 -21.188 1 86.06 68 LEU B CA 1
ATOM 6245 C C . LEU B 1 68 ? 1.678 48.625 -21.781 1 86.06 68 LEU B C 1
ATOM 6247 O O . LEU B 1 68 ? 1.767 47.562 -21.172 1 86.06 68 LEU B O 1
ATOM 6251 N N . ALA B 1 69 ? 2.27 48.812 -22.891 1 87.38 69 ALA B N 1
ATOM 6252 C CA . ALA B 1 69 ? 3.1 47.781 -23.5 1 87.38 69 ALA B CA 1
ATOM 6253 C C . ALA B 1 69 ? 4.312 47.469 -22.625 1 87.38 69 ALA B C 1
ATOM 6255 O O . ALA B 1 69 ? 4.684 46.312 -22.453 1 87.38 69 ALA B O 1
ATOM 6256 N N . ASN B 1 70 ? 4.957 48.5 -22.047 1 91.06 70 ASN B N 1
ATOM 6257 C CA . ASN B 1 70 ? 6.055 48.312 -21.109 1 91.06 70 ASN B CA 1
ATOM 6258 C C . ASN B 1 70 ? 5.613 47.5 -19.891 1 91.06 70 ASN B C 1
ATOM 6260 O O . ASN B 1 70 ? 6.293 46.562 -19.5 1 91.06 70 ASN B O 1
ATOM 6264 N N . ALA B 1 71 ? 4.453 47.906 -19.406 1 91 71 ALA B N 1
ATOM 6265 C CA . ALA B 1 71 ? 3.91 47.25 -18.219 1 91 71 ALA B CA 1
ATOM 6266 C C . ALA B 1 71 ? 3.623 45.781 -18.5 1 91 71 ALA B C 1
ATOM 6268 O O . ALA B 1 71 ? 3.861 44.938 -17.656 1 91 71 ALA B O 1
ATOM 6269 N N . ASN B 1 72 ? 3.127 45.5 -19.625 1 86.88 72 ASN B N 1
ATOM 6270 C CA . ASN B 1 72 ? 2.838 44.125 -20 1 86.88 72 ASN B CA 1
ATOM 6271 C C . ASN B 1 72 ? 4.09 43.25 -19.953 1 86.88 72 ASN B C 1
ATOM 6273 O O . ASN B 1 72 ? 4.059 42.125 -19.422 1 86.88 72 ASN B O 1
ATOM 6277 N N . VAL B 1 73 ? 5.176 43.688 -20.516 1 87.31 73 VAL B N 1
ATOM 6278 C CA . VAL B 1 73 ? 6.426 42.938 -20.531 1 87.31 73 VAL B CA 1
ATOM 6279 C C . VAL B 1 73 ? 6.906 42.719 -19.094 1 87.31 73 VAL B C 1
ATOM 6281 O O . VAL B 1 73 ? 7.285 41.594 -18.734 1 87.31 73 VAL B O 1
ATOM 6284 N N . LEU B 1 74 ? 6.824 43.719 -18.312 1 87.75 74 LEU B N 1
ATOM 6285 C CA . LEU B 1 74 ? 7.293 43.625 -16.938 1 87.75 74 LEU B CA 1
ATOM 6286 C C . LEU B 1 74 ? 6.406 42.688 -16.109 1 87.75 74 LEU B C 1
ATOM 6288 O O . LEU B 1 74 ? 6.906 41.875 -15.336 1 87.75 74 LEU B O 1
ATOM 6292 N N . CYS B 1 75 ? 5.098 42.875 -16.234 1 81.56 75 CYS B N 1
ATOM 6293 C CA . CYS B 1 75 ? 4.18 41.969 -15.531 1 81.56 75 CYS B CA 1
ATOM 6294 C C . CYS B 1 75 ? 4.414 40.531 -15.938 1 81.56 75 CYS B C 1
ATOM 6296 O O . CYS B 1 75 ? 4.398 39.625 -15.086 1 81.56 75 CYS B O 1
ATOM 6298 N N . ARG B 1 76 ? 4.676 40.312 -17.172 1 80 76 ARG B N 1
ATOM 6299 C CA . ARG B 1 76 ? 4.984 38.969 -17.594 1 80 76 ARG B CA 1
ATOM 6300 C C . ARG B 1 76 ? 6.285 38.469 -16.969 1 80 76 ARG B C 1
ATOM 6302 O O . ARG B 1 76 ? 6.383 37.312 -16.562 1 80 76 ARG B O 1
ATOM 6309 N N . GLN B 1 77 ? 7.234 39.375 -16.938 1 80.62 77 GLN B N 1
ATOM 6310 C CA . GLN B 1 77 ? 8.5 39 -16.312 1 80.62 77 GLN B CA 1
ATOM 6311 C C . GLN B 1 77 ? 8.312 38.719 -14.82 1 80.62 77 GLN B C 1
ATOM 6313 O O . GLN B 1 77 ? 9.094 38 -14.211 1 80.62 77 GLN B O 1
ATOM 6318 N N . LEU B 1 78 ? 7.348 39.344 -14.32 1 76.31 78 LEU B N 1
ATOM 6319 C CA . LEU B 1 78 ? 7.035 39.156 -12.906 1 76.31 78 LEU B CA 1
ATOM 6320 C C . LEU B 1 78 ? 6.117 37.969 -12.695 1 76.31 78 LEU B C 1
ATOM 6322 O O . LEU B 1 78 ? 5.734 37.656 -11.562 1 76.31 78 LEU B O 1
ATOM 6326 N N . GLY B 1 79 ? 5.766 37.312 -13.773 1 73.75 79 GLY B N 1
ATOM 6327 C CA . GLY B 1 79 ? 4.98 36.094 -13.703 1 73.75 79 GLY B CA 1
ATOM 6328 C C . GLY B 1 79 ? 3.492 36.344 -13.852 1 73.75 79 GLY B C 1
ATOM 6329 O O . GLY B 1 79 ? 2.686 35.438 -13.609 1 73.75 79 GLY B O 1
ATOM 6330 N N . PHE B 1 80 ? 3.037 37.469 -14.234 1 74.62 80 PHE B N 1
ATOM 6331 C CA . PHE B 1 80 ? 1.631 37.781 -14.461 1 74.62 80 PHE B CA 1
ATOM 6332 C C . PHE B 1 80 ? 1.293 37.719 -15.945 1 74.62 80 PHE B C 1
ATOM 6334 O O . PHE B 1 80 ? 2.172 37.875 -16.797 1 74.62 80 PHE B O 1
ATOM 6341 N N . VAL B 1 81 ? 0.092 37.344 -16.109 1 75.19 81 VAL B N 1
ATOM 6342 C CA . VAL B 1 81 ? -0.326 37.156 -17.5 1 75.19 81 VAL B CA 1
ATOM 6343 C C . VAL B 1 81 ? -0.23 38.469 -18.281 1 75.19 81 VAL B C 1
ATOM 6345 O O . VAL B 1 81 ? 0.19 38.469 -19.438 1 75.19 81 VAL B O 1
ATOM 6348 N N . SER B 1 82 ? -0.786 39.531 -17.656 1 79.5 82 SER B N 1
ATOM 6349 C CA . SER B 1 82 ? -0.777 40.812 -18.344 1 79.5 82 SER B CA 1
ATOM 6350 C C . SER B 1 82 ? -0.855 41.969 -17.359 1 79.5 82 SER B C 1
ATOM 6352 O O . SER B 1 82 ? -1.089 41.75 -16.156 1 79.5 82 SER B O 1
ATOM 6354 N N . ALA B 1 83 ? -0.601 43.156 -17.906 1 83.88 83 ALA B N 1
ATOM 6355 C CA . ALA B 1 83 ? -0.757 44.375 -17.109 1 83.88 83 ALA B CA 1
ATOM 6356 C C . ALA B 1 83 ? -2.141 45 -17.312 1 83.88 83 ALA B C 1
ATOM 6358 O O . ALA B 1 83 ? -2.697 44.938 -18.406 1 83.88 83 ALA B O 1
ATOM 6359 N N . THR B 1 84 ? -2.75 45.312 -16.203 1 79.88 84 THR B N 1
ATOM 6360 C CA . THR B 1 84 ? -4.016 46.031 -16.297 1 79.88 84 THR B CA 1
ATOM 6361 C C . THR B 1 84 ? -3.785 47.531 -16.297 1 79.88 84 THR B C 1
ATOM 6363 O O . THR B 1 84 ? -4.676 48.312 -16.672 1 79.88 84 THR B O 1
ATOM 6366 N N . GLY B 1 85 ? -2.682 48 -15.852 1 83.44 85 GLY B N 1
ATOM 6367 C CA . GLY B 1 85 ? -2.355 49.406 -15.844 1 83.44 85 GLY B CA 1
ATOM 6368 C C . GLY B 1 85 ? -0.914 49.688 -15.461 1 83.44 85 GLY B C 1
ATOM 6369 O O . GLY B 1 85 ? -0.128 48.75 -15.266 1 83.44 85 GLY B O 1
ATOM 6370 N N . TRP B 1 86 ? -0.42 51 -15.602 1 88 86 TRP B N 1
ATOM 6371 C CA . TRP B 1 86 ? 0.881 51.469 -15.133 1 88 86 TRP B CA 1
ATOM 6372 C C . TRP B 1 86 ? 0.748 52.812 -14.391 1 88 86 TRP B C 1
ATOM 6374 O O . TRP B 1 86 ? -0.276 53.5 -14.5 1 88 86 TRP B O 1
ATOM 6384 N N . THR B 1 87 ? 1.67 53.031 -13.516 1 84.75 87 THR B N 1
ATOM 6385 C CA . THR B 1 87 ? 1.622 54.25 -12.734 1 84.75 87 THR B CA 1
ATOM 6386 C C . THR B 1 87 ? 2.883 55.094 -12.969 1 84.75 87 THR B C 1
ATOM 6388 O O . THR B 1 87 ? 3.914 54.562 -13.383 1 84.75 87 THR B O 1
ATOM 6391 N N . HIS B 1 88 ? 2.633 56.5 -12.695 1 83.88 88 HIS B N 1
ATOM 6392 C CA . HIS B 1 88 ? 3.734 57.438 -12.867 1 83.88 88 HIS B CA 1
ATOM 6393 C C . HIS B 1 88 ? 3.965 58.25 -11.602 1 83.88 88 HIS B C 1
ATOM 6395 O O . HIS B 1 88 ? 3.246 58.094 -10.609 1 83.88 88 HIS B O 1
ATOM 6401 N N . SER B 1 89 ? 4.953 59.062 -11.531 1 80.38 89 SER B N 1
ATOM 6402 C CA . SER B 1 89 ? 5.254 60.062 -10.5 1 80.38 89 SER B CA 1
ATOM 6403 C C . SER B 1 89 ? 5.453 59.375 -9.141 1 80.38 89 SER B C 1
ATOM 6405 O O . SER B 1 89 ? 4.949 59.875 -8.125 1 80.38 89 SER B O 1
ATOM 6407 N N . ALA B 1 90 ? 6.133 58.25 -9.219 1 81.81 90 ALA B N 1
ATOM 6408 C CA . ALA B 1 90 ? 6.473 57.531 -8 1 81.81 90 ALA B CA 1
ATOM 6409 C C . ALA B 1 90 ? 5.238 57.344 -7.125 1 81.81 90 ALA B C 1
ATOM 6411 O O . ALA B 1 90 ? 5.281 57.562 -5.914 1 81.81 90 ALA B O 1
ATOM 6412 N N . LYS B 1 91 ? 4.195 56.938 -7.777 1 79.44 91 LYS B N 1
ATOM 6413 C CA . LYS B 1 91 ? 2.932 56.719 -7.082 1 79.44 91 LYS B CA 1
ATOM 6414 C C . LYS B 1 91 ? 3.123 55.812 -5.883 1 79.44 91 LYS B C 1
ATOM 6416 O O . LYS B 1 91 ? 2.459 55.969 -4.855 1 79.44 91 LYS B O 1
ATOM 6421 N N . TYR B 1 92 ? 4 54.875 -6.113 1 77.94 92 TYR B N 1
ATOM 6422 C CA . TYR B 1 92 ? 4.207 53.875 -5.051 1 77.94 92 TYR B CA 1
ATOM 6423 C C . TYR B 1 92 ? 5.418 54.25 -4.199 1 77.94 92 TYR B C 1
ATOM 6425 O O . TYR B 1 92 ? 5.984 53.406 -3.52 1 77.94 92 TYR B O 1
ATOM 6433 N N . GLY B 1 93 ? 5.832 55.406 -4.211 1 77.62 93 GLY B N 1
ATOM 6434 C CA . GLY B 1 93 ? 6.996 55.875 -3.473 1 77.62 93 GLY B CA 1
ATOM 6435 C C . GLY B 1 93 ? 8.25 55.938 -4.32 1 77.62 93 GLY B C 1
ATOM 6436 O O . GLY B 1 93 ? 8.367 55.25 -5.324 1 77.62 93 GLY B O 1
ATOM 6437 N N . LYS B 1 94 ? 9.172 56.75 -3.783 1 79.88 94 LYS B N 1
ATOM 6438 C CA . LYS B 1 94 ? 10.438 56.938 -4.484 1 79.88 94 LYS B CA 1
ATOM 6439 C C . LYS B 1 94 ? 11.383 55.781 -4.234 1 79.88 94 LYS B C 1
ATOM 6441 O O . LYS B 1 94 ? 11.438 55.25 -3.123 1 79.88 94 LYS B O 1
ATOM 6446 N N . GLY B 1 95 ? 11.984 55.25 -5.312 1 80.12 95 GLY B N 1
ATOM 6447 C CA . GLY B 1 95 ? 12.984 54.219 -5.18 1 80.12 95 GLY B CA 1
ATOM 6448 C C . GLY B 1 95 ? 14.352 54.75 -4.773 1 80.12 95 GLY B C 1
ATOM 6449 O O . GLY B 1 95 ? 14.5 55.938 -4.48 1 80.12 95 GLY B O 1
ATOM 6450 N N . GLN B 1 96 ? 15.25 53.781 -4.527 1 76.5 96 GLN B N 1
ATOM 6451 C CA . GLN B 1 96 ? 16.641 54.125 -4.23 1 76.5 96 GLN B CA 1
ATOM 6452 C C . GLN B 1 96 ? 17.578 53.562 -5.285 1 76.5 96 GLN B C 1
ATOM 6454 O O . GLN B 1 96 ? 17.172 52.719 -6.094 1 76.5 96 GLN B O 1
ATOM 6459 N N . GLY B 1 97 ? 18.859 54.188 -5.328 1 80.38 97 GLY B N 1
ATOM 6460 C CA . GLY B 1 97 ? 19.859 53.688 -6.262 1 80.38 97 GLY B CA 1
ATOM 6461 C C . GLY B 1 97 ? 19.797 54.344 -7.617 1 80.38 97 GLY B C 1
ATOM 6462 O O . GLY B 1 97 ? 19.297 55.5 -7.734 1 80.38 97 GLY B O 1
ATOM 6463 N N . LYS B 1 98 ? 20.312 53.625 -8.594 1 86.44 98 LYS B N 1
ATOM 6464 C CA . LYS B 1 98 ? 20.375 54.188 -9.938 1 86.44 98 LYS B CA 1
ATOM 6465 C C . LYS B 1 98 ? 19.047 53.969 -10.672 1 86.44 98 LYS B C 1
ATOM 6467 O O . LYS B 1 98 ? 18.312 53.031 -10.391 1 86.44 98 LYS B O 1
ATOM 6472 N N . ILE B 1 99 ? 18.719 54.844 -11.422 1 92.44 99 ILE B N 1
ATOM 6473 C CA . ILE B 1 99 ? 17.641 54.625 -12.383 1 92.44 99 ILE B CA 1
ATOM 6474 C C . ILE B 1 99 ? 18.188 53.938 -13.617 1 92.44 99 ILE B C 1
ATOM 6476 O O . ILE B 1 99 ? 18.875 54.531 -14.445 1 92.44 99 ILE B O 1
ATOM 6480 N N . TRP B 1 100 ? 17.953 52.656 -13.758 1 92.5 100 TRP B N 1
ATOM 6481 C CA . TRP B 1 100 ? 18.594 51.781 -14.742 1 92.5 100 TRP B CA 1
ATOM 6482 C C . TRP B 1 100 ? 18.062 52.062 -16.141 1 92.5 100 TRP B C 1
ATOM 6484 O O . TRP B 1 100 ? 18.797 51.969 -17.125 1 92.5 100 TRP B O 1
ATOM 6494 N N . LEU B 1 101 ? 16.766 52.25 -16.203 1 93.25 101 LEU B N 1
ATOM 6495 C CA . LEU B 1 101 ? 16.188 52.406 -17.547 1 93.25 101 LEU B CA 1
ATOM 6496 C C . LEU B 1 101 ? 15.344 53.688 -17.641 1 93.25 101 LEU B C 1
ATOM 6498 O O . LEU B 1 101 ? 14.641 54.031 -16.688 1 93.25 101 LEU B O 1
ATOM 6502 N N . ASP B 1 102 ? 15.508 54.281 -18.719 1 91.75 102 ASP B N 1
ATOM 6503 C CA . ASP B 1 102 ? 14.797 55.5 -19.078 1 91.75 102 ASP B CA 1
ATOM 6504 C C . ASP B 1 102 ? 14.344 55.469 -20.531 1 91.75 102 ASP B C 1
ATOM 6506 O O . ASP B 1 102 ? 15.031 54.906 -21.391 1 91.75 102 ASP B O 1
ATOM 6510 N N . ASN B 1 103 ? 13.164 56.094 -20.875 1 89.94 103 ASN B N 1
ATOM 6511 C CA . ASN B 1 103 ? 12.594 56.125 -22.219 1 89.94 103 ASN B CA 1
ATOM 6512 C C . ASN B 1 103 ? 12.5 54.719 -22.812 1 89.94 103 ASN B C 1
ATOM 6514 O O . ASN B 1 103 ? 12.922 54.5 -23.953 1 89.94 103 ASN B O 1
ATOM 6518 N N . VAL B 1 104 ? 11.969 53.844 -21.953 1 90.69 104 VAL B N 1
ATOM 6519 C CA . VAL B 1 104 ? 11.836 52.438 -22.406 1 90.69 104 VAL B CA 1
ATOM 6520 C C . VAL B 1 104 ? 10.617 52.312 -23.312 1 90.69 104 VAL B C 1
ATOM 6522 O O . VAL B 1 104 ? 9.531 52.812 -22.984 1 90.69 104 VAL B O 1
ATOM 6525 N N . GLN B 1 105 ? 10.836 51.688 -24.438 1 87.94 105 GLN B N 1
ATOM 6526 C CA . GLN B 1 105 ? 9.758 51.438 -25.406 1 87.94 105 GLN B CA 1
ATOM 6527 C C . GLN B 1 105 ? 9.688 49.969 -25.797 1 87.94 105 GLN B C 1
ATOM 6529 O O . GLN B 1 105 ? 10.539 49.5 -26.547 1 87.94 105 GLN B O 1
ATOM 6534 N N . CYS B 1 106 ? 8.688 49.312 -25.281 1 86.44 106 CYS B N 1
ATOM 6535 C CA . CYS B 1 106 ? 8.453 47.906 -25.625 1 86.44 106 CYS B CA 1
ATOM 6536 C C . CYS B 1 106 ? 7.297 47.781 -26.609 1 86.44 106 CYS B C 1
ATOM 6538 O O . CYS B 1 106 ? 6.414 48.625 -26.656 1 86.44 106 CYS B O 1
ATOM 6540 N N . GLY B 1 107 ? 7.277 46.719 -27.406 1 81.69 107 GLY B N 1
ATOM 6541 C CA . GLY B 1 107 ? 6.172 46.375 -28.281 1 81.69 107 GLY B CA 1
ATOM 6542 C C . GLY B 1 107 ? 5.109 45.531 -27.594 1 81.69 107 GLY B C 1
ATOM 6543 O O . GLY B 1 107 ? 4.051 45.281 -28.156 1 81.69 107 GLY B O 1
ATOM 6544 N N . GLY B 1 108 ? 5.289 45.062 -26.469 1 80.88 108 GLY B N 1
ATOM 6545 C CA . GLY B 1 108 ? 4.344 44.281 -25.688 1 80.88 108 GLY B CA 1
ATOM 6546 C C . GLY B 1 108 ? 4.613 42.781 -25.734 1 80.88 108 GLY B C 1
ATOM 6547 O O . GLY B 1 108 ? 4.191 42.062 -24.844 1 80.88 108 GLY B O 1
ATOM 6548 N N . GLY B 1 109 ? 5.34 42.344 -26.75 1 76.31 109 GLY B N 1
ATOM 6549 C CA . GLY B 1 109 ? 5.559 40.938 -26.906 1 76.31 109 GLY B CA 1
ATOM 6550 C C . GLY B 1 109 ? 6.957 40.5 -26.516 1 76.31 109 GLY B C 1
ATOM 6551 O O . GLY B 1 109 ? 7.285 39.312 -26.578 1 76.31 109 GLY B O 1
ATOM 6552 N N . GLU B 1 110 ? 7.809 41.312 -26.078 1 79.81 110 GLU B N 1
ATOM 6553 C CA . GLU B 1 110 ? 9.18 40.969 -25.703 1 79.81 110 GLU B CA 1
ATOM 6554 C C . GLU B 1 110 ? 9.203 40.062 -24.484 1 79.81 110 GLU B C 1
ATOM 6556 O O . GLU B 1 110 ? 8.352 40.156 -23.609 1 79.81 110 GLU B O 1
ATOM 6561 N N . LYS B 1 111 ? 10.234 39.156 -24.406 1 77.81 111 LYS B N 1
ATOM 6562 C CA . LYS B 1 111 ? 10.375 38.188 -23.312 1 77.81 111 LYS B CA 1
ATOM 6563 C C . LYS B 1 111 ? 10.938 38.875 -22.062 1 77.81 111 LYS B C 1
ATOM 6565 O O . LYS B 1 111 ? 10.68 38.438 -20.938 1 77.81 111 LYS B O 1
ATOM 6570 N N . SER B 1 112 ? 11.711 39.781 -22.406 1 84.25 112 SER B N 1
ATOM 6571 C CA . SER B 1 112 ? 12.359 40.5 -21.297 1 84.25 112 SER B CA 1
ATOM 6572 C C . SER B 1 112 ? 12.484 42 -21.609 1 84.25 112 SER B C 1
ATOM 6574 O O . SER B 1 112 ? 12.586 42.375 -22.766 1 84.25 112 SER B O 1
ATOM 6576 N N . ILE B 1 113 ? 12.539 42.781 -20.5 1 89 113 ILE B N 1
ATOM 6577 C CA . ILE B 1 113 ? 12.656 44.25 -20.641 1 89 113 ILE B CA 1
ATOM 6578 C C . ILE B 1 113 ? 14.016 44.594 -21.25 1 89 113 ILE B C 1
ATOM 6580 O O . ILE B 1 113 ? 14.188 45.656 -21.828 1 89 113 ILE B O 1
ATOM 6584 N N . GLU B 1 114 ? 14.906 43.625 -21.156 1 83.25 114 GLU B N 1
ATOM 6585 C CA . GLU B 1 114 ? 16.234 43.844 -21.719 1 83.25 114 GLU B CA 1
ATOM 6586 C C . GLU B 1 114 ? 16.172 43.969 -23.234 1 83.25 114 GLU B C 1
ATOM 6588 O O . GLU B 1 114 ? 17.062 44.562 -23.844 1 83.25 114 GLU B O 1
ATOM 6593 N N . LEU B 1 115 ? 15.203 43.406 -23.688 1 82.56 115 LEU B N 1
ATOM 6594 C CA . LEU B 1 115 ? 15.086 43.344 -25.141 1 82.56 115 LEU B CA 1
ATOM 6595 C C . LEU B 1 115 ? 14.328 44.562 -25.672 1 82.56 115 LEU B C 1
ATOM 6597 O O . LEU B 1 115 ? 14.18 44.719 -26.891 1 82.56 115 LEU B O 1
ATOM 6601 N N . CYS B 1 116 ? 13.852 45.312 -24.844 1 87.38 116 CYS B N 1
ATOM 6602 C CA . CYS B 1 116 ? 13.148 46.531 -25.234 1 87.38 116 CYS B CA 1
ATOM 6603 C C . CYS B 1 116 ? 14.125 47.656 -25.531 1 87.38 116 CYS B C 1
ATOM 6605 O O . CYS B 1 116 ? 15.227 47.688 -24.984 1 87.38 116 CYS B O 1
ATOM 6607 N N . LYS B 1 117 ? 13.711 48.562 -26.391 1 87.62 117 LYS B N 1
ATOM 6608 C CA . LYS B 1 117 ? 14.539 49.75 -26.688 1 87.62 117 LYS B CA 1
ATOM 6609 C C . LYS B 1 117 ? 14.539 50.719 -25.516 1 87.62 117 LYS B C 1
ATOM 6611 O O . LYS B 1 117 ? 13.508 50.938 -24.875 1 87.62 117 LYS B O 1
ATOM 6616 N N . SER B 1 118 ? 15.633 51.219 -25.125 1 88.88 118 SER B N 1
ATOM 6617 C CA . SER B 1 118 ? 15.766 52.219 -24.062 1 88.88 118 SER B CA 1
ATOM 6618 C C . SER B 1 118 ? 16.922 53.156 -24.344 1 88.88 118 SER B C 1
ATOM 6620 O O . SER B 1 118 ? 17.656 53 -25.328 1 88.88 118 SER B O 1
ATOM 6622 N N . ARG B 1 119 ? 17.141 54.219 -23.5 1 88.69 119 ARG B N 1
ATOM 6623 C CA . ARG B 1 119 ? 18.234 55.188 -23.594 1 88.69 119 ARG B CA 1
ATOM 6624 C C . ARG B 1 119 ? 19.547 54.594 -23.125 1 88.69 119 ARG B C 1
ATOM 6626 O O . ARG B 1 119 ? 20.578 55.25 -23.094 1 88.69 119 ARG B O 1
ATOM 6633 N N . GLY B 1 120 ? 19.578 53.312 -22.875 1 87.38 120 GLY B N 1
ATOM 6634 C CA . GLY B 1 120 ? 20.75 52.625 -22.359 1 87.38 120 GLY B CA 1
ATOM 6635 C C . GLY B 1 120 ? 20.703 52.406 -20.859 1 87.38 120 GLY B C 1
ATOM 6636 O O . GLY B 1 120 ? 20.125 53.219 -20.125 1 87.38 120 GLY B O 1
ATOM 6637 N N . TRP B 1 121 ? 21.375 51.344 -20.422 1 86.5 121 TRP B N 1
ATOM 6638 C CA . TRP B 1 121 ? 21.375 51 -19.016 1 86.5 121 TRP B CA 1
ATOM 6639 C C . TRP B 1 121 ? 22.188 52 -18.203 1 86.5 121 TRP B C 1
ATOM 6641 O O . TRP B 1 121 ? 23.344 52.281 -18.531 1 86.5 121 TRP B O 1
ATOM 6651 N N . GLY B 1 122 ? 21.531 52.594 -17.188 1 88.06 122 GLY B N 1
ATOM 6652 C CA . GLY B 1 122 ? 22.219 53.531 -16.297 1 88.06 122 GLY B CA 1
ATOM 6653 C C . GLY B 1 122 ? 22.203 54.969 -16.781 1 88.06 122 GLY B C 1
ATOM 6654 O O . GLY B 1 122 ? 22.688 55.875 -16.078 1 88.06 122 GLY B O 1
ATOM 6655 N N . ASN B 1 123 ? 21.703 55.188 -17.891 1 86 123 ASN B N 1
ATOM 6656 C CA . ASN B 1 123 ? 21.641 56.531 -18.453 1 86 123 ASN B CA 1
ATOM 6657 C C . ASN B 1 123 ? 20.234 57.125 -18.359 1 86 123 ASN B C 1
ATOM 6659 O O . ASN B 1 123 ? 19.344 56.719 -19.094 1 86 123 ASN B O 1
ATOM 6663 N N . SER B 1 124 ? 20 58.031 -17.297 1 87.12 124 SER B N 1
ATOM 6664 C CA . SER B 1 124 ? 18.672 58.594 -17.094 1 87.12 124 SER B CA 1
ATOM 6665 C C . SER B 1 124 ? 18.766 60.062 -16.656 1 87.12 124 SER B C 1
ATOM 6667 O O . SER B 1 124 ? 19.703 60.469 -15.969 1 87.12 124 SER B O 1
ATOM 6669 N N . ASP B 1 125 ? 17.906 61 -17.078 1 84.94 125 ASP B N 1
ATOM 6670 C CA . ASP B 1 125 ? 17.766 62.375 -16.625 1 84.94 125 ASP B CA 1
ATOM 6671 C C . ASP B 1 125 ? 16.609 62.5 -15.625 1 84.94 125 ASP B C 1
ATOM 6673 O O . ASP B 1 125 ? 16.203 63.594 -15.289 1 84.94 125 ASP B O 1
ATOM 6677 N N . CYS B 1 126 ? 16.062 61.406 -15.18 1 88.75 126 CYS B N 1
ATOM 6678 C CA . CYS B 1 126 ? 14.938 61.375 -14.25 1 88.75 126 CYS B CA 1
ATOM 6679 C C . CYS B 1 126 ? 15.422 61.406 -12.805 1 88.75 126 CYS B C 1
ATOM 6681 O O . CYS B 1 126 ? 16.594 61.156 -12.531 1 88.75 126 CYS B O 1
ATOM 6683 N N . THR B 1 127 ? 14.578 61.969 -11.891 1 86.06 127 THR B N 1
ATOM 6684 C CA . THR B 1 127 ? 14.734 61.781 -10.453 1 86.06 127 THR B CA 1
ATOM 6685 C C . THR B 1 127 ? 13.766 60.719 -9.93 1 86.06 127 THR B C 1
ATOM 6687 O O . THR B 1 127 ? 12.844 60.312 -10.641 1 86.06 127 THR B O 1
ATOM 6690 N N . HIS B 1 128 ? 14 60.312 -8.734 1 88.62 128 HIS B N 1
ATOM 6691 C CA . HIS B 1 128 ? 13.18 59.25 -8.172 1 88.62 128 HIS B CA 1
ATOM 6692 C C . HIS B 1 128 ? 11.75 59.719 -7.934 1 88.62 128 HIS B C 1
ATOM 6694 O O . HIS B 1 128 ? 10.883 58.938 -7.586 1 88.62 128 HIS B O 1
ATOM 6700 N N . ASP B 1 129 ? 11.5 60.969 -8.18 1 80.44 129 ASP B N 1
ATOM 6701 C CA . ASP B 1 129 ? 10.125 61.469 -8.195 1 80.44 129 ASP B CA 1
ATOM 6702 C C . ASP B 1 129 ? 9.367 60.969 -9.414 1 80.44 129 ASP B C 1
ATOM 6704 O O . ASP B 1 129 ? 8.141 61.031 -9.477 1 80.44 129 ASP B O 1
ATOM 6708 N N . GLU B 1 130 ? 10.047 60.375 -10.359 1 88.5 130 GLU B N 1
ATOM 6709 C CA . GLU B 1 130 ? 9.461 59.938 -11.617 1 88.5 130 GLU B CA 1
ATOM 6710 C C . GLU B 1 130 ? 9.602 58.406 -11.773 1 88.5 130 GLU B C 1
ATOM 6712 O O . GLU B 1 130 ? 9.617 57.906 -12.898 1 88.5 130 GLU B O 1
ATOM 6717 N N . ASP B 1 131 ? 9.633 57.812 -10.727 1 90.94 131 ASP B N 1
ATOM 6718 C CA . ASP B 1 131 ? 9.727 56.344 -10.805 1 90.94 131 ASP B CA 1
ATOM 6719 C C . ASP B 1 131 ? 8.422 55.75 -11.32 1 90.94 131 ASP B C 1
ATOM 6721 O O . ASP B 1 131 ? 7.336 56.125 -10.883 1 90.94 131 ASP B O 1
ATOM 6725 N N . ALA B 1 132 ? 8.516 54.719 -12.227 1 91.94 132 ALA B N 1
ATOM 6726 C CA . ALA B 1 132 ? 7.355 54.062 -12.812 1 91.94 132 ALA B CA 1
ATOM 6727 C C . ALA B 1 132 ? 6.875 52.906 -11.938 1 91.94 132 ALA B C 1
ATOM 6729 O O . ALA B 1 132 ? 7.668 52.312 -11.219 1 91.94 132 ALA B O 1
ATOM 6730 N N . GLY B 1 133 ? 5.621 52.594 -11.93 1 89.31 133 GLY B N 1
ATOM 6731 C CA . GLY B 1 133 ? 4.992 51.438 -11.328 1 89.31 133 GLY B CA 1
ATOM 6732 C C . GLY B 1 133 ? 4.047 50.719 -12.266 1 89.31 133 GLY B C 1
ATOM 6733 O O . GLY B 1 133 ? 3.668 51.25 -13.312 1 89.31 133 GLY B O 1
ATOM 6734 N N . VAL B 1 134 ? 3.748 49.438 -11.961 1 88.06 134 VAL B N 1
ATOM 6735 C CA . VAL B 1 134 ? 2.836 48.656 -12.805 1 88.06 134 VAL B CA 1
ATOM 6736 C C . VAL B 1 134 ? 1.694 48.125 -11.953 1 88.06 134 VAL B C 1
ATOM 6738 O O . VAL B 1 134 ? 1.834 47.969 -10.742 1 88.06 134 VAL B O 1
ATOM 6741 N N . VAL B 1 135 ? 0.602 47.906 -12.539 1 81 135 VAL B N 1
ATOM 6742 C CA . VAL B 1 135 ? -0.552 47.188 -12.008 1 81 135 VAL B CA 1
ATOM 6743 C C . VAL B 1 135 ? -0.835 45.969 -12.867 1 81 135 VAL B C 1
ATOM 6745 O O . VAL B 1 135 ? -1.302 46.062 -14.008 1 81 135 VAL B O 1
ATOM 6748 N N . CYS B 1 136 ? -0.398 44.812 -12.305 1 80.31 136 CYS B N 1
ATOM 6749 C CA . CYS B 1 136 ? -0.553 43.562 -13.055 1 80.31 136 CYS B CA 1
ATOM 6750 C C . CYS B 1 136 ? -1.921 42.938 -12.805 1 80.31 136 CYS B C 1
ATOM 6752 O O . CYS B 1 136 ? -2.498 43.125 -11.727 1 80.31 136 CYS B O 1
ATOM 6754 N N . LYS B 1 137 ? -2.484 42.312 -13.875 1 76.25 137 LYS B N 1
ATOM 6755 C CA . LYS B 1 137 ? -3.662 41.469 -13.68 1 76.25 137 LYS B CA 1
ATOM 6756 C C . LYS B 1 137 ? -3.367 40.312 -12.719 1 76.25 137 LYS B C 1
ATOM 6758 O O . LYS B 1 137 ? -2.367 39.625 -12.875 1 76.25 137 LYS B O 1
ATOM 6763 N N . ASP B 1 138 ? -4.137 40.281 -11.656 1 61.44 138 ASP B N 1
ATOM 6764 C CA . ASP B 1 138 ? -3.912 39.281 -10.617 1 61.44 138 ASP B CA 1
ATOM 6765 C C . ASP B 1 138 ? -4.168 37.875 -11.148 1 61.44 138 ASP B C 1
ATOM 6767 O O . ASP B 1 138 ? -5.055 37.156 -10.664 1 61.44 138 ASP B O 1
ATOM 6771 N N . GLU B 1 139 ? -3.549 37.594 -12.32 1 66.62 139 GLU B N 1
ATOM 6772 C CA . GLU B 1 139 ? -3.52 36.312 -12.969 1 66.62 139 GLU B CA 1
ATOM 6773 C C . GLU B 1 139 ? -2.096 35.906 -13.344 1 66.62 139 GLU B C 1
ATOM 6775 O O . GLU B 1 139 ? -1.415 36.625 -14.07 1 66.62 139 GLU B O 1
ATOM 6780 N N . ARG B 1 140 ? -1.589 34.906 -12.859 1 59.53 140 ARG B N 1
ATOM 6781 C CA . ARG B 1 140 ? -0.203 34.5 -13.055 1 59.53 140 ARG B CA 1
ATOM 6782 C C . ARG B 1 140 ? -0.057 33.656 -14.312 1 59.53 140 ARG B C 1
ATOM 6784 O O . ARG B 1 140 ? -0.989 32.938 -14.703 1 59.53 140 ARG B O 1
ATOM 6791 N N . ILE B 1 141 ? 0.999 33.938 -15.125 1 60.66 141 ILE B N 1
ATOM 6792 C CA . ILE B 1 141 ? 1.335 33.062 -16.266 1 60.66 141 ILE B CA 1
ATOM 6793 C C . ILE B 1 141 ? 1.582 31.641 -15.781 1 60.66 141 ILE B C 1
ATOM 6795 O O . ILE B 1 141 ? 2.408 31.406 -14.898 1 60.66 141 ILE B O 1
ATOM 6799 N N . PRO B 1 142 ? 0.95 30.812 -16.297 1 48.66 142 PRO B N 1
ATOM 6800 C CA . PRO B 1 142 ? 1.167 29.438 -15.875 1 48.66 142 PRO B CA 1
ATOM 6801 C C . PRO B 1 142 ? 2.615 28.984 -16.047 1 48.66 142 PRO B C 1
ATOM 6803 O O . PRO B 1 142 ? 3.217 29.219 -17.109 1 48.66 142 PRO B O 1
ATOM 6806 N N . GLY B 1 143 ? 3.451 28.672 -15.008 1 47.16 143 GLY B N 1
ATOM 6807 C CA . GLY B 1 143 ? 4.828 28.203 -15.062 1 47.16 143 GLY B CA 1
ATOM 6808 C C . GLY B 1 143 ? 5.832 29.281 -14.664 1 47.16 143 GLY B C 1
ATOM 6809 O O . GLY B 1 143 ? 7.043 29.047 -14.719 1 47.16 143 GLY B O 1
ATOM 6810 N N . PHE B 1 144 ? 5.496 30.531 -14.562 1 48.75 144 PHE B N 1
ATOM 6811 C CA . PHE B 1 144 ? 6.438 31.578 -14.172 1 48.75 144 PHE B CA 1
ATOM 6812 C C . PHE B 1 144 ? 6.973 31.312 -12.766 1 48.75 144 PHE B C 1
ATOM 6814 O O . PHE B 1 144 ? 6.199 31.094 -11.828 1 48.75 144 PHE B O 1
ATOM 6821 N N . VAL B 1 145 ? 8.297 31.203 -12.688 1 45.44 145 VAL B N 1
ATOM 6822 C CA . VAL B 1 145 ? 8.961 30.891 -11.422 1 45.44 145 VAL B CA 1
ATOM 6823 C C . VAL B 1 145 ? 9.32 32.188 -10.688 1 45.44 145 VAL B C 1
ATOM 6825 O O . VAL B 1 145 ? 10.148 32.969 -11.164 1 45.44 145 VAL B O 1
ATOM 6828 N N . ASP B 1 146 ? 8.555 33.031 -10.086 1 47.41 146 ASP B N 1
ATOM 6829 C CA . ASP B 1 146 ? 8.914 34.031 -9.062 1 47.41 146 ASP B CA 1
ATOM 6830 C C . ASP B 1 146 ? 9.859 33.406 -8.023 1 47.41 146 ASP B C 1
ATOM 6832 O O . ASP B 1 146 ? 9.625 32.312 -7.543 1 47.41 146 ASP B O 1
ATOM 6836 N N . SER B 1 147 ? 11.086 33.906 -7.914 1 46.22 147 SER B N 1
ATOM 6837 C CA . SER B 1 147 ? 12.023 33.312 -6.965 1 46.22 147 SER B CA 1
ATOM 6838 C C . SER B 1 147 ? 11.344 33.031 -5.629 1 46.22 147 SER B C 1
ATOM 6840 O O . SER B 1 147 ? 11.773 32.125 -4.895 1 46.22 147 SER B O 1
ATOM 6842 N N . ASN B 1 148 ? 10.461 33.844 -5.121 1 48.38 148 ASN B N 1
ATOM 6843 C CA . ASN B 1 148 ? 9.727 33.594 -3.887 1 48.38 148 ASN B CA 1
ATOM 6844 C C . ASN B 1 148 ? 8.594 32.594 -4.105 1 48.38 148 ASN B C 1
ATOM 6846 O O . ASN B 1 148 ? 7.852 32.281 -3.176 1 48.38 148 ASN B O 1
ATOM 6850 N N . VAL B 1 149 ? 8.18 32.406 -5.199 1 44.06 149 VAL B N 1
ATOM 6851 C CA . VAL B 1 149 ? 7.277 31.312 -5.582 1 44.06 149 VAL B CA 1
ATOM 6852 C C . VAL B 1 149 ? 8.023 30.297 -6.441 1 44.06 149 VAL B C 1
ATOM 6854 O O . VAL B 1 149 ? 8.836 30.672 -7.293 1 44.06 149 VAL B O 1
ATOM 6857 N N . ILE B 1 150 ? 8.25 29.141 -5.977 1 43.69 150 ILE B N 1
ATOM 6858 C CA . ILE B 1 150 ? 8.883 28.109 -6.785 1 43.69 150 ILE B CA 1
ATOM 6859 C C . ILE B 1 150 ? 8.312 28.125 -8.195 1 43.69 150 ILE B C 1
ATOM 6861 O O . ILE B 1 150 ? 7.176 27.703 -8.422 1 43.69 150 ILE B O 1
ATOM 6865 N N . ASP B 1 151 ? 8.281 29.25 -8.867 1 38.59 151 ASP B N 1
ATOM 6866 C CA . ASP B 1 151 ? 7.809 29.172 -10.242 1 38.59 151 ASP B CA 1
ATOM 6867 C C . ASP B 1 151 ? 8.68 28.219 -11.07 1 38.59 151 ASP B C 1
ATOM 6869 O O . ASP B 1 151 ? 9.867 28.484 -11.273 1 38.59 151 ASP B O 1
ATOM 6873 N N . ALA B 1 152 ? 8.477 26.891 -11.008 1 38.69 152 ALA B N 1
ATOM 6874 C CA . ALA B 1 152 ? 9.07 26 -11.992 1 38.69 152 ALA B CA 1
ATOM 6875 C C . ALA B 1 152 ? 9.055 26.625 -13.383 1 38.69 152 ALA B C 1
ATOM 6877 O O . ALA B 1 152 ? 8.008 27.062 -13.867 1 38.69 152 ALA B O 1
ATOM 6878 N N . HIS B 1 153 ? 9.938 27.297 -13.805 1 35.53 153 HIS B N 1
ATOM 6879 C CA . HIS B 1 153 ? 10.102 27.734 -15.188 1 35.53 153 HIS B CA 1
ATOM 6880 C C . HIS B 1 153 ? 9.344 26.812 -16.141 1 35.53 153 HIS B C 1
ATOM 6882 O O . HIS B 1 153 ? 9.281 25.609 -15.938 1 35.53 153 HIS B O 1
ATOM 6888 N N . VAL B 1 154 ? 8.398 27.297 -16.812 1 36.19 154 VAL B N 1
ATOM 6889 C CA . VAL B 1 154 ? 7.625 26.766 -17.938 1 36.19 154 VAL B CA 1
ATOM 6890 C C . VAL B 1 154 ? 8.539 25.938 -18.844 1 36.19 154 VAL B C 1
ATOM 6892 O O . VAL B 1 154 ? 8.453 26.047 -20.062 1 36.19 154 VAL B O 1
ATOM 6895 N N . ASP B 1 155 ? 9.758 25.812 -18.609 1 42.28 155 ASP B N 1
ATOM 6896 C CA . ASP B 1 155 ? 10.312 24.938 -19.641 1 42.28 155 ASP B CA 1
ATOM 6897 C C . ASP B 1 155 ? 9.57 23.609 -19.688 1 42.28 155 ASP B C 1
ATOM 6899 O O . ASP B 1 155 ? 9.008 23.172 -18.688 1 42.28 155 ASP B O 1
ATOM 6903 N N . GLU B 1 156 ? 9.328 23.188 -20.859 1 49.97 156 GLU B N 1
ATOM 6904 C CA . GLU B 1 156 ? 8.695 21.922 -21.266 1 49.97 156 GLU B CA 1
ATOM 6905 C C . GLU B 1 156 ? 8.93 20.828 -20.234 1 49.97 156 GLU B C 1
ATOM 6907 O O . GLU B 1 156 ? 8.07 19.969 -20.016 1 49.97 156 GLU B O 1
ATOM 6912 N N . ASN B 1 157 ? 10.07 20.938 -19.594 1 55.22 157 ASN B N 1
ATOM 6913 C CA . ASN B 1 157 ? 10.414 19.859 -18.672 1 55.22 157 ASN B CA 1
ATOM 6914 C C . ASN B 1 157 ? 10.258 20.297 -17.219 1 55.22 157 ASN B C 1
ATOM 6916 O O . ASN B 1 157 ? 11.133 20.031 -16.391 1 55.22 157 ASN B O 1
ATOM 6920 N N . LYS B 1 158 ? 9.156 21 -16.875 1 62.62 158 LYS B N 1
ATOM 6921 C CA . LYS B 1 158 ? 8.984 21.516 -15.523 1 62.62 158 LYS B CA 1
ATOM 6922 C C . LYS B 1 158 ? 8.328 20.484 -14.609 1 62.62 158 LYS B C 1
ATOM 6924 O O . LYS B 1 158 ? 7.34 19.859 -14.992 1 62.62 158 LYS B O 1
ATOM 6929 N N . ILE B 1 159 ? 9.078 20.156 -13.438 1 74.19 159 ILE B N 1
ATOM 6930 C CA . ILE B 1 159 ? 8.5 19.328 -12.375 1 74.19 159 ILE B CA 1
ATOM 6931 C C . ILE B 1 159 ? 7.57 20.188 -11.516 1 74.19 159 ILE B C 1
ATOM 6933 O O . ILE B 1 159 ? 8 21.156 -10.898 1 74.19 159 ILE B O 1
ATOM 6937 N N . GLU B 1 160 ? 6.242 19.969 -11.711 1 68.19 160 GLU B N 1
ATOM 6938 C CA . GLU B 1 160 ? 5.258 20.766 -10.992 1 68.19 160 GLU B CA 1
ATOM 6939 C C . GLU B 1 160 ? 4.941 20.172 -9.633 1 68.19 160 GLU B C 1
ATOM 6941 O O . GLU B 1 160 ? 4.82 20.891 -8.641 1 68.19 160 GLU B O 1
ATOM 6946 N N . GLU B 1 161 ? 4.785 18.844 -9.633 1 83.25 161 GLU B N 1
ATOM 6947 C CA . GLU B 1 161 ? 4.312 18.172 -8.438 1 83.25 161 GLU B CA 1
ATOM 6948 C C . GLU B 1 161 ? 5.102 16.891 -8.18 1 83.25 161 GLU B C 1
ATOM 6950 O O . GLU B 1 161 ? 5.582 16.25 -9.117 1 83.25 161 GLU B O 1
ATOM 6955 N N . VAL B 1 162 ? 5.293 16.719 -6.879 1 86.88 162 VAL B N 1
ATOM 6956 C CA . VAL B 1 162 ? 5.965 15.492 -6.469 1 86.88 162 VAL B CA 1
ATOM 6957 C C . VAL B 1 162 ? 5.062 14.695 -5.527 1 86.88 162 VAL B C 1
ATOM 6959 O O . VAL B 1 162 ? 4.348 15.273 -4.707 1 86.88 162 VAL B O 1
ATOM 6962 N N . ARG B 1 163 ? 4.973 13.445 -5.695 1 87.19 163 ARG B N 1
ATOM 6963 C CA . ARG B 1 163 ? 4.25 12.594 -4.754 1 87.19 163 ARG B CA 1
ATOM 6964 C C . ARG B 1 163 ? 5.008 11.297 -4.492 1 87.19 163 ARG B C 1
ATOM 6966 O O . ARG B 1 163 ? 5.941 10.961 -5.223 1 87.19 163 ARG B O 1
ATOM 6973 N N . LEU B 1 164 ? 4.621 10.734 -3.318 1 84.31 164 LEU B N 1
ATOM 6974 C CA . LEU B 1 164 ? 5.18 9.422 -2.992 1 84.31 164 LEU B CA 1
ATOM 6975 C C . LEU B 1 164 ? 4.168 8.32 -3.264 1 84.31 164 LEU B C 1
ATOM 6977 O O . LEU B 1 164 ? 3.043 8.359 -2.758 1 84.31 164 LEU B O 1
ATOM 6981 N N . ARG B 1 165 ? 4.508 7.543 -4.125 1 80.94 165 ARG B N 1
ATOM 6982 C CA . ARG B 1 165 ? 3.729 6.32 -4.262 1 80.94 165 ARG B CA 1
ATOM 6983 C C . ARG B 1 165 ? 4.129 5.293 -3.209 1 80.94 165 ARG B C 1
ATOM 6985 O O . ARG B 1 165 ? 5.266 4.816 -3.199 1 80.94 165 ARG B O 1
ATOM 6992 N N . PRO B 1 166 ? 3.205 5.117 -2.111 1 73.62 166 PRO B N 1
ATOM 6993 C CA . PRO B 1 166 ? 3.58 4.285 -0.965 1 73.62 166 PRO B CA 1
ATOM 6994 C C . PRO B 1 166 ? 4.062 2.896 -1.376 1 73.62 166 PRO B C 1
ATOM 6996 O O . PRO B 1 166 ? 3.562 2.328 -2.348 1 73.62 166 PRO B O 1
ATOM 6999 N N . VAL B 1 167 ? 5.086 2.426 -0.621 1 59.44 167 VAL B N 1
ATOM 7000 C CA . VAL B 1 167 ? 5.699 1.109 -0.774 1 59.44 167 VAL B CA 1
ATOM 7001 C C . VAL B 1 167 ? 4.844 0.057 -0.073 1 59.44 167 VAL B C 1
ATOM 7003 O O . VAL B 1 167 ? 4.723 -1.074 -0.55 1 59.44 167 VAL B O 1
ATOM 7006 N N . VAL B 1 168 ? 4.352 0.346 1.281 1 51.31 168 VAL B N 1
ATOM 7007 C CA . VAL B 1 168 ? 3.633 -0.679 2.033 1 51.31 168 VAL B CA 1
ATOM 7008 C C . VAL B 1 168 ? 2.129 -0.424 1.948 1 51.31 168 VAL B C 1
ATOM 7010 O O . VAL B 1 168 ? 1.68 0.719 2.057 1 51.31 168 VAL B O 1
ATOM 7013 N N . ALA B 1 169 ? 1.311 -1.342 1.688 1 47.09 169 ALA B N 1
ATOM 7014 C CA . ALA B 1 169 ? -0.142 -1.327 1.539 1 47.09 169 ALA B CA 1
ATOM 7015 C C . ALA B 1 169 ? -0.816 -0.771 2.789 1 47.09 169 ALA B C 1
ATOM 7017 O O . ALA B 1 169 ? -1.771 0.003 2.695 1 47.09 169 ALA B O 1
ATOM 7018 N N . MET B 1 170 ? -0.521 -1.316 3.91 1 47.62 170 MET B N 1
ATOM 7019 C CA . MET B 1 170 ? -1.181 -0.903 5.145 1 47.62 170 MET B CA 1
ATOM 7020 C C . MET B 1 170 ? -0.952 0.58 5.414 1 47.62 170 MET B C 1
ATOM 7022 O O . MET B 1 170 ? -1.641 1.179 6.242 1 47.62 170 MET B O 1
ATOM 7026 N N . ALA B 1 171 ? -0.028 1.02 4.797 1 46.34 171 ALA B N 1
ATOM 7027 C CA . ALA B 1 171 ? 0.392 2.393 5.059 1 46.34 171 ALA B CA 1
ATOM 7028 C C . ALA B 1 171 ? -0.587 3.393 4.449 1 46.34 171 ALA B C 1
ATOM 7030 O O . ALA B 1 171 ? -0.602 4.566 4.828 1 46.34 171 ALA B O 1
ATOM 7031 N N . LYS B 1 172 ? -1.384 2.977 3.432 1 48.19 172 LYS B N 1
ATOM 7032 C CA . LYS B 1 172 ? -2.379 3.879 2.859 1 48.19 172 LYS B CA 1
ATOM 7033 C C . LYS B 1 172 ? -3.385 4.328 3.912 1 48.19 172 LYS B C 1
ATOM 7035 O O . LYS B 1 172 ? -3.914 5.441 3.838 1 48.19 172 LYS B O 1
ATOM 7040 N N . LYS B 1 173 ? -3.539 3.311 4.84 1 55.69 173 LYS B N 1
ATOM 7041 C CA . LYS B 1 173 ? -4.574 3.707 5.793 1 55.69 173 LYS B CA 1
ATOM 7042 C C . LYS B 1 173 ? -4.039 4.73 6.789 1 55.69 173 LYS B C 1
ATOM 7044 O O . LYS B 1 173 ? -4.809 5.508 7.359 1 55.69 173 LYS B O 1
ATOM 7049 N N . LYS B 1 174 ? -2.637 4.617 6.695 1 65 174 LYS B N 1
ATOM 7050 C CA . LYS B 1 174 ? -2.129 5.523 7.719 1 65 174 LYS B CA 1
ATOM 7051 C C . LYS B 1 174 ? -1.549 6.789 7.094 1 65 174 LYS B C 1
ATOM 7053 O O . LYS B 1 174 ? -0.635 6.719 6.27 1 65 174 LYS B O 1
ATOM 7058 N N . MET B 1 175 ? -2.264 7.66 7.086 1 75.94 175 MET B N 1
ATOM 7059 C CA . MET B 1 175 ? -1.778 8.969 6.668 1 75.94 175 MET B CA 1
ATOM 7060 C C . MET B 1 175 ? -0.964 9.633 7.777 1 75.94 175 MET B C 1
ATOM 7062 O O . MET B 1 175 ? -1.257 9.445 8.961 1 75.94 175 MET B O 1
ATOM 7066 N N . PRO B 1 176 ? 0.271 10.25 7.301 1 82.44 176 PRO B N 1
ATOM 7067 C CA . PRO B 1 176 ? 0.759 10.555 5.953 1 82.44 176 PRO B CA 1
ATOM 7068 C C . PRO B 1 176 ? 1.67 9.461 5.398 1 82.44 176 PRO B C 1
ATOM 7070 O O . PRO B 1 176 ? 2.227 8.672 6.16 1 82.44 176 PRO B O 1
ATOM 7073 N N . ILE B 1 177 ? 1.795 9.359 4.09 1 80.56 177 ILE B N 1
ATOM 7074 C CA . ILE B 1 177 ? 2.742 8.461 3.441 1 80.56 177 ILE B CA 1
ATOM 7075 C C . ILE B 1 177 ? 4.168 8.969 3.656 1 80.56 177 ILE B C 1
ATOM 7077 O O . ILE B 1 177 ? 4.535 10.031 3.16 1 80.56 177 ILE B O 1
ATOM 7081 N N . THR B 1 178 ? 4.957 8.227 4.418 1 84.81 178 THR B N 1
ATOM 7082 C CA . THR B 1 178 ? 6.289 8.695 4.785 1 84.81 178 THR B CA 1
ATOM 7083 C C . THR B 1 178 ? 7.359 8.016 3.936 1 84.81 178 THR B C 1
ATOM 7085 O O . THR B 1 178 ? 8.531 8.406 3.971 1 84.81 178 THR B O 1
ATOM 7088 N N . GLU B 1 179 ? 6.945 7.008 3.23 1 82.69 179 GLU B N 1
ATOM 7089 C CA . GLU B 1 179 ? 7.918 6.285 2.414 1 82.69 179 GLU B CA 1
ATOM 7090 C C . GLU B 1 179 ? 7.289 5.801 1.109 1 82.69 179 GLU B C 1
ATOM 7092 O O . GLU B 1 179 ? 6.156 5.316 1.104 1 82.69 179 GLU B O 1
ATOM 7097 N N . GLY B 1 180 ? 8.031 6.035 -0.046 1 83.06 180 GLY B N 1
ATOM 7098 C CA . GLY B 1 180 ? 7.52 5.574 -1.327 1 83.06 180 GLY B CA 1
ATOM 7099 C C . GLY B 1 180 ? 8.398 5.98 -2.5 1 83.06 180 GLY B C 1
ATOM 7100 O O . GLY B 1 180 ? 9.43 6.629 -2.316 1 83.06 180 GLY B O 1
ATOM 7101 N N . VAL B 1 181 ? 8.047 5.473 -3.713 1 85.06 181 VAL B N 1
ATOM 7102 C CA . VAL B 1 181 ? 8.711 5.832 -4.957 1 85.06 181 VAL B CA 1
ATOM 7103 C C . VAL B 1 181 ? 8.367 7.273 -5.332 1 85.06 181 VAL B C 1
ATOM 7105 O O . VAL B 1 181 ? 7.207 7.68 -5.254 1 85.06 181 VAL B O 1
ATOM 7108 N N . VAL B 1 182 ? 9.43 7.996 -5.66 1 88 182 VAL B N 1
ATOM 7109 C CA . VAL B 1 182 ? 9.227 9.398 -5.996 1 88 182 VAL B CA 1
ATOM 7110 C C . VAL B 1 182 ? 8.656 9.523 -7.402 1 88 182 VAL B C 1
ATOM 7112 O O . VAL B 1 182 ? 9.242 9.023 -8.367 1 88 182 VAL B O 1
ATOM 7115 N N . GLU B 1 183 ? 7.543 10.102 -7.508 1 88 183 GLU B N 1
ATOM 7116 C CA . GLU B 1 183 ? 6.934 10.406 -8.797 1 88 183 GLU B CA 1
ATOM 7117 C C . GLU B 1 183 ? 6.754 11.914 -8.984 1 88 183 GLU B C 1
ATOM 7119 O O . GLU B 1 183 ? 6.48 12.633 -8.023 1 88 183 GLU B O 1
ATOM 7124 N N . VAL B 1 184 ? 7.047 12.359 -10.25 1 87.56 184 VAL B N 1
ATOM 7125 C CA . VAL B 1 184 ? 6.906 13.781 -10.562 1 87.56 184 VAL B CA 1
ATOM 7126 C C . VAL B 1 184 ? 5.91 13.953 -11.703 1 87.56 184 VAL B C 1
ATOM 7128 O O . VAL B 1 184 ? 5.852 13.133 -12.617 1 87.56 184 VAL B O 1
ATOM 7131 N N . LYS B 1 185 ? 5.102 14.961 -11.516 1 82.75 185 LYS B N 1
ATOM 7132 C CA . LYS B 1 185 ? 4.18 15.281 -12.602 1 82.75 185 LYS B CA 1
ATOM 7133 C C . LYS B 1 185 ? 4.914 15.938 -13.766 1 82.75 185 LYS B C 1
ATOM 7135 O O . LYS B 1 185 ? 5.562 16.969 -13.594 1 82.75 185 LYS B O 1
ATOM 7140 N N . TYR B 1 186 ? 4.98 15.258 -14.867 1 74.44 186 TYR B N 1
ATOM 7141 C CA . TYR B 1 186 ? 5.613 15.734 -16.094 1 74.44 186 TYR B CA 1
ATOM 7142 C C . TYR B 1 186 ? 4.637 15.711 -17.25 1 74.44 186 TYR B C 1
ATOM 7144 O O . TYR B 1 186 ? 4.145 14.648 -17.641 1 74.44 186 TYR B O 1
ATOM 7152 N N . LYS B 1 187 ? 4.238 16.922 -17.703 1 69.94 187 LYS B N 1
ATOM 7153 C CA . LYS B 1 187 ? 3.232 17.094 -18.75 1 69.94 187 LYS B CA 1
ATOM 7154 C C . LYS B 1 187 ? 1.886 16.516 -18.297 1 69.94 187 LYS B C 1
ATOM 7156 O O . LYS B 1 187 ? 1.319 16.953 -17.297 1 69.94 187 LYS B O 1
ATOM 7161 N N . ASP B 1 188 ? 1.363 15.586 -18.875 1 71.25 188 ASP B N 1
ATOM 7162 C CA . ASP B 1 188 ? 0.022 15.117 -18.531 1 71.25 188 ASP B CA 1
ATOM 7163 C C . ASP B 1 188 ? 0.077 13.797 -17.781 1 71.25 188 ASP B C 1
ATOM 7165 O O . ASP B 1 188 ? -0.921 13.078 -17.703 1 71.25 188 ASP B O 1
ATOM 7169 N N . GLY B 1 189 ? 1.248 13.484 -17.25 1 77.62 189 GLY B N 1
ATOM 7170 C CA . GLY B 1 189 ? 1.31 12.219 -16.531 1 77.62 189 GLY B CA 1
ATOM 7171 C C . GLY B 1 189 ? 2.363 12.203 -15.445 1 77.62 189 GLY B C 1
ATOM 7172 O O . GLY B 1 189 ? 3.094 13.18 -15.258 1 77.62 189 GLY B O 1
ATOM 7173 N N . TRP B 1 190 ? 2.246 11.172 -14.641 1 83 190 TRP B N 1
ATOM 7174 C CA . TRP B 1 190 ? 3.221 10.984 -13.57 1 83 190 TRP B CA 1
ATOM 7175 C C . TRP B 1 190 ? 4.391 10.133 -14.039 1 83 190 TRP B C 1
ATOM 7177 O O . TRP B 1 190 ? 4.203 9.148 -14.758 1 83 190 TRP B O 1
ATOM 7187 N N . ALA B 1 191 ? 5.609 10.547 -13.758 1 82.88 191 ALA B N 1
ATOM 7188 C CA . ALA B 1 191 ? 6.82 9.828 -14.148 1 82.88 191 ALA B CA 1
ATOM 7189 C C . ALA B 1 191 ? 7.695 9.539 -12.93 1 82.88 191 ALA B C 1
ATOM 7191 O O . ALA B 1 191 ? 7.699 10.305 -11.961 1 82.88 191 ALA B O 1
ATOM 7192 N N . GLN B 1 192 ? 8.414 8.477 -12.992 1 84.81 192 GLN B N 1
ATOM 7193 C CA . GLN B 1 192 ? 9.336 8.109 -11.922 1 84.81 192 GLN B CA 1
ATOM 7194 C C . GLN B 1 192 ? 10.711 8.727 -12.148 1 84.81 192 GLN B C 1
ATOM 7196 O O . GLN B 1 192 ? 11.031 9.156 -13.258 1 84.81 192 GLN B O 1
ATOM 7201 N N . ILE B 1 193 ? 11.469 8.859 -11.125 1 86.81 193 ILE B N 1
ATOM 7202 C CA . ILE B 1 193 ? 12.82 9.406 -11.18 1 86.81 193 ILE B CA 1
ATOM 7203 C C . ILE B 1 193 ? 13.836 8.289 -10.984 1 86.81 193 ILE B C 1
ATOM 7205 O O . ILE B 1 193 ? 13.688 7.449 -10.094 1 86.81 193 ILE B O 1
ATOM 7209 N N . CYS B 1 194 ? 14.852 8.32 -11.945 1 85.69 194 CYS B N 1
ATOM 7210 C CA . CYS B 1 194 ? 15.953 7.367 -11.836 1 85.69 194 CYS B CA 1
ATOM 7211 C C . CYS B 1 194 ? 16.828 7.684 -10.617 1 85.69 194 CYS B C 1
ATOM 7213 O O . CYS B 1 194 ? 17.094 8.852 -10.336 1 85.69 194 CYS B O 1
ATOM 7215 N N . ASP B 1 195 ? 17.391 6.68 -9.898 1 82.94 195 ASP B N 1
ATOM 7216 C CA . ASP B 1 195 ? 18.125 6.879 -8.656 1 82.94 195 ASP B CA 1
ATOM 7217 C C . ASP B 1 195 ? 19.625 6.996 -8.914 1 82.94 195 ASP B C 1
ATOM 7219 O O . ASP B 1 195 ? 20.438 6.969 -7.98 1 82.94 195 ASP B O 1
ATOM 7223 N N . ILE B 1 196 ? 20.016 7.066 -10.18 1 78.69 196 ILE B N 1
ATOM 7224 C CA . ILE B 1 196 ? 21.438 7.215 -10.453 1 78.69 196 ILE B CA 1
ATOM 7225 C C . ILE B 1 196 ? 21.938 8.547 -9.891 1 78.69 196 ILE B C 1
ATOM 7227 O O . ILE B 1 196 ? 21.484 9.609 -10.312 1 78.69 196 ILE B O 1
ATOM 7231 N N . GLY B 1 197 ? 22.891 8.492 -8.992 1 79.19 197 GLY B N 1
ATOM 7232 C CA . GLY B 1 197 ? 23.469 9.695 -8.406 1 79.19 197 GLY B CA 1
ATOM 7233 C C . GLY B 1 197 ? 22.609 10.281 -7.297 1 79.19 197 GLY B C 1
ATOM 7234 O O . GLY B 1 197 ? 22.844 11.406 -6.855 1 79.19 197 GLY B O 1
ATOM 7235 N N . TRP B 1 198 ? 21.578 9.484 -6.926 1 86.31 198 TRP B N 1
ATOM 7236 C CA . TRP B 1 198 ? 20.688 9.977 -5.883 1 86.31 198 TRP B CA 1
ATOM 7237 C C . TRP B 1 198 ? 21.375 9.953 -4.523 1 86.31 198 TRP B C 1
ATOM 7239 O O . TRP B 1 198 ? 22.016 8.969 -4.16 1 86.31 198 TRP B O 1
ATOM 7249 N N . THR B 1 199 ? 21.375 11.039 -3.812 1 83.5 199 THR B N 1
ATOM 7250 C CA . THR B 1 199 ? 22 11.164 -2.498 1 83.5 199 THR B CA 1
ATOM 7251 C C . THR B 1 199 ? 20.969 11.531 -1.442 1 83.5 199 THR B C 1
ATOM 7253 O O . THR B 1 199 ? 19.797 11.797 -1.769 1 83.5 199 THR B O 1
ATOM 7256 N N . ILE B 1 200 ? 21.391 11.531 -0.189 1 85.56 200 ILE B N 1
ATOM 7257 C CA . ILE B 1 200 ? 20.516 11.898 0.917 1 85.56 200 ILE B CA 1
ATOM 7258 C C . ILE B 1 200 ? 20.062 13.352 0.762 1 85.56 200 ILE B C 1
ATOM 7260 O O . ILE B 1 200 ? 19.016 13.742 1.268 1 85.56 200 ILE B O 1
ATOM 7264 N N . LYS B 1 201 ? 20.891 14.172 0.027 1 88.06 201 LYS B N 1
ATOM 7265 C CA . LYS B 1 201 ? 20.531 15.562 -0.217 1 88.06 201 LYS B CA 1
ATOM 7266 C C . LYS B 1 201 ? 19.297 15.664 -1.108 1 88.06 201 LYS B C 1
ATOM 7268 O O . LYS B 1 201 ? 18.453 16.531 -0.903 1 88.06 201 LYS B O 1
ATOM 7273 N N . ASN B 1 202 ? 19.188 14.719 -2.096 1 89.38 202 ASN B N 1
ATOM 7274 C CA . ASN B 1 202 ? 17.984 14.656 -2.912 1 89.38 202 ASN B CA 1
ATOM 7275 C C . ASN B 1 202 ? 16.75 14.328 -2.07 1 89.38 202 ASN B C 1
ATOM 7277 O O . ASN B 1 202 ? 15.703 14.953 -2.225 1 89.38 202 ASN B O 1
ATOM 7281 N N . THR B 1 203 ? 16.938 13.391 -1.091 1 88.94 203 THR B N 1
ATOM 7282 C CA . THR B 1 203 ? 15.852 12.969 -0.213 1 88.94 203 THR B CA 1
ATOM 7283 C C . THR B 1 203 ? 15.375 14.125 0.66 1 88.94 203 THR B C 1
ATOM 7285 O O . THR B 1 203 ? 14.18 14.312 0.855 1 88.94 203 THR B O 1
ATOM 7288 N N . ARG B 1 204 ? 16.344 14.844 1.119 1 89.69 204 ARG B N 1
ATOM 7289 C CA . ARG B 1 204 ? 16 15.984 1.962 1 89.69 204 ARG B CA 1
ATOM 7290 C C . ARG B 1 204 ? 15.102 16.969 1.216 1 89.69 204 ARG B C 1
ATOM 7292 O O . ARG B 1 204 ? 14.125 17.469 1.773 1 89.69 204 ARG B O 1
ATOM 7299 N N . VAL B 1 205 ? 15.406 17.266 -0.028 1 90.62 205 VAL B N 1
ATOM 7300 C CA . VAL B 1 205 ? 14.633 18.219 -0.831 1 90.62 205 VAL B CA 1
ATOM 7301 C C . VAL B 1 205 ? 13.227 17.672 -1.063 1 90.62 205 VAL B C 1
ATOM 7303 O O . VAL B 1 205 ? 12.234 18.375 -0.855 1 90.62 205 VAL B O 1
ATOM 7306 N N . VAL B 1 206 ? 13.102 16.422 -1.448 1 91.5 206 VAL B N 1
ATOM 7307 C CA . VAL B 1 206 ? 11.805 15.828 -1.738 1 91.5 206 VAL B CA 1
ATOM 7308 C C . VAL B 1 206 ? 10.969 15.766 -0.463 1 91.5 206 VAL B C 1
ATOM 7310 O O . VAL B 1 206 ? 9.773 16.094 -0.479 1 91.5 206 VAL B O 1
ATOM 7313 N N . CYS B 1 207 ? 11.539 15.297 0.697 1 91.38 207 CYS B N 1
ATOM 7314 C CA . CYS B 1 207 ? 10.812 15.266 1.961 1 91.38 207 CYS B CA 1
ATOM 7315 C C . CYS B 1 207 ? 10.312 16.656 2.34 1 91.38 207 CYS B C 1
ATOM 7317 O O . CYS B 1 207 ? 9.188 16.797 2.822 1 91.38 207 CYS B O 1
ATOM 7319 N N . GLY B 1 208 ? 11.203 17.625 2.098 1 92.56 208 GLY B N 1
ATOM 7320 C CA . GLY B 1 208 ? 10.773 18.984 2.35 1 92.56 208 GLY B CA 1
ATOM 7321 C C . GLY B 1 208 ? 9.562 19.406 1.524 1 92.56 208 GLY B C 1
ATOM 7322 O O . GLY B 1 208 ? 8.633 20.016 2.041 1 92.56 208 GLY B O 1
ATOM 7323 N N . MET B 1 209 ? 9.555 19.031 0.235 1 90.31 209 MET B N 1
ATOM 7324 C CA . MET B 1 209 ? 8.453 19.359 -0.661 1 90.31 209 MET B CA 1
ATOM 7325 C C . MET B 1 209 ? 7.164 18.672 -0.209 1 90.31 209 MET B C 1
ATOM 7327 O O . MET B 1 209 ? 6.07 19.188 -0.422 1 90.31 209 MET B O 1
ATOM 7331 N N . LEU B 1 210 ? 7.332 17.547 0.488 1 91.19 210 LEU B N 1
ATOM 7332 C CA . LEU B 1 210 ? 6.176 16.75 0.855 1 91.19 210 LEU B CA 1
ATOM 7333 C C . LEU B 1 210 ? 5.711 17.078 2.27 1 91.19 210 LEU B C 1
ATOM 7335 O O . LEU B 1 210 ? 4.781 16.438 2.785 1 91.19 210 LEU B O 1
ATOM 7339 N N . GLY B 1 211 ? 6.363 17.953 2.943 1 92 211 GLY B N 1
ATOM 7340 C CA . GLY B 1 211 ? 5.887 18.453 4.223 1 92 211 GLY B CA 1
ATOM 7341 C C . GLY B 1 211 ? 6.621 17.844 5.406 1 92 211 GLY B C 1
ATOM 7342 O O . GLY B 1 211 ? 6.223 18.047 6.559 1 92 211 GLY B O 1
ATOM 7343 N N . PHE B 1 212 ? 7.703 17.094 5.137 1 91.5 212 PHE B N 1
ATOM 7344 C CA . PHE B 1 212 ? 8.461 16.453 6.207 1 91.5 212 PHE B CA 1
ATOM 7345 C C . PHE B 1 212 ? 9.742 17.234 6.496 1 91.5 212 PHE B C 1
ATOM 7347 O O . PHE B 1 212 ? 10.445 17.656 5.57 1 91.5 212 PHE B O 1
ATOM 7354 N N . PRO B 1 213 ? 10.008 17.375 7.785 1 89.44 213 PRO B N 1
ATOM 7355 C CA . PRO B 1 213 ? 11.18 18.203 8.117 1 89.44 213 PRO B CA 1
ATOM 7356 C C . PRO B 1 213 ? 12.5 17.484 7.852 1 89.44 213 PRO B C 1
ATOM 7358 O O . PRO B 1 213 ? 13.508 18.125 7.578 1 89.44 213 PRO B O 1
ATOM 7361 N N . HIS B 1 214 ? 12.406 16.141 8.031 1 86.81 214 HIS B N 1
ATOM 7362 C CA . HIS B 1 214 ? 13.664 15.406 7.93 1 86.81 214 HIS B CA 1
ATOM 7363 C C . HIS B 1 214 ? 13.484 14.117 7.133 1 86.81 214 HIS B C 1
ATOM 7365 O O . HIS B 1 214 ? 12.359 13.672 6.906 1 86.81 214 HIS B O 1
ATOM 7371 N N . GLU B 1 215 ? 14.578 13.797 6.543 1 84.94 215 GLU B N 1
ATOM 7372 C CA . GLU B 1 215 ? 14.625 12.484 5.902 1 84.94 215 GLU B CA 1
ATOM 7373 C C . GLU B 1 215 ? 14.891 11.383 6.922 1 84.94 215 GLU B C 1
ATOM 7375 O O . GLU B 1 215 ? 15.43 11.633 7.996 1 84.94 215 GLU B O 1
ATOM 7380 N N . ARG B 1 216 ? 14.305 10.289 6.762 1 78.81 216 ARG B N 1
ATOM 7381 C CA . ARG B 1 216 ? 14.562 9.117 7.59 1 78.81 216 ARG B CA 1
ATOM 7382 C C . ARG B 1 216 ? 15.805 8.367 7.109 1 78.81 216 ARG B C 1
ATOM 7384 O O . ARG B 1 216 ? 15.969 8.141 5.91 1 78.81 216 ARG B O 1
ATOM 7391 N N . LYS B 1 217 ? 16.719 8.227 8.039 1 72.31 217 LYS B N 1
ATOM 7392 C CA . LYS B 1 217 ? 17.891 7.449 7.688 1 72.31 217 LYS B CA 1
ATOM 7393 C C . LYS B 1 217 ? 17.609 5.953 7.746 1 72.31 217 LYS B C 1
ATOM 7395 O O . LYS B 1 217 ? 17.141 5.445 8.766 1 72.31 217 LYS B O 1
ATOM 7400 N N . ASN B 1 218 ? 17.609 5.371 6.531 1 70.5 218 ASN B N 1
ATOM 7401 C CA . ASN B 1 218 ? 17.422 3.924 6.48 1 70.5 218 ASN B CA 1
ATOM 7402 C C . ASN B 1 218 ? 18.734 3.176 6.672 1 70.5 218 ASN B C 1
ATOM 7404 O O . ASN B 1 218 ? 19.781 3.643 6.234 1 70.5 218 ASN B O 1
ATOM 7408 N N . TYR B 1 219 ? 18.688 2.248 7.543 1 72.62 219 TYR B N 1
ATOM 7409 C CA . TYR B 1 219 ? 19.859 1.398 7.746 1 72.62 219 TYR B CA 1
ATOM 7410 C C . TYR B 1 219 ? 19.875 0.237 6.762 1 72.62 219 TYR B C 1
ATOM 7412 O O . TYR B 1 219 ? 18.828 -0.357 6.48 1 72.62 219 TYR B O 1
ATOM 7420 N N . PHE B 1 220 ? 21.062 0.19 6.082 1 80.31 220 PHE B N 1
ATOM 7421 C CA . PHE B 1 220 ? 21.234 -0.816 5.043 1 80.31 220 PHE B CA 1
ATOM 7422 C C . PHE B 1 220 ? 22.297 -1.835 5.453 1 80.31 220 PHE B C 1
ATOM 7424 O O . PHE B 1 220 ? 23.375 -1.464 5.906 1 80.31 220 PHE B O 1
ATOM 7431 N N . HIS B 1 221 ? 21.891 -3.062 5.488 1 78.19 221 HIS B N 1
ATOM 7432 C CA . HIS B 1 221 ? 22.844 -4.117 5.82 1 78.19 221 HIS B CA 1
ATOM 7433 C C . HIS B 1 221 ? 23.641 -4.543 4.59 1 78.19 221 HIS B C 1
ATOM 7435 O O . HIS B 1 221 ? 24.75 -5.07 4.711 1 78.19 221 HIS B O 1
ATOM 7441 N N . ILE B 1 222 ? 23.078 -4.402 3.465 1 81.81 222 ILE B N 1
ATOM 7442 C CA . ILE B 1 222 ? 23.75 -4.719 2.207 1 81.81 222 ILE B CA 1
ATOM 7443 C C . ILE B 1 222 ? 23.984 -3.432 1.42 1 81.81 222 ILE B C 1
ATOM 7445 O O . ILE B 1 222 ? 23.047 -2.73 1.054 1 81.81 222 ILE B O 1
ATOM 7449 N N . HIS B 1 223 ? 25.281 -3.105 1.212 1 80.38 223 HIS B N 1
ATOM 7450 C CA . HIS B 1 223 ? 25.641 -1.812 0.649 1 80.38 223 HIS B CA 1
ATOM 7451 C C . HIS B 1 223 ? 25.703 -1.868 -0.874 1 80.38 223 HIS B C 1
ATOM 7453 O O . HIS B 1 223 ? 25.578 -0.84 -1.543 1 80.38 223 HIS B O 1
ATOM 7459 N N . SER B 1 224 ? 26.047 -3.066 -1.34 1 83.25 224 SER B N 1
ATOM 7460 C CA . SER B 1 224 ? 26.109 -3.166 -2.795 1 83.25 224 SER B CA 1
ATOM 7461 C C . SER B 1 224 ? 25.844 -4.594 -3.262 1 83.25 224 SER B C 1
ATOM 7463 O O . SER B 1 224 ? 26.188 -5.555 -2.572 1 83.25 224 SER B O 1
ATOM 7465 N N . VAL B 1 225 ? 25.109 -4.707 -4.336 1 84.31 225 VAL B N 1
ATOM 7466 C CA . VAL B 1 225 ? 24.812 -5.973 -4.988 1 84.31 225 VAL B CA 1
ATOM 7467 C C . VAL B 1 225 ? 25.141 -5.879 -6.477 1 84.31 225 VAL B C 1
ATOM 7469 O O . VAL B 1 225 ? 24.75 -4.918 -7.145 1 84.31 225 VAL B O 1
ATOM 7472 N N . ALA B 1 226 ? 25.984 -6.766 -6.926 1 87.06 226 ALA B N 1
ATOM 7473 C CA . ALA B 1 226 ? 26.359 -6.754 -8.336 1 87.06 226 ALA B CA 1
ATOM 7474 C C . ALA B 1 226 ? 26.062 -8.102 -8.992 1 87.06 226 ALA B C 1
ATOM 7476 O O . ALA B 1 226 ? 26.969 -8.93 -9.141 1 87.06 226 ALA B O 1
ATOM 7477 N N . CYS B 1 227 ? 24.859 -8.242 -9.492 1 85.06 227 CYS B N 1
ATOM 7478 C CA . CYS B 1 227 ? 24.469 -9.477 -10.172 1 85.06 227 CYS B CA 1
ATOM 7479 C C . CYS B 1 227 ? 24.766 -9.398 -11.656 1 85.06 227 CYS B C 1
ATOM 7481 O O . CYS B 1 227 ? 24.828 -8.312 -12.234 1 85.06 227 CYS B O 1
ATOM 7483 N N . LEU B 1 228 ? 25 -10.469 -12.312 1 81.12 228 LEU B N 1
ATOM 7484 C CA . LEU B 1 228 ? 25.172 -10.555 -13.758 1 81.12 228 LEU B CA 1
ATOM 7485 C C . LEU B 1 228 ? 23.844 -10.828 -14.445 1 81.12 228 LEU B C 1
ATOM 7487 O O . LEU B 1 228 ? 23.75 -10.75 -15.672 1 81.12 228 LEU B O 1
ATOM 7491 N N . GLY B 1 229 ? 22.781 -11.078 -13.656 1 84.19 229 GLY B N 1
ATOM 7492 C CA . GLY B 1 229 ? 21.453 -11.328 -14.219 1 84.19 229 GLY B CA 1
ATOM 7493 C C . GLY B 1 229 ? 21.141 -12.805 -14.383 1 84.19 229 GLY B C 1
ATOM 7494 O O . GLY B 1 229 ? 20 -13.18 -14.602 1 84.19 229 GLY B O 1
ATOM 7495 N N . THR B 1 230 ? 22.156 -13.641 -14.297 1 81.06 230 THR B N 1
ATOM 7496 C CA . THR B 1 230 ? 21.953 -15.078 -14.5 1 81.06 230 THR B CA 1
ATOM 7497 C C . THR B 1 230 ? 21.859 -15.805 -13.164 1 81.06 230 THR B C 1
ATOM 7499 O O . THR B 1 230 ? 21.422 -16.953 -13.109 1 81.06 230 THR B O 1
ATOM 7502 N N . GLU B 1 231 ? 22.219 -15.117 -12.039 1 82.25 231 GLU B N 1
ATOM 7503 C CA . GLU B 1 231 ? 22.109 -15.734 -10.727 1 82.25 231 GLU B CA 1
ATOM 7504 C C . GLU B 1 231 ? 20.656 -16.078 -10.398 1 82.25 231 GLU B C 1
ATOM 7506 O O . GLU B 1 231 ? 19.734 -15.367 -10.797 1 82.25 231 GLU B O 1
ATOM 7511 N N . VAL B 1 232 ? 20.422 -17.172 -9.75 1 81.56 232 VAL B N 1
ATOM 7512 C CA . VAL B 1 232 ? 19.078 -17.641 -9.43 1 81.56 232 VAL B CA 1
ATOM 7513 C C . VAL B 1 232 ? 18.656 -17.109 -8.062 1 81.56 232 VAL B C 1
ATOM 7515 O O . VAL B 1 232 ? 17.469 -17.141 -7.719 1 81.56 232 VAL B O 1
ATOM 7518 N N . HIS B 1 233 ? 19.609 -16.641 -7.312 1 82.62 233 HIS B N 1
ATOM 7519 C CA . HIS B 1 233 ? 19.391 -16.141 -5.965 1 82.62 233 HIS B CA 1
ATOM 7520 C C . HIS B 1 233 ? 20.297 -14.953 -5.656 1 82.62 233 HIS B C 1
ATOM 7522 O O . HIS B 1 233 ? 21.453 -14.93 -6.086 1 82.62 233 HIS B O 1
ATOM 7528 N N . LEU B 1 234 ? 19.766 -14.086 -4.902 1 82.44 234 LEU B N 1
ATOM 7529 C CA . LEU B 1 234 ? 20.516 -12.875 -4.559 1 82.44 234 LEU B CA 1
ATOM 7530 C C . LEU B 1 234 ? 21.797 -13.227 -3.822 1 82.44 234 LEU B C 1
ATOM 7532 O O . LEU B 1 234 ? 22.797 -12.523 -3.957 1 82.44 234 LEU B O 1
ATOM 7536 N N . ALA B 1 235 ? 21.812 -14.359 -3.051 1 77.81 235 ALA B N 1
ATOM 7537 C CA . ALA B 1 235 ? 22.969 -14.781 -2.268 1 77.81 235 ALA B CA 1
ATOM 7538 C C . ALA B 1 235 ? 24.125 -15.203 -3.176 1 77.81 235 ALA B C 1
ATOM 7540 O O . ALA B 1 235 ? 25.266 -15.281 -2.738 1 77.81 235 ALA B O 1
ATOM 7541 N N . ALA B 1 236 ? 23.797 -15.531 -4.434 1 76.81 236 ALA B N 1
ATOM 7542 C CA . ALA B 1 236 ? 24.812 -15.953 -5.391 1 76.81 236 ALA B CA 1
ATOM 7543 C C . ALA B 1 236 ? 25.469 -14.75 -6.062 1 76.81 236 ALA B C 1
ATOM 7545 O O . ALA B 1 236 ? 26.438 -14.898 -6.816 1 76.81 236 ALA B O 1
ATOM 7546 N N . CYS B 1 237 ? 24.953 -13.578 -5.824 1 81.88 237 CYS B N 1
ATOM 7547 C CA . CYS B 1 237 ? 25.531 -12.352 -6.355 1 81.88 237 CYS B CA 1
ATOM 7548 C C . CYS B 1 237 ? 26.641 -11.836 -5.445 1 81.88 237 CYS B C 1
ATOM 7550 O O . CYS B 1 237 ? 26.641 -12.078 -4.242 1 81.88 237 CYS B O 1
ATOM 7552 N N . PRO B 1 238 ? 27.703 -11.211 -6.102 1 80.38 238 PRO B N 1
ATOM 7553 C CA . PRO B 1 238 ? 28.656 -10.523 -5.227 1 80.38 238 PRO B CA 1
ATOM 7554 C C . PRO B 1 238 ? 28 -9.469 -4.344 1 80.38 238 PRO B C 1
ATOM 7556 O O . PRO B 1 238 ? 27.344 -8.555 -4.848 1 80.38 238 PRO B O 1
ATOM 7559 N N . LEU B 1 239 ? 28.094 -9.758 -2.984 1 80.38 239 LEU B N 1
ATOM 7560 C CA . LEU B 1 239 ? 27.469 -8.867 -2.016 1 80.38 239 LEU B CA 1
ATOM 7561 C C . LEU B 1 239 ? 28.516 -8.188 -1.147 1 80.38 239 LEU B C 1
ATOM 7563 O O . LEU B 1 239 ? 29.531 -8.789 -0.806 1 80.38 239 LEU B O 1
ATOM 7567 N N . GLU B 1 240 ? 28.328 -6.926 -0.943 1 82.62 240 GLU B N 1
ATOM 7568 C CA . GLU B 1 240 ? 29.109 -6.203 0.051 1 82.62 240 GLU B CA 1
ATOM 7569 C C . GLU B 1 240 ? 28.266 -5.828 1.262 1 82.62 240 GLU B C 1
ATOM 7571 O O . GLU B 1 240 ? 27.266 -5.129 1.129 1 82.62 240 GLU B O 1
ATOM 7576 N N . PHE B 1 241 ? 28.656 -6.422 2.406 1 76.31 241 PHE B N 1
ATOM 7577 C CA . PHE B 1 241 ? 27.906 -6.152 3.633 1 76.31 241 PHE B CA 1
ATOM 7578 C C . PHE B 1 241 ? 28.547 -5.004 4.406 1 76.31 241 PHE B C 1
ATOM 7580 O O . PHE B 1 241 ? 29.734 -4.73 4.254 1 76.31 241 PHE B O 1
ATOM 7587 N N . SER B 1 242 ? 27.562 -4.297 5.09 1 72.69 242 SER B N 1
ATOM 7588 C CA . SER B 1 242 ? 28.062 -3.248 5.977 1 72.69 242 SER B CA 1
ATOM 7589 C C . SER B 1 242 ? 28.922 -3.832 7.102 1 72.69 242 SER B C 1
ATOM 7591 O O . SER B 1 242 ? 28.703 -4.977 7.508 1 72.69 242 SER B O 1
ATOM 7593 N N . LYS B 1 243 ? 29.938 -3.031 7.465 1 65.88 243 LYS B N 1
ATOM 7594 C CA . LYS B 1 243 ? 30.797 -3.475 8.562 1 65.88 243 LYS B CA 1
ATOM 7595 C C . LYS B 1 243 ? 29.984 -3.637 9.852 1 65.88 243 LYS B C 1
ATOM 7597 O O . LYS B 1 243 ? 28.984 -2.949 10.055 1 65.88 243 LYS B O 1
ATOM 7602 N N . PRO B 1 244 ? 30.391 -4.754 10.531 1 56.69 244 PRO B N 1
ATOM 7603 C CA . PRO B 1 244 ? 29.703 -4.949 11.805 1 56.69 244 PRO B CA 1
ATOM 7604 C C . PRO B 1 244 ? 29.656 -3.678 12.656 1 56.69 244 PRO B C 1
ATOM 7606 O O . PRO B 1 244 ? 30.625 -2.914 12.68 1 56.69 244 PRO B O 1
ATOM 7609 N N . ASN B 1 245 ? 28.578 -3.428 13.406 1 56 245 ASN B N 1
ATOM 7610 C CA . ASN B 1 245 ? 28.359 -2.309 14.312 1 56 245 ASN B CA 1
ATOM 7611 C C . ASN B 1 245 ? 28.266 -0.984 13.562 1 56 245 ASN B C 1
ATOM 7613 O O . ASN B 1 245 ? 28.297 0.086 14.172 1 56 245 ASN B O 1
ATOM 7617 N N . ALA B 1 246 ? 28.484 -1.123 12.227 1 56.25 246 ALA B N 1
ATOM 7618 C CA . ALA B 1 246 ? 28.344 0.127 11.477 1 56.25 246 ALA B CA 1
ATOM 7619 C C . ALA B 1 246 ? 26.906 0.352 11.031 1 56.25 246 ALA B C 1
ATOM 7621 O O . ALA B 1 246 ? 26.234 -0.583 10.594 1 56.25 246 ALA B O 1
ATOM 7622 N N . THR B 1 247 ? 26.172 1.108 11.672 1 58.41 247 THR B N 1
ATOM 7623 C CA . THR B 1 247 ? 24.906 1.571 11.117 1 58.41 247 THR B CA 1
ATOM 7624 C C . THR B 1 247 ? 25.141 2.383 9.844 1 58.41 247 THR B C 1
ATOM 7626 O O . THR B 1 247 ? 25.5 3.557 9.906 1 58.41 247 THR B O 1
ATOM 7629 N N . SER B 1 248 ? 25.484 1.559 8.766 1 62.69 248 SER B N 1
ATOM 7630 C CA . SER B 1 248 ? 25.906 2.309 7.586 1 62.69 248 SER B CA 1
ATOM 7631 C C . SER B 1 248 ? 24.703 2.822 6.805 1 62.69 248 SER B C 1
ATOM 7633 O O . SER B 1 248 ? 23.766 2.068 6.535 1 62.69 248 SER B O 1
ATOM 7635 N N . ALA B 1 249 ? 24.609 4.109 6.688 1 71 249 ALA B N 1
ATOM 7636 C CA . ALA B 1 249 ? 23.719 4.809 5.77 1 71 249 ALA B CA 1
ATOM 7637 C C . ALA B 1 249 ? 24.078 4.516 4.316 1 71 249 ALA B C 1
ATOM 7639 O O . ALA B 1 249 ? 25.172 3.996 4.035 1 71 249 ALA B O 1
ATOM 7640 N N . CYS B 1 250 ? 23.156 4.234 3.508 1 77.69 250 CYS B N 1
ATOM 7641 C CA . CYS B 1 250 ? 23.375 4.121 2.07 1 77.69 250 CYS B CA 1
ATOM 7642 C C . CYS B 1 250 ? 23.875 5.438 1.491 1 77.69 250 CYS B C 1
ATOM 7644 O O . CYS B 1 250 ? 23.125 6.176 0.858 1 77.69 250 CYS B O 1
ATOM 7646 N N . THR B 1 251 ? 25.25 5.754 1.865 1 71.81 251 THR B N 1
ATOM 7647 C CA . THR B 1 251 ? 25.781 7.039 1.434 1 71.81 251 THR B CA 1
ATOM 7648 C C . THR B 1 251 ? 25.734 7.164 -0.087 1 71.81 251 THR B C 1
ATOM 7650 O O . THR B 1 251 ? 26.359 6.375 -0.797 1 71.81 251 THR B O 1
ATOM 7653 N N . GLY B 1 252 ? 25.078 8.055 -0.582 1 70.62 252 GLY B N 1
ATOM 7654 C CA . GLY B 1 252 ? 24.969 8.297 -2.012 1 70.62 252 GLY B CA 1
ATOM 7655 C C . GLY B 1 252 ? 23.953 7.402 -2.688 1 70.62 252 GLY B C 1
ATOM 7656 O O . GLY B 1 252 ? 23.891 7.344 -3.918 1 70.62 252 GLY B O 1
ATOM 7657 N N . GLY B 1 253 ? 23.234 6.691 -1.834 1 76.38 253 GLY B N 1
ATOM 7658 C CA . GLY B 1 253 ? 22.266 5.793 -2.439 1 76.38 253 GLY B CA 1
ATOM 7659 C C . GLY B 1 253 ? 20.938 5.77 -1.713 1 76.38 253 GLY B C 1
ATOM 7660 O O . GLY B 1 253 ? 20.688 6.605 -0.846 1 76.38 253 GLY B O 1
ATOM 7661 N N . MET B 1 254 ? 19.953 4.977 -2.273 1 79.81 254 MET B N 1
ATOM 7662 C CA . MET B 1 254 ? 18.625 4.762 -1.729 1 79.81 254 MET B CA 1
ATOM 7663 C C . MET B 1 254 ? 18.297 3.275 -1.646 1 79.81 254 MET B C 1
ATOM 7665 O O . MET B 1 254 ? 19.062 2.441 -2.135 1 79.81 254 MET B O 1
ATOM 7669 N N . PRO B 1 255 ? 17.219 3.066 -0.857 1 79.31 255 PRO B N 1
ATOM 7670 C CA . PRO B 1 255 ? 16.812 1.661 -0.9 1 79.31 255 PRO B CA 1
ATOM 7671 C C . PRO B 1 255 ? 16.484 1.182 -2.314 1 79.31 255 PRO B C 1
ATOM 7673 O O . PRO B 1 255 ? 15.914 1.93 -3.109 1 79.31 255 PRO B O 1
ATOM 7676 N N . ALA B 1 256 ? 16.859 0.022 -2.627 1 84.31 256 ALA B N 1
ATOM 7677 C CA . ALA B 1 256 ? 16.609 -0.549 -3.949 1 84.31 256 ALA B CA 1
ATOM 7678 C C . ALA B 1 256 ? 15.125 -0.833 -4.152 1 84.31 256 ALA B C 1
ATOM 7680 O O . ALA B 1 256 ? 14.469 -1.392 -3.271 1 84.31 256 ALA B O 1
ATOM 7681 N N . VAL B 1 257 ? 14.562 -0.4 -5.285 1 83.62 257 VAL B N 1
ATOM 7682 C CA . VAL B 1 257 ? 13.18 -0.652 -5.668 1 83.62 257 VAL B CA 1
ATOM 7683 C C . VAL B 1 257 ? 13.133 -1.49 -6.941 1 83.62 257 VAL B C 1
ATOM 7685 O O . VAL B 1 257 ? 13.883 -1.228 -7.891 1 83.62 257 VAL B O 1
ATOM 7688 N N . VAL B 1 258 ? 12.297 -2.508 -6.883 1 85.38 258 VAL B N 1
ATOM 7689 C CA . VAL B 1 258 ? 12.211 -3.344 -8.078 1 85.38 258 VAL B CA 1
ATOM 7690 C C . VAL B 1 258 ? 10.766 -3.389 -8.57 1 85.38 258 VAL B C 1
ATOM 7692 O O . VAL B 1 258 ? 9.836 -3.141 -7.809 1 85.38 258 VAL B O 1
ATOM 7695 N N . SER B 1 259 ? 10.609 -3.467 -9.891 1 83.19 259 SER B N 1
ATOM 7696 C CA . SER B 1 259 ? 9.336 -3.695 -10.57 1 83.19 259 SER B CA 1
ATOM 7697 C C . SER B 1 259 ? 9.383 -4.961 -11.422 1 83.19 259 SER B C 1
ATOM 7699 O O . SER B 1 259 ? 10.266 -5.113 -12.266 1 83.19 259 SER B O 1
ATOM 7701 N N . CYS B 1 260 ? 8.508 -5.836 -11.086 1 86.25 260 CYS B N 1
ATOM 7702 C CA . CYS B 1 260 ? 8.492 -7.133 -11.758 1 86.25 260 CYS B CA 1
ATOM 7703 C C . CYS B 1 260 ? 7.277 -7.266 -12.664 1 86.25 260 CYS B C 1
ATOM 7705 O O . CYS B 1 260 ? 6.246 -6.637 -12.422 1 86.25 260 CYS B O 1
ATOM 7707 N N . MET B 1 261 ? 7.43 -7.895 -13.75 1 84.62 261 MET B N 1
ATOM 7708 C CA . MET B 1 261 ? 6.332 -8.203 -14.656 1 84.62 261 MET B CA 1
ATOM 7709 C C . MET B 1 261 ? 5.77 -9.594 -14.383 1 84.62 261 MET B C 1
ATOM 7711 O O . MET B 1 261 ? 6.473 -10.594 -14.547 1 84.62 261 MET B O 1
ATOM 7715 N N . PRO B 1 262 ? 4.5 -9.609 -13.945 1 85.56 262 PRO B N 1
ATOM 7716 C CA . PRO B 1 262 ? 3.93 -10.93 -13.664 1 85.56 262 PRO B CA 1
ATOM 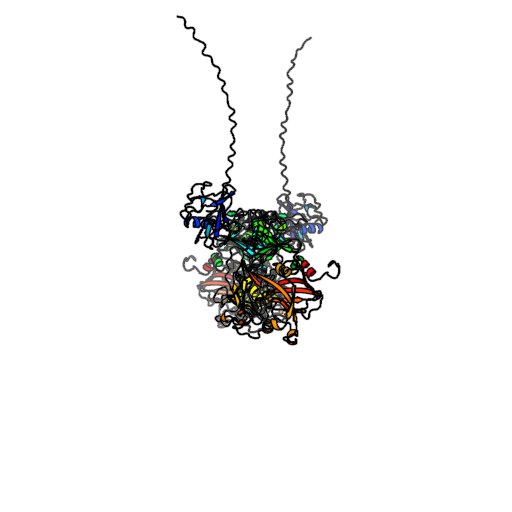7717 C C . PRO B 1 262 ? 3.729 -11.766 -14.922 1 85.56 262 PRO B C 1
ATOM 7719 O O . PRO B 1 262 ? 3.521 -11.219 -16 1 85.56 262 PRO B O 1
ATOM 7722 N N . GLY B 1 263 ? 3.863 -13.031 -14.82 1 84.5 263 GLY B N 1
ATOM 7723 C CA . GLY B 1 263 ? 3.512 -13.93 -15.898 1 84.5 263 GLY B CA 1
ATOM 7724 C C . GLY B 1 263 ? 2.025 -13.945 -16.203 1 84.5 263 GLY B C 1
ATOM 7725 O O . GLY B 1 263 ? 1.221 -13.438 -15.422 1 84.5 263 GLY B O 1
ATOM 7726 N N . PRO B 1 264 ? 1.653 -14.5 -17.281 1 80.75 264 PRO B N 1
ATOM 7727 C CA . PRO B 1 264 ? 0.263 -14.469 -17.734 1 80.75 264 PRO B CA 1
ATOM 7728 C C . PRO B 1 264 ? -0.713 -15.023 -16.703 1 80.75 264 PRO B C 1
ATOM 7730 O O . PRO B 1 264 ? -1.815 -14.492 -16.547 1 80.75 264 PRO B O 1
ATOM 7733 N N . LEU B 1 265 ? -0.234 -16.062 -15.984 1 82.06 265 LEU B N 1
ATOM 7734 C CA . LEU B 1 265 ? -1.112 -16.703 -15.016 1 82.06 265 LEU B CA 1
ATOM 7735 C C . LEU B 1 265 ? -1.412 -15.766 -13.852 1 82.06 265 LEU B C 1
ATOM 7737 O O . LEU B 1 265 ? -2.41 -15.945 -13.148 1 82.06 265 LEU B O 1
ATOM 7741 N N . PHE B 1 266 ? -0.582 -14.766 -13.633 1 83.81 266 PHE B N 1
ATOM 7742 C CA . PHE B 1 266 ? -0.69 -13.938 -12.438 1 83.81 266 PHE B CA 1
ATOM 7743 C C . PHE B 1 266 ? -1.102 -12.516 -12.797 1 83.81 266 PHE B C 1
ATOM 7745 O O . PHE B 1 266 ? -1.13 -11.633 -11.938 1 83.81 266 PHE B O 1
ATOM 7752 N N . MET B 1 267 ? -1.433 -12.32 -14.039 1 79.44 267 MET B N 1
ATOM 7753 C CA . MET B 1 267 ? -1.851 -10.992 -14.477 1 79.44 267 MET B CA 1
ATOM 7754 C C . MET B 1 267 ? -3.309 -10.727 -14.117 1 79.44 267 MET B C 1
ATOM 7756 O O . MET B 1 267 ? -4.152 -11.617 -14.242 1 79.44 267 MET B O 1
ATOM 7760 N N . GLN B 1 268 ? -3.709 -9.633 -13.547 1 65.12 268 GLN B N 1
ATOM 7761 C CA . GLN B 1 268 ? -5.055 -9.289 -13.102 1 65.12 268 GLN B CA 1
ATOM 7762 C C . GLN B 1 268 ? -5.91 -8.805 -14.273 1 65.12 268 GLN B C 1
ATOM 7764 O O . GLN B 1 268 ? -7.121 -9.039 -14.297 1 65.12 268 GLN B O 1
ATOM 7769 N N . ASN B 1 269 ? -5.301 -7.996 -15.148 1 58.88 269 ASN B N 1
ATOM 7770 C CA . ASN B 1 269 ? -6.066 -7.434 -16.25 1 58.88 269 ASN B CA 1
ATOM 7771 C C . ASN B 1 269 ? -6.375 -8.492 -17.312 1 58.88 269 ASN B C 1
ATOM 7773 O O . ASN B 1 269 ? -5.461 -9.039 -17.922 1 58.88 269 ASN B O 1
ATOM 7777 N N . SER B 1 270 ? -7.629 -8.883 -17.375 1 59.12 270 SER B N 1
ATOM 7778 C CA . SER B 1 270 ? -8.125 -9.906 -18.297 1 59.12 270 SER B CA 1
ATOM 7779 C C . SER B 1 270 ? -7.785 -9.547 -19.734 1 59.12 270 SER B C 1
ATOM 7781 O O . SER B 1 270 ? -7.527 -10.438 -20.562 1 59.12 270 SER B O 1
ATOM 7783 N N . GLY B 1 271 ? -7.719 -8.258 -20.016 1 52.81 271 GLY B N 1
ATOM 7784 C CA . GLY B 1 271 ? -7.438 -7.887 -21.391 1 52.81 271 GLY B CA 1
ATOM 7785 C C . GLY B 1 271 ? -6.016 -8.203 -21.812 1 52.81 271 GLY B C 1
ATOM 7786 O O . GLY B 1 271 ? -5.785 -8.703 -22.906 1 52.81 271 GLY B O 1
ATOM 7787 N N . LEU B 1 272 ? -5.164 -7.945 -20.953 1 55.47 272 LEU B N 1
ATOM 7788 C CA . LEU B 1 272 ? -3.768 -8.219 -21.281 1 55.47 272 LEU B CA 1
ATOM 7789 C C . LEU B 1 272 ? -3.488 -9.719 -21.25 1 55.47 272 LEU B C 1
ATOM 7791 O O . LEU B 1 272 ? -2.639 -10.203 -22 1 55.47 272 LEU B O 1
ATOM 7795 N N . LYS B 1 273 ? -4.262 -10.398 -20.469 1 58.25 273 LYS B N 1
ATOM 7796 C CA . LYS B 1 273 ? -4.109 -11.852 -20.375 1 58.25 273 LYS B CA 1
ATOM 7797 C C . LYS B 1 273 ? -4.418 -12.508 -21.719 1 58.25 273 LYS B C 1
ATOM 7799 O O . LYS B 1 273 ? -3.729 -13.445 -22.125 1 58.25 273 LYS B O 1
ATOM 7804 N N . LYS B 1 274 ? -5.473 -11.992 -22.375 1 55.25 274 LYS B N 1
ATOM 7805 C CA . LYS B 1 274 ? -5.891 -12.555 -23.641 1 55.25 274 LYS B CA 1
ATOM 7806 C C . LYS B 1 274 ? -4.82 -12.344 -24.719 1 55.25 274 LYS B C 1
ATOM 7808 O O . LYS B 1 274 ? -4.617 -13.203 -25.578 1 55.25 274 LYS B O 1
ATOM 7813 N N . LYS B 1 275 ? -4.312 -11.164 -24.641 1 52.56 275 LYS B N 1
ATOM 7814 C CA . LYS B 1 275 ? -3.322 -10.875 -25.672 1 52.56 275 LYS B CA 1
ATOM 7815 C C . LYS B 1 275 ? -2.088 -11.766 -25.516 1 52.56 275 LYS B C 1
ATOM 7817 O O . LYS B 1 275 ? -1.429 -12.102 -26.5 1 52.56 275 LYS B O 1
ATOM 7822 N N . LEU B 1 276 ? -1.78 -11.844 -24.312 1 53.28 276 LEU B N 1
ATOM 7823 C CA . LEU B 1 276 ? -0.591 -12.656 -24.094 1 53.28 276 LEU B CA 1
ATOM 7824 C C . LEU B 1 276 ? -0.914 -14.141 -24.25 1 53.28 276 LEU B C 1
ATOM 7826 O O . LEU B 1 276 ? -1.067 -14.859 -23.266 1 53.28 276 LEU B O 1
ATOM 7830 N N . LYS B 1 277 ? -2.07 -14.289 -25.078 1 50.53 277 LYS B N 1
ATOM 7831 C CA . LYS B 1 277 ? -2.375 -15.68 -25.422 1 50.53 277 LYS B CA 1
ATOM 7832 C C . LYS B 1 277 ? -1.109 -16.531 -25.438 1 50.53 277 LYS B C 1
ATOM 7834 O O . LYS B 1 277 ? -0.089 -16.125 -26 1 50.53 277 LYS B O 1
ATOM 7839 N N . ILE B 1 278 ? -1.123 -17.359 -24.609 1 49.66 278 ILE B N 1
ATOM 7840 C CA . ILE B 1 278 ? -0.193 -18.453 -24.344 1 49.66 278 ILE B CA 1
ATOM 7841 C C . ILE B 1 278 ? 0.272 -19.078 -25.656 1 49.66 278 ILE B C 1
ATOM 7843 O O . ILE B 1 278 ? -0.526 -19.672 -26.391 1 49.66 278 ILE B O 1
ATOM 7847 N N . SER B 1 279 ? 1.02 -18.5 -26.391 1 50.28 279 SER B N 1
ATOM 7848 C CA . SER B 1 279 ? 1.778 -19.25 -27.375 1 50.28 279 SER B CA 1
ATOM 7849 C C . SER B 1 279 ? 1.94 -20.703 -26.953 1 50.28 279 SER B C 1
ATOM 7851 O O . SER B 1 279 ? 1.853 -21.031 -25.766 1 50.28 279 SER B O 1
ATOM 7853 N N . VAL B 1 280 ? 1.872 -21.609 -27.906 1 56.38 280 VAL B N 1
ATOM 7854 C CA . VAL B 1 280 ? 2.164 -23.031 -27.859 1 56.38 280 VAL B CA 1
ATOM 7855 C C . VAL B 1 280 ? 3.393 -23.281 -27 1 56.38 280 VAL B C 1
ATOM 7857 O O . VAL B 1 280 ? 4.5 -22.875 -27.344 1 56.38 280 VAL B O 1
ATOM 7860 N N . ASN B 1 281 ? 3.193 -23.562 -25.641 1 73.56 281 ASN B N 1
ATOM 7861 C CA . ASN B 1 281 ? 4.336 -23.844 -24.781 1 73.56 281 ASN B CA 1
ATOM 7862 C C . ASN B 1 281 ? 5.031 -25.141 -25.172 1 73.56 281 ASN B C 1
ATOM 7864 O O . ASN B 1 281 ? 4.391 -26.188 -25.281 1 73.56 281 ASN B O 1
ATOM 7868 N N . ASN B 1 282 ? 6.23 -25.031 -25.656 1 88.81 282 ASN B N 1
ATOM 7869 C CA . ASN B 1 282 ? 7.059 -26.172 -26.016 1 88.81 282 ASN B CA 1
ATOM 7870 C C . ASN B 1 282 ? 7.602 -26.891 -24.781 1 88.81 282 ASN B C 1
ATOM 7872 O O . ASN B 1 282 ? 8.414 -27.812 -24.891 1 88.81 282 ASN B O 1
ATOM 7876 N N . VAL B 1 283 ? 7.145 -26.359 -23.641 1 94.25 283 VAL B N 1
ATOM 7877 C CA . VAL B 1 283 ? 7.559 -26.984 -22.391 1 94.25 283 VAL B CA 1
ATOM 7878 C C . VAL B 1 283 ? 6.375 -27.031 -21.422 1 94.25 283 VAL B C 1
ATOM 7880 O O . VAL B 1 283 ? 5.535 -26.125 -21.406 1 94.25 283 VAL B O 1
ATOM 7883 N N . ARG B 1 284 ? 6.301 -28.078 -20.672 1 93.44 284 ARG B N 1
ATOM 7884 C CA . ARG B 1 284 ? 5.262 -28.203 -19.656 1 93.44 284 ARG B CA 1
ATOM 7885 C C . ARG B 1 284 ? 5.766 -28.984 -18.453 1 93.44 284 ARG B C 1
ATOM 7887 O O . ARG B 1 284 ? 6.816 -29.625 -18.516 1 93.44 284 ARG B O 1
ATOM 7894 N N . LEU B 1 285 ? 5.039 -28.844 -17.359 1 93.5 285 LEU B N 1
ATOM 7895 C CA . LEU B 1 285 ? 5.355 -29.547 -16.125 1 93.5 285 LEU B CA 1
ATOM 7896 C C . LEU B 1 285 ? 4.25 -30.531 -15.773 1 93.5 285 LEU B C 1
ATOM 7898 O O . LEU B 1 285 ? 3.064 -30.234 -15.922 1 93.5 285 LEU B O 1
ATOM 7902 N N . LYS B 1 286 ? 4.707 -31.75 -15.375 1 92.25 286 LYS B N 1
ATOM 7903 C CA . LYS B 1 286 ? 3.752 -32.781 -14.984 1 92.25 286 LYS B CA 1
ATOM 7904 C C . LYS B 1 286 ? 4.145 -33.438 -13.656 1 92.25 286 LYS B C 1
ATOM 7906 O O . LYS B 1 286 ? 5.332 -33.531 -13.344 1 92.25 286 LYS B O 1
ATOM 7911 N N . GLY B 1 287 ? 3.123 -33.812 -12.906 1 90.44 287 GLY B N 1
ATOM 7912 C CA . GLY B 1 287 ? 3.363 -34.625 -11.734 1 90.44 287 GLY B CA 1
ATOM 7913 C C . GLY B 1 287 ? 3.6 -33.812 -10.469 1 90.44 287 GLY B C 1
ATOM 7914 O O . GLY B 1 287 ? 3.822 -34.406 -9.398 1 90.44 287 GLY B O 1
ATOM 7915 N N . GLY B 1 288 ? 3.584 -32.594 -10.57 1 91 288 GLY B N 1
ATOM 7916 C CA . GLY B 1 288 ? 3.783 -31.75 -9.398 1 91 288 GLY B CA 1
ATOM 7917 C C . GLY B 1 288 ? 2.506 -31.5 -8.625 1 91 288 GLY B C 1
ATOM 7918 O O . GLY B 1 288 ? 1.408 -31.578 -9.18 1 91 288 GLY B O 1
ATOM 7919 N N . SER B 1 289 ? 2.717 -31.156 -7.309 1 89.94 289 SER B N 1
ATOM 7920 C CA . SER B 1 289 ? 1.558 -30.906 -6.457 1 89.94 289 SER B CA 1
ATOM 7921 C C . SER B 1 289 ? 1.258 -29.422 -6.359 1 89.94 289 SER B C 1
ATOM 7923 O O . SER B 1 289 ? 0.167 -29.031 -5.941 1 89.94 289 SER B O 1
ATOM 7925 N N . ARG B 1 290 ? 2.219 -28.641 -6.734 1 89.75 290 ARG B N 1
ATOM 7926 C CA . ARG B 1 290 ? 2.049 -27.203 -6.645 1 89.75 290 ARG B CA 1
ATOM 7927 C C . ARG B 1 290 ? 2.201 -26.547 -8.016 1 89.75 290 ARG B C 1
ATOM 7929 O O . ARG B 1 290 ? 2.771 -27.141 -8.93 1 89.75 290 ARG B O 1
ATOM 7936 N N . VAL B 1 291 ? 1.658 -25.281 -8.023 1 91 291 VAL B N 1
ATOM 7937 C CA . VAL B 1 291 ? 1.826 -24.516 -9.25 1 91 291 VAL B CA 1
ATOM 7938 C C . VAL B 1 291 ? 3.311 -24.266 -9.5 1 91 291 VAL B C 1
ATOM 7940 O O . VAL B 1 291 ? 4.051 -23.891 -8.578 1 91 291 VAL B O 1
ATOM 7943 N N . GLY B 1 292 ? 3.77 -24.594 -10.68 1 93.75 292 GLY B N 1
ATOM 7944 C CA . GLY B 1 292 ? 5.152 -24.344 -11.055 1 93.75 292 GLY B CA 1
ATOM 7945 C C . GLY B 1 292 ? 6.078 -25.484 -10.68 1 93.75 292 GLY B C 1
ATOM 7946 O O . GLY B 1 292 ? 7.301 -25.344 -10.695 1 93.75 292 GLY B O 1
ATOM 7947 N N . GLU B 1 293 ? 5.527 -26.531 -10.25 1 94.31 293 GLU B N 1
ATOM 7948 C CA . GLU B 1 293 ? 6.297 -27.703 -9.883 1 94.31 293 GLU B CA 1
ATOM 7949 C C . GLU B 1 293 ? 5.941 -28.891 -10.781 1 94.31 293 GLU B C 1
ATOM 7951 O O . GLU B 1 293 ? 4.773 -29.109 -11.102 1 94.31 293 GLU B O 1
ATOM 7956 N N . GLY B 1 294 ? 7.078 -29.688 -11.258 1 95.06 294 GLY B N 1
ATOM 7957 C CA . GLY B 1 294 ? 6.766 -30.891 -12 1 95.06 294 GLY B CA 1
ATOM 7958 C C . GLY B 1 294 ? 7.938 -31.406 -12.812 1 95.06 294 GLY B C 1
ATOM 7959 O O . GLY B 1 294 ? 8.992 -30.766 -12.875 1 95.06 294 GLY B O 1
ATOM 7960 N N . ARG B 1 295 ? 7.773 -32.594 -13.305 1 95 295 ARG B N 1
ATOM 7961 C CA . ARG B 1 295 ? 8.703 -33.156 -14.273 1 95 295 ARG B CA 1
ATOM 7962 C C . ARG B 1 295 ? 8.719 -32.344 -15.57 1 95 295 ARG B C 1
ATOM 7964 O O . ARG B 1 295 ? 7.664 -31.938 -16.062 1 95 295 ARG B O 1
ATOM 7971 N N . VAL B 1 296 ? 9.914 -32.188 -16.125 1 96.94 296 VAL B N 1
ATOM 7972 C CA . VAL B 1 296 ? 10.055 -31.344 -17.297 1 96.94 296 VAL B CA 1
ATOM 7973 C C . VAL B 1 296 ? 9.797 -32.156 -18.562 1 96.94 296 VAL B C 1
ATOM 7975 O O . VAL B 1 296 ? 10.453 -33.188 -18.797 1 96.94 296 VAL B O 1
ATOM 7978 N N . GLU B 1 297 ? 8.82 -31.703 -19.359 1 95.5 297 GLU B N 1
ATOM 7979 C CA . GLU B 1 297 ? 8.539 -32.312 -20.656 1 95.5 297 GLU B CA 1
ATOM 7980 C C . GLU B 1 297 ? 8.617 -31.266 -21.781 1 95.5 297 GLU B C 1
ATOM 7982 O O . GLU B 1 297 ? 8.25 -30.109 -21.578 1 95.5 297 GLU B O 1
ATOM 7987 N N . VAL B 1 298 ? 9.133 -31.719 -22.875 1 95.81 298 VAL B N 1
ATOM 7988 C CA . VAL B 1 298 ? 9.305 -30.828 -24.016 1 95.81 298 VAL B CA 1
ATOM 7989 C C . VAL B 1 298 ? 8.594 -31.406 -25.234 1 95.81 298 VAL B C 1
ATOM 7991 O O . VAL B 1 298 ? 8.453 -32.625 -25.359 1 95.81 298 VAL B O 1
ATOM 7994 N N . LEU B 1 299 ? 8.148 -30.469 -26.109 1 93.19 299 LEU B N 1
ATOM 7995 C CA . LEU B 1 299 ? 7.402 -30.844 -27.297 1 93.19 299 LEU B CA 1
ATOM 7996 C C . LEU B 1 299 ? 8.305 -30.875 -28.516 1 93.19 299 LEU B C 1
ATOM 7998 O O . LEU B 1 299 ? 9.016 -29.906 -28.797 1 93.19 299 LEU B O 1
ATOM 8002 N N . LYS B 1 300 ? 8.445 -32.062 -29.141 1 90.88 300 LYS B N 1
ATOM 8003 C CA . LYS B 1 300 ? 9.164 -32.188 -30.406 1 90.88 300 LYS B CA 1
ATOM 8004 C C . LYS B 1 300 ? 8.312 -32.938 -31.438 1 90.88 300 LYS B C 1
ATOM 8006 O O . LYS B 1 300 ? 7.828 -34.031 -31.172 1 90.88 300 LYS B O 1
ATOM 8011 N N . ASP B 1 301 ? 8.07 -32.344 -32.625 1 88.88 301 ASP B N 1
ATOM 8012 C CA . ASP B 1 301 ? 7.297 -32.938 -33.719 1 88.88 301 ASP B CA 1
ATOM 8013 C C . ASP B 1 301 ? 5.926 -33.406 -33.219 1 88.88 301 ASP B C 1
ATOM 8015 O O . ASP B 1 301 ? 5.527 -34.531 -33.469 1 88.88 301 ASP B O 1
ATOM 8019 N N . ASN B 1 302 ? 5.281 -32.656 -32.375 1 87.94 302 ASN B N 1
ATOM 8020 C CA . ASN B 1 302 ? 3.914 -32.812 -31.891 1 87.94 302 ASN B CA 1
ATOM 8021 C C . ASN B 1 302 ? 3.797 -33.938 -30.875 1 87.94 302 ASN B C 1
ATOM 8023 O O . ASN B 1 302 ? 2.695 -34.406 -30.609 1 87.94 302 ASN B O 1
ATOM 8027 N N . GLU B 1 303 ? 4.891 -34.375 -30.406 1 89.62 303 GLU B N 1
ATOM 8028 C CA . GLU B 1 303 ? 4.902 -35.406 -29.359 1 89.62 303 GLU B CA 1
ATOM 8029 C C . GLU B 1 303 ? 5.684 -34.938 -28.141 1 89.62 303 GLU B C 1
ATOM 8031 O O . GLU B 1 303 ? 6.777 -34.375 -28.266 1 89.62 303 GLU B O 1
ATOM 8036 N N . TRP B 1 304 ? 5.082 -35.219 -27.031 1 91.19 304 TRP B N 1
ATOM 8037 C CA . TRP B 1 304 ? 5.73 -34.781 -25.781 1 91.19 304 TRP B CA 1
ATOM 8038 C C . TRP B 1 304 ? 6.746 -35.844 -25.328 1 91.19 304 TRP B C 1
ATOM 8040 O O . TRP B 1 304 ? 6.527 -37.031 -25.484 1 91.19 304 TRP B O 1
ATOM 8050 N N . GLY B 1 305 ? 7.855 -35.406 -24.766 1 92.38 305 GLY B N 1
ATOM 8051 C CA . GLY B 1 305 ? 8.891 -36.25 -24.188 1 92.38 305 GLY B CA 1
ATOM 8052 C C . GLY B 1 305 ? 9.57 -35.625 -22.984 1 92.38 305 GLY B C 1
ATOM 8053 O O . GLY B 1 305 ? 9.289 -34.469 -22.656 1 92.38 305 GLY B O 1
ATOM 8054 N N . THR B 1 306 ? 10.5 -36.406 -22.328 1 94.12 306 THR B N 1
ATOM 8055 C CA . THR B 1 306 ? 11.094 -35.938 -21.078 1 94.12 306 THR B CA 1
ATOM 8056 C C . THR B 1 306 ? 12.523 -35.438 -21.312 1 94.12 306 THR B C 1
ATOM 8058 O O . THR B 1 306 ? 13.031 -35.531 -22.438 1 94.12 306 THR B O 1
ATOM 8061 N N . VAL B 1 307 ? 13.141 -34.844 -20.281 1 95.19 307 VAL B N 1
ATOM 8062 C CA . VAL B 1 307 ? 14.523 -34.375 -20.234 1 95.19 307 VAL B CA 1
ATOM 8063 C C . VAL B 1 307 ? 15.312 -35.156 -19.203 1 95.19 307 VAL B C 1
ATOM 8065 O O . VAL B 1 307 ? 14.867 -35.344 -18.078 1 95.19 307 VAL B O 1
ATOM 8068 N N . CYS B 1 308 ? 16.5 -35.688 -19.672 1 92.5 308 CYS B N 1
ATOM 8069 C CA . CYS B 1 308 ? 17.375 -36.438 -18.781 1 92.5 308 CYS B CA 1
ATOM 8070 C C . CYS B 1 308 ? 18.016 -35.5 -17.75 1 92.5 308 CYS B C 1
ATOM 8072 O O . CYS B 1 308 ? 18.359 -34.375 -18.062 1 92.5 308 CYS B O 1
ATOM 8074 N N . ASP B 1 309 ? 18.297 -36.031 -16.531 1 89.25 309 ASP B N 1
ATOM 8075 C CA . ASP B 1 309 ? 18.781 -35.156 -15.453 1 89.25 309 ASP B CA 1
ATOM 8076 C C . ASP B 1 309 ? 20.312 -35.125 -15.43 1 89.25 309 ASP B C 1
ATOM 8078 O O . ASP B 1 309 ? 20.906 -34.594 -14.5 1 89.25 309 ASP B O 1
ATOM 8082 N N . ASP B 1 310 ? 20.984 -35.719 -16.484 1 83.06 310 ASP B N 1
ATOM 8083 C CA . ASP B 1 310 ? 22.438 -35.625 -16.562 1 83.06 310 ASP B CA 1
ATOM 8084 C C . ASP B 1 310 ? 22.875 -34.156 -16.625 1 83.06 310 ASP B C 1
ATOM 8086 O O . ASP B 1 310 ? 22.5 -33.438 -17.547 1 83.06 310 ASP B O 1
ATOM 8090 N N . ARG B 1 311 ? 23.609 -33.656 -15.633 1 79.25 311 ARG B N 1
ATOM 8091 C CA . ARG B 1 311 ? 24.156 -32.312 -15.531 1 79.25 311 ARG B CA 1
ATOM 8092 C C . ARG B 1 311 ? 23.047 -31.281 -15.312 1 79.25 311 ARG B C 1
ATOM 8094 O O . ARG B 1 311 ? 23.219 -30.094 -15.617 1 79.25 311 ARG B O 1
ATOM 8101 N N . TRP B 1 312 ? 21.828 -31.812 -14.875 1 88.06 312 TRP B N 1
ATOM 8102 C CA . TRP B 1 312 ? 20.703 -30.938 -14.578 1 88.06 312 TRP B CA 1
ATOM 8103 C C . TRP B 1 312 ? 21 -30.062 -13.367 1 88.06 312 TRP B C 1
ATOM 8105 O O . TRP B 1 312 ? 21.453 -30.562 -12.328 1 88.06 312 TRP B O 1
ATOM 8115 N N . ASN B 1 313 ? 20.844 -28.719 -13.523 1 85.06 313 ASN B N 1
ATOM 8116 C CA . ASN B 1 313 ? 21.203 -27.812 -12.445 1 85.06 313 ASN B CA 1
ATOM 8117 C C . ASN B 1 313 ? 20.219 -26.641 -12.344 1 85.06 313 ASN B C 1
ATOM 8119 O O . ASN B 1 313 ? 19.25 -26.578 -13.109 1 85.06 313 ASN B O 1
ATOM 8123 N N . LEU B 1 314 ? 20.453 -25.703 -11.445 1 86.94 314 LEU B N 1
ATOM 8124 C CA . LEU B 1 314 ? 19.547 -24.609 -11.156 1 86.94 314 LEU B CA 1
ATOM 8125 C C . LEU B 1 314 ? 19.469 -23.641 -12.336 1 86.94 314 LEU B C 1
ATOM 8127 O O . LEU B 1 314 ? 18.406 -23.062 -12.602 1 86.94 314 LEU B O 1
ATOM 8131 N N . GLN B 1 315 ? 20.516 -23.516 -13.094 1 87.81 315 GLN B N 1
ATOM 8132 C CA . GLN B 1 315 ? 20.531 -22.594 -14.234 1 87.81 315 GLN B CA 1
ATOM 8133 C C . GLN B 1 315 ? 19.594 -23.078 -15.336 1 87.81 315 GLN B C 1
ATOM 8135 O O . GLN B 1 315 ? 18.766 -22.312 -15.828 1 87.81 315 GLN B O 1
ATOM 8140 N N . SER B 1 316 ? 19.75 -24.312 -15.648 1 93.75 316 SER B N 1
ATOM 8141 C CA . SER B 1 316 ? 18.875 -24.875 -16.672 1 93.75 316 SER B CA 1
ATOM 8142 C C . SER B 1 316 ? 17.422 -24.922 -16.203 1 93.75 316 SER B C 1
ATOM 8144 O O . SER B 1 316 ? 16.516 -24.594 -16.984 1 93.75 316 SER B O 1
ATOM 8146 N N . ALA B 1 317 ? 17.25 -25.266 -14.922 1 95.56 317 ALA B N 1
ATOM 8147 C CA . ALA B 1 317 ? 15.906 -25.297 -14.352 1 95.56 317 ALA B CA 1
ATOM 8148 C C . ALA B 1 317 ? 15.266 -23.906 -14.391 1 95.56 317 ALA B C 1
ATOM 8150 O O . ALA B 1 317 ? 14.062 -23.781 -14.641 1 95.56 317 ALA B O 1
ATOM 8151 N N . SER B 1 318 ? 16.047 -22.859 -14.148 1 93.69 318 SER B N 1
ATOM 8152 C CA . SER B 1 318 ? 15.531 -21.5 -14.141 1 93.69 318 SER B CA 1
ATOM 8153 C C . SER B 1 318 ? 15.062 -21.078 -15.531 1 93.69 318 SER B C 1
ATOM 8155 O O . SER B 1 318 ? 14.102 -20.312 -15.664 1 93.69 318 SER B O 1
ATOM 8157 N N . VAL B 1 319 ? 15.766 -21.484 -16.562 1 94.88 319 VAL B N 1
ATOM 8158 C CA . VAL B 1 319 ? 15.344 -21.188 -17.938 1 94.88 319 VAL B CA 1
ATOM 8159 C C . VAL B 1 319 ? 13.953 -21.781 -18.188 1 94.88 319 VAL B C 1
ATOM 8161 O O . VAL B 1 319 ? 13.086 -21.109 -18.75 1 94.88 319 VAL B O 1
ATOM 8164 N N . VAL B 1 320 ? 13.719 -22.969 -17.703 1 96.25 320 VAL B N 1
ATOM 8165 C CA . VAL B 1 320 ? 12.422 -23.625 -17.859 1 96.25 320 VAL B CA 1
ATOM 8166 C C . VAL B 1 320 ? 11.352 -22.859 -17.109 1 96.25 320 VAL B C 1
ATOM 8168 O O . VAL B 1 320 ? 10.266 -22.594 -17.641 1 96.25 320 VAL B O 1
ATOM 8171 N N . CYS B 1 321 ? 11.609 -22.516 -15.812 1 95.62 321 CYS B N 1
ATOM 8172 C CA . CYS B 1 321 ? 10.656 -21.781 -14.992 1 95.62 321 CYS B CA 1
ATOM 8173 C C . CYS B 1 321 ? 10.25 -20.469 -15.656 1 95.62 321 CYS B C 1
ATOM 8175 O O . CYS B 1 321 ? 9.062 -20.172 -15.773 1 95.62 321 CYS B O 1
ATOM 8177 N N . ARG B 1 322 ? 11.172 -19.688 -16.141 1 93.62 322 ARG B N 1
ATOM 8178 C CA . ARG B 1 322 ? 10.883 -18.391 -16.766 1 93.62 322 ARG B CA 1
ATOM 8179 C C . ARG B 1 322 ? 10.094 -18.578 -18.062 1 93.62 322 ARG B C 1
ATOM 8181 O O . ARG B 1 322 ? 9.211 -17.781 -18.375 1 93.62 322 ARG B O 1
ATOM 8188 N N . GLU B 1 323 ? 10.5 -19.594 -18.859 1 92.88 323 GLU B N 1
ATOM 8189 C CA . GLU B 1 323 ? 9.781 -19.891 -20.094 1 92.88 323 GLU B CA 1
ATOM 8190 C C . GLU B 1 323 ? 8.297 -20.141 -19.828 1 92.88 323 GLU B C 1
ATOM 8192 O O . GLU B 1 323 ? 7.449 -19.797 -20.656 1 92.88 323 GLU B O 1
ATOM 8197 N N . LEU B 1 324 ? 7.996 -20.656 -18.688 1 93.69 324 LEU B N 1
ATOM 8198 C CA . LEU B 1 324 ? 6.621 -21 -18.328 1 93.69 324 LEU B CA 1
ATOM 8199 C C . LEU B 1 324 ? 5.926 -19.812 -17.672 1 93.69 324 LEU B C 1
ATOM 8201 O O . LEU B 1 324 ? 4.766 -19.906 -17.266 1 93.69 324 LEU B O 1
ATOM 8205 N N . GLY B 1 325 ? 6.637 -18.719 -17.484 1 90.31 325 GLY B N 1
ATOM 8206 C CA . GLY B 1 325 ? 6.043 -17.5 -16.953 1 90.31 325 GLY B CA 1
ATOM 8207 C C . GLY B 1 325 ? 6.234 -17.344 -15.453 1 90.31 325 GLY B C 1
ATOM 8208 O O . GLY B 1 325 ? 5.566 -16.531 -14.812 1 90.31 325 GLY B O 1
ATOM 8209 N N . PHE B 1 326 ? 7.066 -18.156 -14.812 1 94.06 326 PHE B N 1
ATOM 8210 C CA . PHE B 1 326 ? 7.383 -18.078 -13.391 1 94.06 326 PHE B CA 1
ATOM 8211 C C . PHE B 1 326 ? 8.734 -17.406 -13.172 1 94.06 326 PHE B C 1
ATOM 8213 O O . PHE B 1 326 ? 9.32 -16.859 -14.109 1 94.06 326 PHE B O 1
ATOM 8220 N N . GLY B 1 327 ? 9.156 -17.328 -11.883 1 93.38 327 GLY B N 1
ATOM 8221 C CA . GLY B 1 327 ? 10.461 -16.766 -11.562 1 93.38 327 GLY B CA 1
ATOM 8222 C C . GLY B 1 327 ? 11.594 -17.75 -11.766 1 93.38 327 GLY B C 1
ATOM 8223 O O . GLY B 1 327 ? 11.531 -18.609 -12.648 1 93.38 327 GLY B O 1
ATOM 8224 N N . SER B 1 328 ? 12.672 -17.609 -11.055 1 91.12 328 SER B N 1
ATOM 8225 C CA . SER B 1 328 ? 13.781 -18.547 -11.109 1 91.12 328 SER B CA 1
ATOM 8226 C C . SER B 1 328 ? 13.43 -19.859 -10.406 1 91.12 328 SER B C 1
ATOM 8228 O O . SER B 1 328 ? 12.391 -19.953 -9.758 1 91.12 328 SER B O 1
ATOM 8230 N N . ALA B 1 329 ? 14.258 -20.828 -10.602 1 93.5 329 ALA B N 1
ATOM 8231 C CA . ALA B 1 329 ? 14.008 -22.125 -9.984 1 93.5 329 ALA B CA 1
ATOM 8232 C C . ALA B 1 329 ? 14.43 -22.141 -8.516 1 93.5 329 ALA B C 1
ATOM 8234 O O . ALA B 1 329 ? 15.531 -21.672 -8.18 1 93.5 329 ALA B O 1
ATOM 8235 N N . LYS B 1 330 ? 13.531 -22.562 -7.73 1 86.94 330 LYS B N 1
ATOM 8236 C CA . LYS B 1 330 ? 13.867 -22.781 -6.328 1 86.94 330 LYS B CA 1
ATOM 8237 C C . LYS B 1 330 ? 14.719 -24.047 -6.152 1 86.94 330 LYS B C 1
ATOM 8239 O O . LYS B 1 330 ? 15.648 -24.062 -5.348 1 86.94 330 LYS B O 1
ATOM 8244 N N . GLU B 1 331 ? 14.336 -25.109 -6.93 1 86.56 331 GLU B N 1
ATOM 8245 C CA . GLU B 1 331 ? 15.031 -26.391 -6.887 1 86.56 331 GLU B CA 1
ATOM 8246 C C . GLU B 1 331 ? 15.086 -27.031 -8.273 1 86.56 331 GLU B C 1
ATOM 8248 O O . GLU B 1 331 ? 14.148 -26.906 -9.055 1 86.56 331 GLU B O 1
ATOM 8253 N N . ALA B 1 332 ? 16.25 -27.688 -8.547 1 90.62 332 ALA B N 1
ATOM 8254 C CA . ALA B 1 332 ? 16.406 -28.594 -9.68 1 90.62 332 ALA B CA 1
ATOM 8255 C C . ALA B 1 332 ? 16.469 -30.047 -9.211 1 90.62 332 ALA B C 1
ATOM 8257 O O . ALA B 1 332 ? 17.469 -30.469 -8.633 1 90.62 332 ALA B O 1
ATOM 8258 N N . LEU B 1 333 ? 15.383 -30.75 -9.539 1 87.25 333 LEU B N 1
ATOM 8259 C CA . LEU B 1 333 ? 15.258 -32.094 -9 1 87.25 333 LEU B CA 1
ATOM 8260 C C . LEU B 1 333 ? 15.734 -33.125 -10.008 1 87.25 333 LEU B C 1
ATOM 8262 O O . LEU B 1 333 ? 15.508 -33 -11.211 1 87.25 333 LEU B O 1
ATOM 8266 N N . THR B 1 334 ? 16.375 -34.188 -9.5 1 82.31 334 THR B N 1
ATOM 8267 C CA . THR B 1 334 ? 16.891 -35.281 -10.328 1 82.31 334 THR B CA 1
ATOM 8268 C C . THR B 1 334 ? 16.328 -36.625 -9.867 1 82.31 334 THR B C 1
ATOM 8270 O O . THR B 1 334 ? 15.641 -36.688 -8.852 1 82.31 334 THR B O 1
ATOM 8273 N N . GLY B 1 335 ? 16.469 -37.625 -10.711 1 77.31 335 GLY B N 1
ATOM 8274 C CA . GLY B 1 335 ? 16.125 -38.969 -10.312 1 77.31 335 GLY B CA 1
ATOM 8275 C C . GLY B 1 335 ? 14.641 -39.25 -10.43 1 77.31 335 GLY B C 1
ATOM 8276 O O . GLY B 1 335 ? 14.086 -40.062 -9.656 1 77.31 335 GLY B O 1
ATOM 8277 N N . GLY B 1 336 ? 14.016 -38.562 -11.242 1 83.75 336 GLY B N 1
ATOM 8278 C CA . GLY B 1 336 ? 12.586 -38.781 -11.398 1 83.75 336 GLY B CA 1
ATOM 8279 C C . GLY B 1 336 ? 11.797 -38.594 -10.125 1 83.75 336 GLY B C 1
ATOM 8280 O O . GLY B 1 336 ? 10.828 -39.281 -9.859 1 83.75 336 GLY B O 1
ATOM 8281 N N . ARG B 1 337 ? 12.141 -37.594 -9.344 1 80.5 337 ARG B N 1
ATOM 8282 C CA . ARG B 1 337 ? 11.602 -37.375 -8.008 1 80.5 337 ARG B CA 1
ATOM 8283 C C . ARG B 1 337 ? 10.133 -36.969 -8.062 1 80.5 337 ARG B C 1
ATOM 8285 O O . ARG B 1 337 ? 9.422 -37.031 -7.062 1 80.5 337 ARG B O 1
ATOM 8292 N N . LEU B 1 338 ? 9.742 -36.5 -9.203 1 87.56 338 LEU B N 1
ATOM 8293 C CA . LEU B 1 338 ? 8.336 -36.125 -9.328 1 87.56 338 LEU B CA 1
ATOM 8294 C C . LEU B 1 338 ? 7.613 -37.031 -10.305 1 87.56 338 LEU B C 1
ATOM 8296 O O . LEU B 1 338 ? 6.688 -36.625 -10.992 1 87.56 338 LEU B O 1
ATOM 8300 N N . GLY B 1 339 ? 8.109 -38.281 -10.352 1 84.25 339 GLY B N 1
ATOM 8301 C CA . GLY B 1 339 ? 7.488 -39.281 -11.219 1 84.25 339 GLY B CA 1
ATOM 8302 C C . GLY B 1 339 ? 8.242 -39.5 -12.516 1 84.25 339 GLY B C 1
ATOM 8303 O O . GLY B 1 339 ? 8.875 -38.562 -13.031 1 84.25 339 GLY B O 1
ATOM 8304 N N . GLN B 1 340 ? 8.039 -40.656 -13 1 85.69 340 GLN B N 1
ATOM 8305 C CA . GLN B 1 340 ? 8.672 -41.031 -14.266 1 85.69 340 GLN B CA 1
ATOM 8306 C C . GLN B 1 340 ? 7.777 -40.688 -15.453 1 85.69 340 GLN B C 1
ATOM 8308 O O . GLN B 1 340 ? 6.551 -40.719 -15.336 1 85.69 340 GLN B O 1
ATOM 8313 N N . GLY B 1 341 ? 8.492 -40.312 -16.5 1 84.81 341 GLY B N 1
ATOM 8314 C CA . GLY B 1 341 ? 7.711 -40.062 -17.703 1 84.81 341 GLY B CA 1
ATOM 8315 C C . GLY B 1 341 ? 7.578 -41.281 -18.609 1 84.81 341 GLY B C 1
ATOM 8316 O O . GLY B 1 341 ? 7.945 -42.375 -18.203 1 84.81 341 GLY B O 1
ATOM 8317 N N . MET B 1 342 ? 6.785 -41 -19.641 1 77 342 MET B N 1
ATOM 8318 C CA . MET B 1 342 ? 6.625 -42 -20.688 1 77 342 MET B CA 1
ATOM 8319 C C . MET B 1 342 ? 7 -41.438 -22.047 1 77 342 MET B C 1
ATOM 8321 O O . MET B 1 342 ? 7.078 -40.219 -22.219 1 77 342 MET B O 1
ATOM 8325 N N . GLY B 1 343 ? 7.277 -42.375 -22.906 1 80.5 343 GLY B N 1
ATOM 8326 C CA . GLY B 1 343 ? 7.625 -41.906 -24.234 1 80.5 343 GLY B CA 1
ATOM 8327 C C . GLY B 1 343 ? 9.109 -41.656 -24.422 1 80.5 343 GLY B C 1
ATOM 8328 O O . GLY B 1 343 ? 9.93 -42.188 -23.672 1 80.5 343 GLY B O 1
ATOM 8329 N N . PRO B 1 344 ? 9.391 -40.844 -25.344 1 88.25 344 PRO B N 1
ATOM 8330 C CA . PRO B 1 344 ? 10.812 -40.656 -25.641 1 88.25 344 PRO B CA 1
ATOM 8331 C C . PRO B 1 344 ? 11.469 -39.656 -24.672 1 88.25 344 PRO B C 1
ATOM 8333 O O . PRO B 1 344 ? 10.773 -38.875 -24.031 1 88.25 344 PRO B O 1
ATOM 8336 N N . ILE B 1 345 ? 12.781 -39.844 -24.5 1 92.69 345 ILE B N 1
ATOM 8337 C CA . ILE B 1 345 ? 13.617 -38.844 -23.859 1 92.69 345 ILE B CA 1
ATOM 8338 C C . ILE B 1 345 ? 14.336 -38 -24.922 1 92.69 345 ILE B C 1
ATOM 8340 O O . ILE B 1 345 ? 15.133 -38.531 -25.703 1 92.69 345 ILE B O 1
ATOM 8344 N N . TYR B 1 346 ? 14.164 -36.75 -25 1 93.19 346 TYR B N 1
ATOM 8345 C CA . TYR B 1 346 ? 14.586 -35.938 -26.141 1 93.19 346 TYR B CA 1
ATOM 8346 C C . TYR B 1 346 ? 15.922 -35.25 -25.859 1 93.19 346 TYR B C 1
ATOM 8348 O O . TYR B 1 346 ? 16.688 -34.969 -26.781 1 93.19 346 TYR B O 1
ATOM 8356 N N . MET B 1 347 ? 16.188 -34.906 -24.594 1 94.5 347 MET B N 1
ATOM 8357 C CA . MET B 1 347 ? 17.359 -34.094 -24.297 1 94.5 347 MET B CA 1
ATOM 8358 C C . MET B 1 347 ? 18.219 -34.75 -23.219 1 94.5 347 MET B C 1
ATOM 8360 O O . MET B 1 347 ? 17.688 -35.281 -22.25 1 94.5 347 MET B O 1
ATOM 8364 N N . ASN B 1 348 ? 19.531 -34.688 -23.453 1 91.81 348 ASN B N 1
ATOM 8365 C CA . ASN B 1 348 ? 20.531 -35.156 -22.484 1 91.81 348 ASN B CA 1
ATOM 8366 C C . ASN B 1 348 ? 21.625 -34.094 -22.297 1 91.81 348 ASN B C 1
ATOM 8368 O O . ASN B 1 348 ? 21.984 -33.375 -23.234 1 91.81 348 ASN B O 1
ATOM 8372 N N . GLU B 1 349 ? 22.109 -33.969 -21.047 1 87.62 349 GLU B N 1
ATOM 8373 C CA . GLU B 1 349 ? 23.219 -33.062 -20.703 1 87.62 349 GLU B CA 1
ATOM 8374 C C . GLU B 1 349 ? 22.906 -31.625 -21.109 1 87.62 349 GLU B C 1
ATOM 8376 O O . GLU B 1 349 ? 23.703 -30.984 -21.797 1 87.62 349 GLU B O 1
ATOM 8381 N N . VAL B 1 350 ? 21.75 -31.203 -20.656 1 93.31 350 VAL B N 1
ATOM 8382 C CA . VAL B 1 350 ? 21.359 -29.828 -20.938 1 93.31 350 VAL B CA 1
ATOM 8383 C C . VAL B 1 350 ? 22.203 -28.859 -20.125 1 93.31 350 VAL B C 1
ATOM 8385 O O . VAL B 1 350 ? 22.328 -29.016 -18.906 1 93.31 350 VAL B O 1
ATOM 8388 N N . LYS B 1 351 ? 22.781 -27.906 -20.797 1 89.5 351 LYS B N 1
ATOM 8389 C CA . LYS B 1 351 ? 23.625 -26.906 -20.141 1 89.5 351 LYS B CA 1
ATOM 8390 C C . LYS B 1 351 ? 23.266 -25.5 -20.594 1 89.5 351 LYS B C 1
ATOM 8392 O O . LYS B 1 351 ? 23.859 -24.984 -21.547 1 89.5 351 LYS B O 1
ATOM 8397 N N . CYS B 1 352 ? 22.406 -24.844 -19.812 1 92.31 352 CYS B N 1
ATOM 8398 C CA . CYS B 1 352 ? 22.031 -23.469 -20.125 1 92.31 352 CYS B CA 1
ATOM 8399 C C . CYS B 1 352 ? 22.922 -22.469 -19.406 1 92.31 352 CYS B C 1
ATOM 8401 O O . CYS B 1 352 ? 23.484 -22.766 -18.359 1 92.31 352 CYS B O 1
ATOM 8403 N N . VAL B 1 353 ? 23.031 -21.266 -19.938 1 86.25 353 VAL B N 1
ATOM 8404 C CA . VAL B 1 353 ? 23.781 -20.172 -19.328 1 86.25 353 VAL B CA 1
ATOM 8405 C C . VAL B 1 353 ? 22.859 -19.375 -18.406 1 86.25 353 VAL B C 1
ATOM 8407 O O . VAL B 1 353 ? 23.312 -18.781 -17.422 1 86.25 353 VAL B O 1
ATOM 8410 N N . GLY B 1 354 ? 21.609 -19.359 -18.672 1 87.38 354 GLY B N 1
ATOM 8411 C CA . GLY B 1 354 ? 20.656 -18.688 -17.797 1 87.38 354 GLY B CA 1
ATOM 8412 C C . GLY B 1 354 ? 19.906 -17.547 -18.484 1 87.38 354 GLY B C 1
ATOM 8413 O O . GLY B 1 354 ? 18.938 -17.016 -17.938 1 87.38 354 GLY B O 1
ATOM 8414 N N . GLN B 1 355 ? 20.219 -17.172 -19.719 1 88.62 355 GLN B N 1
ATOM 8415 C CA . GLN B 1 355 ? 19.594 -16.047 -20.406 1 88.62 355 GLN B CA 1
ATOM 8416 C C . GLN B 1 355 ? 18.719 -16.531 -21.562 1 88.62 355 GLN B C 1
ATOM 8418 O O . GLN B 1 355 ? 18.016 -15.734 -22.188 1 88.62 355 GLN B O 1
ATOM 8423 N N . GLU B 1 356 ? 18.75 -17.781 -21.859 1 91.62 356 GLU B N 1
ATOM 8424 C CA . GLU B 1 356 ? 17.969 -18.328 -22.969 1 91.62 356 GLU B CA 1
ATOM 8425 C C . GLU B 1 356 ? 16.469 -18.141 -22.734 1 91.62 356 GLU B C 1
ATOM 8427 O O . GLU B 1 356 ? 16 -18.203 -21.594 1 91.62 356 GLU B O 1
ATOM 8432 N N . ARG B 1 357 ? 15.711 -17.984 -23.859 1 87.62 357 ARG B N 1
ATOM 8433 C CA . ARG B 1 357 ? 14.273 -17.781 -23.766 1 87.62 357 ARG B CA 1
ATOM 8434 C C . ARG B 1 357 ? 13.531 -19.109 -23.672 1 87.62 357 ARG B C 1
ATOM 8436 O O . ARG B 1 357 ? 12.398 -19.156 -23.203 1 87.62 357 ARG B O 1
ATOM 8443 N N . SER B 1 358 ? 14.242 -20.094 -24.234 1 93.06 358 SER B N 1
ATOM 8444 C CA . SER B 1 358 ? 13.648 -21.422 -24.234 1 93.06 358 SER B CA 1
ATOM 8445 C C . SER B 1 358 ? 14.711 -22.5 -23.984 1 93.06 358 SER B C 1
ATOM 8447 O O . SER B 1 358 ? 15.875 -22.312 -24.328 1 93.06 358 SER B O 1
ATOM 8449 N N . ILE B 1 359 ? 14.32 -23.578 -23.391 1 95.81 359 ILE B N 1
ATOM 8450 C CA . ILE B 1 359 ? 15.227 -24.688 -23.141 1 95.81 359 ILE B CA 1
ATOM 8451 C C . ILE B 1 359 ? 15.758 -25.234 -24.453 1 95.81 359 ILE B C 1
ATOM 8453 O O . ILE B 1 359 ? 16.875 -25.781 -24.516 1 95.81 359 ILE B O 1
ATOM 8457 N N . TRP B 1 360 ? 15.047 -25.031 -25.562 1 94.81 360 TRP B N 1
ATOM 8458 C CA . TRP B 1 360 ? 15.453 -25.484 -26.891 1 94.81 360 TRP B CA 1
ATOM 8459 C C . TRP B 1 360 ? 16.625 -24.656 -27.422 1 94.81 360 TRP B C 1
ATOM 8461 O O . TRP B 1 360 ? 17.281 -25.062 -28.375 1 94.81 360 TRP B O 1
ATOM 8471 N N . ASN B 1 361 ? 16.875 -23.547 -26.797 1 93.69 361 ASN B N 1
ATOM 8472 C CA . ASN B 1 361 ? 17.984 -22.688 -27.203 1 93.69 361 ASN B CA 1
ATOM 8473 C C . ASN B 1 361 ? 19.25 -22.984 -26.406 1 93.69 361 ASN B C 1
ATOM 8475 O O . ASN B 1 361 ? 20.297 -22.391 -26.641 1 93.69 361 ASN B O 1
ATOM 8479 N N . CYS B 1 362 ? 19.141 -23.953 -25.469 1 94.75 362 CYS B N 1
ATOM 8480 C CA . CYS B 1 362 ? 20.297 -24.359 -24.688 1 94.75 362 CYS B CA 1
ATOM 8481 C C . CYS B 1 362 ? 21.062 -25.484 -25.375 1 94.75 362 CYS B C 1
ATOM 8483 O O . CYS B 1 362 ? 20.469 -26.281 -26.109 1 94.75 362 CYS B O 1
ATOM 8485 N N . PRO B 1 363 ? 22.453 -25.531 -25.172 1 93.19 363 PRO B N 1
ATOM 8486 C CA . PRO B 1 363 ? 23.188 -26.703 -25.656 1 93.19 363 PRO B CA 1
ATOM 8487 C C . PRO B 1 363 ? 22.766 -28 -24.984 1 93.19 363 PRO B C 1
ATOM 8489 O O . PRO B 1 363 ? 22.594 -28.031 -23.766 1 93.19 363 PRO B O 1
ATOM 8492 N N . PHE B 1 364 ? 22.484 -29 -25.797 1 93.25 364 PHE B N 1
ATOM 8493 C CA . PHE B 1 364 ? 22.156 -30.312 -25.266 1 93.25 364 PHE B CA 1
ATOM 8494 C C . PHE B 1 364 ? 22.625 -31.422 -26.203 1 93.25 364 PHE B C 1
ATOM 8496 O O . PHE B 1 364 ? 22.969 -31.156 -27.359 1 93.25 364 PHE B O 1
ATOM 8503 N N . LYS B 1 365 ? 22.734 -32.688 -25.672 1 89.69 365 LYS B N 1
ATOM 8504 C CA . LYS B 1 365 ? 23.125 -33.844 -26.469 1 89.69 365 LYS B CA 1
ATOM 8505 C C . LYS B 1 365 ? 21.906 -34.719 -26.766 1 89.69 365 LYS B C 1
ATOM 8507 O O . LYS B 1 365 ? 21.016 -34.875 -25.938 1 89.69 365 LYS B O 1
ATOM 8512 N N . ASN B 1 366 ? 21.938 -35.25 -28 1 83.56 366 ASN B N 1
ATOM 8513 C CA . ASN B 1 366 ? 20.891 -36.188 -28.328 1 83.56 366 ASN B CA 1
ATOM 8514 C C . ASN B 1 366 ? 21.094 -37.531 -27.609 1 83.56 366 ASN B C 1
ATOM 8516 O O . ASN B 1 366 ? 22.219 -37.906 -27.297 1 83.56 366 ASN B O 1
ATOM 8520 N N . ILE B 1 367 ? 19.984 -38.125 -27.219 1 75.81 367 ILE B N 1
ATOM 8521 C CA . ILE B 1 367 ? 20.031 -39.312 -26.359 1 75.81 367 ILE B CA 1
ATOM 8522 C C . ILE B 1 367 ? 20.094 -40.562 -27.219 1 75.81 367 ILE B C 1
ATOM 8524 O O . ILE B 1 367 ? 19.5 -40.625 -28.297 1 75.81 367 ILE B O 1
ATOM 8528 N N . THR B 1 368 ? 21.047 -41.438 -26.875 1 65.44 368 THR B N 1
ATOM 8529 C CA . THR B 1 368 ? 20.891 -42.844 -27.25 1 65.44 368 THR B CA 1
ATOM 8530 C C . THR B 1 368 ? 20.328 -43.625 -26.078 1 65.44 368 THR B C 1
ATOM 8532 O O . THR B 1 368 ? 20.406 -43.219 -24.922 1 65.44 368 THR B O 1
ATOM 8535 N N . MET B 1 369 ? 19.328 -44.594 -26.25 1 58.84 369 MET B N 1
ATOM 8536 C CA . MET B 1 369 ? 18.656 -45.406 -25.234 1 58.84 369 MET B CA 1
ATOM 8537 C C . MET B 1 369 ? 19.625 -45.812 -24.125 1 58.84 369 MET B C 1
ATOM 8539 O O . MET B 1 369 ? 19.219 -45.906 -22.953 1 58.84 369 MET B O 1
ATOM 8543 N N . GLU B 1 370 ? 20.859 -46 -24.406 1 61.44 370 GLU B N 1
ATOM 8544 C CA . GLU B 1 370 ? 21.812 -46.531 -23.438 1 61.44 370 GLU B CA 1
ATOM 8545 C C . GLU B 1 370 ? 22.266 -45.438 -22.469 1 61.44 370 GLU B C 1
ATOM 8547 O O . GLU B 1 370 ? 22.688 -45.75 -21.344 1 61.44 370 GLU B O 1
ATOM 8552 N N . ASP B 1 371 ? 21.828 -44.219 -22.703 1 73.62 371 ASP B N 1
ATOM 8553 C CA . ASP B 1 371 ? 22.484 -43.156 -21.953 1 73.62 371 ASP B CA 1
ATOM 8554 C C . ASP B 1 371 ? 21.609 -42.656 -20.812 1 73.62 371 ASP B C 1
ATOM 8556 O O . ASP B 1 371 ? 22.109 -42.219 -19.781 1 73.62 371 ASP B O 1
ATOM 8560 N N . CYS B 1 372 ? 20.281 -42.781 -20.875 1 80.81 372 CYS B N 1
ATOM 8561 C CA . CYS B 1 372 ? 19.391 -42.188 -19.891 1 80.81 372 CYS B CA 1
ATOM 8562 C C . CYS B 1 372 ? 18.062 -42.938 -19.812 1 80.81 372 CYS B C 1
ATOM 8564 O O . CYS B 1 372 ? 17.5 -43.312 -20.844 1 80.81 372 CYS B O 1
ATOM 8566 N N . GLN B 1 373 ? 17.578 -43.281 -18.594 1 80.31 373 GLN B N 1
ATOM 8567 C CA . GLN B 1 373 ? 16.297 -43.906 -18.359 1 80.31 373 GLN B CA 1
ATOM 8568 C C . GLN B 1 373 ? 15.328 -42.969 -17.656 1 80.31 373 GLN B C 1
ATOM 8570 O O . GLN B 1 373 ? 15.742 -41.938 -17.125 1 80.31 373 GLN B O 1
ATOM 8575 N N . HIS B 1 374 ? 14.07 -43.312 -17.688 1 85.56 374 HIS B N 1
ATOM 8576 C CA . HIS B 1 374 ? 13.047 -42.438 -17.109 1 85.56 374 HIS B CA 1
ATOM 8577 C C . HIS B 1 374 ? 13.219 -42.312 -15.602 1 85.56 374 HIS B C 1
ATOM 8579 O O . HIS B 1 374 ? 12.68 -41.375 -14.992 1 85.56 374 HIS B O 1
ATOM 8585 N N . MET B 1 375 ? 13.914 -43.156 -15 1 78.12 375 MET B N 1
ATOM 8586 C CA . MET B 1 375 ? 14.25 -43 -13.586 1 78.12 375 MET B CA 1
ATOM 8587 C C . MET B 1 375 ? 15.148 -41.812 -13.352 1 78.12 375 MET B C 1
ATOM 8589 O O . MET B 1 375 ? 15.336 -41.375 -12.219 1 78.12 375 MET B O 1
ATOM 8593 N N . GLU B 1 376 ? 15.68 -41.281 -14.508 1 83.69 376 GLU B N 1
ATOM 8594 C CA . GLU B 1 376 ? 16.562 -40.125 -14.461 1 83.69 376 GLU B CA 1
ATOM 8595 C C . GLU B 1 376 ? 15.898 -38.875 -15.086 1 83.69 376 GLU B C 1
ATOM 8597 O O . GLU B 1 376 ? 16.578 -38.062 -15.695 1 83.69 376 GLU B O 1
ATOM 8602 N N . ASP B 1 377 ? 14.656 -38.844 -14.992 1 91.25 377 ASP B N 1
ATOM 8603 C CA . ASP B 1 377 ? 13.961 -37.688 -15.547 1 91.25 377 ASP B CA 1
ATOM 8604 C C . ASP B 1 377 ? 14.18 -36.438 -14.688 1 91.25 377 ASP B C 1
ATOM 8606 O O . ASP B 1 377 ? 14.148 -36.531 -13.461 1 91.25 377 ASP B O 1
ATOM 8610 N N . ALA B 1 378 ? 14.359 -35.281 -15.32 1 94.19 378 ALA B N 1
ATOM 8611 C CA . ALA B 1 378 ? 14.57 -34.031 -14.641 1 94.19 378 ALA B CA 1
ATOM 8612 C C . ALA B 1 378 ? 13.242 -33.406 -14.211 1 94.19 378 ALA B C 1
ATOM 8614 O O . ALA B 1 378 ? 12.219 -33.594 -14.875 1 94.19 378 ALA B O 1
ATOM 8615 N N . ALA B 1 379 ? 13.266 -32.656 -13.07 1 94.69 379 ALA B N 1
ATOM 8616 C CA . ALA B 1 379 ? 12.109 -31.922 -12.57 1 94.69 379 ALA B CA 1
ATOM 8617 C C . ALA B 1 379 ? 12.516 -30.578 -11.977 1 94.69 379 ALA B C 1
ATOM 8619 O O . ALA B 1 379 ? 13.711 -30.328 -11.766 1 94.69 379 ALA B O 1
ATOM 8620 N N . VAL B 1 380 ? 11.461 -29.672 -11.805 1 95.56 380 VAL B N 1
ATOM 8621 C CA . VAL B 1 380 ? 11.773 -28.344 -11.289 1 95.56 380 VAL B CA 1
ATOM 8622 C C . VAL B 1 380 ? 10.711 -27.922 -10.273 1 95.56 380 VAL B C 1
ATOM 8624 O O . VAL B 1 380 ? 9.586 -28.422 -10.297 1 95.56 380 VAL B O 1
ATOM 8627 N N . ARG B 1 381 ? 11.141 -27.109 -9.297 1 93 381 ARG B N 1
ATOM 8628 C CA . ARG B 1 381 ? 10.289 -26.266 -8.461 1 93 381 ARG B CA 1
ATOM 8629 C C . ARG B 1 381 ? 10.586 -24.797 -8.68 1 93 381 ARG B C 1
ATOM 8631 O O . ARG B 1 381 ? 11.672 -24.312 -8.352 1 93 381 ARG B O 1
ATOM 8638 N N . CYS B 1 382 ? 9.578 -24.062 -9.211 1 94.5 382 CYS B N 1
ATOM 8639 C CA . CYS B 1 382 ? 9.773 -22.656 -9.57 1 94.5 382 CYS B CA 1
ATOM 8640 C C . CYS B 1 382 ? 9.367 -21.734 -8.43 1 94.5 382 CYS B C 1
ATOM 8642 O O . CYS B 1 382 ? 8.508 -22.094 -7.621 1 94.5 382 CYS B O 1
ATOM 8644 N N . ASN B 1 383 ? 10.055 -20.578 -8.352 1 90.81 383 ASN B N 1
ATOM 8645 C CA . ASN B 1 383 ? 9.531 -19.484 -7.543 1 90.81 383 ASN B CA 1
ATOM 8646 C C . ASN B 1 383 ? 8.273 -18.875 -8.164 1 90.81 383 ASN B C 1
ATOM 8648 O O . ASN B 1 383 ? 8.266 -18.531 -9.352 1 90.81 383 ASN B O 1
ATOM 8652 N N . ILE B 1 384 ? 7.23 -18.812 -7.406 1 91.31 384 ILE B N 1
ATOM 8653 C CA . ILE B 1 384 ? 5.98 -18.203 -7.863 1 91.31 384 ILE B CA 1
ATOM 8654 C C . ILE B 1 384 ? 5.656 -16.984 -7.012 1 91.31 384 ILE B C 1
ATOM 8656 O O . ILE B 1 384 ? 6.02 -16.922 -5.832 1 91.31 384 ILE B O 1
ATOM 8660 N N . PRO B 1 385 ? 5.004 -16.016 -7.668 1 89.19 385 PRO B N 1
ATOM 8661 C CA . PRO B 1 385 ? 4.633 -14.852 -6.859 1 89.19 385 PRO B CA 1
ATOM 8662 C C . PRO B 1 385 ? 3.717 -15.219 -5.691 1 89.19 385 PRO B C 1
ATOM 8664 O O . PRO B 1 385 ? 2.865 -16.094 -5.82 1 89.19 385 PRO B O 1
ATOM 8667 N N . TYR B 1 386 ? 3.963 -14.578 -4.586 1 85 386 TYR B N 1
ATOM 8668 C CA . TYR B 1 386 ? 3.1 -14.797 -3.43 1 85 386 TYR B CA 1
ATOM 8669 C C . TYR B 1 386 ? 1.711 -14.219 -3.67 1 85 386 TYR B C 1
ATOM 8671 O O . TYR B 1 386 ? 1.562 -13.016 -3.895 1 85 386 TYR B O 1
ATOM 8679 N N . MET B 1 387 ? 0.688 -14.953 -3.627 1 82.38 387 MET B N 1
ATOM 8680 C CA . MET B 1 387 ? -0.684 -14.523 -3.877 1 82.38 387 MET B CA 1
ATOM 8681 C C . MET B 1 387 ? -1.501 -14.531 -2.59 1 82.38 387 MET B C 1
ATOM 8683 O O . MET B 1 387 ? -2.602 -13.977 -2.545 1 82.38 387 MET B O 1
ATOM 8687 N N . GLY B 1 388 ? -0.988 -15.164 -1.479 1 80.69 388 GLY B N 1
ATOM 8688 C CA . GLY B 1 388 ? -1.679 -15.266 -0.203 1 80.69 388 GLY B CA 1
ATOM 8689 C C . GLY B 1 388 ? -2.908 -16.156 -0.26 1 80.69 388 GLY B C 1
ATOM 8690 O O . GLY B 1 388 ? -3.816 -16.016 0.562 1 80.69 388 GLY B O 1
ATOM 8691 N N . LEU B 1 389 ? -3.008 -16.953 -1.234 1 85.81 389 LEU B N 1
ATOM 8692 C CA . LEU B 1 389 ? -4.176 -17.812 -1.418 1 85.81 389 LEU B CA 1
ATOM 8693 C C . LEU B 1 389 ? -4.262 -18.859 -0.31 1 85.81 389 LEU B C 1
ATOM 8695 O O . LEU B 1 389 ? -5.352 -19.328 0.019 1 85.81 389 LEU B O 1
ATOM 8699 N N . GLU B 1 390 ? -3.123 -19.188 0.286 1 88.31 390 GLU B N 1
ATOM 8700 C CA . GLU B 1 390 ? -3.074 -20.203 1.342 1 88.31 390 GLU B CA 1
ATOM 8701 C C . GLU B 1 390 ? -3.746 -19.703 2.615 1 88.31 390 GLU B C 1
ATOM 8703 O O . GLU B 1 390 ? -4.168 -20.5 3.457 1 88.31 390 GLU B O 1
ATOM 8708 N N . ASN B 1 391 ? -3.865 -18.375 2.711 1 84.62 391 ASN B N 1
ATOM 8709 C CA . ASN B 1 391 ? -4.441 -17.797 3.92 1 84.62 391 ASN B CA 1
ATOM 8710 C C . ASN B 1 391 ? -5.957 -17.672 3.814 1 84.62 391 ASN B C 1
ATOM 8712 O O . ASN B 1 391 ? -6.621 -17.297 4.781 1 84.62 391 ASN B O 1
ATOM 8716 N N . THR B 1 392 ? -6.465 -18.016 2.652 1 89.88 392 THR B N 1
ATOM 8717 C CA . THR B 1 392 ? -7.895 -17.844 2.441 1 89.88 392 THR B CA 1
ATOM 8718 C C . THR B 1 392 ? -8.656 -19.109 2.803 1 89.88 392 THR B C 1
ATOM 8720 O O . THR B 1 392 ? -9.891 -19.109 2.854 1 89.88 392 THR B O 1
ATOM 8723 N N . ILE B 1 393 ? -7.965 -20.203 3.025 1 94.31 393 ILE B N 1
ATOM 8724 C CA . ILE B 1 393 ? -8.609 -21.438 3.447 1 94.31 393 ILE B CA 1
ATOM 8725 C C . ILE B 1 393 ? -7.797 -22.094 4.559 1 94.31 393 ILE B C 1
ATOM 8727 O O . ILE B 1 393 ? -6.629 -21.75 4.762 1 94.31 393 ILE B O 1
ATOM 8731 N N . ARG B 1 394 ? -8.367 -22.922 5.312 1 93.25 394 ARG B N 1
ATOM 8732 C CA . ARG B 1 394 ? -7.684 -23.734 6.312 1 93.25 394 ARG B CA 1
ATOM 8733 C C . ARG B 1 394 ? -8.438 -25.031 6.578 1 93.25 394 ARG B C 1
ATOM 8735 O O . ARG B 1 394 ? -9.586 -25.188 6.152 1 93.25 394 ARG B O 1
ATOM 8742 N N . ILE B 1 395 ? -7.746 -26 7.129 1 92.81 395 ILE B N 1
ATOM 8743 C CA . ILE B 1 395 ? -8.398 -27.25 7.477 1 92.81 395 ILE B CA 1
ATOM 8744 C C . ILE B 1 395 ? -8.336 -27.469 8.992 1 92.81 395 ILE B C 1
ATOM 8746 O O . ILE B 1 395 ? -7.305 -27.203 9.617 1 92.81 395 ILE B O 1
ATOM 8750 N N . THR B 1 396 ? -9.445 -27.812 9.461 1 90.44 396 THR B N 1
ATOM 8751 C CA . THR B 1 396 ? -9.539 -27.984 10.906 1 90.44 396 THR B CA 1
ATOM 8752 C C . THR B 1 396 ? -10.234 -29.297 11.242 1 90.44 396 THR B C 1
ATOM 8754 O O . THR B 1 396 ? -10.961 -29.859 10.422 1 90.44 396 THR B O 1
ATOM 8757 N N . GLY B 1 397 ? -9.906 -29.859 12.492 1 86.44 397 GLY B N 1
ATOM 8758 C CA . GLY B 1 397 ? -10.633 -31 13.023 1 86.44 397 GLY B CA 1
ATOM 8759 C C . GLY B 1 397 ? -9.953 -32.344 12.727 1 86.44 397 GLY B C 1
ATOM 8760 O O . GLY B 1 397 ? -10.32 -33.375 13.305 1 86.44 397 GLY B O 1
ATOM 8761 N N . GLY B 1 398 ? -8.984 -32.281 11.82 1 84.5 398 GLY B N 1
ATOM 8762 C CA . GLY B 1 398 ? -8.32 -33.531 11.469 1 84.5 398 GLY B CA 1
ATOM 8763 C C . GLY B 1 398 ? -7.363 -34 12.531 1 84.5 398 GLY B C 1
ATOM 8764 O O . GLY B 1 398 ? -7.039 -33.281 13.469 1 84.5 398 GLY B O 1
ATOM 8765 N N . ARG B 1 399 ? -6.953 -35.281 12.414 1 79.56 399 ARG B N 1
ATOM 8766 C CA . ARG B 1 399 ? -6.031 -35.906 13.359 1 79.56 399 ARG B CA 1
ATOM 8767 C C . ARG B 1 399 ? -4.602 -35.438 13.125 1 79.56 399 ARG B C 1
ATOM 8769 O O . ARG B 1 399 ? -3.783 -35.438 14.047 1 79.56 399 ARG B O 1
ATOM 8776 N N . THR B 1 400 ? -4.391 -35.125 11.859 1 82.62 400 THR B N 1
ATOM 8777 C CA . THR B 1 400 ? -3.092 -34.594 11.453 1 82.62 400 THR B CA 1
ATOM 8778 C C . THR B 1 400 ? -3.252 -33.281 10.695 1 82.62 400 THR B C 1
ATOM 8780 O O . THR B 1 400 ? -4.371 -32.875 10.383 1 82.62 400 THR B O 1
ATOM 8783 N N . ARG B 1 401 ? -2.109 -32.719 10.367 1 86.5 401 ARG B N 1
ATOM 8784 C CA . ARG B 1 401 ? -2.152 -31.438 9.641 1 86.5 401 ARG B CA 1
ATOM 8785 C C . ARG B 1 401 ? -2.57 -31.656 8.188 1 86.5 401 ARG B C 1
ATOM 8787 O O . ARG B 1 401 ? -2.891 -30.703 7.48 1 86.5 401 ARG B O 1
ATOM 8794 N N . TYR B 1 402 ? -2.66 -32.938 7.816 1 90.12 402 TYR B N 1
ATOM 8795 C CA . TYR B 1 402 ? -2.928 -33.25 6.414 1 90.12 402 TYR B CA 1
ATOM 8796 C C . TYR B 1 402 ? -4.402 -33.562 6.195 1 90.12 402 TYR B C 1
ATOM 8798 O O . TYR B 1 402 ? -4.809 -33.906 5.09 1 90.12 402 TYR B O 1
ATOM 8806 N N . GLU B 1 403 ? -5.184 -33.531 7.281 1 93.56 403 GLU B N 1
ATOM 8807 C CA . GLU B 1 403 ? -6.594 -33.844 7.098 1 93.56 403 GLU B CA 1
ATOM 8808 C C . GLU B 1 403 ? -7.484 -32.969 7.965 1 93.56 403 GLU B C 1
ATOM 8810 O O . GLU B 1 403 ? -7.059 -32.5 9.023 1 93.56 403 GLU B O 1
ATOM 8815 N N . GLY B 1 404 ? -8.727 -32.656 7.383 1 93.44 404 GLY B N 1
ATOM 8816 C CA . GLY B 1 404 ? -9.695 -31.891 8.141 1 93.44 404 GLY B CA 1
ATOM 8817 C C . GLY B 1 404 ? -10.805 -31.312 7.285 1 93.44 404 GLY B C 1
ATOM 8818 O O . GLY B 1 404 ? -10.844 -31.547 6.074 1 93.44 404 GLY B O 1
ATOM 8819 N N . ARG B 1 405 ? -11.711 -30.609 7.984 1 93.94 405 ARG B N 1
ATOM 8820 C CA . ARG B 1 405 ? -12.781 -29.875 7.316 1 93.94 405 ARG B CA 1
ATOM 8821 C C . ARG B 1 405 ? -12.242 -28.609 6.66 1 93.94 405 ARG B C 1
ATOM 8823 O O . ARG B 1 405 ? -11.43 -27.891 7.246 1 93.94 405 ARG B O 1
ATOM 8830 N N . VAL B 1 406 ? -12.734 -28.391 5.473 1 95.38 406 VAL B N 1
ATOM 8831 C CA . VAL B 1 406 ? -12.242 -27.219 4.746 1 95.38 406 VAL B CA 1
ATOM 8832 C C . VAL B 1 406 ? -13.047 -25.984 5.148 1 95.38 406 VAL B C 1
ATOM 8834 O O . VAL B 1 406 ? -14.273 -25.969 5.062 1 95.38 406 VAL B O 1
ATOM 8837 N N . GLU B 1 407 ? -12.359 -25.031 5.617 1 94.81 407 GLU B N 1
ATOM 8838 C CA . GLU B 1 407 ? -12.961 -23.75 5.953 1 94.81 407 GLU B CA 1
ATOM 8839 C C . GLU B 1 407 ? -12.453 -22.641 5.023 1 94.81 407 GLU B C 1
ATOM 8841 O O . GLU B 1 407 ? -11.273 -22.625 4.66 1 94.81 407 GLU B O 1
ATOM 8846 N N . VAL B 1 408 ? -13.336 -21.75 4.672 1 94.56 408 VAL B N 1
ATOM 8847 C CA . VAL B 1 408 ? -12.977 -20.656 3.76 1 94.56 408 VAL B CA 1
ATOM 8848 C C . VAL B 1 408 ? -13.297 -19.312 4.406 1 94.56 408 VAL B C 1
ATOM 8850 O O . VAL B 1 408 ? -14.273 -19.188 5.145 1 94.56 408 VAL B O 1
ATOM 8853 N N . LEU B 1 409 ? -12.367 -18.391 4.109 1 89.81 409 LEU B N 1
ATOM 8854 C CA . LEU B 1 409 ? -12.578 -17.031 4.594 1 89.81 409 LEU B CA 1
ATOM 8855 C C . LEU B 1 409 ? -13.602 -16.297 3.729 1 89.81 409 LEU B C 1
ATOM 8857 O O . LEU B 1 409 ? -13.461 -16.25 2.504 1 89.81 409 LEU B O 1
ATOM 8861 N N . SER B 1 410 ? -14.68 -15.812 4.355 1 85.56 410 SER B N 1
ATOM 8862 C CA . SER B 1 410 ? -15.727 -15.109 3.625 1 85.56 410 SER B CA 1
ATOM 8863 C C . SER B 1 410 ? -16 -13.742 4.23 1 85.56 410 SER B C 1
ATOM 8865 O O . SER B 1 410 ? -15.773 -13.523 5.422 1 85.56 410 SER B O 1
ATOM 8867 N N . LEU B 1 411 ? -16.234 -12.836 3.307 1 76.38 411 LEU B N 1
ATOM 8868 C CA . LEU B 1 411 ? -16.641 -11.508 3.75 1 76.38 411 LEU B CA 1
ATOM 8869 C C . LEU B 1 411 ? -18.125 -11.484 4.094 1 76.38 411 LEU B C 1
ATOM 8871 O O . LEU B 1 411 ? -18.953 -11.875 3.279 1 76.38 411 LEU B O 1
ATOM 8875 N N . ASP B 1 412 ? -18.375 -11.227 5.367 1 71.31 412 ASP B N 1
ATOM 8876 C CA . ASP B 1 412 ? -19.781 -11.133 5.75 1 71.31 412 ASP B CA 1
ATOM 8877 C C . ASP B 1 412 ? -20.406 -9.844 5.223 1 71.31 412 ASP B C 1
ATOM 8879 O O . ASP B 1 412 ? -19.719 -9.023 4.594 1 71.31 412 ASP B O 1
ATOM 8883 N N . SER B 1 413 ? -21.719 -9.773 5.305 1 65.44 413 SER B N 1
ATOM 8884 C CA . SER B 1 413 ? -22.469 -8.625 4.828 1 65.44 413 SER B CA 1
ATOM 8885 C C . SER B 1 413 ? -21.938 -7.324 5.418 1 65.44 413 SER B C 1
ATOM 8887 O O . SER B 1 413 ? -22.031 -6.266 4.789 1 65.44 413 SER B O 1
ATOM 8889 N N . ASN B 1 414 ? -21.281 -7.426 6.531 1 65.31 414 ASN B N 1
ATOM 8890 C CA . ASN B 1 414 ? -20.766 -6.242 7.211 1 65.31 414 ASN B CA 1
ATOM 8891 C C . ASN B 1 414 ? -19.312 -5.977 6.844 1 65.31 414 ASN B C 1
ATOM 8893 O O . ASN B 1 414 ? -18.703 -5.047 7.367 1 65.31 414 ASN B O 1
ATOM 8897 N N . GLY B 1 415 ? -18.766 -6.812 5.883 1 67.25 415 GLY B N 1
ATOM 8898 C CA . GLY B 1 415 ? -17.391 -6.645 5.434 1 67.25 415 GLY B CA 1
ATOM 8899 C C . GLY B 1 415 ? -16.375 -7.312 6.348 1 67.25 415 GLY B C 1
ATOM 8900 O O . GLY B 1 415 ? -15.172 -7.117 6.191 1 67.25 415 GLY B O 1
ATOM 8901 N N . THR B 1 416 ? -16.812 -7.863 7.402 1 73.62 416 THR B N 1
ATOM 8902 C CA . THR B 1 416 ? -15.922 -8.57 8.312 1 73.62 416 THR B CA 1
ATOM 8903 C C . THR B 1 416 ? -15.586 -9.961 7.77 1 73.62 416 THR B C 1
ATOM 8905 O O . THR B 1 416 ? -16.469 -10.672 7.289 1 73.62 416 THR B O 1
ATOM 8908 N N . GLN B 1 417 ? -14.234 -10.234 7.852 1 80.44 417 GLN B N 1
ATOM 8909 C CA . GLN B 1 417 ? -13.789 -11.547 7.387 1 80.44 417 GLN B CA 1
ATOM 8910 C C . GLN B 1 417 ? -14.055 -12.617 8.438 1 80.44 417 GLN B C 1
ATOM 8912 O O . GLN B 1 417 ? -13.758 -12.43 9.617 1 80.44 417 GLN B O 1
ATOM 8917 N N . SER B 1 418 ? -14.883 -13.633 8.078 1 86.19 418 SER B N 1
ATOM 8918 C CA . SER B 1 418 ? -15.133 -14.758 8.969 1 86.19 418 SER B CA 1
ATOM 8919 C C . SER B 1 418 ? -14.922 -16.094 8.258 1 86.19 418 SER B C 1
ATOM 8921 O O . SER B 1 418 ? -15.07 -16.172 7.035 1 86.19 418 SER B O 1
ATOM 8923 N N . TRP B 1 419 ? -14.547 -17.094 9.102 1 90.06 419 TRP B N 1
ATOM 8924 C CA . TRP B 1 419 ? -14.352 -18.438 8.562 1 90.06 419 TRP B CA 1
ATOM 8925 C C . TRP B 1 419 ? -15.68 -19.172 8.445 1 90.06 419 TRP B C 1
ATOM 8927 O O . TRP B 1 419 ? -16.531 -19.078 9.328 1 90.06 419 TRP B O 1
ATOM 8937 N N . GLY B 1 420 ? -15.891 -19.859 7.379 1 92.44 420 GLY B N 1
ATOM 8938 C CA . GLY B 1 420 ? -17.078 -20.672 7.148 1 92.44 420 GLY B CA 1
ATOM 8939 C C . GLY B 1 420 ? -16.766 -22 6.492 1 92.44 420 GLY B C 1
ATOM 8940 O O . GLY B 1 420 ? -15.633 -22.25 6.086 1 92.44 420 GLY B O 1
ATOM 8941 N N . LEU B 1 421 ? -17.844 -22.891 6.426 1 93.31 421 LEU B N 1
ATOM 8942 C CA . LEU B 1 421 ? -17.672 -24.234 5.898 1 93.31 421 LEU B CA 1
ATOM 8943 C C . LEU B 1 421 ? -18.188 -24.328 4.465 1 93.31 421 LEU B C 1
ATOM 8945 O O . LEU B 1 421 ? -18.859 -23.422 3.98 1 93.31 421 LEU B O 1
ATOM 8949 N N . ILE B 1 422 ? -17.781 -25.375 3.762 1 95.19 422 ILE B N 1
ATOM 8950 C CA . ILE B 1 422 ? -18.234 -25.688 2.408 1 95.19 422 ILE B CA 1
ATOM 8951 C C . ILE B 1 422 ? -19.172 -26.891 2.432 1 95.19 422 ILE B C 1
ATOM 8953 O O . ILE B 1 422 ? -18.859 -27.906 3.064 1 95.19 422 ILE B O 1
ATOM 8957 N N . CYS B 1 423 ? -20.281 -26.75 1.614 1 94.56 423 CYS B N 1
ATOM 8958 C CA . CYS B 1 423 ? -21.219 -27.875 1.536 1 94.56 423 CYS B CA 1
ATOM 8959 C C . CYS B 1 423 ? -20.562 -29.094 0.902 1 94.56 423 CYS B C 1
ATOM 8961 O O . CYS B 1 423 ? -19.906 -28.969 -0.137 1 94.56 423 CYS B O 1
ATOM 8963 N N . GLY B 1 424 ? -20.812 -30.344 1.417 1 93.69 424 GLY B N 1
ATOM 8964 C CA . GLY B 1 424 ? -20.156 -31.562 0.965 1 93.69 424 GLY B CA 1
ATOM 8965 C C . GLY B 1 424 ? -20.859 -32.219 -0.205 1 93.69 424 GLY B C 1
ATOM 8966 O O . GLY B 1 424 ? -20.328 -33.125 -0.836 1 93.69 424 GLY B O 1
ATOM 8967 N N . GLU B 1 425 ? -22.062 -31.938 -0.648 1 88.56 425 GLU B N 1
ATOM 8968 C CA . GLU B 1 425 ? -22.906 -32.625 -1.617 1 88.56 425 GLU B CA 1
ATOM 8969 C C . GLU B 1 425 ? -22.188 -32.781 -2.959 1 88.56 425 GLU B C 1
ATOM 8971 O O . GLU B 1 425 ? -22.188 -33.844 -3.561 1 88.56 425 GLU B O 1
ATOM 8976 N N . SER B 1 426 ? -21.453 -31.875 -3.535 1 88 426 SER B N 1
ATOM 8977 C CA . SER B 1 426 ? -20.812 -31.922 -4.848 1 88 426 SER B CA 1
ATOM 8978 C C . SER B 1 426 ? -19.297 -31.938 -4.727 1 88 426 SER B C 1
ATOM 8980 O O . SER B 1 426 ? -18.594 -31.797 -5.727 1 88 426 SER B O 1
ATOM 8982 N N . TRP B 1 427 ? -18.938 -32.344 -3.602 1 93.56 427 TRP B N 1
ATOM 8983 C CA . TRP B 1 427 ? -17.5 -32.312 -3.33 1 93.56 427 TRP B CA 1
ATOM 8984 C C . TRP B 1 427 ? -16.828 -33.594 -3.781 1 93.56 427 TRP B C 1
ATOM 8986 O O . TRP B 1 427 ? -17.266 -34.688 -3.412 1 93.56 427 TRP B O 1
ATOM 8996 N N . THR B 1 428 ? -15.828 -33.5 -4.746 1 92.31 428 THR B N 1
ATOM 8997 C CA . THR B 1 428 ? -15.141 -34.656 -5.281 1 92.31 428 THR B CA 1
ATOM 8998 C C . THR B 1 428 ? -13.633 -34.531 -5.082 1 92.31 428 THR B C 1
ATOM 9000 O O . THR B 1 428 ? -13.164 -33.625 -4.391 1 92.31 428 THR B O 1
ATOM 9003 N N . THR B 1 429 ? -12.891 -35.469 -5.703 1 91.75 429 THR B N 1
ATOM 9004 C CA . THR B 1 429 ? -11.43 -35.469 -5.625 1 91.75 429 THR B CA 1
ATOM 9005 C C . THR B 1 429 ? -10.828 -34.281 -6.324 1 91.75 429 THR B C 1
ATOM 9007 O O . THR B 1 429 ? -9.789 -33.75 -5.902 1 91.75 429 THR B O 1
ATOM 9010 N N . LYS B 1 430 ? -11.477 -33.75 -7.332 1 91.31 430 LYS B N 1
ATOM 9011 C CA . LYS B 1 430 ? -10.961 -32.594 -8.062 1 91.31 430 LYS B CA 1
ATOM 9012 C C . LYS B 1 430 ? -10.906 -31.375 -7.176 1 91.31 430 LYS B C 1
ATOM 9014 O O . LYS B 1 430 ? -9.914 -30.641 -7.188 1 91.31 430 LYS B O 1
ATOM 9019 N N . GLU B 1 431 ? -12 -31.203 -6.398 1 95.56 431 GLU B N 1
ATOM 9020 C CA . GLU B 1 431 ? -12 -30.078 -5.465 1 95.56 431 GLU B CA 1
ATOM 9021 C C . GLU B 1 431 ? -10.945 -30.266 -4.379 1 95.56 431 GLU B C 1
ATOM 9023 O O . GLU B 1 431 ? -10.281 -29.312 -3.979 1 95.56 431 GLU B O 1
ATOM 9028 N N . ALA B 1 432 ? -10.828 -31.5 -3.953 1 96.06 432 ALA B N 1
ATOM 9029 C CA . ALA B 1 432 ? -9.836 -31.797 -2.934 1 96.06 432 ALA B CA 1
ATOM 9030 C C . ALA B 1 432 ? -8.422 -31.516 -3.441 1 96.06 432 ALA B C 1
ATOM 9032 O O . ALA B 1 432 ? -7.566 -31.047 -2.686 1 96.06 432 ALA B O 1
ATOM 9033 N N . MET B 1 433 ? -8.18 -31.797 -4.723 1 94.62 433 MET B N 1
ATOM 9034 C CA . MET B 1 433 ? -6.883 -31.516 -5.328 1 94.62 433 MET B CA 1
ATOM 9035 C C . MET B 1 433 ? -6.559 -30.031 -5.246 1 94.62 433 MET B C 1
ATOM 9037 O O . MET B 1 433 ? -5.445 -29.641 -4.871 1 94.62 433 MET B O 1
ATOM 9041 N N . VAL B 1 434 ? -7.531 -29.219 -5.539 1 95.12 434 VAL B N 1
ATOM 9042 C CA . VAL B 1 434 ? -7.344 -27.781 -5.512 1 95.12 434 VAL B CA 1
ATOM 9043 C C . VAL B 1 434 ? -7.09 -27.312 -4.078 1 95.12 434 VAL B C 1
ATOM 9045 O O . VAL B 1 434 ? -6.191 -26.516 -3.826 1 95.12 434 VAL B O 1
ATOM 9048 N N . ALA B 1 435 ? -7.801 -27.828 -3.125 1 96.62 435 ALA B N 1
ATOM 9049 C CA . ALA B 1 435 ? -7.656 -27.453 -1.725 1 96.62 435 ALA B CA 1
ATOM 9050 C C . ALA B 1 435 ? -6.277 -27.828 -1.189 1 96.62 435 ALA B C 1
ATOM 9052 O O . ALA B 1 435 ? -5.602 -27.016 -0.56 1 96.62 435 ALA B O 1
ATOM 9053 N N . CYS B 1 436 ? -5.84 -29.062 -1.433 1 95.94 436 CYS B N 1
ATOM 9054 C CA . CYS B 1 436 ? -4.543 -29.531 -0.952 1 95.94 436 CYS B CA 1
ATOM 9055 C C . CYS B 1 436 ? -3.408 -28.734 -1.581 1 95.94 436 CYS B C 1
ATOM 9057 O O . CYS B 1 436 ? -2.447 -28.375 -0.9 1 95.94 436 CYS B O 1
ATOM 9059 N N . ARG B 1 437 ? -3.588 -28.484 -2.855 1 93.94 437 ARG B N 1
ATOM 9060 C CA . ARG B 1 437 ? -2.594 -27.688 -3.555 1 93.94 437 ARG B CA 1
ATOM 9061 C C . ARG B 1 437 ? -2.535 -26.266 -2.98 1 93.94 437 ARG B C 1
ATOM 9063 O O . ARG B 1 437 ? -1.453 -25.75 -2.697 1 93.94 437 ARG B O 1
ATOM 9070 N N . GLN B 1 438 ? -3.691 -25.672 -2.787 1 93.94 438 GLN B N 1
ATOM 9071 C CA . GLN B 1 438 ? -3.787 -24.312 -2.262 1 93.94 438 GLN B CA 1
ATOM 9072 C C . GLN B 1 438 ? -3.166 -24.219 -0.873 1 93.94 438 GLN B C 1
ATOM 9074 O O . GLN B 1 438 ? -2.527 -23.219 -0.541 1 93.94 438 GLN B O 1
ATOM 9079 N N . LEU B 1 439 ? -3.254 -25.234 -0.088 1 93.25 439 LEU B N 1
ATOM 9080 C CA . LEU B 1 439 ? -2.746 -25.266 1.279 1 93.25 439 LEU B CA 1
ATOM 9081 C C . LEU B 1 439 ? -1.276 -25.672 1.307 1 93.25 439 LEU B C 1
ATOM 9083 O O . LEU B 1 439 ? -0.624 -25.594 2.35 1 93.25 439 LEU B O 1
ATOM 9087 N N . GLY B 1 440 ? -0.806 -26.156 0.185 1 90.19 440 GLY B N 1
ATOM 9088 C CA . GLY B 1 440 ? 0.569 -26.625 0.13 1 90.19 440 GLY B CA 1
ATOM 9089 C C . GLY B 1 440 ? 0.775 -27.953 0.838 1 90.19 440 GLY B C 1
ATOM 9090 O O . GLY B 1 440 ? 1.831 -28.203 1.426 1 90.19 440 GLY B O 1
ATOM 9091 N N . LEU B 1 441 ? -0.24 -28.766 0.797 1 91.94 441 LEU B N 1
ATOM 9092 C CA . LEU B 1 441 ? -0.176 -30.031 1.529 1 91.94 441 LEU B CA 1
ATOM 9093 C C . LEU B 1 441 ? -0.035 -31.203 0.572 1 91.94 441 LEU B C 1
ATOM 9095 O O . LEU B 1 441 ? -0.403 -32.344 0.91 1 91.94 441 LEU B O 1
ATOM 9099 N N . GLY B 1 442 ? 0.391 -30.953 -0.655 1 91.62 442 GLY B N 1
ATOM 9100 C CA . GLY B 1 442 ? 0.693 -32.031 -1.588 1 91.62 442 GLY B CA 1
ATOM 9101 C C . GLY B 1 442 ? -0.495 -32.406 -2.443 1 91.62 442 GLY B C 1
ATOM 9102 O O . GLY B 1 442 ? -1.158 -31.562 -3.033 1 91.62 442 GLY B O 1
ATOM 9103 N N . TYR B 1 443 ? -0.714 -33.75 -2.576 1 92.5 443 TYR B N 1
ATOM 9104 C CA . TYR B 1 443 ? -1.754 -34.312 -3.436 1 92.5 443 TYR B CA 1
ATOM 9105 C C . TYR B 1 443 ? -3.01 -34.625 -2.635 1 92.5 443 TYR B C 1
ATOM 9107 O O . TYR B 1 443 ? -2.961 -34.75 -1.406 1 92.5 443 TYR B O 1
ATOM 9115 N N . ALA B 1 444 ? -4.133 -34.688 -3.41 1 93.75 444 ALA B N 1
ATOM 9116 C CA . ALA B 1 444 ? -5.375 -35.094 -2.752 1 93.75 444 ALA B CA 1
ATOM 9117 C C . ALA B 1 444 ? -5.477 -36.625 -2.654 1 93.75 444 ALA B C 1
ATOM 9119 O O . ALA B 1 444 ? -5.418 -37.312 -3.668 1 93.75 444 ALA B O 1
ATOM 9120 N N . ASN B 1 445 ? -5.512 -37.031 -1.417 1 91.88 445 ASN B N 1
ATOM 9121 C CA . ASN B 1 445 ? -5.75 -38.469 -1.207 1 91.88 445 ASN B CA 1
ATOM 9122 C C . ASN B 1 445 ? -7.238 -38.812 -1.29 1 91.88 445 ASN B C 1
ATOM 9124 O O . ASN B 1 445 ? -7.629 -39.75 -1.995 1 91.88 445 ASN B O 1
ATOM 9128 N N . GLN B 1 446 ? -8.008 -37.969 -0.556 1 90.69 446 GLN B N 1
ATOM 9129 C CA . GLN B 1 446 ? -9.445 -38.188 -0.572 1 90.69 446 GLN B CA 1
ATOM 9130 C C . GLN B 1 446 ? -10.219 -36.906 -0.363 1 90.69 446 GLN B C 1
ATOM 9132 O O . GLN B 1 446 ? -9.773 -36.031 0.386 1 90.69 446 GLN B O 1
ATOM 9137 N N . GLY B 1 447 ? -11.336 -36.844 -1.127 1 92.5 447 GLY B N 1
ATOM 9138 C CA . GLY B 1 447 ? -12.336 -35.812 -0.847 1 92.5 447 GLY B CA 1
ATOM 9139 C C . GLY B 1 447 ? -13.547 -36.375 -0.109 1 92.5 447 GLY B C 1
ATOM 9140 O O . GLY B 1 447 ? -14.141 -37.375 -0.526 1 92.5 447 GLY B O 1
ATOM 9141 N N . LEU B 1 448 ? -13.852 -35.688 1.047 1 92.75 448 LEU B N 1
ATOM 9142 C CA . LEU B 1 448 ? -14.906 -36.219 1.906 1 92.75 448 LEU B CA 1
ATOM 9143 C C . LEU B 1 448 ? -16.156 -35.344 1.819 1 92.75 448 LEU B C 1
ATOM 9145 O O . LEU B 1 448 ? -16.094 -34.125 1.964 1 92.75 448 LEU B O 1
ATOM 9149 N N . GLN B 1 449 ? -17.25 -36.031 1.608 1 92.75 449 GLN B N 1
ATOM 9150 C CA . GLN B 1 449 ? -18.516 -35.312 1.521 1 92.75 449 GLN B CA 1
ATOM 9151 C C . GLN B 1 449 ? -19.172 -35.156 2.893 1 92.75 449 GLN B C 1
ATOM 9153 O O . GLN B 1 449 ? -20.078 -34.344 3.076 1 92.75 449 GLN B O 1
ATOM 9158 N N . GLU B 1 450 ? -18.703 -36 3.812 1 90.31 450 GLU B N 1
ATOM 9159 C CA . GLU B 1 450 ? -19.172 -35.969 5.191 1 90.31 450 GLU B CA 1
ATOM 9160 C C . GLU B 1 450 ? -18.016 -36.031 6.18 1 90.31 450 GLU B C 1
ATOM 9162 O O . GLU B 1 450 ? -17.031 -36.719 5.934 1 90.31 450 GLU B O 1
ATOM 9167 N N . THR B 1 451 ? -18.156 -35.219 7.309 1 89.38 451 THR B N 1
ATOM 9168 C CA . THR B 1 451 ? -17.047 -35.125 8.242 1 89.38 451 THR B CA 1
ATOM 9169 C C . THR B 1 451 ? -17.516 -35.312 9.68 1 89.38 451 THR B C 1
ATOM 9171 O O . THR B 1 451 ? -17.016 -34.656 10.594 1 89.38 451 THR B O 1
ATOM 9174 N N . TRP B 1 452 ? -18.453 -36.219 9.906 1 80.31 452 TRP B N 1
ATOM 9175 C CA . TRP B 1 452 ? -19.062 -36.406 11.211 1 80.31 452 TRP B CA 1
ATOM 9176 C C . TRP B 1 452 ? -18.047 -36.969 12.211 1 80.31 452 TRP B C 1
ATOM 9178 O O . TRP B 1 452 ? -18.203 -36.781 13.422 1 80.31 452 TRP B O 1
ATOM 9188 N N . TYR B 1 453 ? -17 -37.594 11.805 1 79 453 TYR B N 1
ATOM 9189 C CA . TYR B 1 453 ? -16.078 -38.25 12.703 1 79 453 TYR B CA 1
ATOM 9190 C C . TYR B 1 453 ? -15.016 -37.281 13.227 1 79 453 TYR B C 1
ATOM 9192 O O . TYR B 1 453 ? -14.18 -37.656 14.055 1 79 453 TYR B O 1
ATOM 9200 N N . TRP B 1 454 ? -14.945 -36.125 12.734 1 81.12 454 TRP B N 1
ATOM 9201 C CA . TRP B 1 454 ? -14.016 -35.125 13.258 1 81.12 454 TRP B CA 1
ATOM 9202 C C . TRP B 1 454 ? -14.703 -34.219 14.266 1 81.12 454 TRP B C 1
ATOM 9204 O O . TRP B 1 454 ? -15.914 -34 14.188 1 81.12 454 TRP B O 1
ATOM 9214 N N . ASP B 1 455 ? -13.852 -33.812 15.383 1 67.12 455 ASP B N 1
ATOM 9215 C CA . ASP B 1 455 ? -14.367 -33.031 16.5 1 67.12 455 ASP B CA 1
ATOM 9216 C C . ASP B 1 455 ? -14.945 -31.703 16.016 1 67.12 455 ASP B C 1
ATOM 9218 O O . ASP B 1 455 ? -14.516 -31.172 14.992 1 67.12 455 ASP B O 1
ATOM 9222 N N . SER B 1 456 ? -16.031 -31.344 16.609 1 62.25 456 SER B N 1
ATOM 9223 C CA . SER B 1 456 ? -16.859 -30.188 16.234 1 62.25 456 SER B CA 1
ATOM 9224 C C . SER B 1 456 ? -16.094 -28.891 16.391 1 62.25 456 SER B C 1
ATOM 9226 O O . SER B 1 456 ? -15.477 -28.656 17.438 1 62.25 456 SER B O 1
ATOM 9228 N N . SER B 1 457 ? -15.617 -28.25 15.266 1 65.5 457 SER B N 1
ATOM 9229 C CA . SER B 1 457 ? -15.039 -26.922 15.227 1 65.5 457 SER B CA 1
ATOM 9230 C C . SER B 1 457 ? -16.094 -25.859 15.539 1 65.5 457 SER B C 1
ATOM 9232 O O . SER B 1 457 ? -17.297 -26.109 15.43 1 65.5 457 SER B O 1
ATOM 9234 N N . ASN B 1 458 ? -15.672 -24.719 16.125 1 74.69 458 ASN B N 1
ATOM 9235 C CA . ASN B 1 458 ? -16.516 -23.562 16.422 1 74.69 458 ASN B CA 1
ATOM 9236 C C . ASN B 1 458 ? -17.109 -22.953 15.148 1 74.69 458 ASN B C 1
ATOM 9238 O O . ASN B 1 458 ? -18.031 -22.141 15.211 1 74.69 458 ASN B O 1
ATOM 9242 N N . VAL B 1 459 ? -16.609 -23.391 14.039 1 78.19 459 VAL B N 1
ATOM 9243 C CA . VAL B 1 459 ? -17.156 -22.875 12.781 1 78.19 459 VAL B CA 1
ATOM 9244 C C . VAL B 1 459 ? -18.25 -23.812 12.281 1 78.19 459 VAL B C 1
ATOM 9246 O O . VAL B 1 459 ? -18 -24.984 12 1 78.19 459 VAL B O 1
ATOM 9249 N N . THR B 1 460 ? -19.562 -23.297 12.227 1 80.81 460 THR B N 1
ATOM 9250 C CA . THR B 1 460 ? -20.672 -24.188 11.883 1 80.81 460 THR B CA 1
ATOM 9251 C C . THR B 1 460 ? -21.422 -23.656 10.656 1 80.81 460 THR B C 1
ATOM 9253 O O . THR B 1 460 ? -22.172 -24.406 10.023 1 80.81 460 THR B O 1
ATOM 9256 N N . GLU B 1 461 ? -21.141 -22.422 10.25 1 87.56 461 GLU B N 1
ATOM 9257 C CA . GLU B 1 461 ? -21.922 -21.828 9.172 1 87.56 461 GLU B CA 1
ATOM 9258 C C . GLU B 1 461 ? -21.344 -22.188 7.805 1 87.56 461 GLU B C 1
ATOM 9260 O O . GLU B 1 461 ? -20.141 -22.125 7.602 1 87.56 461 GLU B O 1
ATOM 9265 N N . MET B 1 462 ? -22.359 -22.641 6.887 1 91.81 462 MET B N 1
ATOM 9266 C CA . MET B 1 462 ? -21.969 -22.891 5.504 1 91.81 462 MET B CA 1
ATOM 9267 C C . MET B 1 462 ? -21.922 -21.594 4.707 1 91.81 462 MET B C 1
ATOM 9269 O O . MET B 1 462 ? -22.891 -20.828 4.691 1 91.81 462 MET B O 1
ATOM 9273 N N . VAL B 1 463 ? -20.766 -21.375 4.008 1 92.12 463 VAL B N 1
ATOM 9274 C CA . VAL B 1 463 ? -20.656 -20.094 3.316 1 92.12 463 VAL B CA 1
ATOM 9275 C C . VAL B 1 463 ? -20.438 -20.344 1.822 1 92.12 463 VAL B C 1
ATOM 9277 O O . VAL B 1 463 ? -20.516 -19.406 1.021 1 92.12 463 VAL B O 1
ATOM 9280 N N . MET B 1 464 ? -20.141 -21.5 1.379 1 92.75 464 MET B N 1
ATOM 9281 C CA . MET B 1 464 ? -19.938 -21.844 -0.027 1 92.75 464 MET B CA 1
ATOM 9282 C C . MET B 1 464 ? -20.625 -23.156 -0.383 1 92.75 464 MET B C 1
ATOM 9284 O O . MET B 1 464 ? -20.625 -24.094 0.418 1 92.75 464 MET B O 1
ATOM 9288 N N . SER B 1 465 ? -21.281 -23.203 -1.586 1 93.94 465 SER B N 1
ATOM 9289 C CA . SER B 1 465 ? -21.953 -24.406 -2.039 1 93.94 465 SER B CA 1
ATOM 9290 C C . SER B 1 465 ? -21.844 -24.578 -3.551 1 93.94 465 SER B C 1
ATOM 9292 O O . SER B 1 465 ? -21.469 -23.641 -4.258 1 93.94 465 SER B O 1
ATOM 9294 N N . GLY B 1 466 ? -21.953 -25.875 -3.969 1 94 466 GLY B N 1
ATOM 9295 C CA . GLY B 1 466 ? -21.922 -26.172 -5.395 1 94 466 GLY B CA 1
ATOM 9296 C C . GLY B 1 466 ? -20.547 -26 -6.012 1 94 466 GLY B C 1
ATOM 9297 O O . GLY B 1 466 ? -20.438 -25.562 -7.16 1 94 466 GLY B O 1
ATOM 9298 N N . VAL B 1 467 ? -19.547 -26.281 -5.281 1 94.44 467 VAL B N 1
ATOM 9299 C CA . VAL B 1 467 ? -18.188 -26.078 -5.773 1 94.44 467 VAL B CA 1
ATOM 9300 C C . VAL B 1 467 ? -17.844 -27.156 -6.793 1 94.44 467 VAL B C 1
ATOM 9302 O O . VAL B 1 467 ? -17.984 -28.344 -6.512 1 94.44 467 VAL B O 1
ATOM 9305 N N . LYS B 1 468 ? -17.453 -26.734 -8.016 1 94.25 468 LYS B N 1
ATOM 9306 C CA . LYS B 1 468 ? -17.016 -27.625 -9.086 1 94.25 468 LYS B CA 1
ATOM 9307 C C . LYS B 1 468 ? -15.719 -27.156 -9.711 1 94.25 468 LYS B C 1
ATOM 9309 O O . LYS B 1 468 ? -15.68 -26.109 -10.359 1 94.25 468 LYS B O 1
ATOM 9314 N N . CYS B 1 469 ? -14.734 -28.016 -9.484 1 93.38 469 CYS B N 1
ATOM 9315 C CA . CYS B 1 469 ? -13.414 -27.656 -10.008 1 93.38 469 CYS B CA 1
ATOM 9316 C C . CYS B 1 469 ? -13.039 -28.562 -11.18 1 93.38 469 CYS B C 1
ATOM 9318 O O . CYS B 1 469 ? -13.57 -29.656 -11.32 1 93.38 469 CYS B O 1
ATOM 9320 N N . THR B 1 470 ? -12.117 -28.078 -12.07 1 87.88 470 THR B N 1
ATOM 9321 C CA . THR B 1 470 ? -11.492 -28.891 -13.102 1 87.88 470 THR B CA 1
ATOM 9322 C C . THR B 1 470 ? -10.281 -29.641 -12.539 1 87.88 470 THR B C 1
ATOM 9324 O O . THR B 1 470 ? -9.844 -30.641 -13.109 1 87.88 470 THR B O 1
ATOM 9327 N N . GLY B 1 471 ? -9.727 -29.062 -11.477 1 89.31 471 GLY B N 1
ATOM 9328 C CA . GLY B 1 471 ? -8.578 -29.672 -10.836 1 89.31 471 GLY B CA 1
ATOM 9329 C C . GLY B 1 471 ? -7.289 -28.906 -11.062 1 89.31 471 GLY B C 1
ATOM 9330 O O . GLY B 1 471 ? -6.277 -29.172 -10.406 1 89.31 471 GLY B O 1
ATOM 9331 N N . SER B 1 472 ? -7.34 -27.922 -11.992 1 86.44 472 SER B N 1
ATOM 9332 C CA . SER B 1 472 ? -6.117 -27.203 -12.336 1 86.44 472 SER B CA 1
ATOM 9333 C C . SER B 1 472 ? -6.121 -25.781 -11.75 1 86.44 472 SER B C 1
ATOM 9335 O O . SER B 1 472 ? -5.125 -25.062 -11.844 1 86.44 472 SER B O 1
ATOM 9337 N N . GLU B 1 473 ? -7.234 -25.406 -11.016 1 90 473 GLU B N 1
ATOM 9338 C CA . GLU B 1 473 ? -7.328 -24.062 -10.438 1 90 473 GLU B CA 1
ATOM 9339 C C . GLU B 1 473 ? -6.27 -23.859 -9.359 1 90 473 GLU B C 1
ATOM 9341 O O . GLU B 1 473 ? -5.852 -24.797 -8.695 1 90 473 GLU B O 1
ATOM 9346 N N . MET B 1 474 ? -5.902 -22.625 -9.148 1 88.19 474 MET B N 1
ATOM 9347 C CA . MET B 1 474 ? -4.918 -22.297 -8.125 1 88.19 474 MET B CA 1
ATOM 9348 C C . MET B 1 474 ? -5.582 -22.188 -6.75 1 88.19 474 MET B C 1
ATOM 9350 O O . MET B 1 474 ? -4.922 -22.359 -5.723 1 88.19 474 MET B O 1
ATOM 9354 N N . SER B 1 475 ? -6.836 -21.781 -6.801 1 92.06 475 SER B N 1
ATOM 9355 C CA . SER B 1 475 ? -7.574 -21.594 -5.551 1 92.06 475 SER B CA 1
ATOM 9356 C C . SER B 1 475 ? -9.031 -22.016 -5.707 1 92.06 475 SER B C 1
ATOM 9358 O O . SER B 1 475 ? -9.555 -22.047 -6.82 1 92.06 475 SER B O 1
ATOM 9360 N N . LEU B 1 476 ? -9.672 -22.297 -4.57 1 94.31 476 LEU B N 1
ATOM 9361 C CA . LEU B 1 476 ? -11.07 -22.719 -4.574 1 94.31 476 LEU B CA 1
ATOM 9362 C C . LEU B 1 476 ? -11.969 -21.578 -5.07 1 94.31 476 LEU B C 1
ATOM 9364 O O . LEU B 1 476 ? -13.023 -21.828 -5.66 1 94.31 476 LEU B O 1
ATOM 9368 N N . SER B 1 477 ? -11.5 -20.406 -4.938 1 89.25 477 SER B N 1
ATOM 9369 C CA . SER B 1 477 ? -12.297 -19.266 -5.363 1 89.25 477 SER B CA 1
ATOM 9370 C C . SER B 1 477 ? -12.398 -19.203 -6.883 1 89.25 477 SER B C 1
ATOM 9372 O O . SER B 1 477 ? -13.297 -18.547 -7.418 1 89.25 477 SER B O 1
ATOM 9374 N N . GLN B 1 478 ? -11.516 -19.859 -7.57 1 88.06 478 GLN B N 1
ATOM 9375 C CA . GLN B 1 478 ? -11.5 -19.844 -9.031 1 88.06 478 GLN B CA 1
ATOM 9376 C C . GLN B 1 478 ? -12.375 -20.953 -9.602 1 88.06 478 GLN B C 1
ATOM 9378 O O . GLN B 1 478 ? -12.57 -21.031 -10.812 1 88.06 478 GLN B O 1
ATOM 9383 N N . CYS B 1 479 ? -12.867 -21.766 -8.695 1 93.06 479 CYS B N 1
ATOM 9384 C CA . CYS B 1 479 ? -13.766 -22.844 -9.125 1 93.06 479 CYS B CA 1
ATOM 9385 C C . CYS B 1 479 ? -15.188 -22.312 -9.289 1 93.06 479 CYS B C 1
ATOM 9387 O O . CYS B 1 479 ? -15.547 -21.281 -8.719 1 93.06 479 CYS B O 1
ATOM 9389 N N . GLN B 1 480 ? -15.945 -23.062 -10.086 1 93.38 480 GLN B N 1
ATOM 9390 C CA . GLN B 1 480 ? -17.359 -22.734 -10.172 1 93.38 480 GLN B CA 1
ATOM 9391 C C . GLN B 1 480 ? -18.062 -22.984 -8.844 1 93.38 480 GLN B C 1
ATOM 9393 O O . GLN B 1 480 ? -17.766 -23.953 -8.148 1 93.38 480 GLN B O 1
ATOM 9398 N N . HIS B 1 481 ? -18.953 -21.984 -8.477 1 91.94 481 HIS B N 1
ATOM 9399 C CA . HIS B 1 481 ? -19.734 -22.172 -7.262 1 91.94 481 HIS B CA 1
ATOM 9400 C C . HIS B 1 481 ? -21.031 -21.359 -7.305 1 91.94 481 HIS B C 1
ATOM 9402 O O . HIS B 1 481 ? -21.188 -20.484 -8.156 1 91.94 481 HIS B O 1
ATOM 9408 N N . HIS B 1 482 ? -21.875 -21.703 -6.422 1 92 482 HIS B N 1
ATOM 9409 C CA . HIS B 1 482 ? -23.156 -21 -6.375 1 92 482 HIS B CA 1
ATOM 9410 C C . HIS B 1 482 ? -22.984 -19.562 -5.922 1 92 482 HIS B C 1
ATOM 9412 O O . HIS B 1 482 ? -22.156 -19.266 -5.043 1 92 482 HIS B O 1
ATOM 9418 N N . LYS B 1 483 ? -23.766 -18.75 -6.508 1 86.31 483 LYS B N 1
ATOM 9419 C CA . LYS B 1 483 ? -23.75 -17.344 -6.086 1 86.31 483 LYS B CA 1
ATOM 9420 C C . LYS B 1 483 ? -24.328 -17.188 -4.688 1 86.31 483 LYS B C 1
ATOM 9422 O O . LYS B 1 483 ? -23.781 -16.453 -3.859 1 86.31 483 LYS B O 1
ATOM 9427 N N . THR B 1 484 ? -25.438 -17.875 -4.492 1 87.31 484 THR B N 1
ATOM 9428 C CA . THR B 1 484 ? -26.031 -17.953 -3.16 1 87.31 484 THR B CA 1
ATOM 9429 C C . THR B 1 484 ? -25.875 -19.344 -2.57 1 87.31 484 THR B C 1
ATOM 9431 O O . THR B 1 484 ? -26.078 -20.344 -3.266 1 87.31 484 THR B O 1
ATOM 9434 N N . VAL B 1 485 ? -25.562 -19.312 -1.316 1 89.38 485 VAL B N 1
ATOM 9435 C CA . VAL B 1 485 ? -25.281 -20.578 -0.653 1 89.38 485 VAL B CA 1
ATOM 9436 C C . VAL B 1 485 ? -26.547 -21.422 -0.601 1 89.38 485 VAL B C 1
ATOM 9438 O O . VAL B 1 485 ? -27.594 -20.953 -0.156 1 89.38 485 VAL B O 1
ATOM 9441 N N . SER B 1 486 ? -26.547 -22.609 -1.175 1 90.88 486 SER B N 1
ATOM 9442 C CA . SER B 1 486 ? -27.641 -23.578 -1.172 1 90.88 486 SER B CA 1
ATOM 9443 C C . SER B 1 486 ? -27.156 -24.969 -0.802 1 90.88 486 SER B C 1
ATOM 9445 O O . SER B 1 486 ? -26.578 -25.672 -1.638 1 90.88 486 SER B O 1
ATOM 9447 N N . CYS B 1 487 ? -27.406 -25.359 0.46 1 90.69 487 CYS B N 1
ATOM 9448 C CA . CYS B 1 487 ? -27 -26.672 0.95 1 90.69 487 CYS B CA 1
ATOM 9449 C C . CYS B 1 487 ? -28.234 -27.5 1.311 1 90.69 487 CYS B C 1
ATOM 9451 O O . CYS B 1 487 ? -29.094 -27.062 2.07 1 90.69 487 CYS B O 1
ATOM 9453 N N . GLN B 1 488 ? -28.375 -28.625 0.803 1 86.81 488 GLN B N 1
ATOM 9454 C CA . GLN B 1 488 ? -29.469 -29.516 1.19 1 86.81 488 GLN B CA 1
ATOM 9455 C C . GLN B 1 488 ? -29.344 -29.938 2.654 1 86.81 488 GLN B C 1
ATOM 9457 O O . GLN B 1 488 ? -30.328 -29.953 3.385 1 86.81 488 GLN B O 1
ATOM 9462 N N . LYS B 1 489 ? -28.125 -30.281 3.014 1 87.44 489 LYS B N 1
ATOM 9463 C CA . LYS B 1 489 ? -27.781 -30.578 4.398 1 87.44 489 LYS B CA 1
ATOM 9464 C C . LYS B 1 489 ? -26.797 -29.547 4.949 1 87.44 489 LYS B C 1
ATOM 9466 O O . LYS B 1 489 ? -25.625 -29.531 4.559 1 87.44 489 LYS B O 1
ATOM 9471 N N . ALA B 1 490 ? -27.234 -28.734 5.902 1 86.25 490 ALA B N 1
ATOM 9472 C CA . ALA B 1 490 ? -26.422 -27.562 6.277 1 86.25 490 ALA B CA 1
ATOM 9473 C C . ALA B 1 490 ? -25.703 -27.812 7.602 1 86.25 490 ALA B C 1
ATOM 9475 O O . ALA B 1 490 ? -24.953 -26.938 8.078 1 86.25 490 ALA B O 1
ATOM 9476 N N . ALA B 1 491 ? -25.859 -28.984 8.148 1 86.31 491 ALA B N 1
ATOM 9477 C CA . ALA B 1 491 ? -25.172 -29.25 9.406 1 86.31 491 ALA B CA 1
ATOM 9478 C C . ALA B 1 491 ? -23.672 -29.406 9.18 1 86.31 491 ALA B C 1
ATOM 9480 O O . ALA B 1 491 ? -23.234 -29.844 8.109 1 86.31 491 ALA B O 1
ATOM 9481 N N . ALA B 1 492 ? -22.859 -29.125 10.18 1 87.44 492 ALA B N 1
ATOM 9482 C CA . ALA B 1 492 ? -21.406 -29.125 10.094 1 87.44 492 ALA B CA 1
ATOM 9483 C C . ALA B 1 492 ? -20.891 -30.531 9.742 1 87.44 492 ALA B C 1
ATOM 9485 O O . ALA B 1 492 ? -19.844 -30.656 9.102 1 87.44 492 ALA B O 1
ATOM 9486 N N . LYS B 1 493 ? -21.625 -31.516 10.133 1 88.75 493 LYS B N 1
ATOM 9487 C CA . LYS B 1 493 ? -21.203 -32.875 9.875 1 88.75 493 LYS B CA 1
ATOM 9488 C C . LYS B 1 493 ? -21.219 -33.188 8.383 1 88.75 493 LYS B C 1
ATOM 9490 O O . LYS B 1 493 ? -20.625 -34.188 7.941 1 88.75 493 LYS B O 1
ATOM 9495 N N . PHE B 1 494 ? -21.938 -32.344 7.582 1 91.31 494 PHE B N 1
ATOM 9496 C CA . PHE B 1 494 ? -22.031 -32.562 6.145 1 91.31 494 PHE B CA 1
ATOM 9497 C C . PHE B 1 494 ? -21.141 -31.594 5.383 1 91.31 494 PHE B C 1
ATOM 9499 O O . PHE B 1 494 ? -21.328 -31.375 4.184 1 91.31 494 PHE B O 1
ATOM 9506 N N . ALA B 1 495 ? -20.188 -31.047 6.086 1 93.56 495 ALA B N 1
ATOM 9507 C CA . ALA B 1 495 ? -19.25 -30.125 5.453 1 93.56 495 ALA B CA 1
ATOM 9508 C C . ALA B 1 495 ? -18.172 -30.891 4.676 1 93.56 495 ALA B C 1
ATOM 9510 O O . ALA B 1 495 ? -17.859 -32.031 4.988 1 93.56 495 ALA B O 1
ATOM 9511 N N . ALA B 1 496 ? -17.641 -30.203 3.658 1 95.44 496 ALA B N 1
ATOM 9512 C CA . ALA B 1 496 ? -16.578 -30.781 2.84 1 95.44 496 ALA B CA 1
ATOM 9513 C C . ALA B 1 496 ? -15.289 -30.938 3.643 1 95.44 496 ALA B C 1
ATOM 9515 O O . ALA B 1 496 ? -14.945 -30.062 4.457 1 95.44 496 ALA B O 1
ATOM 9516 N N . GLY B 1 497 ? -14.602 -32.062 3.428 1 95.5 497 GLY B N 1
ATOM 9517 C CA . GLY B 1 497 ? -13.312 -32.312 4.051 1 95.5 497 GLY B CA 1
ATOM 9518 C C . GLY B 1 497 ? -12.281 -32.844 3.074 1 95.5 497 GLY B C 1
ATOM 9519 O O . GLY B 1 497 ? -12.617 -33.25 1.953 1 95.5 497 GLY B O 1
ATOM 9520 N N . VAL B 1 498 ? -11.023 -32.812 3.512 1 96.38 498 VAL B N 1
ATOM 9521 C CA . VAL B 1 498 ? -9.969 -33.312 2.633 1 96.38 498 VAL B CA 1
ATOM 9522 C C . VAL B 1 498 ? -8.953 -34.125 3.443 1 96.38 498 VAL B C 1
ATOM 9524 O O . VAL B 1 498 ? -8.797 -33.906 4.648 1 96.38 498 VAL B O 1
ATOM 9527 N N . ILE B 1 499 ? -8.352 -35.062 2.844 1 93.31 499 ILE B N 1
ATOM 9528 C CA . ILE B 1 499 ? -7.145 -35.75 3.289 1 93.31 499 ILE B CA 1
ATOM 9529 C C . ILE B 1 499 ? -6.039 -35.594 2.25 1 93.31 499 ILE B C 1
ATOM 9531 O O . ILE B 1 499 ? -6.188 -36 1.102 1 93.31 499 ILE B O 1
ATOM 9535 N N . CYS B 1 500 ? -4.988 -34.938 2.621 1 93.62 500 CYS B N 1
ATOM 9536 C CA . CYS B 1 500 ? -3.887 -34.656 1.714 1 93.62 500 CYS B CA 1
ATOM 9537 C C . CYS B 1 500 ? -2.699 -35.562 1.973 1 93.62 500 CYS B C 1
ATOM 9539 O O . CYS B 1 500 ? -2.621 -36.219 3.023 1 93.62 500 CYS B O 1
ATOM 9541 N N . SER B 1 501 ? -1.861 -35.688 0.952 1 89.44 501 SER B N 1
ATOM 9542 C CA . SER B 1 501 ? -0.667 -36.5 1.059 1 89.44 501 SER B CA 1
ATOM 9543 C C . SER B 1 501 ? 0.511 -35.875 0.318 1 89.44 501 SER B C 1
ATOM 9545 O O . SER B 1 501 ? 0.322 -35.156 -0.665 1 89.44 501 SER B O 1
ATOM 9547 N N . GLU B 1 502 ? 1.668 -36.281 0.738 1 81.5 502 GLU B N 1
ATOM 9548 C CA . GLU B 1 502 ? 2.877 -35.719 0.129 1 81.5 502 GLU B CA 1
ATOM 9549 C C . GLU B 1 502 ? 3.207 -36.438 -1.178 1 81.5 502 GLU B C 1
ATOM 9551 O O . GLU B 1 502 ? 3.859 -35.875 -2.055 1 81.5 502 GLU B O 1
ATOM 9556 N N . THR B 1 503 ? 2.824 -37.688 -1.26 1 84.5 503 THR B N 1
ATOM 9557 C CA . THR B 1 503 ? 3.078 -38.469 -2.461 1 84.5 503 THR B CA 1
ATOM 9558 C C . THR B 1 503 ? 1.795 -39.125 -2.955 1 84.5 503 THR B C 1
ATOM 9560 O O . THR B 1 503 ? 0.827 -39.25 -2.203 1 84.5 503 THR B O 1
ATOM 9563 N N . ALA B 1 504 ? 1.823 -39.5 -4.23 1 89.69 504 ALA B N 1
ATOM 9564 C CA . ALA B 1 504 ? 0.669 -40.156 -4.836 1 89.69 504 ALA B CA 1
ATOM 9565 C C . ALA B 1 504 ? 1.105 -41.156 -5.91 1 89.69 504 ALA B C 1
ATOM 9567 O O . ALA B 1 504 ? 2.215 -41.062 -6.441 1 89.69 504 ALA B O 1
ATOM 9568 N N . SER B 1 505 ? 0.233 -42.062 -6.148 1 91.94 505 SER B N 1
ATOM 9569 C CA . SER B 1 505 ? 0.454 -43 -7.27 1 91.94 505 SER B CA 1
ATOM 9570 C C . SER B 1 505 ? 0.16 -42.312 -8.602 1 91.94 505 SER B C 1
ATOM 9572 O O . SER B 1 505 ? -0.329 -41.156 -8.633 1 91.94 505 SER B O 1
ATOM 9574 N N . ASP B 1 506 ? 0.586 -42.938 -9.656 1 92.88 506 ASP B N 1
ATOM 9575 C CA . ASP B 1 506 ? 0.305 -42.531 -11.023 1 92.88 506 ASP B CA 1
ATOM 9576 C C . ASP B 1 506 ? 0.299 -43.719 -11.977 1 92.88 506 ASP B C 1
ATOM 9578 O O . ASP B 1 506 ? 1.349 -44.312 -12.25 1 92.88 506 ASP B O 1
ATOM 9582 N N . LEU B 1 507 ? -0.879 -43.969 -12.492 1 94.12 507 LEU B N 1
ATOM 9583 C CA . LEU B 1 507 ? -1.006 -45.125 -13.336 1 94.12 507 LEU B CA 1
ATOM 9584 C C . LEU B 1 507 ? -0.991 -44.75 -14.812 1 94.12 507 LEU B C 1
ATOM 9586 O O . LEU B 1 507 ? -1.571 -43.75 -15.203 1 94.12 507 LEU B O 1
ATOM 9590 N N . VAL B 1 508 ? -0.35 -45.656 -15.57 1 92.44 508 VAL B N 1
ATOM 9591 C CA . VAL B 1 508 ? -0.3 -45.469 -17.016 1 92.44 508 VAL B CA 1
ATOM 9592 C C . VAL B 1 508 ? -0.441 -46.812 -17.719 1 92.44 508 VAL B C 1
ATOM 9594 O O . VAL B 1 508 ? 0.146 -47.812 -17.281 1 92.44 508 VAL B O 1
ATOM 9597 N N . LEU B 1 509 ? -1.211 -46.781 -18.828 1 93.75 509 LEU B N 1
ATOM 9598 C CA . LEU B 1 509 ? -1.407 -48 -19.609 1 93.75 509 LEU B CA 1
ATOM 9599 C C . LEU B 1 509 ? -0.366 -48.125 -20.719 1 93.75 509 LEU B C 1
ATOM 9601 O O . LEU B 1 509 ? -0.026 -47.125 -21.359 1 93.75 509 LEU B O 1
ATOM 9605 N N . ASN B 1 510 ? 0.125 -49.312 -20.922 1 90.06 510 ASN B N 1
ATOM 9606 C CA . ASN B 1 510 ? 1.024 -49.594 -22.031 1 90.06 510 ASN B CA 1
ATOM 9607 C C . ASN B 1 510 ? 0.267 -49.656 -23.359 1 90.06 510 ASN B C 1
ATOM 9609 O O . ASN B 1 510 ? -0.243 -50.719 -23.734 1 90.06 510 ASN B O 1
ATOM 9613 N N . ALA B 1 511 ? 0.304 -48.625 -24.109 1 91.44 511 ALA B N 1
ATOM 9614 C CA . ALA B 1 511 ? -0.493 -48.5 -25.328 1 91.44 511 ALA B CA 1
ATOM 9615 C C . ALA B 1 511 ? 0.032 -49.438 -26.422 1 91.44 511 ALA B C 1
ATOM 9617 O O . ALA B 1 511 ? -0.748 -50 -27.188 1 91.44 511 ALA B O 1
ATOM 9618 N N . SER B 1 512 ? 1.288 -49.594 -26.531 1 87.94 512 SER B N 1
ATOM 9619 C CA . SER B 1 512 ? 1.889 -50.438 -27.562 1 87.94 512 SER B CA 1
ATOM 9620 C C . SER B 1 512 ? 1.458 -51.906 -27.406 1 87.94 512 SER B C 1
ATOM 9622 O O . SER B 1 512 ? 1.213 -52.594 -28.391 1 87.94 512 SER B O 1
ATOM 9624 N N . LEU B 1 513 ? 1.439 -52.281 -26.188 1 91.5 513 LEU B N 1
ATOM 9625 C CA . LEU B 1 513 ? 1.038 -53.688 -25.938 1 91.5 513 LEU B CA 1
ATOM 9626 C C . LEU B 1 513 ? -0.405 -53.906 -26.375 1 91.5 513 LEU B C 1
ATOM 9628 O O . LEU B 1 513 ? -0.728 -54.969 -26.922 1 91.5 513 LEU B O 1
ATOM 9632 N N . VAL B 1 514 ? -1.289 -52.969 -26.172 1 93.88 514 VAL B N 1
ATOM 9633 C CA . VAL B 1 514 ? -2.68 -53.062 -26.594 1 93.88 514 VAL B CA 1
ATOM 9634 C C . VAL B 1 514 ? -2.748 -53.219 -28.109 1 93.88 514 VAL B C 1
ATOM 9636 O O . VAL B 1 514 ? -3.438 -54.094 -28.625 1 93.88 514 VAL B O 1
ATOM 9639 N N . GLN B 1 515 ? -2.041 -52.406 -28.734 1 92.12 515 GLN B N 1
ATOM 9640 C CA . GLN B 1 515 ? -2.027 -52.406 -30.188 1 92.12 515 GLN B CA 1
ATOM 9641 C C . GLN B 1 515 ? -1.538 -53.75 -30.734 1 92.12 515 GLN B C 1
ATOM 9643 O O . GLN B 1 515 ? -2.09 -54.25 -31.719 1 92.12 515 GLN B O 1
ATOM 9648 N N . GLN B 1 516 ? -0.608 -54.375 -30.125 1 91.25 516 GLN B N 1
ATOM 9649 C CA . GLN B 1 516 ? 0.063 -55.562 -30.641 1 91.25 516 GLN B CA 1
ATOM 9650 C C . GLN B 1 516 ? -0.729 -56.844 -30.312 1 91.25 516 GLN B C 1
ATOM 9652 O O . GLN B 1 516 ? -0.553 -57.875 -30.969 1 91.25 516 GLN B O 1
ATOM 9657 N N . THR B 1 517 ? -1.559 -56.75 -29.375 1 92.75 517 THR B N 1
ATOM 9658 C CA . THR B 1 517 ? -2.152 -57.969 -28.891 1 92.75 517 THR B CA 1
ATOM 9659 C C . THR B 1 517 ? -3.627 -58.062 -29.281 1 92.75 517 THR B C 1
ATOM 9661 O O . THR B 1 517 ? -4.309 -59.031 -28.938 1 92.75 517 THR B O 1
ATOM 9664 N N . VAL B 1 518 ? -4.152 -57.219 -30.031 1 94.69 518 VAL B N 1
ATOM 9665 C CA . VAL B 1 518 ? -5.582 -57.156 -30.312 1 94.69 518 VAL B CA 1
ATOM 9666 C C . VAL B 1 518 ? -5.977 -58.25 -31.297 1 94.69 518 VAL B C 1
ATOM 9668 O O . VAL B 1 518 ? -5.223 -58.562 -32.219 1 94.69 518 VAL B O 1
ATOM 9671 N N . TYR B 1 519 ? -7.188 -58.875 -31.094 1 93.75 519 TYR B N 1
ATOM 9672 C CA . TYR B 1 519 ? -7.77 -59.812 -32.031 1 93.75 519 TYR B CA 1
ATOM 9673 C C . TYR B 1 519 ? -9.242 -60.062 -31.734 1 93.75 519 TYR B C 1
ATOM 9675 O O . TYR B 1 519 ? -9.742 -59.625 -30.688 1 93.75 519 TYR B O 1
ATOM 9683 N N . ILE B 1 520 ? -9.93 -60.719 -32.688 1 94.62 520 ILE B N 1
ATOM 9684 C CA . ILE B 1 520 ? -11.336 -61.062 -32.5 1 94.62 520 ILE B CA 1
ATOM 9685 C C . ILE B 1 520 ? -11.492 -62.562 -32.281 1 94.62 520 ILE B C 1
ATOM 9687 O O . ILE B 1 520 ? -10.805 -63.375 -32.906 1 94.62 520 ILE B O 1
ATOM 9691 N N . GLU B 1 521 ? -12.352 -62.844 -31.281 1 93.62 521 GLU B N 1
ATOM 9692 C CA . GLU B 1 521 ? -12.641 -64.25 -30.984 1 93.62 521 GLU B CA 1
ATOM 9693 C C . GLU B 1 521 ? -14.148 -64.5 -30.859 1 93.62 521 GLU B C 1
ATOM 9695 O O . GLU B 1 521 ? -14.859 -63.688 -30.219 1 93.62 521 GLU B O 1
ATOM 9700 N N . ASP B 1 522 ? -14.57 -65.562 -31.5 1 93 522 ASP B N 1
ATOM 9701 C CA . ASP B 1 522 ? -15.938 -66 -31.297 1 93 522 ASP B CA 1
ATOM 9702 C C . ASP B 1 522 ? -15.992 -67.125 -30.203 1 93 522 ASP B C 1
ATOM 9704 O O . ASP B 1 522 ? -15.391 -68.188 -30.359 1 93 522 ASP B O 1
ATOM 9708 N N . ARG B 1 523 ? -16.641 -66.812 -29.141 1 93.75 523 ARG B N 1
ATOM 9709 C CA . ARG B 1 523 ? -16.688 -67.75 -28.016 1 93.75 523 ARG B CA 1
ATOM 9710 C C . ARG B 1 523 ? -18.109 -68.25 -27.797 1 93.75 523 ARG B C 1
ATOM 9712 O O . ARG B 1 523 ? -19.078 -67.5 -27.812 1 93.75 523 ARG B O 1
ATOM 9719 N N . PRO B 1 524 ? -18.156 -69.562 -27.578 1 93.38 524 PRO B N 1
ATOM 9720 C CA . PRO B 1 524 ? -19.484 -70.125 -27.328 1 93.38 524 PRO B CA 1
ATOM 9721 C C . PRO B 1 524 ? -20.078 -69.688 -26 1 93.38 524 PRO B C 1
ATOM 9723 O O . PRO B 1 524 ? -19.344 -69.5 -25.016 1 93.38 524 PRO B O 1
ATOM 9726 N N . LEU B 1 525 ? -21.359 -69.625 -25.922 1 93.38 525 LEU B N 1
ATOM 9727 C CA . LEU B 1 525 ? -22.078 -69.062 -24.766 1 93.38 525 LEU B CA 1
ATOM 9728 C C . LEU B 1 525 ? -21.859 -70 -23.547 1 93.38 525 LEU B C 1
ATOM 9730 O O . LEU B 1 525 ? -21.797 -69.5 -22.422 1 93.38 525 LEU B O 1
ATOM 9734 N N . HIS B 1 526 ? -21.688 -71.188 -23.734 1 90.38 526 HIS B N 1
ATOM 9735 C CA . HIS B 1 526 ? -21.547 -72.125 -22.609 1 90.38 526 HIS B CA 1
ATOM 9736 C C . HIS B 1 526 ? -20.234 -71.875 -21.875 1 90.38 526 HIS B C 1
ATOM 9738 O O . HIS B 1 526 ? -20.062 -72.312 -20.734 1 90.38 526 HIS B O 1
ATOM 9744 N N . MET B 1 527 ? -19.344 -71.188 -22.453 1 91.44 527 MET B N 1
ATOM 9745 C CA . MET B 1 527 ? -18.062 -70.875 -21.828 1 91.44 527 MET B CA 1
ATOM 9746 C C . MET B 1 527 ? -18.078 -69.5 -21.188 1 91.44 527 MET B C 1
ATOM 9748 O O . MET B 1 527 ? -17.062 -69.062 -20.641 1 91.44 527 MET B O 1
ATOM 9752 N N . LEU B 1 528 ? -19.219 -68.812 -21.219 1 91.69 528 LEU B N 1
ATOM 9753 C CA . LEU B 1 528 ? -19.266 -67.375 -20.797 1 91.69 528 LEU B CA 1
ATOM 9754 C C . LEU B 1 528 ? -20.188 -67.188 -19.609 1 91.69 528 LEU B C 1
ATOM 9756 O O . LEU B 1 528 ? -20.734 -66.125 -19.406 1 91.69 528 LEU B O 1
ATOM 9760 N N . TYR B 1 529 ? -20.297 -68.25 -18.844 1 86.94 529 TYR B N 1
ATOM 9761 C CA . TYR B 1 529 ? -21.219 -68.125 -17.719 1 86.94 529 TYR B CA 1
ATOM 9762 C C . TYR B 1 529 ? -20.672 -67.188 -16.641 1 86.94 529 TYR B C 1
ATOM 9764 O O . TYR B 1 529 ? -21.422 -66.375 -16.094 1 86.94 529 TYR B O 1
ATOM 9772 N N . CYS B 1 530 ? -19.422 -67.25 -16.344 1 83.62 530 CYS B N 1
ATOM 9773 C CA . CYS B 1 530 ? -18.812 -66.375 -15.344 1 83.62 530 CYS B CA 1
ATOM 9774 C C . CYS B 1 530 ? -18.891 -64.938 -15.797 1 83.62 530 CYS B C 1
ATOM 9776 O O . CYS B 1 530 ? -19.172 -64.062 -14.984 1 83.62 530 CYS B O 1
ATOM 9778 N N . ALA B 1 531 ? -18.656 -64.688 -17.047 1 87.25 531 ALA B N 1
ATOM 9779 C CA . ALA B 1 531 ? -18.719 -63.375 -17.594 1 87.25 531 ALA B CA 1
ATOM 9780 C C . ALA B 1 531 ? -20.141 -62.781 -17.5 1 87.25 531 ALA B C 1
ATOM 9782 O O . ALA B 1 531 ? -20.312 -61.594 -17.297 1 87.25 531 ALA B O 1
ATOM 9783 N N . ALA B 1 532 ? -21.031 -63.594 -17.719 1 85.44 532 ALA B N 1
ATOM 9784 C CA . ALA B 1 532 ? -22.438 -63.188 -17.609 1 85.44 532 ALA B CA 1
ATOM 9785 C C . ALA B 1 532 ? -22.781 -62.812 -16.172 1 85.44 532 ALA B C 1
ATOM 9787 O O . ALA B 1 532 ? -23.5 -61.812 -15.938 1 85.44 532 ALA B O 1
ATOM 9788 N N . GLU B 1 533 ? -22.188 -63.531 -15.281 1 78.88 533 GLU B N 1
ATOM 9789 C CA . GLU B 1 533 ? -22.438 -63.25 -13.867 1 78.88 533 GLU B CA 1
ATOM 9790 C C . GLU B 1 533 ? -21.828 -61.938 -13.461 1 78.88 533 GLU B C 1
ATOM 9792 O O . GLU B 1 533 ? -22.375 -61.219 -12.633 1 78.88 533 GLU B O 1
ATOM 9797 N N . GLU B 1 534 ? -20.781 -61.562 -14.094 1 79 534 GLU B N 1
ATOM 9798 C CA . GLU B 1 534 ? -20.062 -60.344 -13.758 1 79 534 GLU B CA 1
ATOM 9799 C C . GLU B 1 534 ? -20.547 -59.156 -14.609 1 79 534 GLU B C 1
ATOM 9801 O O . GLU B 1 534 ? -20 -58.062 -14.523 1 79 534 GLU B O 1
ATOM 9806 N N . ASP B 1 535 ? -21.484 -59.469 -15.5 1 81.12 535 ASP B N 1
ATOM 9807 C CA . ASP B 1 535 ? -22.109 -58.438 -16.328 1 81.12 535 ASP B CA 1
ATOM 9808 C C . ASP B 1 535 ? -21.109 -57.812 -17.297 1 81.12 535 ASP B C 1
ATOM 9810 O O . ASP B 1 535 ? -21.094 -56.594 -17.484 1 81.12 535 ASP B O 1
ATOM 9814 N N . CYS B 1 536 ? -20.266 -58.594 -17.891 1 85.06 536 CYS B N 1
ATOM 9815 C CA . CYS B 1 536 ? -19.266 -58.125 -18.859 1 85.06 536 CYS B CA 1
ATOM 9816 C C . CYS B 1 536 ? -19.812 -58.188 -20.281 1 85.06 536 CYS B C 1
ATOM 9818 O O . CYS B 1 536 ? -19.219 -57.625 -21.203 1 85.06 536 CYS B O 1
ATOM 9820 N N . LEU B 1 537 ? -20.938 -58.812 -20.391 1 89.38 537 LEU B N 1
ATOM 9821 C CA . LEU B 1 537 ? -21.5 -59 -21.719 1 89.38 537 LEU B CA 1
ATOM 9822 C C . LEU B 1 537 ? -22.469 -57.875 -22.062 1 89.38 537 LEU B C 1
ATOM 9824 O O . LEU B 1 537 ? -22.984 -57.188 -21.172 1 89.38 537 LEU B O 1
ATOM 9828 N N . SER B 1 538 ? -22.641 -57.688 -23.391 1 88.31 538 SER B N 1
ATOM 9829 C CA . SER B 1 538 ? -23.625 -56.688 -23.828 1 88.31 538 SER B CA 1
ATOM 9830 C C . SER B 1 538 ? -25.031 -57.094 -23.422 1 88.31 538 SER B C 1
ATOM 9832 O O . SER B 1 538 ? -25.281 -58.25 -23.062 1 88.31 538 SER B O 1
ATOM 9834 N N . LYS B 1 539 ? -25.859 -56.125 -23.5 1 86.25 539 LYS B N 1
ATOM 9835 C CA . LYS B 1 539 ? -27.234 -56.344 -23.078 1 86.25 539 LYS B CA 1
ATOM 9836 C C . LYS B 1 539 ? -27.922 -57.375 -23.953 1 86.25 539 LYS B C 1
ATOM 9838 O O . LYS B 1 539 ? -28.781 -58.125 -23.469 1 86.25 539 LYS B O 1
ATOM 9843 N N . SER B 1 540 ? -27.547 -57.531 -25.141 1 89.06 540 SER B N 1
ATOM 9844 C CA . SER B 1 540 ? -28.203 -58.438 -26.078 1 89.06 540 SER B CA 1
ATOM 9845 C C . SER B 1 540 ? -27.891 -59.875 -25.719 1 89.06 540 SER B C 1
ATOM 9847 O O . SER B 1 540 ? -28.578 -60.812 -26.172 1 89.06 540 SER B O 1
ATOM 9849 N N . ALA B 1 541 ? -26.875 -60.062 -24.938 1 90.38 541 ALA B N 1
ATOM 9850 C CA . ALA B 1 541 ? -26.484 -61.438 -24.562 1 90.38 541 ALA B CA 1
ATOM 9851 C C . ALA B 1 541 ? -27.547 -62.062 -23.688 1 90.38 541 ALA B C 1
ATOM 9853 O O . ALA B 1 541 ? -27.688 -63.312 -23.656 1 90.38 541 ALA B O 1
ATOM 9854 N N . ALA B 1 542 ? -28.281 -61.281 -22.953 1 87.5 542 ALA B N 1
ATOM 9855 C CA . ALA B 1 542 ? -29.312 -61.812 -22.078 1 87.5 542 ALA B CA 1
ATOM 9856 C C . ALA B 1 542 ? -30.391 -62.531 -22.875 1 87.5 542 ALA B C 1
ATOM 9858 O O . ALA B 1 542 ? -31.016 -63.469 -22.391 1 87.5 542 ALA B O 1
ATOM 9859 N N . LYS B 1 543 ? -30.609 -62.156 -24.109 1 89.25 543 LYS B N 1
ATOM 9860 C CA . LYS B 1 543 ? -31.656 -62.719 -24.938 1 89.25 543 LYS B CA 1
ATOM 9861 C C . LYS B 1 543 ? -31.094 -63.75 -25.906 1 89.25 543 LYS B C 1
ATOM 9863 O O . LYS B 1 543 ? -31.781 -64.188 -26.828 1 89.25 543 LYS B O 1
ATOM 9868 N N . ALA B 1 544 ? -29.938 -64.125 -25.656 1 90.56 544 ALA B N 1
ATOM 9869 C CA . ALA B 1 544 ? -29.312 -65.062 -26.562 1 90.56 544 ALA B CA 1
ATOM 9870 C C . ALA B 1 544 ? -29.797 -66.5 -26.266 1 90.56 544 ALA B C 1
ATOM 9872 O O . ALA B 1 544 ? -30.5 -66.75 -25.297 1 90.56 544 ALA B O 1
ATOM 9873 N N . ASN B 1 545 ? -29.469 -67.375 -27.234 1 89.69 545 ASN B N 1
ATOM 9874 C CA . ASN B 1 545 ? -29.906 -68.75 -27.125 1 89.69 545 ASN B CA 1
ATOM 9875 C C . ASN B 1 545 ? -28.938 -69.562 -26.281 1 89.69 545 ASN B C 1
ATOM 9877 O O . ASN B 1 545 ? -28.234 -70.438 -26.797 1 89.69 545 ASN B O 1
ATOM 9881 N N . TRP B 1 546 ? -29.031 -69.312 -25.016 1 90.12 546 TRP B N 1
ATOM 9882 C CA . TRP B 1 546 ? -28.172 -70.062 -24.094 1 90.12 546 TRP B CA 1
ATOM 9883 C C . TRP B 1 546 ? -28.562 -71.562 -24.016 1 90.12 546 TRP B C 1
ATOM 9885 O O . TRP B 1 546 ? -29.75 -71.875 -24.031 1 90.12 546 TRP B O 1
ATOM 9895 N N . PRO B 1 547 ? -27.672 -72.438 -23.859 1 87 547 PRO B N 1
ATOM 9896 C CA . PRO B 1 547 ? -26.219 -72.25 -23.875 1 87 547 PRO B CA 1
ATOM 9897 C C . PRO B 1 547 ? -25.609 -72.312 -25.266 1 87 547 PRO B C 1
ATOM 9899 O O . PRO B 1 547 ? -24.406 -72.5 -25.406 1 87 547 PRO B O 1
ATOM 9902 N N . TYR B 1 548 ? -26.688 -72.438 -26.281 1 86.12 548 TYR B N 1
ATOM 9903 C CA . TYR B 1 548 ? -26.281 -72.625 -27.672 1 86.12 548 TYR B CA 1
ATOM 9904 C C . TYR B 1 548 ? -25.969 -71.25 -28.297 1 86.12 548 TYR B C 1
ATOM 9906 O O . TYR B 1 548 ? -26.406 -70.188 -27.781 1 86.12 548 TYR B O 1
ATOM 9914 N N . GLY B 1 549 ? -24.906 -71.062 -29.109 1 90.88 549 GLY B N 1
ATOM 9915 C CA . GLY B 1 549 ? -24.547 -69.875 -29.812 1 90.88 549 GLY B CA 1
ATOM 9916 C C . GLY B 1 549 ? -23.141 -69.375 -29.484 1 90.88 549 GLY B C 1
ATOM 9917 O O . GLY B 1 549 ? -22.359 -70.125 -28.891 1 90.88 549 GLY B O 1
ATOM 9918 N N . HIS B 1 550 ? -22.922 -68.125 -29.984 1 92.81 550 HIS B N 1
ATOM 9919 C CA . HIS B 1 550 ? -21.578 -67.562 -29.797 1 92.81 550 HIS B CA 1
ATOM 9920 C C . HIS B 1 550 ? -21.625 -66.062 -29.641 1 92.81 550 HIS B C 1
ATOM 9922 O O . HIS B 1 550 ? -22.609 -65.438 -30 1 92.81 550 HIS B O 1
ATOM 9928 N N . ARG B 1 551 ? -20.719 -65.562 -28.953 1 94.62 551 ARG B N 1
ATOM 9929 C CA . ARG B 1 551 ? -20.484 -64.125 -28.891 1 94.62 551 ARG B CA 1
ATOM 9930 C C . ARG B 1 551 ? -19.141 -63.75 -29.516 1 94.62 551 ARG B C 1
ATOM 9932 O O . ARG B 1 551 ? -18.172 -64.5 -29.406 1 94.62 551 ARG B O 1
ATOM 9939 N N . ARG B 1 552 ? -19.141 -62.531 -30.266 1 95.38 552 ARG B N 1
ATOM 9940 C CA . ARG B 1 552 ? -17.906 -62.031 -30.844 1 95.38 552 ARG B CA 1
ATOM 9941 C C . ARG B 1 552 ? -17.219 -61.031 -29.906 1 95.38 552 ARG B C 1
ATOM 9943 O O . ARG B 1 552 ? -17.781 -59.969 -29.594 1 95.38 552 ARG B O 1
ATOM 9950 N N . LEU B 1 553 ? -15.984 -61.406 -29.531 1 94.69 553 LEU B N 1
ATOM 9951 C CA . LEU B 1 553 ? -15.273 -60.656 -28.516 1 94.69 553 LEU B CA 1
ATOM 9952 C C . LEU B 1 553 ? -14.023 -60 -29.109 1 94.69 553 LEU B C 1
ATOM 9954 O O . LEU B 1 553 ? -13.281 -60.625 -29.844 1 94.69 553 LEU B O 1
ATOM 9958 N N . LEU B 1 554 ? -13.898 -58.688 -28.844 1 95.25 554 LEU B N 1
ATOM 9959 C CA . LEU B 1 554 ? -12.656 -57.969 -29.125 1 95.25 554 LEU B CA 1
ATOM 9960 C C . LEU B 1 554 ? -11.688 -58.094 -27.953 1 95.25 554 LEU B C 1
ATOM 9962 O O . LEU B 1 554 ? -11.891 -57.469 -26.906 1 95.25 554 LEU B O 1
ATOM 9966 N N . ARG B 1 555 ? -10.586 -58.812 -28.156 1 94 555 ARG B N 1
ATOM 9967 C CA . ARG B 1 555 ? -9.656 -59.156 -27.078 1 94 555 ARG B CA 1
ATOM 9968 C C . ARG B 1 555 ? -8.359 -58.375 -27.203 1 94 555 ARG B C 1
ATOM 9970 O O . ARG B 1 555 ? -7.891 -58.125 -28.328 1 94 555 ARG B O 1
ATOM 9977 N N . PHE B 1 556 ? -7.797 -57.938 -26.109 1 94.38 556 PHE B N 1
ATOM 9978 C CA . PHE B 1 556 ? -6.5 -57.281 -26.047 1 94.38 556 PHE B CA 1
ATOM 9979 C C . PHE B 1 556 ? -5.91 -57.375 -24.641 1 94.38 556 PHE B C 1
ATOM 9981 O O . PHE B 1 556 ? -6.629 -57.656 -23.672 1 94.38 556 PHE B O 1
ATOM 9988 N N . SER B 1 557 ? -4.59 -57.219 -24.484 1 93.25 557 SER B N 1
ATOM 9989 C CA . SER B 1 557 ? -3.918 -57.219 -23.188 1 93.25 557 SER B CA 1
ATOM 9990 C C . SER B 1 557 ? -3.816 -55.812 -22.625 1 93.25 557 SER B C 1
ATOM 9992 O O . SER B 1 557 ? -3.746 -54.812 -23.375 1 93.25 557 SER B O 1
ATOM 9994 N N . SER B 1 558 ? -3.891 -55.75 -21.312 1 92.69 558 SER B N 1
ATOM 9995 C CA . SER B 1 558 ? -3.699 -54.469 -20.609 1 92.69 558 SER B CA 1
ATOM 9996 C C . SER B 1 558 ? -2.576 -54.594 -19.578 1 92.69 558 SER B C 1
ATOM 9998 O O . SER B 1 558 ? -2.592 -55.469 -18.719 1 92.69 558 SER B O 1
ATOM 10000 N N . GLN B 1 559 ? -1.562 -53.812 -19.766 1 93.44 559 GLN B N 1
ATOM 10001 C CA . GLN B 1 559 ? -0.462 -53.688 -18.812 1 93.44 559 GLN B CA 1
ATOM 10002 C C . GLN B 1 559 ? -0.468 -52.312 -18.141 1 93.44 559 GLN B C 1
ATOM 10004 O O . GLN B 1 559 ? -0.229 -51.281 -18.797 1 93.44 559 GLN B O 1
ATOM 10009 N N . ILE B 1 560 ? -0.66 -52.25 -16.844 1 93.88 560 ILE B N 1
ATOM 10010 C CA . ILE B 1 560 ? -0.828 -50.969 -16.125 1 93.88 560 ILE B CA 1
ATOM 10011 C C . ILE B 1 560 ? 0.376 -50.75 -15.211 1 93.88 560 ILE B C 1
ATOM 10013 O O . ILE B 1 560 ? 0.602 -51.5 -14.266 1 93.88 560 ILE B O 1
ATOM 10017 N N . HIS B 1 561 ? 1.105 -49.656 -15.445 1 91.94 561 HIS B N 1
ATOM 10018 C CA . HIS B 1 561 ? 2.311 -49.312 -14.703 1 91.94 561 HIS B CA 1
ATOM 10019 C C . HIS B 1 561 ? 2.016 -48.281 -13.625 1 91.94 561 HIS B C 1
ATOM 10021 O O . HIS B 1 561 ? 1.238 -47.344 -13.844 1 91.94 561 HIS B O 1
ATOM 10027 N N . ASN B 1 562 ? 2.633 -48.438 -12.461 1 92.94 562 ASN B N 1
ATOM 10028 C CA . ASN B 1 562 ? 2.662 -47.375 -11.461 1 92.94 562 ASN B CA 1
ATOM 10029 C C . ASN B 1 562 ? 3.961 -46.562 -11.531 1 92.94 562 ASN B C 1
ATOM 10031 O O . ASN B 1 562 ? 4.992 -47 -11.016 1 92.94 562 ASN B O 1
ATOM 10035 N N . ILE B 1 563 ? 3.871 -45.375 -12.062 1 89 563 ILE B N 1
ATOM 10036 C CA . ILE B 1 563 ? 5.062 -44.562 -12.266 1 89 563 ILE B CA 1
ATOM 10037 C C . ILE B 1 563 ? 5.102 -43.438 -11.242 1 89 563 ILE B C 1
ATOM 10039 O O . ILE B 1 563 ? 5.883 -42.5 -11.383 1 89 563 ILE B O 1
ATOM 10043 N N . GLY B 1 564 ? 4.25 -43.469 -10.266 1 88.44 564 GLY B N 1
ATOM 10044 C CA . GLY B 1 564 ? 4.188 -42.438 -9.234 1 88.44 564 GLY B CA 1
ATOM 10045 C C . GLY B 1 564 ? 5.188 -42.656 -8.117 1 88.44 564 GLY B C 1
ATOM 10046 O O . GLY B 1 564 ? 6.262 -43.219 -8.336 1 88.44 564 GLY B O 1
ATOM 10047 N N . ARG B 1 565 ? 4.859 -42.031 -6.973 1 80.56 565 ARG B N 1
ATOM 10048 C CA . ARG B 1 565 ? 5.781 -42.094 -5.844 1 80.56 565 ARG B CA 1
ATOM 10049 C C . ARG B 1 565 ? 5.137 -42.812 -4.656 1 80.56 565 ARG B C 1
ATOM 10051 O O . ARG B 1 565 ? 5.695 -42.812 -3.555 1 80.56 565 ARG B O 1
ATOM 10058 N N . ALA B 1 566 ? 3.984 -43.281 -4.875 1 83.62 566 ALA B N 1
ATOM 10059 C CA . ALA B 1 566 ? 3.301 -44.094 -3.861 1 83.62 566 ALA B CA 1
ATOM 10060 C C . ALA B 1 566 ? 2.668 -45.344 -4.477 1 83.62 566 ALA B C 1
ATOM 10062 O O . ALA B 1 566 ? 2.336 -45.344 -5.664 1 83.62 566 ALA B O 1
ATOM 10063 N N . ASP B 1 567 ? 2.51 -46.281 -3.645 1 88.88 567 ASP B N 1
ATOM 10064 C CA . ASP B 1 567 ? 1.824 -47.5 -4.125 1 88.88 567 ASP B CA 1
ATOM 10065 C C . ASP B 1 567 ? 0.347 -47.219 -4.391 1 88.88 567 ASP B C 1
ATOM 10067 O O . ASP B 1 567 ? -0.271 -46.406 -3.691 1 88.88 567 ASP B O 1
ATOM 10071 N N . PHE B 1 568 ? -0.135 -47.844 -5.449 1 93.94 568 PHE B N 1
ATOM 10072 C CA . PHE B 1 568 ? -1.564 -47.781 -5.73 1 93.94 568 PHE B CA 1
ATOM 10073 C C . PHE B 1 568 ? -2.314 -48.844 -4.949 1 93.94 568 PHE B C 1
ATOM 10075 O O . PHE B 1 568 ? -2.154 -50.031 -5.211 1 93.94 568 PHE B O 1
ATOM 10082 N N . LYS B 1 569 ? -3.164 -48.438 -4.023 1 88.69 569 LYS B N 1
ATOM 10083 C CA . LYS B 1 569 ? -3.941 -49.344 -3.182 1 88.69 569 LYS B CA 1
ATOM 10084 C C . LYS B 1 569 ? -5.438 -49.062 -3.322 1 88.69 569 LYS B C 1
ATOM 10086 O O . LYS B 1 569 ? -5.859 -47.906 -3.404 1 88.69 569 LYS B O 1
ATOM 10091 N N . PRO B 1 570 ? -6.168 -50.156 -3.324 1 87.31 570 PRO B N 1
ATOM 10092 C CA . PRO B 1 570 ? -7.613 -49.969 -3.412 1 87.31 570 PRO B CA 1
ATOM 10093 C C . PRO B 1 570 ? -8.156 -49.125 -2.262 1 87.31 570 PRO B C 1
ATOM 10095 O O . PRO B 1 570 ? -7.641 -49.188 -1.145 1 87.31 570 PRO B O 1
ATOM 10098 N N . LYS B 1 571 ? -9.211 -48.406 -2.598 1 81.25 571 LYS B N 1
ATOM 10099 C CA . LYS B 1 571 ? -9.852 -47.531 -1.616 1 81.25 571 LYS B CA 1
ATOM 10100 C C . LYS B 1 571 ? -10.492 -48.344 -0.497 1 81.25 571 LYS B C 1
ATOM 10102 O O . LYS B 1 571 ? -10.375 -48 0.679 1 81.25 571 LYS B O 1
ATOM 10107 N N . ALA B 1 572 ? -11.094 -49.438 -0.909 1 78 572 ALA B N 1
ATOM 10108 C CA . ALA B 1 572 ? -11.797 -50.281 0.052 1 78 572 ALA B CA 1
ATOM 10109 C C . ALA B 1 572 ? -10.828 -51.156 0.817 1 78 572 ALA B C 1
ATOM 10111 O O . ALA B 1 572 ? -9.859 -51.688 0.245 1 78 572 ALA B O 1
ATOM 10112 N N . GLY B 1 573 ? -11.141 -51.344 2.098 1 78.31 573 GLY B N 1
ATOM 10113 C CA . GLY B 1 573 ? -10.336 -52.281 2.887 1 78.31 573 GLY B CA 1
ATOM 10114 C C . GLY B 1 573 ? -10.664 -53.75 2.611 1 78.31 573 GLY B C 1
ATOM 10115 O O . GLY B 1 573 ? -11.656 -54.031 1.947 1 78.31 573 GLY B O 1
ATOM 10116 N N . ARG B 1 574 ? -9.906 -54.594 3.217 1 78.62 574 ARG B N 1
ATOM 10117 C CA . ARG B 1 574 ? -10 -56.031 2.99 1 78.62 574 ARG B CA 1
ATOM 10118 C C . ARG B 1 574 ? -11.398 -56.531 3.33 1 78.62 574 ARG B C 1
ATOM 10120 O O . ARG B 1 574 ? -11.922 -57.438 2.65 1 78.62 574 ARG B O 1
ATOM 10127 N N . HIS B 1 575 ? -11.984 -55.938 4.266 1 75.44 575 HIS B N 1
ATOM 10128 C CA . HIS B 1 575 ? -13.289 -56.406 4.738 1 75.44 575 HIS B CA 1
ATOM 10129 C C . HIS B 1 575 ? -14.375 -56.156 3.699 1 75.44 575 HIS B C 1
ATOM 10131 O O . HIS B 1 575 ? -15.438 -56.75 3.742 1 75.44 575 HIS B O 1
ATOM 10137 N N . SER B 1 576 ? -14.117 -55.281 2.783 1 80.25 576 SER B N 1
ATOM 10138 C CA . SER B 1 576 ? -15.141 -54.906 1.811 1 80.25 576 SER B CA 1
ATOM 10139 C C . SER B 1 576 ? -14.883 -55.562 0.458 1 80.25 576 SER B C 1
ATOM 10141 O O . SER B 1 576 ? -15.578 -55.25 -0.521 1 80.25 576 SER B O 1
ATOM 10143 N N . TRP B 1 577 ? -13.906 -56.375 0.534 1 83.25 577 TRP B N 1
ATOM 10144 C CA . TRP B 1 577 ? -13.602 -57.031 -0.725 1 83.25 577 TRP B CA 1
ATOM 10145 C C . TRP B 1 577 ? -14.656 -58.094 -1.037 1 83.25 577 TRP B C 1
ATOM 10147 O O . TRP B 1 577 ? -15.281 -58.656 -0.129 1 83.25 577 TRP B O 1
ATOM 10157 N N . VAL B 1 578 ? -14.914 -58.312 -2.303 1 79.56 578 VAL B N 1
ATOM 10158 C CA . VAL B 1 578 ? -15.977 -59.219 -2.721 1 79.56 578 VAL B CA 1
ATOM 10159 C C . VAL B 1 578 ? -15.359 -60.5 -3.279 1 79.56 578 VAL B C 1
ATOM 10161 O O . VAL B 1 578 ? -14.516 -60.438 -4.176 1 79.56 578 VAL B O 1
ATOM 10164 N N . TRP B 1 579 ? -15.797 -61.625 -2.664 1 80.44 579 TRP B N 1
ATOM 10165 C CA . TRP B 1 579 ? -15.336 -62.906 -3.146 1 80.44 579 TRP B CA 1
ATOM 10166 C C . TRP B 1 579 ? -16.062 -63.312 -4.422 1 80.44 579 TRP B C 1
ATOM 10168 O O . TRP B 1 579 ? -17.297 -63.25 -4.484 1 80.44 579 TRP B O 1
ATOM 10178 N N . HIS B 1 580 ? -15.312 -63.625 -5.402 1 77.25 580 HIS B N 1
ATOM 10179 C CA . HIS B 1 580 ? -15.891 -64.125 -6.633 1 77.25 580 HIS B CA 1
ATOM 10180 C C . HIS B 1 580 ? -15.516 -65.625 -6.844 1 77.25 580 HIS B C 1
ATOM 10182 O O . HIS B 1 580 ? -14.367 -65.938 -7.152 1 77.25 580 HIS B O 1
ATOM 10188 N N . ALA B 1 581 ? -16.406 -66.438 -6.891 1 78.25 581 ALA B N 1
ATOM 10189 C CA . ALA B 1 581 ? -16.219 -67.875 -6.918 1 78.25 581 ALA B CA 1
ATOM 10190 C C . ALA B 1 581 ? -15.648 -68.312 -8.258 1 78.25 581 ALA B C 1
ATOM 10192 O O . ALA B 1 581 ? -14.805 -69.25 -8.312 1 78.25 581 ALA B O 1
ATOM 10193 N N . CYS B 1 582 ? -16.062 -67.625 -9.219 1 76.88 582 CYS B N 1
ATOM 10194 C CA . CYS B 1 582 ? -15.641 -68.062 -10.547 1 76.88 582 CYS B CA 1
ATOM 10195 C C . CYS B 1 582 ? -14.133 -67.875 -10.734 1 76.88 582 CYS B C 1
ATOM 10197 O O . CYS B 1 582 ? -13.5 -68.625 -11.492 1 76.88 582 CYS B O 1
ATOM 10199 N N . HIS B 1 583 ? -13.633 -67 -10.047 1 75.44 583 HIS B N 1
ATOM 10200 C CA . HIS B 1 583 ? -12.211 -66.688 -10.203 1 75.44 583 HIS B CA 1
ATOM 10201 C C . HIS B 1 583 ? -11.406 -67.188 -9.016 1 75.44 583 HIS B C 1
ATOM 10203 O O . HIS B 1 583 ? -10.188 -67.375 -9.094 1 75.44 583 HIS B O 1
ATOM 10209 N N . GLY B 1 584 ? -12.188 -67.5 -7.98 1 75.75 584 GLY B N 1
ATOM 10210 C CA . GLY B 1 584 ? -11.555 -68.125 -6.809 1 75.75 584 GLY B CA 1
ATOM 10211 C C . GLY B 1 584 ? -10.711 -67.125 -6.035 1 75.75 584 GLY B C 1
ATOM 10212 O O . GLY B 1 584 ? -9.641 -67.438 -5.527 1 75.75 584 GLY B O 1
ATOM 10213 N N . HIS B 1 585 ? -10.977 -65.812 -6.137 1 78.12 585 HIS B N 1
ATOM 10214 C CA . HIS B 1 585 ? -10.258 -64.812 -5.348 1 78.12 585 HIS B CA 1
ATOM 10215 C C . HIS B 1 585 ? -11.117 -63.594 -5.094 1 78.12 585 HIS B C 1
ATOM 10217 O O . HIS B 1 585 ? -12.219 -63.5 -5.633 1 78.12 585 HIS B O 1
ATOM 10223 N N . TYR B 1 586 ? -10.57 -62.719 -4.16 1 80.62 586 TYR B N 1
ATOM 10224 C CA . TYR B 1 586 ? -11.273 -61.5 -3.781 1 80.62 586 TYR B CA 1
ATOM 10225 C C . TYR B 1 586 ? -11.016 -60.375 -4.789 1 80.62 586 TYR B C 1
ATOM 10227 O O . TYR B 1 586 ? -9.898 -60.25 -5.289 1 80.62 586 TYR B O 1
ATOM 10235 N N . HIS B 1 587 ? -12.102 -59.594 -5.055 1 78.94 587 HIS B N 1
ATOM 10236 C CA . HIS B 1 587 ? -11.992 -58.375 -5.84 1 78.94 587 HIS B CA 1
ATOM 10237 C C . HIS B 1 587 ? -12.078 -57.125 -4.949 1 78.94 587 HIS B C 1
ATOM 10239 O O . HIS B 1 587 ? -12.953 -57.031 -4.09 1 78.94 587 HIS B O 1
ATOM 10245 N N . SER B 1 588 ? -11.094 -56.312 -5.203 1 81.38 588 SER B N 1
ATOM 10246 C CA . SER B 1 588 ? -10.977 -55.188 -4.305 1 81.38 588 SER B CA 1
ATOM 10247 C C . SER B 1 588 ? -11.609 -53.938 -4.91 1 81.38 588 SER B C 1
ATOM 10249 O O . SER B 1 588 ? -11.891 -52.969 -4.195 1 81.38 588 SER B O 1
ATOM 10251 N N . MET B 1 589 ? -11.742 -53.812 -6.195 1 81.5 589 MET B N 1
ATOM 10252 C CA . MET B 1 589 ? -12.305 -52.625 -6.832 1 81.5 589 MET B CA 1
ATOM 10253 C C . MET B 1 589 ? -13.453 -53 -7.77 1 81.5 589 MET B C 1
ATOM 10255 O O . MET B 1 589 ? -13.328 -53.969 -8.547 1 81.5 589 MET B O 1
ATOM 10259 N N . ASP B 1 590 ? -14.477 -52.25 -7.719 1 74.38 590 ASP B N 1
ATOM 10260 C CA . ASP B 1 590 ? -15.633 -52.469 -8.578 1 74.38 590 ASP B CA 1
ATOM 10261 C C . ASP B 1 590 ? -15.359 -52.031 -10.008 1 74.38 590 ASP B C 1
ATOM 10263 O O . ASP B 1 590 ? -15.609 -52.781 -10.961 1 74.38 590 ASP B O 1
ATOM 10267 N N . ILE B 1 591 ? -14.93 -50.812 -10.07 1 77.94 591 ILE B N 1
ATOM 10268 C CA . ILE B 1 591 ? -14.625 -50.281 -11.398 1 77.94 591 ILE B CA 1
ATOM 10269 C C . ILE B 1 591 ? -13.18 -49.781 -11.43 1 77.94 591 ILE B C 1
ATOM 10271 O O . ILE B 1 591 ? -12.852 -48.781 -10.805 1 77.94 591 ILE B O 1
ATOM 10275 N N . PHE B 1 592 ? -12.422 -50.5 -12.117 1 86.81 592 PHE B N 1
ATOM 10276 C CA . PHE B 1 592 ? -11.016 -50.125 -12.234 1 86.81 592 PHE B CA 1
ATOM 10277 C C . PHE B 1 592 ? -10.719 -49.594 -13.617 1 86.81 592 PHE B C 1
ATOM 10279 O O . PHE B 1 592 ? -9.938 -48.625 -13.758 1 86.81 592 PHE B O 1
ATOM 10286 N N . THR B 1 593 ? -11.289 -50.219 -14.633 1 89.81 593 THR B N 1
ATOM 10287 C CA . THR B 1 593 ? -11.07 -49.75 -16 1 89.81 593 THR B CA 1
ATOM 10288 C C . THR B 1 593 ? -12.383 -49.719 -16.781 1 89.81 593 THR B C 1
ATOM 10290 O O . THR B 1 593 ? -13.281 -50.531 -16.531 1 89.81 593 THR B O 1
ATOM 10293 N N . HIS B 1 594 ? -12.477 -48.781 -17.672 1 87.44 594 HIS B N 1
ATOM 10294 C CA . HIS B 1 594 ? -13.516 -48.75 -18.688 1 87.44 594 HIS B CA 1
ATOM 10295 C C . HIS B 1 594 ? -12.945 -48.969 -20.078 1 87.44 594 HIS B C 1
ATOM 10297 O O . HIS B 1 594 ? -11.875 -48.469 -20.406 1 87.44 594 HIS B O 1
ATOM 10303 N N . TYR B 1 595 ? -13.648 -49.906 -20.828 1 91.19 595 TYR B N 1
ATOM 10304 C CA . TYR B 1 595 ? -13.344 -50.125 -22.234 1 91.19 595 TYR B CA 1
ATOM 10305 C C . TYR B 1 595 ? -14.477 -49.625 -23.125 1 91.19 595 TYR B C 1
ATOM 10307 O O . TYR B 1 595 ? -15.617 -50.094 -23.016 1 91.19 595 TYR B O 1
ATOM 10315 N N . ASP B 1 596 ? -14.086 -48.719 -24.016 1 90.31 596 ASP B N 1
ATOM 10316 C CA . ASP B 1 596 ? -15.125 -48.156 -24.875 1 90.31 596 ASP B CA 1
ATOM 10317 C C . ASP B 1 596 ? -14.734 -48.25 -26.344 1 90.31 596 ASP B C 1
ATOM 10319 O O . ASP B 1 596 ? -13.555 -48.094 -26.688 1 90.31 596 ASP B O 1
ATOM 10323 N N . LEU B 1 597 ? -15.703 -48.594 -27.094 1 92.69 597 LEU B N 1
ATOM 10324 C CA . LEU B 1 597 ? -15.586 -48.469 -28.547 1 92.69 597 LEU B CA 1
ATOM 10325 C C . LEU B 1 597 ? -16.484 -47.312 -29.047 1 92.69 597 LEU B C 1
ATOM 10327 O O . LEU B 1 597 ? -17.703 -47.375 -28.906 1 92.69 597 LEU B O 1
ATOM 10331 N N . LEU B 1 598 ? -15.812 -46.344 -29.641 1 90.25 598 LEU B N 1
ATOM 10332 C CA . LEU B 1 598 ? -16.531 -45.156 -30.031 1 90.25 598 LEU B CA 1
ATOM 10333 C C . LEU B 1 598 ? -16.578 -45 -31.547 1 90.25 598 LEU B C 1
ATOM 10335 O O . LEU B 1 598 ? -15.633 -45.375 -32.25 1 90.25 598 LEU B O 1
ATOM 10339 N N . ASN B 1 599 ? -17.656 -44.5 -32 1 87.69 599 ASN B N 1
ATOM 10340 C CA . ASN B 1 599 ? -17.734 -44.188 -33.406 1 87.69 599 ASN B CA 1
ATOM 10341 C C . ASN B 1 599 ? -17.141 -42.812 -33.719 1 87.69 599 ASN B C 1
ATOM 10343 O O . ASN B 1 599 ? -16.594 -42.156 -32.844 1 87.69 599 ASN B O 1
ATOM 10347 N N . ALA B 1 600 ? -17.266 -42.438 -34.938 1 78.31 600 ALA B N 1
ATOM 10348 C CA . ALA B 1 600 ? -16.625 -41.188 -35.406 1 78.31 600 ALA B CA 1
ATOM 10349 C C . ALA B 1 600 ? -17.234 -39.969 -34.688 1 78.31 600 ALA B C 1
ATOM 10351 O O . ALA B 1 600 ? -16.562 -38.969 -34.5 1 78.31 600 ALA B O 1
ATOM 10352 N N . ASN B 1 601 ? -18.453 -40.156 -34.188 1 77.81 601 ASN B N 1
ATOM 10353 C CA . ASN B 1 601 ? -19.125 -39.062 -33.531 1 77.81 601 ASN B CA 1
ATOM 10354 C C . ASN B 1 601 ? -18.859 -39.062 -32.031 1 77.81 601 ASN B C 1
ATOM 10356 O O . ASN B 1 601 ? -19.312 -38.156 -31.312 1 77.81 601 ASN B O 1
ATOM 10360 N N . GLY B 1 602 ? -18.125 -40 -31.609 1 81.75 602 GLY B N 1
ATOM 10361 C CA . GLY B 1 602 ? -17.812 -40.062 -30.188 1 81.75 602 GLY B CA 1
ATOM 10362 C C . GLY B 1 602 ? -18.844 -40.844 -29.375 1 81.75 602 GLY B C 1
ATOM 10363 O O . GLY B 1 602 ? -18.766 -40.875 -28.156 1 81.75 602 GLY B O 1
ATOM 10364 N N . THR B 1 603 ? -19.688 -41.375 -30.078 1 82 603 THR B N 1
ATOM 10365 C CA . THR B 1 603 ? -20.734 -42.156 -29.406 1 82 603 THR B CA 1
ATOM 10366 C C . THR B 1 603 ? -20.25 -43.562 -29.109 1 82 603 THR B C 1
ATOM 10368 O O . THR B 1 603 ? -19.625 -44.188 -29.953 1 82 603 THR B O 1
ATOM 10371 N N . LYS B 1 604 ? -20.609 -44 -27.953 1 86.62 604 LYS B N 1
ATOM 10372 C CA . LYS B 1 604 ? -20.234 -45.344 -27.547 1 86.62 604 LYS B CA 1
ATOM 10373 C C . LYS B 1 604 ? -21.078 -46.406 -28.266 1 86.62 604 LYS B C 1
ATOM 10375 O O . LYS B 1 604 ? -22.312 -46.344 -28.203 1 86.62 604 LYS B O 1
ATOM 10380 N N . VAL B 1 605 ? -20.516 -47.281 -28.953 1 86.25 605 VAL B N 1
ATOM 10381 C CA . VAL B 1 605 ? -21.25 -48.312 -29.688 1 86.25 605 VAL B CA 1
ATOM 10382 C C . VAL B 1 605 ? -21.125 -49.656 -28.953 1 86.25 605 VAL B C 1
ATOM 10384 O O . VAL B 1 605 ? -21.906 -50.594 -29.203 1 86.25 605 VAL B O 1
ATOM 10387 N N . ALA B 1 606 ? -20.141 -49.75 -28.219 1 85.25 606 ALA B N 1
ATOM 10388 C CA . ALA B 1 606 ? -19.938 -50.906 -27.359 1 85.25 606 ALA B CA 1
ATOM 10389 C C . ALA B 1 606 ? -19.125 -50.562 -26.125 1 85.25 606 ALA B C 1
ATOM 10391 O O . ALA B 1 606 ? -18.359 -49.594 -26.125 1 85.25 606 ALA B O 1
ATOM 10392 N N . GLU B 1 607 ? -19.484 -51.281 -25.062 1 78.44 607 GLU B N 1
ATOM 10393 C CA . GLU B 1 607 ? -18.781 -51 -23.812 1 78.44 607 GLU B CA 1
ATOM 10394 C C . GLU B 1 607 ? -18.438 -52.281 -23.078 1 78.44 607 GLU B C 1
ATOM 10396 O O . GLU B 1 607 ? -19.141 -53.281 -23.203 1 78.44 607 GLU B O 1
ATOM 10401 N N . GLY B 1 608 ? -17.359 -52.25 -22.625 1 76.12 608 GLY B N 1
ATOM 10402 C CA . GLY B 1 608 ? -16.922 -53.312 -21.719 1 76.12 608 GLY B CA 1
ATOM 10403 C C . GLY B 1 608 ? -16.281 -52.781 -20.453 1 76.12 608 GLY B C 1
ATOM 10404 O O . GLY B 1 608 ? -15.938 -51.594 -20.359 1 76.12 608 GLY B O 1
ATOM 10405 N N . HIS B 1 609 ? -16.484 -53.531 -19.438 1 72.19 609 HIS B N 1
ATOM 10406 C CA . HIS B 1 609 ? -15.742 -53.219 -18.219 1 72.19 609 HIS B CA 1
ATOM 10407 C C . HIS B 1 609 ? -15.219 -54.5 -17.547 1 72.19 609 HIS B C 1
ATOM 10409 O O . HIS B 1 609 ? -15.766 -55.562 -17.75 1 72.19 609 HIS B O 1
ATOM 10415 N N . LYS B 1 610 ? -14 -54.25 -17.172 1 63.53 610 LYS B N 1
ATOM 10416 C CA . LYS B 1 610 ? -13.547 -55.312 -16.281 1 63.53 610 LYS B CA 1
ATOM 10417 C C . LYS B 1 610 ? -13.945 -55.031 -14.836 1 63.53 610 LYS B C 1
ATOM 10419 O O . LYS B 1 610 ? -13.484 -54.062 -14.234 1 63.53 610 LYS B O 1
ATOM 10424 N N . ALA B 1 611 ? -15.211 -55.406 -14.383 1 57.59 611 ALA B N 1
ATOM 10425 C CA . ALA B 1 611 ? -15.859 -55.094 -13.117 1 57.59 611 ALA B CA 1
ATOM 10426 C C . ALA B 1 611 ? -14.977 -55.469 -11.938 1 57.59 611 ALA B C 1
ATOM 10428 O O . ALA B 1 611 ? -14.992 -54.812 -10.898 1 57.59 611 ALA B O 1
ATOM 10429 N N . SER B 1 612 ? -14.227 -56.656 -11.945 1 62.31 612 SER B N 1
ATOM 10430 C CA . SER B 1 612 ? -13.648 -57.094 -10.672 1 62.31 612 SER B CA 1
ATOM 10431 C C . SER B 1 612 ? -12.148 -57.344 -10.805 1 62.31 612 SER B C 1
ATOM 10433 O O . SER B 1 612 ? -11.727 -58.156 -11.641 1 62.31 612 SER B O 1
ATOM 10435 N N . PHE B 1 613 ? -11.383 -56.312 -10.188 1 74.62 613 PHE B N 1
ATOM 10436 C CA . PHE B 1 613 ? -9.938 -56.406 -10.359 1 74.62 613 PHE B CA 1
ATOM 10437 C C . PHE B 1 613 ? -9.258 -56.844 -9.07 1 74.62 613 PHE B C 1
ATOM 10439 O O . PHE B 1 613 ? -9.633 -56.406 -7.984 1 74.62 613 PHE B O 1
ATOM 10446 N N . CYS B 1 614 ? -8.531 -57.938 -9.203 1 84.31 614 CYS B N 1
ATOM 10447 C CA . CYS B 1 614 ? -7.504 -58.219 -8.195 1 84.31 614 CYS B CA 1
ATOM 10448 C C . CYS B 1 614 ? -6.168 -57.594 -8.602 1 84.31 614 CYS B C 1
ATOM 10450 O O . CYS B 1 614 ? -5.535 -58.062 -9.555 1 84.31 614 CYS B O 1
ATOM 10452 N N . LEU B 1 615 ? -5.734 -56.562 -7.934 1 90.12 615 LEU B N 1
ATOM 10453 C CA . LEU B 1 615 ? -4.516 -55.844 -8.289 1 90.12 615 LEU B CA 1
ATOM 10454 C C . LEU B 1 615 ? -3.285 -56.562 -7.738 1 90.12 615 LEU B C 1
ATOM 10456 O O . LEU B 1 615 ? -3.238 -56.875 -6.551 1 90.12 615 LEU B O 1
ATOM 10460 N N . GLU B 1 616 ? -2.338 -56.844 -8.586 1 90.94 616 GLU B N 1
ATOM 10461 C CA . GLU B 1 616 ? -1.114 -57.5 -8.141 1 90.94 616 GLU B CA 1
ATOM 10462 C C . GLU B 1 616 ? 0.096 -57 -8.93 1 90.94 616 GLU B C 1
ATOM 10464 O O . GLU B 1 616 ? -0.053 -56.406 -9.984 1 90.94 616 GLU B O 1
ATOM 10469 N N . ASP B 1 617 ? 1.321 -57.312 -8.406 1 92.56 617 ASP B N 1
ATOM 10470 C CA . ASP B 1 617 ? 2.574 -57.062 -9.109 1 92.56 617 ASP B CA 1
ATOM 10471 C C . ASP B 1 617 ? 2.943 -58.219 -10.016 1 92.56 617 ASP B C 1
ATOM 10473 O O . ASP B 1 617 ? 3.549 -59.219 -9.562 1 92.56 617 ASP B O 1
ATOM 10477 N N . THR B 1 618 ? 2.6 -58.062 -11.297 1 93.5 618 THR B N 1
ATOM 10478 C CA . THR B 1 618 ? 2.971 -59.125 -12.227 1 93.5 618 THR B CA 1
ATOM 10479 C C . THR B 1 618 ? 4.48 -59.125 -12.453 1 93.5 618 THR B C 1
ATOM 10481 O O . THR B 1 618 ? 5.102 -60.188 -12.445 1 93.5 618 THR B O 1
ATOM 10484 N N . ASP B 1 619 ? 5.02 -58.031 -12.672 1 93.44 619 ASP B N 1
ATOM 10485 C CA . ASP B 1 619 ? 6.457 -57.844 -12.828 1 93.44 619 ASP B CA 1
ATOM 10486 C C . ASP B 1 619 ? 6.867 -56.438 -12.438 1 93.44 619 ASP B C 1
ATOM 10488 O O . ASP B 1 619 ? 6.016 -55.562 -12.227 1 93.44 619 ASP B O 1
ATOM 10492 N N . CYS B 1 620 ? 8.156 -56.281 -12.219 1 87.56 620 CYS B N 1
ATOM 10493 C CA . CYS B 1 620 ? 8.688 -55 -11.781 1 87.56 620 CYS B CA 1
ATOM 10494 C C . CYS B 1 620 ? 9.953 -54.625 -12.555 1 87.56 620 CYS B C 1
ATOM 10496 O O . CYS B 1 620 ? 10.531 -55.5 -13.234 1 87.56 620 CYS B O 1
ATOM 10498 N N . GLN B 1 621 ? 10.242 -53.406 -12.539 1 78.56 621 GLN B N 1
ATOM 10499 C CA . GLN B 1 621 ? 11.523 -52.969 -13.07 1 78.56 621 GLN B CA 1
ATOM 10500 C C . GLN B 1 621 ? 12.688 -53.625 -12.344 1 78.56 621 GLN B C 1
ATOM 10502 O O . GLN B 1 621 ? 12.523 -54.125 -11.234 1 78.56 621 GLN B O 1
ATOM 10507 N N . GLU B 1 622 ? 13.773 -53.594 -13.016 1 73.94 622 GLU B N 1
ATOM 10508 C CA . GLU B 1 622 ? 14.961 -54.188 -12.422 1 73.94 622 GLU B CA 1
ATOM 10509 C C . GLU B 1 622 ? 15.289 -53.562 -11.07 1 73.94 622 GLU B C 1
ATOM 10511 O O . GLU B 1 622 ? 15.289 -52.344 -10.938 1 73.94 622 GLU B O 1
ATOM 10516 N N . GLY B 1 623 ? 15.508 -54.344 -10.094 1 63.53 623 GLY B N 1
ATOM 10517 C CA . GLY B 1 623 ? 15.898 -53.875 -8.773 1 63.53 623 GLY B CA 1
ATOM 10518 C C . GLY B 1 623 ? 14.719 -53.625 -7.855 1 63.53 623 GLY B C 1
ATOM 10519 O O . GLY B 1 623 ? 14.898 -53.344 -6.672 1 63.53 623 GLY B O 1
ATOM 10520 N N . VAL B 1 624 ? 13.523 -53.625 -8.398 1 73.81 624 VAL B N 1
ATOM 10521 C CA . VAL B 1 624 ? 12.336 -53.438 -7.578 1 73.81 624 VAL B CA 1
ATOM 10522 C C . VAL B 1 624 ? 11.711 -54.781 -7.242 1 73.81 624 VAL B C 1
ATOM 10524 O O . VAL B 1 624 ? 11.594 -55.656 -8.109 1 73.81 624 VAL B O 1
ATOM 10527 N N . SER B 1 625 ? 11.273 -55 -5.98 1 76.06 625 SER B N 1
ATOM 10528 C CA . SER B 1 625 ? 10.703 -56.25 -5.547 1 76.06 625 SER B CA 1
ATOM 10529 C C . SER B 1 625 ? 9.172 -56.219 -5.566 1 76.06 625 SER B C 1
ATOM 10531 O O . SER B 1 625 ? 8.578 -55.188 -5.215 1 76.06 625 SER B O 1
ATOM 10533 N N . LYS B 1 626 ? 8.609 -57.281 -5.848 1 87 626 LYS B N 1
ATOM 10534 C CA . LYS B 1 626 ? 7.16 -57.438 -5.809 1 87 626 LYS B CA 1
ATOM 10535 C C . LYS B 1 626 ? 6.648 -57.469 -4.371 1 87 626 LYS B C 1
ATOM 10537 O O . LYS B 1 626 ? 7.277 -58.031 -3.484 1 87 626 LYS B O 1
ATOM 10542 N N . ARG B 1 627 ? 5.48 -56.812 -4.199 1 82.38 627 ARG B N 1
ATOM 10543 C CA . ARG B 1 627 ? 4.93 -56.75 -2.85 1 82.38 627 ARG B CA 1
ATOM 10544 C C . ARG B 1 627 ? 3.508 -57.312 -2.814 1 82.38 627 ARG B C 1
ATOM 10546 O O . ARG B 1 627 ? 3.078 -57.875 -1.805 1 82.38 627 ARG B O 1
ATOM 10553 N N . TYR B 1 628 ? 2.744 -57.125 -3.836 1 89.81 628 TYR B N 1
ATOM 10554 C CA . TYR B 1 628 ? 1.32 -57.438 -3.822 1 89.81 628 TYR B CA 1
ATOM 10555 C C . TYR B 1 628 ? 1.032 -58.688 -4.668 1 89.81 628 TYR B C 1
ATOM 10557 O O . TYR B 1 628 ? 1.564 -58.812 -5.773 1 89.81 628 TYR B O 1
ATOM 10565 N N . GLU B 1 629 ? 0.138 -59.5 -4.121 1 87 629 GLU B N 1
ATOM 10566 C CA . GLU B 1 629 ? -0.245 -60.75 -4.797 1 87 629 GLU B CA 1
ATOM 10567 C C . GLU B 1 629 ? -1.7 -61.094 -4.508 1 87 629 GLU B C 1
ATOM 10569 O O . GLU B 1 629 ? -2.16 -60.969 -3.371 1 87 629 GLU B O 1
ATOM 10574 N N . CYS B 1 630 ? -2.453 -61.5 -5.535 1 83.06 630 CYS B N 1
ATOM 10575 C CA . CYS B 1 630 ? -3.859 -61.844 -5.398 1 83.06 630 CYS B CA 1
ATOM 10576 C C . CYS B 1 630 ? -4.012 -63.25 -4.809 1 83.06 630 CYS B C 1
ATOM 10578 O O . CYS B 1 630 ? -4.957 -63.5 -4.062 1 83.06 630 CYS B O 1
ATOM 10580 N N . ALA B 1 631 ? -3.012 -64 -5.066 1 75.94 631 ALA B N 1
ATOM 10581 C CA . ALA B 1 631 ? -3.09 -65.438 -4.625 1 75.94 631 ALA B CA 1
ATOM 10582 C C . ALA B 1 631 ? -3.002 -65.5 -3.105 1 75.94 631 ALA B C 1
ATOM 10584 O O . ALA B 1 631 ? -2.334 -64.688 -2.463 1 75.94 631 ALA B O 1
ATOM 10585 N N . ASN B 1 632 ? -3.65 -66.562 -2.568 1 69.94 632 ASN B N 1
ATOM 10586 C CA . ASN B 1 632 ? -3.578 -66.938 -1.163 1 69.94 632 ASN B CA 1
ATOM 10587 C C . ASN B 1 632 ? -3.971 -65.75 -0.247 1 69.94 632 ASN B C 1
ATOM 10589 O O . ASN B 1 632 ? -3.338 -65.562 0.787 1 69.94 632 ASN B O 1
ATOM 10593 N N . PHE B 1 633 ? -4.867 -64.938 -0.647 1 68.88 633 PHE B N 1
ATOM 10594 C CA . PHE B 1 633 ? -5.473 -63.906 0.167 1 68.88 633 PHE B CA 1
ATOM 10595 C C . PHE B 1 633 ? -4.449 -62.844 0.508 1 68.88 633 PHE B C 1
ATOM 10597 O O . PHE B 1 633 ? -4.438 -62.312 1.626 1 68.88 633 PHE B O 1
ATOM 10604 N N . GLY B 1 634 ? -3.518 -62.688 -0.346 1 74.69 634 GLY B N 1
ATOM 10605 C CA . GLY B 1 634 ? -2.559 -61.625 -0.086 1 74.69 634 GLY B CA 1
ATOM 10606 C C . GLY B 1 634 ? -3.152 -60.25 -0.229 1 74.69 634 GLY B C 1
ATOM 10607 O O . GLY B 1 634 ? -4.348 -60.094 -0.487 1 74.69 634 GLY B O 1
ATOM 10608 N N . ASP B 1 635 ? -2.297 -59.156 0.046 1 83.94 635 ASP B N 1
ATOM 10609 C CA . ASP B 1 635 ? -2.727 -57.75 -0.11 1 83.94 635 ASP B CA 1
ATOM 10610 C C . ASP B 1 635 ? -2.713 -57.344 -1.578 1 83.94 635 ASP B C 1
ATOM 10612 O O . ASP B 1 635 ? -2.012 -57.938 -2.395 1 83.94 635 ASP B O 1
ATOM 10616 N N . GLN B 1 636 ? -3.586 -56.438 -1.923 1 89.31 636 GLN B N 1
ATOM 10617 C CA . GLN B 1 636 ? -3.746 -56.031 -3.318 1 89.31 636 GLN B CA 1
ATOM 10618 C C . GLN B 1 636 ? -3.312 -54.594 -3.531 1 89.31 636 GLN B C 1
ATOM 10620 O O . GLN B 1 636 ? -3.541 -53.719 -2.674 1 89.31 636 GLN B O 1
ATOM 10625 N N . GLY B 1 637 ? -2.652 -54.375 -4.645 1 91.69 637 GLY B N 1
ATOM 10626 C CA . GLY B 1 637 ? -2.119 -53.094 -5.039 1 91.69 637 GLY B CA 1
ATOM 10627 C C . GLY B 1 637 ? -1.085 -53.188 -6.145 1 91.69 637 GLY B C 1
ATOM 10628 O O . GLY B 1 637 ? -0.866 -54.25 -6.711 1 91.69 637 GLY B O 1
ATOM 10629 N N . ILE B 1 638 ? -0.584 -52.031 -6.582 1 93.19 638 ILE B N 1
ATOM 10630 C CA . ILE B 1 638 ? 0.504 -51.969 -7.551 1 93.19 638 ILE B CA 1
ATOM 10631 C C . ILE B 1 638 ? 1.654 -51.125 -6.973 1 93.19 638 ILE B C 1
ATOM 10633 O O . ILE B 1 638 ? 1.518 -49.938 -6.758 1 93.19 638 ILE B O 1
ATOM 10637 N N . THR B 1 639 ? 2.799 -51.812 -6.789 1 89.62 639 THR B N 1
ATOM 10638 C CA . THR B 1 639 ? 3.98 -51.188 -6.207 1 89.62 639 THR B CA 1
ATOM 10639 C C . THR B 1 639 ? 4.598 -50.188 -7.184 1 89.62 639 THR B C 1
ATOM 10641 O O . THR B 1 639 ? 4.555 -50.406 -8.398 1 89.62 639 THR B O 1
ATOM 10644 N N . VAL B 1 640 ? 5.176 -49.094 -6.586 1 85.5 640 VAL B N 1
ATOM 10645 C CA . VAL B 1 640 ? 5.91 -48.156 -7.414 1 85.5 640 VAL B CA 1
ATOM 10646 C C . VAL B 1 640 ? 6.98 -48.875 -8.219 1 85.5 640 VAL B C 1
ATOM 10648 O O . VAL B 1 640 ? 7.766 -49.656 -7.664 1 85.5 640 VAL B O 1
ATOM 10651 N N . GLY B 1 641 ? 6.996 -48.656 -9.578 1 84.25 641 GLY B N 1
ATOM 10652 C CA . GLY B 1 641 ? 7.992 -49.312 -10.422 1 84.25 641 GLY B CA 1
ATOM 10653 C C . GLY B 1 641 ? 7.574 -50.688 -10.906 1 84.25 641 GLY B C 1
ATOM 10654 O O . GLY B 1 641 ? 8.32 -51.344 -11.633 1 84.25 641 GLY B O 1
ATOM 10655 N N . CYS B 1 642 ? 6.43 -51.125 -10.5 1 90.62 642 CYS B N 1
ATOM 10656 C CA . CYS B 1 642 ? 5.887 -52.406 -10.961 1 90.62 642 CYS B CA 1
ATOM 10657 C C . CYS B 1 642 ? 4.688 -52.188 -11.875 1 90.62 642 CYS B C 1
ATOM 10659 O O . CYS B 1 642 ? 4.297 -51.062 -12.141 1 90.62 642 CYS B O 1
ATOM 10661 N N . TRP B 1 643 ? 4.207 -53.281 -12.492 1 94.12 643 TRP B N 1
ATOM 10662 C CA . TRP B 1 643 ? 2.996 -53.188 -13.305 1 94.12 643 TRP B CA 1
ATOM 10663 C C . TRP B 1 643 ? 2.131 -54.438 -13.125 1 94.12 643 TRP B C 1
ATOM 10665 O O . TRP B 1 643 ? 2.611 -55.469 -12.664 1 94.12 643 TRP B O 1
ATOM 10675 N N . ASP B 1 644 ? 0.874 -54.219 -13.359 1 93.62 644 ASP B N 1
ATOM 10676 C CA . ASP B 1 644 ? -0.117 -55.312 -13.375 1 93.62 644 ASP B CA 1
ATOM 10677 C C . ASP B 1 644 ? -0.522 -55.656 -14.805 1 93.62 644 ASP B C 1
ATOM 10679 O O . ASP B 1 644 ? -0.982 -54.781 -15.555 1 93.62 644 ASP B O 1
ATOM 10683 N N . LEU B 1 645 ? -0.36 -56.875 -15.148 1 93 645 LEU B N 1
ATOM 10684 C CA . LEU B 1 645 ? -0.649 -57.344 -16.5 1 93 645 LEU B CA 1
ATOM 10685 C C . LEU B 1 645 ? -1.94 -58.156 -16.547 1 93 645 LEU B C 1
ATOM 10687 O O . LEU B 1 645 ? -2.078 -59.125 -15.82 1 93 645 LEU B O 1
ATOM 10691 N N . TYR B 1 646 ? -2.912 -57.75 -17.312 1 90.06 646 TYR B N 1
ATOM 10692 C CA . TYR B 1 646 ? -4.098 -58.5 -17.672 1 90.06 646 TYR B CA 1
ATOM 10693 C C . TYR B 1 646 ? -3.99 -59.031 -19.109 1 90.06 646 TYR B C 1
ATOM 10695 O O . TYR B 1 646 ? -4.195 -58.281 -20.062 1 90.06 646 TYR B O 1
ATOM 10703 N N . ARG B 1 647 ? -3.824 -60.281 -19.188 1 90.5 647 ARG B N 1
ATOM 10704 C CA . ARG B 1 647 ? -3.576 -60.906 -20.5 1 90.5 647 ARG B CA 1
ATOM 10705 C C . ARG B 1 647 ? -4.863 -61 -21.297 1 90.5 647 ARG B C 1
ATOM 10707 O O . ARG B 1 647 ? -5.945 -61.188 -20.734 1 90.5 647 ARG B O 1
ATOM 10714 N N . HIS B 1 648 ? -4.773 -61 -22.594 1 90.5 648 HIS B N 1
ATOM 10715 C CA . HIS B 1 648 ? -5.879 -60.969 -23.547 1 90.5 648 HIS B CA 1
ATOM 10716 C C . HIS B 1 648 ? -6.742 -62.219 -23.406 1 90.5 648 HIS B C 1
ATOM 10718 O O . HIS B 1 648 ? -7.883 -62.25 -23.875 1 90.5 648 HIS B O 1
ATOM 10724 N N . ASP B 1 649 ? -6.316 -63.219 -22.734 1 86.94 649 ASP B N 1
ATOM 10725 C CA . ASP B 1 649 ? -7.07 -64.5 -22.703 1 86.94 649 ASP B CA 1
ATOM 10726 C C . ASP B 1 649 ? -7.836 -64.625 -21.391 1 86.94 649 ASP B C 1
ATOM 10728 O O . ASP B 1 649 ? -8.469 -65.625 -21.156 1 86.94 649 ASP B O 1
ATOM 10732 N N . ILE B 1 650 ? -7.766 -63.656 -20.562 1 83.5 650 ILE B N 1
ATOM 10733 C CA . ILE B 1 650 ? -8.492 -63.719 -19.297 1 83.5 650 ILE B CA 1
ATOM 10734 C C . ILE B 1 650 ? -9.93 -63.25 -19.5 1 83.5 650 ILE B C 1
ATOM 10736 O O . ILE B 1 650 ? -10.211 -62.469 -20.422 1 83.5 650 ILE B O 1
ATOM 10740 N N . ASP B 1 651 ? -10.758 -63.75 -18.641 1 82 651 ASP B N 1
ATOM 10741 C CA . ASP B 1 651 ? -12.172 -63.406 -18.766 1 82 651 ASP B CA 1
ATOM 10742 C C . ASP B 1 651 ? -12.414 -61.938 -18.469 1 82 651 ASP B C 1
ATOM 10744 O O . ASP B 1 651 ? -11.812 -61.375 -17.562 1 82 651 ASP B O 1
ATOM 10748 N N . CYS B 1 652 ? -13.289 -61.344 -19.203 1 86.19 652 CYS B N 1
ATOM 10749 C CA . CYS B 1 652 ? -13.758 -59.969 -19.141 1 86.19 652 CYS B CA 1
ATOM 10750 C C . CYS B 1 652 ? -12.68 -59 -19.609 1 86.19 652 CYS B C 1
ATOM 10752 O O . CYS B 1 652 ? -12.844 -57.781 -19.516 1 86.19 652 CYS B O 1
ATOM 10754 N N . GLN B 1 653 ? -11.547 -59.406 -19.984 1 88.69 653 GLN B N 1
ATOM 10755 C CA . GLN B 1 653 ? -10.547 -58.562 -20.656 1 88.69 653 GLN B CA 1
ATOM 10756 C C . GLN B 1 653 ? -10.812 -58.5 -22.156 1 88.69 653 GLN B C 1
ATOM 10758 O O . GLN B 1 653 ? -9.992 -58.969 -22.953 1 88.69 653 GLN B O 1
ATOM 10763 N N . TRP B 1 654 ? -12.016 -57.938 -22.453 1 91.69 654 TRP B N 1
ATOM 10764 C CA . TRP B 1 654 ? -12.484 -57.844 -23.828 1 91.69 654 TRP B CA 1
ATOM 10765 C C . TRP B 1 654 ? -13.727 -56.938 -23.906 1 91.69 654 TRP B C 1
ATOM 10767 O O . TRP B 1 654 ? -14.289 -56.562 -22.875 1 91.69 654 TRP B O 1
ATOM 10777 N N . ILE B 1 655 ? -14.109 -56.625 -25.156 1 93.31 655 ILE B N 1
ATOM 10778 C CA . ILE B 1 655 ? -15.359 -55.938 -25.453 1 93.31 655 ILE B CA 1
ATOM 10779 C C . ILE B 1 655 ? -16.25 -56.844 -26.312 1 93.31 655 ILE B C 1
ATOM 10781 O O . ILE B 1 655 ? -15.805 -57.375 -27.328 1 93.31 655 ILE B O 1
ATOM 10785 N N . ASP B 1 656 ? -17.469 -57 -25.797 1 93.94 656 ASP B N 1
ATOM 10786 C CA . ASP B 1 656 ? -18.438 -57.719 -26.609 1 93.94 656 ASP B CA 1
ATOM 10787 C C . ASP B 1 656 ? -18.891 -56.875 -27.797 1 93.94 656 ASP B C 1
ATOM 10789 O O . ASP B 1 656 ? -19.672 -55.938 -27.625 1 93.94 656 ASP B O 1
ATOM 10793 N N . ILE B 1 657 ? -18.469 -57.312 -29.031 1 94.31 657 ILE B N 1
ATOM 10794 C CA . ILE B 1 657 ? -18.766 -56.469 -30.203 1 94.31 657 ILE B CA 1
ATOM 10795 C C . ILE B 1 657 ? -19.719 -57.219 -31.125 1 94.31 657 ILE B C 1
ATOM 10797 O O . ILE B 1 657 ? -19.703 -57 -32.344 1 94.31 657 ILE B O 1
ATOM 10801 N N . THR B 1 658 ? -20.422 -58.094 -30.609 1 93.31 658 THR B N 1
ATOM 10802 C CA . THR B 1 658 ? -21.344 -58.906 -31.375 1 93.31 658 THR B CA 1
ATOM 10803 C C . THR B 1 658 ? -22.297 -58.031 -32.188 1 93.31 658 THR B C 1
ATOM 10805 O O . THR B 1 658 ? -22.641 -58.375 -33.312 1 93.31 658 THR B O 1
ATOM 10808 N N . ASP B 1 659 ? -22.672 -56.938 -31.625 1 91.62 659 ASP B N 1
ATOM 10809 C CA . ASP B 1 659 ? -23.688 -56.094 -32.25 1 91.62 659 ASP B CA 1
ATOM 10810 C C . ASP B 1 659 ? -23.062 -54.938 -33.031 1 91.62 659 ASP B C 1
ATOM 10812 O O . ASP B 1 659 ? -23.75 -54.031 -33.469 1 91.62 659 ASP B O 1
ATOM 10816 N N . VAL B 1 660 ? -21.766 -55 -33.188 1 93.62 660 VAL B N 1
ATOM 10817 C CA . VAL B 1 660 ? -21.062 -53.875 -33.812 1 93.62 660 VAL B CA 1
ATOM 10818 C C . VAL B 1 660 ? -20.891 -54.156 -35.312 1 93.62 660 VAL B C 1
ATOM 10820 O O . VAL B 1 660 ? -20.469 -55.25 -35.688 1 93.62 660 VAL B O 1
ATOM 10823 N N . LYS B 1 661 ? -21.188 -53.219 -36.156 1 92.69 661 LYS B N 1
ATOM 10824 C CA . LYS B 1 661 ? -21.047 -53.344 -37.594 1 92.69 661 LYS B CA 1
ATOM 10825 C C . LYS B 1 661 ? -19.625 -53 -38.031 1 92.69 661 LYS B C 1
ATOM 10827 O O . LYS B 1 661 ? -18.922 -52.281 -37.344 1 92.69 661 LYS B O 1
ATOM 10832 N N . PRO B 1 662 ? -19.281 -53.625 -39.188 1 92.25 662 PRO B N 1
ATOM 10833 C CA . PRO B 1 662 ? -17.969 -53.219 -39.719 1 92.25 662 PRO B CA 1
ATOM 10834 C C . PRO B 1 662 ? -17.859 -51.719 -39.938 1 92.25 662 PRO B C 1
ATOM 10836 O O . PRO B 1 662 ? -18.828 -51.062 -40.375 1 92.25 662 PRO B O 1
ATOM 10839 N N . GLY B 1 663 ? -16.734 -51.188 -39.531 1 91.12 663 GLY B N 1
ATOM 10840 C CA . GLY B 1 663 ? -16.516 -49.75 -39.688 1 91.12 663 GLY B CA 1
ATOM 10841 C C . GLY B 1 663 ? -15.25 -49.281 -39 1 91.12 663 GLY B C 1
ATOM 10842 O O . GLY B 1 663 ? -14.383 -50.094 -38.656 1 91.12 663 GLY B O 1
ATOM 10843 N N . ASN B 1 664 ? -15.133 -47.938 -39 1 88.94 664 ASN B N 1
ATOM 10844 C CA . ASN B 1 664 ? -14.023 -47.281 -38.281 1 88.94 664 ASN B CA 1
ATOM 10845 C C . ASN B 1 664 ? -14.453 -46.75 -36.938 1 88.94 664 ASN B C 1
ATOM 10847 O O . ASN B 1 664 ? -15.484 -46.094 -36.781 1 88.94 664 ASN B O 1
ATOM 10851 N N . TYR B 1 665 ? -13.625 -47.125 -35.938 1 92.38 665 TYR B N 1
ATOM 10852 C CA . TYR B 1 665 ? -13.961 -46.812 -34.531 1 92.38 665 TYR B CA 1
ATOM 10853 C C . TYR B 1 665 ? -12.734 -46.312 -33.781 1 92.38 665 TYR B C 1
ATOM 10855 O O . TYR B 1 665 ? -11.625 -46.312 -34.344 1 92.38 665 TYR B O 1
ATOM 10863 N N . ILE B 1 666 ? -13 -45.781 -32.562 1 90.69 666 ILE B N 1
ATOM 10864 C CA . ILE B 1 666 ? -11.945 -45.438 -31.609 1 90.69 666 ILE B CA 1
ATOM 10865 C C . ILE B 1 666 ? -12.062 -46.312 -30.359 1 90.69 666 ILE B C 1
ATOM 10867 O O . ILE B 1 666 ? -13.117 -46.344 -29.719 1 90.69 666 ILE B O 1
ATOM 10871 N N . LEU B 1 667 ? -11.023 -47.031 -30.172 1 93.25 667 LEU B N 1
ATOM 10872 C CA . LEU B 1 667 ? -10.961 -47.75 -28.922 1 93.25 667 LEU B CA 1
ATOM 10873 C C . LEU B 1 667 ? -10.398 -46.875 -27.797 1 93.25 667 LEU B C 1
ATOM 10875 O O . LEU B 1 667 ? -9.328 -46.281 -27.953 1 93.25 667 LEU B O 1
ATOM 10879 N N . GLN B 1 668 ? -11.102 -46.75 -26.719 1 92.56 668 GLN B N 1
ATOM 10880 C CA . GLN B 1 668 ? -10.664 -45.969 -25.562 1 92.56 668 GLN B CA 1
ATOM 10881 C C . GLN B 1 668 ? -10.641 -46.812 -24.297 1 92.56 668 GLN B C 1
ATOM 10883 O O . GLN B 1 668 ? -11.594 -47.562 -24.016 1 92.56 668 GLN B O 1
ATOM 10888 N N . VAL B 1 669 ? -9.555 -46.75 -23.641 1 92.88 669 VAL B N 1
ATOM 10889 C CA . VAL B 1 669 ? -9.43 -47.406 -22.328 1 92.88 669 VAL B CA 1
ATOM 10890 C C . VAL B 1 669 ? -9.133 -46.344 -21.266 1 92.88 669 VAL B C 1
ATOM 10892 O O . VAL B 1 669 ? -8.211 -45.531 -21.422 1 92.88 669 VAL B O 1
ATOM 10895 N N . VAL B 1 670 ? -9.922 -46.312 -20.188 1 92.56 670 VAL B N 1
ATOM 10896 C CA . VAL B 1 670 ? -9.711 -45.375 -19.109 1 92.56 670 VAL B CA 1
ATOM 10897 C C . VAL B 1 670 ? -9.508 -46.094 -17.797 1 92.56 670 VAL B C 1
ATOM 10899 O O . VAL B 1 670 ? -10.359 -46.906 -17.375 1 92.56 670 VAL B O 1
ATOM 10902 N N . ILE B 1 671 ? -8.344 -45.844 -17.203 1 92.38 671 ILE B N 1
ATOM 10903 C CA . ILE B 1 671 ? -8.039 -46.438 -15.906 1 92.38 671 ILE B CA 1
ATOM 10904 C C . ILE B 1 671 ? -8.484 -45.5 -14.789 1 92.38 671 ILE B C 1
ATOM 10906 O O . ILE B 1 671 ? -8.328 -44.281 -14.891 1 92.38 671 ILE B O 1
ATOM 10910 N N . ASN B 1 672 ? -8.992 -46 -13.648 1 90.25 672 ASN B N 1
ATOM 10911 C CA . ASN B 1 672 ? -9.445 -45.219 -12.508 1 90.25 672 ASN B CA 1
ATOM 10912 C C . ASN B 1 672 ? -10.383 -44.094 -12.945 1 90.25 672 ASN B C 1
ATOM 10914 O O . ASN B 1 672 ? -10.164 -42.938 -12.609 1 90.25 672 ASN B O 1
ATOM 10918 N N . PRO B 1 673 ? -11.414 -44.406 -13.688 1 88.56 673 PRO B N 1
ATOM 10919 C CA . PRO B 1 673 ? -12.258 -43.406 -14.344 1 88.56 673 PRO B CA 1
ATOM 10920 C C . PRO B 1 673 ? -13.008 -42.531 -13.352 1 88.56 673 PRO B C 1
ATOM 10922 O O . PRO B 1 673 ? -13.344 -41.375 -13.664 1 88.56 673 PRO B O 1
ATOM 10925 N N . ASN B 1 674 ? -13.242 -43 -12.195 1 82.69 674 ASN B N 1
ATOM 10926 C CA . ASN B 1 674 ? -14.016 -42.219 -11.219 1 82.69 674 ASN B CA 1
ATOM 10927 C C . ASN B 1 674 ? -13.117 -41.531 -10.219 1 82.69 674 ASN B C 1
ATOM 10929 O O . ASN B 1 674 ? -13.594 -41 -9.211 1 82.69 674 ASN B O 1
ATOM 10933 N N . TYR B 1 675 ? -11.867 -41.594 -10.375 1 87.12 675 TYR B N 1
ATOM 10934 C CA . TYR B 1 675 ? -10.898 -40.906 -9.531 1 87.12 675 TYR B CA 1
ATOM 10935 C C . TYR B 1 675 ? -10.992 -41.375 -8.086 1 87.12 675 TYR B C 1
ATOM 10937 O O . TYR B 1 675 ? -10.938 -40.594 -7.152 1 87.12 675 TYR B O 1
ATOM 10945 N N . GLU B 1 676 ? -11.188 -42.625 -7.961 1 84.38 676 GLU B N 1
ATOM 10946 C CA . GLU B 1 676 ? -11.398 -43.219 -6.633 1 84.38 676 GLU B CA 1
ATOM 10947 C C . GLU B 1 676 ? -10.094 -43.25 -5.836 1 84.38 676 GLU B C 1
ATOM 10949 O O . GLU B 1 676 ? -10.109 -43.094 -4.613 1 84.38 676 GLU B O 1
ATOM 10954 N N . VAL B 1 677 ? -9.016 -43.531 -6.516 1 89.31 677 VAL B N 1
ATOM 10955 C CA . VAL B 1 677 ? -7.707 -43.562 -5.871 1 89.31 677 VAL B CA 1
ATOM 10956 C C . VAL B 1 677 ? -6.859 -42.375 -6.359 1 89.31 677 VAL B C 1
ATOM 10958 O O . VAL B 1 677 ? -6.82 -42.094 -7.559 1 89.31 677 VAL B O 1
ATOM 10961 N N . ALA B 1 678 ? -6.172 -41.844 -5.434 1 89.69 678 ALA B N 1
ATOM 10962 C CA . ALA B 1 678 ? -5.414 -40.625 -5.688 1 89.69 678 ALA B CA 1
ATOM 10963 C C . ALA B 1 678 ? -4.258 -40.875 -6.645 1 89.69 678 ALA B C 1
ATOM 10965 O O . ALA B 1 678 ? -3.59 -41.906 -6.559 1 89.69 678 ALA B O 1
ATOM 10966 N N . GLU B 1 679 ? -4.09 -39.906 -7.535 1 92.25 679 GLU B N 1
ATOM 10967 C CA . GLU B 1 679 ? -2.969 -39.938 -8.469 1 92.25 679 GLU B CA 1
ATOM 10968 C C . GLU B 1 679 ? -2.359 -38.562 -8.648 1 92.25 679 GLU B C 1
ATOM 10970 O O . GLU B 1 679 ? -3.031 -37.531 -8.43 1 92.25 679 GLU B O 1
ATOM 10975 N N . SER B 1 680 ? -1.092 -38.594 -9 1 88.81 680 SER B N 1
ATOM 10976 C CA . SER B 1 680 ? -0.413 -37.312 -9.227 1 88.81 680 SER B CA 1
ATOM 10977 C C . SER B 1 680 ? -0.849 -36.688 -10.547 1 88.81 680 SER B C 1
ATOM 10979 O O . SER B 1 680 ? -0.768 -35.469 -10.719 1 88.81 680 SER B O 1
ATOM 10981 N N . ASP B 1 681 ? -1.282 -37.531 -11.484 1 88.62 681 ASP B N 1
ATOM 10982 C CA . ASP B 1 681 ? -1.698 -37.062 -12.805 1 88.62 681 ASP B CA 1
ATOM 10983 C C . ASP B 1 681 ? -2.799 -37.938 -13.383 1 88.62 681 ASP B C 1
ATOM 10985 O O . ASP B 1 681 ? -2.547 -39.094 -13.75 1 88.62 681 ASP B O 1
ATOM 10989 N N . PHE B 1 682 ? -3.994 -37.375 -13.586 1 89.12 682 PHE B N 1
ATOM 10990 C CA . PHE B 1 682 ? -5.109 -38.156 -14.109 1 89.12 682 PHE B CA 1
ATOM 10991 C C . PHE B 1 682 ? -5.184 -38.031 -15.625 1 89.12 682 PHE B C 1
ATOM 10993 O O . PHE B 1 682 ? -5.883 -38.812 -16.281 1 89.12 682 PHE B O 1
ATOM 11000 N N . THR B 1 683 ? -4.461 -37.188 -16.188 1 85.5 683 THR B N 1
ATOM 11001 C CA . THR B 1 683 ? -4.574 -36.938 -17.625 1 85.5 683 THR B CA 1
ATOM 11002 C C . THR B 1 683 ? -3.967 -38.062 -18.422 1 85.5 683 THR B C 1
ATOM 11004 O O . THR B 1 683 ? -4.242 -38.219 -19.625 1 85.5 683 THR B O 1
ATOM 11007 N N . ASN B 1 684 ? -3.158 -38.875 -17.828 1 89.44 684 ASN B N 1
ATOM 11008 C CA . ASN B 1 684 ? -2.525 -39.969 -18.531 1 89.44 684 ASN B CA 1
ATOM 11009 C C . ASN B 1 684 ? -3.238 -41.281 -18.266 1 89.44 684 ASN B C 1
ATOM 11011 O O . ASN B 1 684 ? -2.711 -42.375 -18.562 1 89.44 684 ASN B O 1
ATOM 11015 N N . ASN B 1 685 ? -4.422 -41.156 -17.719 1 92.38 685 ASN B N 1
ATOM 11016 C CA . ASN B 1 685 ? -5.188 -42.344 -17.391 1 92.38 685 ASN B CA 1
ATOM 11017 C C . ASN B 1 685 ? -5.883 -42.938 -18.625 1 92.38 685 ASN B C 1
ATOM 11019 O O . ASN B 1 685 ? -6.324 -44.062 -18.625 1 92.38 685 ASN B O 1
ATOM 11023 N N . ALA B 1 686 ? -5.977 -42.188 -19.641 1 91.56 686 ALA B N 1
ATOM 11024 C CA . ALA B 1 686 ? -6.719 -42.625 -20.828 1 91.56 686 ALA B CA 1
ATOM 11025 C C . ALA B 1 686 ? -5.766 -43 -21.953 1 91.56 686 ALA B C 1
ATOM 11027 O O . ALA B 1 686 ? -4.668 -42.438 -22.062 1 91.56 686 ALA B O 1
ATOM 11028 N N . MET B 1 687 ? -6.184 -43.969 -22.688 1 93.06 687 MET B N 1
ATOM 11029 C CA . MET B 1 687 ? -5.5 -44.375 -23.906 1 93.06 687 MET B CA 1
ATOM 11030 C C . MET B 1 687 ? -6.484 -44.5 -25.062 1 93.06 687 MET B C 1
ATOM 11032 O O . MET B 1 687 ? -7.621 -44.938 -24.875 1 93.06 687 MET B O 1
ATOM 11036 N N . LYS B 1 688 ? -6.016 -44.156 -26.266 1 91.31 688 LYS B N 1
ATOM 11037 C CA . LYS B 1 688 ? -6.859 -44.219 -27.453 1 91.31 688 LYS B CA 1
ATOM 11038 C C . LYS B 1 688 ? -6.125 -44.906 -28.609 1 91.31 688 LYS B C 1
ATOM 11040 O O . LYS B 1 688 ? -4.902 -44.812 -28.719 1 91.31 688 LYS B O 1
ATOM 11045 N N . CYS B 1 689 ? -6.941 -45.625 -29.406 1 92.75 689 CYS B N 1
ATOM 11046 C CA . CYS B 1 689 ? -6.453 -46.25 -30.641 1 92.75 689 CYS B CA 1
ATOM 11047 C C . CYS B 1 689 ? -7.449 -46.062 -31.766 1 92.75 689 CYS B C 1
ATOM 11049 O O . CYS B 1 689 ? -8.664 -46.125 -31.562 1 92.75 689 CYS B O 1
ATOM 11051 N N . ASN B 1 690 ? -6.875 -45.875 -32.938 1 90.25 690 ASN B N 1
ATOM 11052 C CA . ASN B 1 690 ? -7.73 -46.062 -34.125 1 90.25 690 ASN B CA 1
ATOM 11053 C C . ASN B 1 690 ? -8.039 -47.531 -34.344 1 90.25 690 ASN B C 1
ATOM 11055 O O . ASN B 1 690 ? -7.156 -48.375 -34.219 1 90.25 690 ASN B O 1
ATOM 11059 N N . CYS B 1 691 ? -9.289 -47.781 -34.594 1 92.25 691 CYS B N 1
ATOM 11060 C CA . CYS B 1 691 ? -9.742 -49.156 -34.75 1 92.25 691 CYS B CA 1
ATOM 11061 C C . CYS B 1 691 ? -10.484 -49.344 -36.062 1 92.25 691 CYS B C 1
ATOM 11063 O O . CYS B 1 691 ? -11.445 -48.625 -36.375 1 92.25 691 CYS B O 1
ATOM 11065 N N . LYS B 1 692 ? -9.977 -50.281 -36.844 1 91.12 692 LYS B N 1
ATOM 11066 C CA . LYS B 1 692 ? -10.648 -50.656 -38.094 1 91.12 692 LYS B CA 1
ATOM 11067 C C . LYS B 1 692 ? -11.188 -52.094 -38 1 91.12 692 LYS B C 1
ATOM 11069 O O . LYS B 1 692 ? -10.445 -53.031 -37.719 1 91.12 692 LYS B O 1
ATOM 11074 N N . TYR B 1 693 ? -12.531 -52.219 -38.219 1 92.44 693 TYR B N 1
ATOM 11075 C CA . TYR B 1 693 ? -13.219 -53.5 -38.156 1 92.44 693 TYR B CA 1
ATOM 11076 C C . TYR B 1 693 ? -13.906 -53.844 -39.469 1 92.44 693 TYR B C 1
ATOM 11078 O O . TYR B 1 693 ? -14.742 -53.062 -39.938 1 92.44 693 TYR B O 1
ATOM 11086 N N . ASP B 1 694 ? -13.609 -54.938 -40.062 1 91.31 694 ASP B N 1
ATOM 11087 C CA . ASP B 1 694 ? -14.18 -55.281 -41.375 1 91.31 694 ASP B CA 1
ATOM 11088 C C . ASP B 1 694 ? -15.195 -56.406 -41.25 1 91.31 694 ASP B C 1
ATOM 11090 O O . ASP B 1 694 ? -15.703 -56.906 -42.25 1 91.31 694 ASP B O 1
ATOM 11094 N N . GLY B 1 695 ? -15.445 -56.906 -40.125 1 90.81 695 GLY B N 1
ATOM 11095 C CA . GLY B 1 695 ? -16.391 -57.969 -39.938 1 90.81 695 GLY B CA 1
ATOM 11096 C C . GLY B 1 695 ? -15.711 -59.312 -39.625 1 90.81 695 GLY B C 1
ATOM 11097 O O . GLY B 1 695 ? -16.312 -60.188 -39 1 90.81 695 GLY B O 1
ATOM 11098 N N . HIS B 1 696 ? -14.492 -59.406 -40.125 1 89.44 696 HIS B N 1
ATOM 11099 C CA . HIS B 1 696 ? -13.766 -60.656 -39.875 1 89.44 696 HIS B CA 1
ATOM 11100 C C . HIS B 1 696 ? -12.477 -60.375 -39.125 1 89.44 696 HIS B C 1
ATOM 11102 O O . HIS B 1 696 ? -12.023 -61.25 -38.344 1 89.44 696 HIS B O 1
ATOM 11108 N N . ARG B 1 697 ? -11.977 -59.219 -39.406 1 91.19 697 ARG B N 1
ATOM 11109 C CA . ARG B 1 697 ? -10.734 -58.844 -38.75 1 91.19 697 ARG B CA 1
ATOM 11110 C C . ARG B 1 697 ? -10.82 -57.438 -38.156 1 91.19 697 ARG B C 1
ATOM 11112 O O . ARG B 1 697 ? -11.656 -56.625 -38.562 1 91.19 697 ARG B O 1
ATOM 11119 N N . ILE B 1 698 ? -9.891 -57.25 -37.156 1 92.88 698 ILE B N 1
ATOM 11120 C CA . ILE B 1 698 ? -9.844 -55.938 -36.5 1 92.88 698 ILE B CA 1
ATOM 11121 C C . ILE B 1 698 ? -8.391 -55.5 -36.375 1 92.88 698 ILE B C 1
ATOM 11123 O O . ILE B 1 698 ? -7.496 -56.312 -36.125 1 92.88 698 ILE B O 1
ATOM 11127 N N . TRP B 1 699 ? -8.172 -54.188 -36.656 1 91.94 699 TRP B N 1
ATOM 11128 C CA . TRP B 1 699 ? -6.836 -53.625 -36.562 1 91.94 699 TRP B CA 1
ATOM 11129 C C . TRP B 1 699 ? -6.844 -52.344 -35.719 1 91.94 699 TRP B C 1
ATOM 11131 O O . TRP B 1 699 ? -7.77 -51.531 -35.781 1 91.94 699 TRP B O 1
ATOM 11141 N N . LEU B 1 700 ? -5.812 -52.312 -34.812 1 93.38 700 LEU B N 1
ATOM 11142 C CA . LEU B 1 700 ? -5.574 -51.094 -34.062 1 93.38 700 LEU B CA 1
ATOM 11143 C C . LEU B 1 700 ? -4.309 -50.375 -34.531 1 93.38 700 LEU B C 1
ATOM 11145 O O . LEU B 1 700 ? -3.32 -51.031 -34.875 1 93.38 700 LEU B O 1
ATOM 11149 N N . HIS B 1 701 ? -4.363 -49.094 -34.625 1 88.81 701 HIS B N 1
ATOM 11150 C CA . HIS B 1 701 ? -3.176 -48.312 -34.969 1 88.81 701 HIS B CA 1
ATOM 11151 C C . HIS B 1 701 ? -3.174 -46.969 -34.25 1 88.81 701 HIS B C 1
ATOM 11153 O O . HIS B 1 701 ? -4.203 -46.531 -33.75 1 88.81 701 HIS B O 1
ATOM 11159 N N . ASN B 1 702 ? -1.99 -46.375 -34.094 1 87.62 702 ASN B N 1
ATOM 11160 C CA . ASN B 1 702 ? -1.768 -45.062 -33.469 1 87.62 702 ASN B CA 1
ATOM 11161 C C . ASN B 1 702 ? -2.229 -45.062 -32.031 1 87.62 702 ASN B C 1
ATOM 11163 O O . ASN B 1 702 ? -2.92 -44.125 -31.594 1 87.62 702 ASN B O 1
ATOM 11167 N N . CYS B 1 703 ? -2.004 -46.156 -31.391 1 91.38 703 CYS B N 1
ATOM 11168 C CA . CYS B 1 703 ? -2.346 -46.188 -29.969 1 91.38 703 CYS B CA 1
ATOM 11169 C C . CYS B 1 703 ? -1.422 -45.312 -29.156 1 91.38 703 CYS B C 1
ATOM 11171 O O . CYS B 1 703 ? -0.206 -45.312 -29.359 1 91.38 703 CYS B O 1
ATOM 11173 N N . HIS B 1 704 ? -1.989 -44.469 -28.312 1 89.75 704 HIS B N 1
ATOM 11174 C CA . HIS B 1 704 ? -1.213 -43.531 -27.5 1 89.75 704 HIS B CA 1
ATOM 11175 C C . HIS B 1 704 ? -1.962 -43.156 -26.219 1 89.75 704 HIS B C 1
ATOM 11177 O O . HIS B 1 704 ? -3.176 -43.375 -26.125 1 89.75 704 HIS B O 1
ATOM 11183 N N . ILE B 1 705 ? -1.204 -42.688 -25.234 1 89.06 705 ILE B N 1
ATOM 11184 C CA . ILE B 1 705 ? -1.79 -42.25 -23.984 1 89.06 705 ILE B CA 1
ATOM 11185 C C . ILE B 1 705 ? -2.383 -40.844 -24.172 1 89.06 705 ILE B C 1
ATOM 11187 O O . ILE B 1 705 ? -1.91 -40.062 -25 1 89.06 705 ILE B O 1
ATOM 11191 N N . GLY B 1 706 ? -3.383 -40.688 -23.328 1 82.12 706 GLY B N 1
ATOM 11192 C CA . GLY B 1 706 ? -3.961 -39.344 -23.344 1 82.12 706 GLY B CA 1
ATOM 11193 C C . GLY B 1 706 ? -2.955 -38.25 -23.016 1 82.12 706 GLY B C 1
ATOM 11194 O O . GLY B 1 706 ? -2.088 -38.438 -22.156 1 82.12 706 GLY B O 1
ATOM 11195 N N . ASP B 1 707 ? -2.811 -37.312 -23.734 1 81.44 707 ASP B N 1
ATOM 11196 C CA . ASP B 1 707 ? -1.98 -36.125 -23.469 1 81.44 707 ASP B CA 1
ATOM 11197 C C . ASP B 1 707 ? -0.569 -36.312 -24.016 1 81.44 707 ASP B C 1
ATOM 11199 O O . ASP B 1 707 ? 0.347 -35.594 -23.672 1 81.44 707 ASP B O 1
ATOM 11203 N N . ALA B 1 708 ? -0.307 -37.438 -24.688 1 86.38 708 ALA B N 1
ATOM 11204 C CA . ALA B 1 708 ? 1.004 -37.719 -25.266 1 86.38 708 ALA B CA 1
ATOM 11205 C C . ALA B 1 708 ? 1.291 -36.781 -26.422 1 86.38 708 ALA B C 1
ATOM 11207 O O . ALA B 1 708 ? 2.451 -36.469 -26.719 1 86.38 708 ALA B O 1
ATOM 11208 N N . PHE B 1 709 ? 0.238 -36.375 -27.062 1 84.38 709 PHE B N 1
ATOM 11209 C CA . PHE B 1 709 ? 0.391 -35.531 -28.234 1 84.38 709 PHE B CA 1
ATOM 11210 C C . PHE B 1 709 ? -0.11 -34.094 -27.953 1 84.38 709 PHE B C 1
ATOM 11212 O O . PHE B 1 709 ? -0.785 -33.875 -26.953 1 84.38 709 PHE B O 1
ATOM 11219 N N . SER B 1 710 ? 0.293 -33.219 -28.828 1 81.75 710 SER B N 1
ATOM 11220 C CA . SER B 1 710 ? -0.204 -31.844 -28.734 1 81.75 710 SER B CA 1
ATOM 11221 C C . SER B 1 710 ? -1.716 -31.797 -28.922 1 81.75 710 SER B C 1
ATOM 11223 O O . SER B 1 710 ? -2.318 -32.75 -29.438 1 81.75 710 SER B O 1
ATOM 11225 N N . GLU B 1 711 ? -2.289 -30.734 -28.453 1 75.31 711 GLU B N 1
ATOM 11226 C CA . GLU B 1 711 ? -3.734 -30.578 -28.594 1 75.31 711 GLU B CA 1
ATOM 11227 C C . GLU B 1 711 ? -4.152 -30.641 -30.062 1 75.31 711 GLU B C 1
ATOM 11229 O O . GLU B 1 711 ? -5.164 -31.25 -30.406 1 75.31 711 GLU B O 1
ATOM 11234 N N . GLU B 1 712 ? -3.346 -30.078 -30.922 1 73.31 712 GLU B N 1
ATOM 11235 C CA . GLU B 1 712 ? -3.648 -30.078 -32.344 1 73.31 712 GLU B CA 1
ATOM 11236 C C . GLU B 1 712 ? -3.582 -31.484 -32.938 1 73.31 712 GLU B C 1
ATOM 11238 O O . GLU B 1 712 ? -4.457 -31.875 -33.688 1 73.31 712 GLU B O 1
ATOM 11243 N N . ALA B 1 713 ? -2.588 -32.156 -32.531 1 77.69 713 ALA B N 1
ATOM 11244 C CA . ALA B 1 713 ? -2.428 -33.531 -33.031 1 77.69 713 ALA B CA 1
ATOM 11245 C C . ALA B 1 713 ? -3.551 -34.438 -32.531 1 77.69 713 ALA B C 1
ATOM 11247 O O . ALA B 1 713 ? -4.035 -35.312 -33.25 1 77.69 713 ALA B O 1
ATOM 11248 N N . GLU B 1 714 ? -3.957 -34.25 -31.328 1 77.94 714 GLU B N 1
ATOM 11249 C CA . GLU B 1 714 ? -5.043 -35.031 -30.766 1 77.94 714 GLU B CA 1
ATOM 11250 C C . GLU B 1 714 ? -6.367 -34.75 -31.469 1 77.94 714 GLU B C 1
ATOM 11252 O O . GLU B 1 714 ? -7.16 -35.656 -31.703 1 77.94 714 GLU B O 1
ATOM 11257 N N . ARG B 1 715 ? -6.566 -33.531 -31.812 1 73.62 715 ARG B N 1
ATOM 11258 C CA . ARG B 1 715 ? -7.773 -33.156 -32.531 1 73.62 715 ARG B CA 1
ATOM 11259 C C . ARG B 1 715 ? -7.797 -33.812 -33.938 1 73.62 715 ARG B C 1
ATOM 11261 O O . ARG B 1 715 ? -8.844 -34.281 -34.375 1 73.62 715 ARG B O 1
ATOM 11268 N N . ARG B 1 716 ? -6.676 -33.812 -34.562 1 73.31 716 ARG B N 1
ATOM 11269 C CA . ARG B 1 716 ? -6.57 -34.469 -35.875 1 73.31 716 ARG B CA 1
ATOM 11270 C C . ARG B 1 716 ? -6.812 -35.969 -35.781 1 73.31 716 ARG B C 1
ATOM 11272 O O . ARG B 1 716 ? -7.422 -36.562 -36.688 1 73.31 716 ARG B O 1
ATOM 11279 N N . PHE B 1 717 ? -6.332 -36.469 -34.75 1 74.62 717 PHE B N 1
ATOM 11280 C CA . PHE B 1 717 ? -6.504 -37.906 -34.531 1 74.62 717 PHE B CA 1
ATOM 11281 C C . PHE B 1 717 ? -7.984 -38.25 -34.406 1 74.62 717 PHE B C 1
ATOM 11283 O O . PHE B 1 717 ? -8.422 -39.281 -34.938 1 74.62 717 PHE B O 1
ATOM 11290 N N . GLU B 1 718 ? -8.633 -37.375 -33.812 1 68.94 718 GLU B N 1
ATOM 11291 C CA . GLU B 1 718 ? -10.047 -37.625 -33.562 1 68.94 718 GLU B CA 1
ATOM 11292 C C . GLU B 1 718 ? -10.867 -37.469 -34.844 1 68.94 718 GLU B C 1
ATOM 11294 O O . GLU B 1 718 ? -11.945 -38.031 -34.969 1 68.94 718 GLU B O 1
ATOM 11299 N N . LYS B 1 719 ? -10.242 -36.562 -35.812 1 62.69 719 LYS B N 1
ATOM 11300 C CA . LYS B 1 719 ? -10.938 -36.406 -37.094 1 62.69 719 LYS B CA 1
ATOM 11301 C C . LYS B 1 719 ? -10.516 -37.469 -38.094 1 62.69 719 LYS B C 1
ATOM 11303 O O . LYS B 1 719 ? -9.328 -37.688 -38.281 1 62.69 719 LYS B O 1
ATOM 11308 N N . TYR B 1 720 ? -10.766 -38.594 -38.062 1 50.19 720 TYR B N 1
ATOM 11309 C CA . TYR B 1 720 ? -10.406 -39.688 -38.938 1 50.19 720 TYR B CA 1
ATOM 11310 C C . TYR B 1 720 ? -10.25 -39.219 -40.375 1 50.19 720 TYR B C 1
ATOM 11312 O O . TYR B 1 720 ? -11.188 -38.719 -40.969 1 50.19 720 TYR B O 1
ATOM 11320 N N . PRO B 1 721 ? -8.992 -38.906 -40.906 1 42.91 721 PRO B N 1
ATOM 11321 C CA . PRO B 1 721 ? -8.883 -38.719 -42.344 1 42.91 721 PRO B CA 1
ATOM 11322 C C . PRO B 1 721 ? -9.398 -39.938 -43.125 1 42.91 721 PRO B C 1
ATOM 11324 O O . PRO B 1 721 ? -9.148 -40.062 -44.344 1 42.91 721 PRO B O 1
ATOM 11327 N N . GLY B 1 722 ? -9.734 -40.938 -42.688 1 36.06 722 GLY B N 1
ATOM 11328 C CA . GLY B 1 722 ? -9.953 -42.031 -43.656 1 36.06 722 GLY B CA 1
ATOM 11329 C C . GLY B 1 722 ? -10.68 -41.562 -44.906 1 36.06 722 GLY B C 1
ATOM 11330 O O . GLY B 1 722 ? -10.945 -42.344 -45.781 1 36.06 722 GLY B O 1
ATOM 11331 N N . GLN B 1 723 ? -11.508 -40.594 -45.031 1 32.12 723 GLN B N 1
ATOM 11332 C CA . GLN B 1 723 ? -12.117 -40.594 -46.344 1 32.12 723 GLN B CA 1
ATOM 11333 C C . GLN B 1 723 ? -11.07 -40.312 -47.438 1 32.12 723 GLN B C 1
ATOM 11335 O O . GLN B 1 723 ? -11.375 -40.375 -48.625 1 32.12 723 GLN B O 1
ATOM 11340 N N . LEU B 1 724 ? -9.914 -39.719 -47.156 1 29.38 724 LEU B N 1
ATOM 11341 C CA . LEU B 1 724 ? -9.195 -39.5 -48.406 1 29.38 724 LEU B CA 1
ATOM 11342 C C . LEU B 1 724 ? -8.484 -40.781 -48.844 1 29.38 724 LEU B C 1
ATOM 11344 O O . LEU B 1 724 ? -8.625 -41.219 -50 1 29.38 724 LEU B O 1
ATOM 11348 N N . ASN B 1 725 ? -6.977 -41.062 -48.625 1 26.59 725 ASN B N 1
ATOM 11349 C CA . ASN B 1 725 ? -6.254 -42.031 -49.438 1 26.59 725 ASN B CA 1
ATOM 11350 C C . ASN B 1 725 ? -6.52 -43.469 -48.969 1 26.59 725 ASN B C 1
ATOM 11352 O O . ASN B 1 725 ? -6.719 -43.719 -47.781 1 26.59 725 ASN B O 1
ATOM 11356 N N . ASN B 1 726 ? -7.102 -44.469 -49.781 1 26.09 726 ASN B N 1
ATOM 11357 C CA . ASN B 1 726 ? -7.246 -45.906 -50 1 26.09 726 ASN B CA 1
ATOM 11358 C C . ASN B 1 726 ? -6.012 -46.656 -49.5 1 26.09 726 ASN B C 1
ATOM 11360 O O . ASN B 1 726 ? -5.785 -47.781 -49.906 1 26.09 726 ASN B O 1
ATOM 11364 N N . ARG B 1 727 ? -4.992 -46.031 -48.906 1 27.91 727 ARG B N 1
ATOM 11365 C CA . ARG B 1 727 ? -3.785 -46.844 -48.875 1 27.91 727 ARG B CA 1
ATOM 11366 C C . ARG B 1 727 ? -3.963 -48.062 -47.938 1 27.91 727 ARG B C 1
ATOM 11368 O O . ARG B 1 727 ? -2.982 -48.594 -47.406 1 27.91 727 ARG B O 1
ATOM 11375 N N . ILE B 1 728 ? -5.137 -48.406 -47.406 1 25.61 728 ILE B N 1
ATOM 11376 C CA . ILE B 1 728 ? -5.086 -49.781 -46.969 1 25.61 728 ILE B CA 1
ATOM 11377 C C . ILE B 1 728 ? -5.004 -50.719 -48.188 1 25.61 728 ILE B C 1
ATOM 11379 O O . ILE B 1 728 ? -5.996 -50.906 -48.875 1 25.61 728 ILE B O 1
ATOM 11383 N N . SER B 1 729 ? -4.18 -50.531 -49.406 1 21.09 729 SER B N 1
ATOM 11384 C CA . SER B 1 729 ? -3.967 -51.75 -50.219 1 21.09 729 SER B CA 1
ATOM 11385 C C . SER B 1 729 ? -3.232 -52.812 -49.406 1 21.09 729 SER B C 1
ATOM 11387 O O . SER B 1 729 ? -2.408 -52.5 -48.562 1 21.09 729 SER B O 1
#

Sequence (1458 aa):
MEKSRRPQQLAFILLFGLWLPCCLTQTTPSNSKLKVRLAGYPRKHNEGRIELFYKGEWGTICDDDFSLANANVLCRQLGFVSATGWTHSAKYGKGQGKIWLDNVQCGGGEKSIELCKSRGWGNSDCTHDEDAGVVCKDERIPGFVDSNVIDAHVDENKIEEVRLRPVVAMAKKKMPITEGVVEVKYKDGWAQICDIGWTIKNTRVVCGMLGFPHERKNYFHIHSVACLGTEVHLAACPLEFSKPNATSACTGGMPAVVSCMPGPLFMQNSGLKKKLKISVNNVRLKGGSRVGEGRVEVLKDNEWGTVCDDRWNLQSASVVCRELGFGSAKEALTGGRLGQGMGPIYMNEVKCVGQERSIWNCPFKNITMEDCQHMEDAAVRCNIPYMGLENTIRITGGRTRYEGRVEVLSLDSNGTQSWGLICGESWTTKEAMVACRQLGLGYANQGLQETWYWDSSNVTEMVMSGVKCTGSEMSLSQCQHHKTVSCQKAAAKFAAGVICSETASDLVLNASLVQQTVYIEDRPLHMLYCAAEEDCLSKSAAKANWPYGHRRLLRFSSQIHNIGRADFKPKAGRHSWVWHACHGHYHSMDIFTHYDLLNANGTKVAEGHKASFCLEDTDCQEGVSKRYECANFGDQGITVGCWDLYRHDIDCQWIDITDVKPGNYILQVVINPNYEVAESDFTNNAMKCNCKYDGHRIWLHNCHIGDAFSEEAERRFEKYPGQLNNRISMEKSRRPQQLAFILLFGLWLPCCLTQTTPSNSKLKVRLAGYPRKHNEGRIELFYKGEWGTICDDDFSLANANVLCRQLGFVSATGWTHSAKYGKGQGKIWLDNVQCGGGEKSIELCKSRGWGNSDCTHDEDAGVVCKDERIPGFVDSNVIDAHVDENKIEEVRLRPVVAMAKKKMPITEGVVEVKYKDGWAQICDIGWTIKNTRVVCGMLGFPHERKNYFHIHSVACLGTEVHLAACPLEFSKPNATSACTGGMPAVVSCMPGPLFMQNSGLKKKLKISVNNVRLKGGSRVGEGRVEVLKDNEWGTVCDDRWNLQSASVVCRELGFGSAKEALTGGRLGQGMGPIYMNEVKCVGQERSIWNCPFKNITMEDCQHMEDAAVRCNIPYMGLENTIRITGGRTRYEGRVEVLSLDSNGTQSWGLICGESWTTKEAMVACRQLGLGYANQGLQETWYWDSSNVTEMVMSGVKCTGSEMSLSQCQHHKTVSCQKAAAKFAAGVICSETASDLVLNASLVQQTVYIEDRPLHMLYCAAEEDCLSKSAAKANWPYGHRRLLRFSSQIHNIGRADFKPKAGRHSWVWHACHGHYHSMDIFTHYDLLNANGTKVAEGHKASFCLEDTDCQEGVSKRYECANFGDQGITVGCWDLYRHDIDCQWIDITDVKPGNYILQVVINPNYEVAESDFTNNAMKCNCKYDGHRIWLHNCHIGDAFSEEAERRFEKYPGQLNNRIS

Solvent-accessible surface area (backbone atoms only — not comparable to full-atom values): 75152 Å² total; per-residue (Å²): 138,84,81,81,81,72,77,93,75,90,77,82,86,74,79,77,75,80,76,71,78,74,75,71,73,74,68,71,72,73,78,74,72,76,41,66,45,73,40,53,57,92,51,54,99,40,29,21,17,41,32,39,36,55,97,89,39,63,15,27,31,37,35,49,73,57,45,61,34,39,22,21,19,48,22,39,63,57,20,18,60,32,39,73,36,62,41,52,60,17,68,22,44,66,64,63,77,52,44,34,39,17,53,41,49,43,87,40,76,54,80,42,71,83,74,33,52,52,65,41,84,61,42,59,94,70,56,47,63,29,22,20,26,34,29,30,37,93,42,66,34,82,29,39,48,36,84,41,35,81,22,38,44,62,51,87,84,33,49,78,43,73,47,64,42,26,16,44,29,76,42,64,78,40,59,44,76,42,40,18,38,39,30,29,35,48,81,93,40,77,34,36,30,23,31,41,69,25,30,64,30,40,37,35,18,52,20,11,55,45,8,14,45,35,50,44,85,58,61,24,54,33,52,31,48,55,42,84,38,48,46,53,40,73,63,72,26,57,68,40,67,45,57,84,94,47,80,34,60,41,82,54,21,34,51,28,43,41,44,32,31,63,18,61,91,56,48,81,55,64,68,60,35,58,68,54,51,75,63,87,69,53,56,51,66,42,44,35,50,44,86,63,26,14,21,41,30,36,57,54,94,57,32,46,19,30,29,35,28,50,74,58,34,38,40,40,30,18,22,49,24,30,57,73,30,21,3,17,26,58,32,33,43,52,55,18,77,40,30,46,68,64,78,52,61,63,40,25,50,45,55,42,82,33,79,52,73,38,68,86,70,34,54,60,39,78,61,53,83,88,74,61,54,46,63,30,21,21,26,34,33,31,18,56,54,66,59,66,63,45,76,41,43,50,64,46,50,37,95,48,98,45,26,20,38,41,30,36,61,38,71,42,92,42,62,47,78,42,71,19,28,29,33,9,61,77,44,38,47,37,45,21,29,16,50,19,28,32,63,67,42,24,33,31,51,41,38,28,39,57,38,67,88,37,62,86,60,96,61,55,50,66,64,42,15,56,52,48,49,91,43,79,50,74,38,70,84,74,32,48,54,47,92,61,68,64,58,94,57,62,53,55,42,31,20,21,25,36,32,35,25,85,59,31,12,23,53,36,64,47,35,65,53,29,44,72,47,49,41,74,44,78,40,48,41,67,78,39,56,64,39,53,74,63,61,25,54,45,80,68,58,79,75,48,58,75,60,54,60,68,44,37,30,42,26,29,32,46,41,40,32,22,41,26,73,26,59,41,52,58,80,54,56,80,87,70,38,43,77,36,76,85,76,68,42,57,22,50,38,63,68,46,38,42,37,38,33,19,38,80,85,65,45,72,74,35,56,16,33,44,40,70,43,59,40,23,34,69,48,53,43,89,93,50,79,78,80,25,34,52,66,92,76,44,58,57,19,32,44,54,53,16,24,32,68,45,53,41,85,44,87,44,36,38,32,42,44,63,87,54,73,61,42,66,35,35,38,35,39,30,45,49,74,78,55,68,54,42,48,46,45,72,64,37,24,30,34,41,24,44,29,42,34,71,78,82,51,60,45,57,45,81,46,36,44,35,77,41,42,35,72,69,53,49,52,50,62,63,48,68,65,70,82,67,80,70,73,83,117,140,87,88,84,84,80,88,78,82,79,73,78,78,78,76,77,74,79,75,70,78,74,76,71,72,73,70,69,73,74,79,73,73,76,42,67,45,71,40,52,56,94,51,52,100,40,30,20,19,42,32,39,35,55,97,90,39,64,15,27,32,37,35,49,73,55,46,61,33,40,24,20,20,49,21,38,62,56,18,16,61,33,41,73,37,62,41,52,60,15,67,24,45,64,65,62,78,51,43,33,39,16,54,40,50,44,89,41,76,54,80,40,73,83,75,34,50,52,65,40,83,62,43,57,92,70,57,45,63,31,20,18,24,32,29,29,37,93,41,65,34,85,37,45,40,37,85,45,35,80,23,38,50,61,50,89,82,33,51,80,44,75,49,64,41,25,16,44,28,76,41,62,78,39,56,44,75,41,40,17,38,40,31,31,36,48,84,92,41,78,33,37,31,23,30,40,70,26,30,62,30,40,36,34,17,52,20,10,54,45,9,14,45,35,51,44,85,57,62,24,53,32,51,31,46,55,42,86,38,48,47,53,38,75,65,73,25,58,69,40,66,46,57,86,94,47,83,34,60,38,81,54,23,33,52,28,43,42,44,31,32,64,17,62,91,57,48,80,56,65,69,59,36,58,69,53,51,76,63,86,69,55,57,51,66,43,45,36,50,44,87,63,24,15,20,41,32,37,57,55,97,56,30,46,19,31,30,35,28,48,73,58,33,35,40,41,31,18,21,48,24,31,56,72,31,22,3,16,27,57,32,32,43,53,55,17,76,39,29,45,69,66,79,54,60,63,39,25,48,44,54,42,84,33,80,52,72,39,67,86,72,35,56,61,39,80,60,53,82,89,74,60,55,46,63,29,21,22,26,34,32,31,20,56,54,66,59,66,62,45,76,41,43,50,64,45,51,37,96,48,98,47,28,21,37,42,31,37,64,36,71,42,91,43,62,48,79,41,71,19,28,28,38,6,89,59,44,38,46,38,44,21,29,16,50,17,27,31,64,67,43,23,33,31,52,41,38,30,38,56,38,68,88,39,62,87,61,94,62,53,51,68,64,40,14,60,50,49,49,90,43,78,51,72,37,72,82,74,32,48,53,48,91,62,68,65,57,95,57,64,52,57,43,30,20,21,24,35,32,34,26,84,58,30,11,23,52,35,64,45,35,64,54,30,45,73,47,50,42,73,45,79,41,48,40,67,77,38,57,62,38,54,73,61,61,24,52,45,78,68,60,77,75,46,58,76,59,54,59,66,43,36,29,44,26,28,31,45,40,40,32,23,40,26,74,26,60,40,52,59,80,54,54,80,87,69,36,44,80,36,77,85,76,69,41,59,22,50,38,62,72,45,40,41,37,37,36,19,38,81,86,64,45,75,73,35,56,17,35,41,41,70,43,60,39,23,34,69,48,53,43,90,93,51,79,77,80,25,33,51,63,91,77,44,59,55,19,31,45,54,54,18,25,31,67,45,55,40,85,45,87,44,36,39,31,40,43,63,88,55,74,62,43,66,35,34,39,36,39,29,46,50,74,79,53,68,54,42,50,48,45,72,64,37,25,31,32,41,25,44,28,43,31,72,77,81,51,59,46,55,45,81,45,36,45,36,76,40,43,36,71,67,53,49,53,51,62,63,48,67,65,70,81,68,78,72,73,84,117